Protein 5XU6 (pdb70)

Organism: Cryptococcus neoformans (strain H99 / ATCC 208821 / CBS 10515 / FGSC 9487) (NCBI:txid235443)

InterPro domains:
  IPR009286 Inositol-pentakisphosphate 2-kinase [PF06090] (26-403)
  IPR009286 Inositol-pentakisphosphate 2-kinase [PTHR14456] (18-412)
  IPR043001 Inositol-pentakisphosphate 2-kinase, N-terminal lobe [G3DSA:3.30.200.110] (16-143)

Sequence (1454 aa):
TQPSDWAYIAGAHIVFSYQGQSKTYATRALRVRKESLAAAAANDVSGQWRRNILPKLVPRQLLTTSREVTLEEGWYKELLAVRRGVLLEDLTSNVDDDGAITVAIEIKPKWGFLPCAGHLQPPESVSIKSHVSRFRLHQHFRGRADDPPYDPLDLFSGDKRRTALDGLWTWEISRGKSNNWKVFIGSKEISPDDLQRGLLPGGDDLVTNITQLTLSALQTSSALPLLKNLQQNLDPIDISSLAALFQAEHPNSPIFDPDLIAEVSAVELNSFVDIYISDPQAGQRDSWSLRERIIAYALSAIFKDCSLFVRGVLKHAWRLVSGGESVKVIDLDLKPVKNIQKWAETDEKVWKHWLKTKGTRTQPSDWAYIAEHIVFSYQGQSKTRALRVRNDVSGQWRRNILPKLVPRQLLTTSREVTLEEGWYKELLRRGVLLEDLTSNVDDDGAITVAIEIKPKWGFLPCAGHLQPPESVSIKSHVSRFRLHQHFRGRADDPPYDPLDLFSGDKRRTALDGLWTWEISRGKSNNWKVFIGSKEISPDDLQRGLLPGGDDLVTNITQLTLSALQTSSALPLLKNLQQNLDPIDISSLAALFQAEHPNSPIFDPDLIAEVSAVELNSFVDIYISDPQAGQRDSWSLRERIIAYALSAIFKDCSLFVRGVLKHAEDGAWRLVSGGESVKVIDLDLKPVKNIQKWAETDEKVWKHWLKTKGTPNPSADTQPSDWAYIAEGGAHIVFSYQGQSKTYATRALRVRKPSAANDVSGQWRRNILPKLVPRQLLTTSREVTLEEGWYKELLAVDVVDRRGVLLEDLTSNVDDDGAITVAIEIKPKWGFLPCAGHLQPPESVSIKSHVSRFRLHQHFRGRADDPPYDPLDLFSGDKRRTALDGLWTWEISRGKSNNWKVFIGSKEISPDDLQRGLLPGGDDLVTNITQLTLSALQTSSALPLLKNLQQNLDPIDISSLAALFQAEHPNSPIFDPDLIAEVSAVELNSFVDIYISDPQAGQRDSWSLRERIIAYALSAIFKDCSLFVRGVLKHAEDGAWRLVSGGESVKVIDLDLKPVKNIQKWAETDEKVWKHWLKTKGTRPNPSADTQPSDWAYIAEGGAHIVFSYQGQSKTYATRALRVRKPSNDVSGQWRRNILPKLVPRQLLTTSREVTLEEGWYKELLAVDVVDRRGVLLEDLTSNVDDDGAITVAIEIKPKWGFLPCAGHLQPPESVSIKSHVSRFRLHQHFRGRADDPPYDPLDLFSGDKRRTALDGLWTWEISRGKSNNWKVFIGSKEISPDDLQRGLLPGGDDLVTNITQLTLSALQTSSALPLLKNLQQNLDPIDISSLAALFQAEHPNSPIFDPDLIAEVSAVELNSFVDIYISDPQAGQRDSWSLRERIIAYALSAIFKDCSLFVRGVLKHAEDGAWRLVSGGESVKVIDLDLKPVKNIQKWAETDEKVWKHWLKTKGTR

CATH classification: 3.30.200.110

Solvent-accessible surface area: 69059 Å² total

Nearest PDB structures (foldseek):
  5xu6-assembly2_B  TM=1.002E+00  e=3.056E-65  Cryptococcus neoformans H99
  5xu6-assembly4_D  TM=9.891E-01  e=9.586E-59  Cryptococcus neoformans H99
  5xu6-assembly3_C  TM=9.914E-01  e=7.925E-57  Cryptococcus neoformans H99
  5xu6-assembly1_A  TM=9.726E-01  e=2.617E-56  Cryptococcus neoformans H99
  4axe-assembly1_A  TM=6.866E-01  e=4.414E-17  Arabidopsis thaliana

Foldseek 3Di:
DALVQWDFQQVQKTKTASQRDPDPVNFKIKIGHLDDPVRVQQQVLLVLCLPPPVCVQPPCLQAWDKDKAADDPVRVVVNNPVGIIIMTGNQQADRDPQSWKKKKKKAFLFAQDAAQLVQAPDVLLSLVSRPPPPVLLVCVVVVHDSDQQADSPLLLVLPLVLSNLVSVVCCQVVQVPDPRMWMGINSDTDGLVVLPVPPDLHRVVVVVQVSVQVSVLSNPDCLSVSLNLLLCLLQVRHLNNLQVVQCVVPVPDDGLQLVPQDWDGSVNLSVLSVLCVVPSNCSNDVGDDSNSSLSSNQQSVQSNRWMKMAMWIFGDVTDIGGDRSRIHIDRRGGDTSSCSVVVSVVVVVSSVVCCVPPRSD/DALVQWAWQDDCTKTDRNDDDPQKMKDDDLPLLVCVLPPNVCLLPPVLQAWDKAKDQPDDPRVVPNCGIMMMTRNQQAQDDPQRWKKKKKKAFLFAQDAAALVQAPDVQLSVPRRPQPPVLLVCVVVVHDSDQQADSPCVLVLPLVLSNLVSVVCCQVVQVPDPRIWIGINSDTDTPVVQVVPPDCHHPVVSVQVSVQVSVLPSVDCVSVSLNLLLCLLCVHPLNNLQVVQCVVPVPDDGLQLVPQDWAHSVNLNVLSVQCSVPSNQVNDVGDDSNSSLSSVQQSVQSNRWMKMFMWIFDDDPPRDTHIGDDRSRIHIDSRRGDTSSCSVVVSVVVVVSSVVCCVPPND/DCCLVPHALVQWAWQDDDLQWTKTAGNDPDDVRLFKMKTFRDDLVQCVLVVLCVPPFVCLQPPPLQAWDKDKDQDDDVRVNVNVVQVVHNTIMMMTGNFFAQRDPVRWKKKKKKAFLFAQAAAQLVLAPDVLLRLPRRPQPPVLLVCVLVVHHSDQQADSPLLLVLPLVLSNLVSVVCCQVVQVPDPRMWIGINSDTDTPVNQPVPPPLHDPVVSVQVSVQVSVLSSPDCLSVSLNLLLCLLQVRHLNNLQVLQCVVVVPDPGLQLVVQDWDHNVRLSVLSVVCSVPSNQSNDVRDDSNSSLSSNQQSVQSNRKMKMFMWTFDQDPVGDTHTGHDRSRIHIDRRGGDTSSCSVVVSVVVVSSSVVCCVPPNSD/DADQVPHALVQWAWQDDDVQKTKTQGNDPPVVRLFKMKMDGHVPDPLQVLCLPPNVCLLPPPLQAWDKDKDFHDDVRVVVNVVDPPVHGIMMMTGNFQAQRDPVRWKKKKKKAFLFAQAAAQLVQAPDPLLSLPRRPPPVVLLVCVLVPHDSDQQADSPLVLVLPLVLSNLVSVVCCVVVQVPDPRIWIGINSDTDTPVVQPVPPDVHSVVVSVQVSVQVSVLSNVDPPSVSLNLLLCLLCVRDLNNLQVLQCVVPVPDPTLALVVQDWAHSVNLNVLSVVCSVPSNQVNDVGDDSNSSLSSNQQSVLSSRWMKMFMWIFDADDVRDTHIGDDDSRMHIDRRGGDTSSCSVVVSVSVVSSSVVCCVPPRSD

Secondary structure (DSSP, 8-state):
--GGG-EE-----EEEE--S--SS-TTEEEEE----HHHHHHHHHHHHIIIIIHHHHS-GGGS---EEEE--HHHHHHHH---EEEEEE--SS---TT-PEEEEEEE----S----GGG-SSHHHHHHHHHS-HHHHHHHHTTS-SS-S--HHHHTS-----HHHHHHH--TTTTT--TTEEEEETTEE--HHHHHS-----HHHHHHHHHHHHHHHHHHSSHHHHHHHHHHHTSTTHHHHHHHHHHHH-TTSSTT-GGGSPPPPHHHHHHHHHHHHH-GGGGG---S-HHHHHHHHHHHHHHHH-EEEEEEEEE---EEEEEEEEEEEE------GGGHHHHHHHHHHHH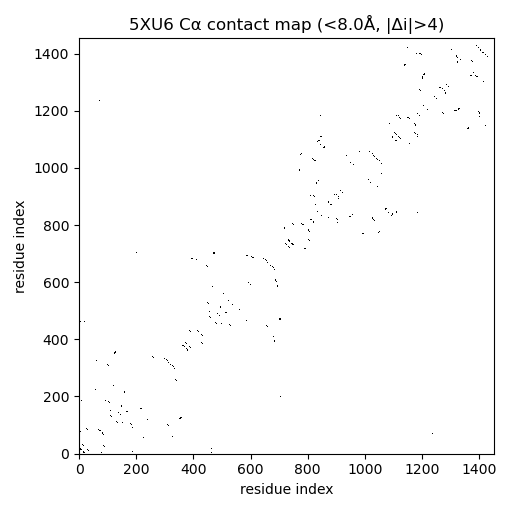HHHHHHT---/--GGGEEEEE--EEEEE-SS---EEEEE---THHHIIIIIHHHHS-GGGS---EEE---THHHHH----EEEEE--SS---TT-PEEEEEEE----S----GGG-SSHHHHHHHTTS-HHHHHHHHTTS-S--S--HHHHTT-----HHHHHHH--TTTTT--TTEEEEETTEE--HHHHHS-----HHHHHHHHHHHHHHHHHHSSHHHHHHHHHHHTSSS-HHHHHHHHHHH--SSSTT-GGGSPPPPHHHHHHHHHHHHH-GGGGG-----HHHHHHHHHHHHHHHS-EEEEEEEEEE-SSS-EEEE--S--EEEE------GGGHHHHHHHHHHHHHHHHHHT--/--HHHH--GGGEEEEEE-SS-EEEEE-SS-SSSTTEEEEESS---GGGTHHHIIIIIHHHHS-GGGS--EEEEEE-HHHHHHHH--TT--EEEEEEE--SS---TT-PEEEEEEE---------GGG--SHHHHHHHHHS-HHHHHHHHTTS-SS-S--HHHHTS-----HHHHHHH--TTTTT--TTEEEEETTEE--HHHHHT-----HHHHHHHHHHHHHHHHHHSSHHHHHHHHHHHHSTTHHHHHHHHHHHH-TTS-TT-GGGSPPPPHHHHHHHHHHHHH-GGGGG---S-HHHHHHHHHHHHHHHH-EEEEEEEEEE-TTS-EEEE--SS-EEEE------GGGHHHHHHHHHHHHHHHHHHT---/--HHHHS-GGGEEEEEEETTEEEEEE-SS-GGGTTEEEEEE----TTHHHIIIIIHHHHS-GGGS--EEEEE--HHHHHHHH--TT---EEEEEE--SS---TT-PEEEEEEE---------GGG---HHHHHHHHHS-HHHHHHHHTTS-SS-S--HHHHTT-----HHHHHHH--TTTTT--TTEEEEETTEE--HHHHHS-----HHHHHHHHHHHHHHHHHHSSHHHHHHHHHHHTSSS-HHHHHHHHHHH-TTSSTT-GGGSPPPPHHHHHHHHHHHHH-GGGGG---S-HHHHHHHHHHHHHHHS-EEEEEEEEEEETTTEEEEE--SS-EEEE------GGGHHHHHHHHHHHHHHHHHHT---

B-factor: mean 52.24, std 19.63, range [10.58, 189.71]

Radius of gyration: 46.78 Å; Cα contacts (8 Å, |Δi|>4): 2488; chains: 4; bounding box: 92×92×158 Å

Structure (mmCIF, N/CA/C/O backbone):
data_5XU6
#
_entry.id   5XU6
#
_cell.length_a   95.810
_cell.length_b   59.740
_cell.length_c   379.674
_cell.angle_alpha   90.000
_cell.angle_beta   96.360
_cell.angle_gamma   90.000
#
_symmetry.space_group_name_H-M   'I 1 2 1'
#
loop_
_entity.id
_entity.type
_entity.pdbx_description
1 polymer 'Inositol-pentakisphosphate 2-kinase'
2 non-polymer 'SULFATE ION'
3 water water
#
loop_
_atom_site.group_PDB
_atom_site.id
_atom_site.type_symbol
_atom_site.label_atom_id
_atom_site.label_alt_id
_atom_site.label_comp_id
_atom_site.label_asym_id
_atom_site.label_entity_id
_atom_site.label_seq_id
_atom_site.pdbx_PDB_ins_code
_atom_site.Cartn_x
_atom_site.Cartn_y
_atom_site.Cartn_z
_atom_site.occupancy
_atom_site.B_iso_or_equiv
_atom_site.auth_seq_id
_atom_site.auth_comp_id
_atom_site.auth_asym_id
_atom_site.auth_atom_id
_atom_site.pdbx_PDB_model_num
ATOM 1 N N . THR A 1 21 ? -10.512 -13.064 -64.905 1.00 79.16 19 THR A N 1
ATOM 2 C CA . THR A 1 21 ? -10.970 -14.063 -63.950 1.00 69.17 19 THR A CA 1
ATOM 3 C C . THR A 1 21 ? -11.115 -15.440 -64.599 1.00 69.04 19 THR A C 1
ATOM 4 O O . THR A 1 21 ? -12.010 -16.208 -64.245 1.00 66.82 19 THR A O 1
ATOM 6 N N . GLN A 1 22 ? -10.221 -15.756 -65.535 1.00 73.21 20 GLN A N 1
ATOM 7 C CA . GLN A 1 22 ? -10.269 -17.041 -66.229 1.00 76.00 20 GLN A CA 1
ATOM 8 C C . GLN A 1 22 ? -9.193 -18.006 -65.722 1.00 70.91 20 GLN A C 1
ATOM 9 O O . GLN A 1 22 ? -8.113 -17.578 -65.311 1.00 69.17 20 GLN A O 1
ATOM 11 N N . PRO A 1 23 ? -9.483 -19.318 -65.773 1.00 68.90 21 PRO A N 1
ATOM 12 C CA . PRO A 1 23 ? -8.580 -20.376 -65.296 1.00 61.41 21 PRO A CA 1
ATOM 13 C C . PRO A 1 23 ? -7.226 -20.461 -66.008 1.00 69.29 21 PRO A C 1
ATOM 14 O O . PRO A 1 23 ? -6.246 -20.880 -65.391 1.00 70.47 21 PRO A O 1
ATOM 18 N N . SER A 1 24 ? -7.171 -20.092 -67.282 1.00 63.33 22 SER A N 1
ATOM 19 C CA . SER A 1 24 ? -5.912 -20.119 -68.021 1.00 65.20 22 SER A CA 1
ATOM 20 C C . SER A 1 24 ? -4.898 -19.158 -67.411 1.00 70.48 22 SER A C 1
ATOM 21 O O . SER A 1 24 ? -3.691 -19.398 -67.464 1.00 66.22 22 SER A O 1
ATOM 24 N N . ASP A 1 25 ? -5.409 -18.075 -66.832 1.00 71.85 23 ASP A N 1
ATOM 25 C CA . ASP A 1 25 ? -4.591 -17.001 -66.279 1.00 70.12 23 ASP A CA 1
ATOM 26 C C . ASP A 1 25 ? -3.883 -17.345 -64.961 1.00 71.84 23 ASP A C 1
ATOM 27 O O . ASP A 1 25 ? -3.005 -16.603 -64.518 1.00 71.81 23 ASP A O 1
ATOM 32 N N . TRP A 1 26 ? -4.264 -18.448 -64.324 1.00 65.36 24 TRP A N 1
ATOM 33 C CA . TRP A 1 26 ? -3.608 -18.847 -63.080 1.00 61.62 24 TRP A CA 1
ATOM 34 C C . TRP A 1 26 ? -2.460 -19.803 -63.379 1.00 60.35 24 TRP A C 1
ATOM 35 O O . TRP A 1 26 ? -2.610 -20.742 -64.161 1.00 66.56 24 TRP A O 1
ATOM 46 N N . ALA A 1 27 ? -1.314 -19.570 -62.743 1.00 58.08 25 ALA A N 1
ATOM 47 C CA . ALA A 1 27 ? -0.135 -20.383 -63.015 1.00 58.88 25 ALA A CA 1
ATOM 48 C C . ALA A 1 27 ? 0.232 -21.248 -61.822 1.00 56.35 25 ALA A C 1
ATOM 49 O O . ALA A 1 27 ? 0.264 -20.782 -60.683 1.00 53.20 25 ALA A O 1
ATOM 51 N N . TYR A 1 28 ? 0.525 -22.512 -62.101 1.00 50.32 26 TYR A N 1
ATOM 52 C CA . TYR A 1 28 ? 0.861 -23.461 -61.056 1.00 53.05 26 TYR A CA 1
ATOM 53 C C . TYR A 1 28 ? 2.197 -23.056 -60.444 1.00 61.03 26 TYR A C 1
ATOM 54 O O . TYR A 1 28 ? 3.210 -22.995 -61.139 1.00 63.27 26 TYR A O 1
ATOM 63 N N . ILE A 1 29 ? 2.186 -22.762 -59.147 1.00 68.19 27 ILE A N 1
ATOM 64 C CA . ILE A 1 29 ? 3.390 -22.347 -58.427 1.00 69.70 27 ILE A CA 1
ATOM 65 C C . ILE A 1 29 ? 3.684 -23.233 -57.220 1.00 65.71 27 ILE A C 1
ATOM 66 O O . ILE A 1 29 ? 3.683 -22.744 -56.090 1.00 76.36 27 ILE A O 1
ATOM 68 N N . ALA A 1 30 ? 3.929 -24.520 -57.453 1.00 73.24 28 ALA A N 1
ATOM 69 C CA . ALA A 1 30 ? 4.076 -25.494 -56.368 1.00 83.41 28 ALA A CA 1
ATOM 70 C C . ALA A 1 30 ? 2.902 -25.437 -55.390 1.00 69.90 28 ALA A C 1
ATOM 71 O O . ALA A 1 30 ? 2.131 -26.391 -55.266 1.00 66.28 28 ALA A O 1
ATOM 73 N N . GLY A 1 33 ? -0.159 -27.810 -47.402 1.00 73.80 31 GLY A N 1
ATOM 74 C CA . GLY A 1 33 ? 0.056 -29.195 -47.022 1.00 82.63 31 GLY A CA 1
ATOM 75 C C . GLY A 1 33 ? -0.132 -30.148 -48.187 1.00 83.33 31 GLY A C 1
ATOM 76 O O . GLY A 1 33 ? 0.821 -30.498 -48.881 1.00 75.72 31 GLY A O 1
ATOM 77 N N . ALA A 1 34 ? -1.372 -30.583 -48.386 1.00 87.87 32 ALA A N 1
ATOM 78 C CA . ALA A 1 34 ? -1.726 -31.426 -49.522 1.00 76.75 32 ALA A CA 1
ATOM 79 C C . ALA A 1 34 ? -2.621 -30.634 -50.464 1.00 86.46 32 ALA A C 1
ATOM 80 O O . ALA A 1 34 ? -3.565 -31.170 -51.049 1.00 88.89 32 ALA A O 1
ATOM 82 N N . HIS A 1 35 ? -2.321 -29.344 -50.582 1.00 86.76 33 HIS A N 1
ATOM 83 C CA . HIS A 1 35 ? -3.050 -28.446 -51.465 1.00 88.03 33 HIS A CA 1
ATOM 84 C C . HIS A 1 35 ? -2.189 -28.078 -52.671 1.00 82.09 33 HIS A C 1
ATOM 85 O O . HIS A 1 35 ? -1.055 -28.544 -52.806 1.00 83.86 33 HIS A O 1
ATOM 92 N N . ILE A 1 36 ? -2.734 -27.246 -53.549 1.00 76.44 34 ILE A N 1
ATOM 93 C CA . ILE A 1 36 ? -1.977 -26.732 -54.681 1.00 68.05 34 ILE A CA 1
ATOM 94 C C . ILE A 1 36 ? -2.166 -25.227 -54.701 1.00 62.52 34 ILE A C 1
ATOM 95 O O . ILE A 1 36 ? -3.266 -24.732 -54.464 1.00 64.52 34 ILE A O 1
ATOM 100 N N . VAL A 1 37 ? -1.102 -24.489 -54.981 1.00 59.91 35 VAL A N 1
ATOM 101 C CA . VAL A 1 37 ? -1.227 -23.046 -55.018 1.00 55.89 35 VAL A CA 1
ATOM 102 C C . VAL A 1 37 ? -1.088 -22.570 -56.450 1.00 64.74 35 VAL A C 1
ATOM 103 O O . VAL A 1 37 ? -0.398 -23.188 -57.260 1.00 62.15 35 VAL A O 1
ATOM 107 N N . PHE A 1 38 ? -1.757 -21.472 -56.764 1.00 50.47 36 PHE A N 1
ATOM 108 C CA . PHE A 1 38 ? -1.675 -20.912 -58.095 1.00 53.50 36 PHE A CA 1
ATOM 109 C C . PHE A 1 38 ? -1.365 -19.447 -57.972 1.00 50.51 36 PHE A C 1
ATOM 110 O O . PHE A 1 38 ? -1.826 -18.784 -57.050 1.00 48.64 36 PHE A O 1
ATOM 118 N N . SER A 1 39 ? -0.635 -18.925 -58.938 1.00 56.35 37 SER A N 1
ATOM 119 C CA . SER A 1 39 ? -0.310 -17.518 -58.911 1.00 58.73 37 SER A CA 1
ATOM 120 C C . SER A 1 39 ? -0.961 -16.784 -60.054 1.00 67.91 37 SER A C 1
ATOM 121 O O . SER A 1 39 ? -1.037 -17.298 -61.176 1.00 58.50 37 SER A O 1
ATOM 124 N N . TYR A 1 40 ? -1.481 -15.600 -59.755 1.00 70.62 38 TYR A N 1
ATOM 125 C CA . TYR A 1 40 ? -2.039 -14.754 -60.801 1.00 72.22 38 TYR A CA 1
ATOM 126 C C . TYR A 1 40 ? -0.884 -14.006 -61.458 1.00 81.39 38 TYR A C 1
ATOM 127 O O . TYR A 1 40 ? -0.890 -12.779 -61.518 1.00 81.25 38 TYR A O 1
ATOM 129 N N . GLN A 1 41 ? 0.081 -14.763 -61.980 1.00 96.82 39 GLN A N 1
ATOM 130 C CA . GLN A 1 41 ? 1.319 -14.212 -62.522 1.00 93.36 39 GLN A CA 1
ATOM 131 C C . GLN A 1 41 ? 1.317 -14.249 -64.033 1.00 83.30 39 GLN A C 1
ATOM 132 O O . GLN A 1 41 ? 2.365 -14.311 -64.663 1.00 75.82 39 GLN A O 1
ATOM 134 N N . GLY A 1 42 ? 0.119 -14.232 -64.600 1.00 78.76 40 GLY A N 1
ATOM 135 C CA . GLY A 1 42 ? -0.081 -14.215 -66.036 1.00 86.11 40 GLY A CA 1
ATOM 136 C C . GLY A 1 42 ? -1.492 -13.682 -66.161 1.00 89.96 40 GLY A C 1
ATOM 137 O O . GLY A 1 42 ? -2.430 -14.415 -66.487 1.00 96.98 40 GLY A O 1
ATOM 138 N N . GLN A 1 43 ? -1.639 -12.392 -65.883 1.00 86.23 41 GLN A N 1
ATOM 139 C CA . GLN A 1 43 ? -2.957 -11.791 -65.761 1.00 99.19 41 GLN A CA 1
ATOM 140 C C . GLN A 1 43 ? -2.915 -10.272 -65.878 1.00 103.55 41 GLN A C 1
ATOM 141 O O . GLN A 1 43 ? -2.163 -9.594 -65.170 1.00 101.33 41 GLN A O 1
ATOM 147 N N . SER A 1 44 ? -3.734 -9.743 -66.781 1.00 99.97 42 SER A N 1
ATOM 148 C CA . SER A 1 44 ? -3.782 -8.306 -67.010 1.00 94.13 42 SER A CA 1
ATOM 149 C C . SER A 1 44 ? -4.974 -7.705 -66.287 1.00 91.05 42 SER A C 1
ATOM 150 O O . SER A 1 44 ? -5.318 -6.542 -66.490 1.00 88.50 42 SER A O 1
ATOM 152 N N . LYS A 1 45 ? -5.603 -8.507 -65.437 1.00 91.42 43 LYS A N 1
ATOM 153 C CA . LYS A 1 45 ? -6.779 -8.063 -64.702 1.00 89.90 43 LYS A CA 1
ATOM 154 C C . LYS A 1 45 ? -6.379 -7.310 -63.445 1.00 92.96 43 LYS A C 1
ATOM 155 O O . LYS A 1 45 ? -5.197 -7.230 -63.119 1.00 94.33 43 LYS A O 1
ATOM 157 N N . THR A 1 46 ? -7.367 -6.805 -62.711 1.00 94.00 44 THR A N 1
ATOM 158 C CA . THR A 1 46 ? -7.098 -6.145 -61.443 1.00 88.07 44 THR A CA 1
ATOM 159 C C . THR A 1 46 ? -6.801 -7.302 -60.484 1.00 99.15 44 THR A C 1
ATOM 160 O O . THR A 1 46 ? -6.874 -8.461 -60.886 1.00 104.95 44 THR A O 1
ATOM 162 N N . TYR A 1 47 ? -6.404 -7.008 -59.251 1.00 98.09 45 TYR A N 1
ATOM 163 C CA . TYR A 1 47 ? -6.138 -8.061 -58.262 1.00 94.02 45 TYR A CA 1
ATOM 164 C C . TYR A 1 47 ? -4.968 -8.941 -58.708 1.00 97.77 45 TYR A C 1
ATOM 165 O O . TYR A 1 47 ? -4.952 -10.167 -58.531 1.00 93.54 45 TYR A O 1
ATOM 167 N N . ALA A 1 48 ? -4.028 -8.289 -59.372 1.00 98.44 46 ALA A N 1
ATOM 168 C CA . ALA A 1 48 ? -2.826 -8.921 -59.885 1.00 94.47 46 ALA A CA 1
ATOM 169 C C . ALA A 1 48 ? -1.925 -9.505 -58.783 1.00 91.66 46 ALA A C 1
ATOM 170 O O . ALA A 1 48 ? -1.297 -10.552 -58.968 1.00 86.18 46 ALA A O 1
ATOM 172 N N . THR A 1 49 ? -1.898 -8.847 -57.627 1.00 78.97 47 THR A N 1
ATOM 173 C CA . THR A 1 49 ? -0.945 -9.200 -56.587 1.00 71.38 47 THR A CA 1
ATOM 174 C C . THR A 1 49 ? -1.405 -10.191 -55.532 1.00 67.64 47 THR A C 1
ATOM 175 O O . THR A 1 49 ? -0.947 -10.113 -54.400 1.00 69.47 47 THR A O 1
ATOM 179 N N . ARG A 1 50 ? -2.298 -11.109 -55.887 1.00 65.53 48 ARG A N 1
ATOM 180 C CA . ARG A 1 50 ? -2.769 -12.132 -54.952 1.00 72.56 48 ARG A CA 1
ATOM 181 C C . ARG A 1 50 ? -2.582 -13.542 -55.542 1.00 65.79 48 ARG A C 1
ATOM 182 O O . ARG A 1 50 ? -2.409 -13.703 -56.754 1.00 63.78 48 ARG A O 1
ATOM 190 N N . ALA A 1 51 ? -2.631 -14.556 -54.681 1.00 63.48 49 ALA A N 1
ATOM 191 C CA . ALA A 1 51 ? -2.485 -15.953 -55.096 1.00 59.81 49 ALA A CA 1
ATOM 192 C C . ALA A 1 51 ? -3.708 -16.776 -54.692 1.00 60.57 49 ALA A C 1
ATOM 193 O O . ALA A 1 51 ? -4.546 -16.311 -53.922 1.00 63.89 49 ALA A O 1
ATOM 195 N N . LEU A 1 52 ? -3.826 -17.975 -55.259 1.00 57.06 50 LEU A N 1
ATOM 196 C CA . LEU A 1 52 ? -4.954 -18.866 -54.988 1.00 63.37 50 LEU A CA 1
ATOM 197 C C . LEU A 1 52 ? -4.530 -20.291 -54.620 1.00 62.34 50 LEU A C 1
ATOM 198 O O . LEU A 1 52 ? -3.778 -20.924 -55.360 1.00 64.61 50 LEU A O 1
ATOM 203 N N . ARG A 1 53 ? -5.010 -20.802 -53.487 1.00 62.42 51 ARG A N 1
ATOM 204 C CA . ARG A 1 53 ? -4.704 -22.179 -53.104 1.00 61.04 51 ARG A CA 1
ATOM 205 C C . ARG A 1 53 ? -5.950 -23.064 -53.063 1.00 67.64 51 ARG A C 1
ATOM 206 O O . ARG A 1 53 ? -6.971 -22.695 -52.481 1.00 71.09 51 ARG A O 1
ATOM 214 N N . VAL A 1 54 ? -5.864 -24.227 -53.701 1.00 73.79 52 VAL A N 1
ATOM 215 C CA . VAL A 1 54 ? -6.972 -25.182 -53.760 1.00 75.65 52 VAL A CA 1
ATOM 216 C C . VAL A 1 54 ? -6.455 -26.582 -53.408 1.00 80.93 52 VAL A C 1
ATOM 217 O O . VAL A 1 54 ? -5.274 -26.872 -53.590 1.00 87.51 52 VAL A O 1
ATOM 221 N N . ARG A 1 55 ? -7.334 -27.441 -52.900 1.00 80.53 53 ARG A N 1
ATOM 222 C CA . ARG A 1 55 ? -6.934 -28.758 -52.392 1.00 85.02 53 ARG A CA 1
ATOM 223 C C . ARG A 1 55 ? -6.665 -29.856 -53.435 1.00 91.13 53 ARG A C 1
ATOM 224 O O . ARG A 1 55 ? -5.530 -30.315 -53.575 1.00 94.45 53 ARG A O 1
ATOM 232 N N . LYS A 1 56 ? -7.706 -30.299 -54.135 1.00 86.14 54 LYS A N 1
ATOM 233 C CA . LYS A 1 56 ? -7.561 -31.394 -55.091 1.00 78.12 54 LYS A CA 1
ATOM 234 C C . LYS A 1 56 ? -8.349 -31.161 -56.377 1.00 74.40 54 LYS A C 1
ATOM 235 O O . LYS A 1 56 ? -8.479 -32.063 -57.207 1.00 75.28 54 LYS A O 1
ATOM 237 N N . GLU A 1 62 ? -12.789 -35.232 -46.367 1.00 66.09 60 GLU A N 1
ATOM 238 C CA . GLU A 1 62 ? -13.160 -34.301 -45.308 1.00 77.02 60 GLU A CA 1
ATOM 239 C C . GLU A 1 62 ? -14.040 -34.971 -44.259 1.00 72.80 60 GLU A C 1
ATOM 240 O O . GLU A 1 62 ? -15.090 -35.529 -44.576 1.00 77.42 60 GLU A O 1
ATOM 242 N N . SER A 1 63 ? -13.597 -34.915 -43.008 1.00 64.36 61 SER A N 1
ATOM 243 C CA . SER A 1 63 ? -14.376 -35.437 -41.895 1.00 60.09 61 SER A CA 1
ATOM 244 C C . SER A 1 63 ? -15.015 -34.288 -41.127 1.00 65.20 61 SER A C 1
ATOM 245 O O . SER A 1 63 ? -14.485 -33.177 -41.120 1.00 58.26 61 SER A O 1
ATOM 247 N N . LEU A 1 64 ? -16.152 -34.555 -40.490 1.00 64.92 62 LEU A N 1
ATOM 248 C CA . LEU A 1 64 ? -16.828 -33.547 -39.677 1.00 57.70 62 LEU A CA 1
ATOM 249 C C . LEU A 1 64 ? -15.912 -33.038 -38.564 1.00 60.05 62 LEU A C 1
ATOM 250 O O . LEU A 1 64 ? -15.835 -31.835 -38.313 1.00 46.47 62 LEU A O 1
ATOM 255 N N . ALA A 1 65 ? -15.212 -33.962 -37.908 1.00 53.93 63 ALA A N 1
ATOM 256 C CA . ALA A 1 65 ? -14.283 -33.606 -36.840 1.00 60.51 63 ALA A CA 1
ATOM 257 C C . ALA A 1 65 ? -13.144 -32.745 -37.378 1.00 60.75 63 ALA A C 1
ATOM 258 O O . ALA A 1 65 ? -12.664 -31.835 -36.701 1.00 48.84 63 ALA A O 1
ATOM 260 N N . ALA A 1 66 ? -12.724 -33.039 -38.605 1.00 57.03 64 ALA A N 1
ATOM 261 C CA . ALA A 1 66 ? -11.682 -32.269 -39.270 1.00 49.03 64 ALA A CA 1
ATOM 262 C C . ALA A 1 66 ? -12.167 -30.865 -39.627 1.00 50.75 64 ALA A C 1
ATOM 263 O O . ALA A 1 66 ? -11.460 -29.884 -39.398 1.00 54.99 64 ALA A O 1
ATOM 265 N N . ALA A 1 67 ? -13.370 -30.771 -40.190 1.00 51.97 65 ALA A N 1
ATOM 266 C CA . ALA A 1 67 ? -13.942 -29.478 -40.562 1.00 57.33 65 ALA A CA 1
ATOM 267 C C . ALA A 1 67 ? -14.127 -28.603 -39.324 1.00 49.41 65 ALA A C 1
ATOM 268 O O . ALA A 1 67 ? -13.793 -27.419 -39.334 1.00 48.77 65 ALA A O 1
ATOM 270 N N . ALA A 1 68 ? -14.660 -29.211 -38.268 1.00 43.74 66 ALA A N 1
ATOM 271 C CA . ALA A 1 68 ? -14.784 -28.595 -36.947 1.00 44.82 66 ALA A CA 1
ATOM 272 C C . ALA A 1 68 ? -13.482 -27.954 -36.460 1.00 50.96 66 ALA A C 1
ATOM 273 O O . ALA A 1 68 ? -13.453 -26.772 -36.108 1.00 46.02 66 ALA A O 1
ATOM 275 N N . ALA A 1 69 ? -12.415 -28.747 -36.419 1.00 49.52 67 ALA A N 1
ATOM 276 C CA . ALA A 1 69 ? -11.121 -28.259 -35.957 1.00 49.17 67 ALA A CA 1
ATOM 277 C C . ALA A 1 69 ? -10.568 -27.158 -36.859 1.00 47.76 67 ALA A C 1
ATOM 278 O O . ALA A 1 69 ? -10.011 -26.169 -36.374 1.00 44.41 67 ALA A O 1
ATOM 280 N N . ASN A 1 70 ? -10.709 -27.326 -38.169 1.00 49.82 68 ASN A N 1
ATOM 281 C CA . ASN A 1 70 ? -10.258 -26.291 -39.094 1.00 53.72 68 ASN A CA 1
ATOM 282 C C . ASN A 1 70 ? -11.101 -25.017 -38.951 1.00 47.95 68 ASN A C 1
ATOM 283 O O . ASN A 1 70 ? -10.633 -23.919 -39.243 1.00 37.58 68 ASN A O 1
ATOM 288 N N . ASP A 1 71 ? -12.335 -25.168 -38.469 1.00 42.98 69 ASP A N 1
ATOM 289 C CA . ASP A 1 71 ? -13.191 -24.012 -38.220 1.00 42.71 69 ASP A CA 1
ATOM 290 C C . ASP A 1 71 ? -12.750 -23.231 -36.999 1.00 42.39 69 ASP A C 1
ATOM 291 O O . ASP A 1 71 ? -12.786 -21.999 -36.998 1.00 37.90 69 ASP A O 1
ATOM 296 N N . VAL A 1 72 ? -12.292 -23.935 -35.969 1.00 41.03 70 VAL A N 1
ATOM 297 C CA . VAL A 1 72 ? -11.819 -23.246 -34.775 1.00 37.87 70 VAL A CA 1
ATOM 298 C C . VAL A 1 72 ? -10.458 -22.627 -35.069 1.00 39.28 70 VAL A C 1
ATOM 299 O O . VAL A 1 72 ? -10.126 -21.558 -34.549 1.00 36.11 70 VAL A O 1
ATOM 303 N N . SER A 1 73 ? -9.690 -23.276 -35.942 1.00 28.70 71 SER A N 1
ATOM 304 C CA . SER A 1 73 ? -8.388 -22.743 -36.315 1.00 39.26 71 SER A CA 1
ATOM 305 C C . SER A 1 73 ? -8.583 -21.431 -37.071 1.00 44.55 71 SER A C 1
ATOM 306 O O . SER A 1 73 ? -7.777 -20.507 -36.946 1.00 39.16 71 SER A O 1
ATOM 309 N N . GLY A 1 74 ? -9.664 -21.356 -37.850 1.00 38.60 72 GLY A N 1
ATOM 310 C CA . GLY A 1 74 ? -10.001 -20.146 -38.581 1.00 31.10 72 GLY A CA 1
ATOM 311 C C . GLY A 1 74 ? -10.364 -19.024 -37.623 1.00 43.96 72 GLY A C 1
ATOM 312 O O . GLY A 1 74 ? -9.878 -17.891 -37.745 1.00 38.96 72 GLY A O 1
ATOM 313 N N . GLN A 1 75 ? -11.195 -19.370 -36.640 1.00 36.39 73 GLN A N 1
ATOM 314 C CA . GLN A 1 75 ? -11.619 -18.450 -35.588 1.00 33.68 73 GLN A CA 1
ATOM 315 C C . GLN A 1 75 ? -10.381 -17.952 -34.862 1.00 39.42 73 GLN A C 1
ATOM 316 O O . GLN A 1 75 ? -10.245 -16.763 -34.559 1.00 33.50 73 GLN A O 1
ATOM 322 N N . TRP A 1 76 ? -9.463 -18.887 -34.631 1.00 28.72 74 TRP A N 1
ATOM 323 C CA . TRP A 1 76 ? -8.173 -18.609 -34.020 1.00 35.91 74 TRP A CA 1
ATOM 324 C C . TRP A 1 76 ? -7.358 -17.655 -34.875 1.00 33.26 74 TRP A C 1
ATOM 325 O O . TRP A 1 76 ? -6.826 -16.660 -34.387 1.00 39.73 74 TRP A O 1
ATOM 336 N N . ARG A 1 77 ? -7.312 -17.944 -36.169 1.00 37.58 75 ARG A N 1
ATOM 337 C CA . ARG A 1 77 ? -6.515 -17.163 -37.101 1.00 42.96 75 ARG A CA 1
ATOM 338 C C . ARG A 1 77 ? -7.051 -15.748 -37.270 1.00 43.93 75 ARG A C 1
ATOM 339 O O . ARG A 1 77 ? -6.278 -14.791 -37.291 1.00 40.75 75 ARG A O 1
ATOM 347 N N . ARG A 1 78 ? -8.373 -15.625 -37.384 1.00 48.29 76 ARG A N 1
ATOM 348 C CA . ARG A 1 78 ? -9.024 -14.329 -37.556 1.00 40.85 76 ARG A CA 1
ATOM 349 C C . ARG A 1 78 ? -9.147 -13.493 -36.272 1.00 44.65 76 ARG A C 1
ATOM 350 O O . ARG A 1 78 ? -8.844 -12.303 -36.275 1.00 50.46 76 ARG A O 1
ATOM 358 N N . ASN A 1 79 ? -9.590 -14.108 -35.178 1.00 35.81 77 ASN A N 1
ATOM 359 C CA . ASN A 1 79 ? -9.961 -13.334 -33.994 1.00 40.58 77 ASN A CA 1
ATOM 360 C C . ASN A 1 79 ? -8.980 -13.410 -32.818 1.00 51.46 77 ASN A C 1
ATOM 361 O O . ASN A 1 79 ? -8.727 -12.406 -32.150 1.00 64.01 77 ASN A O 1
ATOM 366 N N . ILE A 1 80 ? -8.439 -14.594 -32.556 1.00 42.65 78 ILE A N 1
ATOM 367 C CA . ILE A 1 80 ? -7.578 -14.795 -31.395 1.00 46.63 78 ILE A CA 1
ATOM 368 C C . ILE A 1 80 ? -6.102 -14.467 -31.644 1.00 44.75 78 ILE A C 1
ATOM 369 O O . ILE A 1 80 ? -5.498 -13.700 -30.893 1.00 39.91 78 ILE A O 1
ATOM 374 N N . LEU A 1 81 ? -5.541 -15.024 -32.715 1.00 47.64 79 LEU A N 1
ATOM 375 C CA . LEU A 1 81 ? -4.117 -14.857 -33.027 1.00 42.92 79 LEU A CA 1
ATOM 376 C C . LEU A 1 81 ? -3.660 -13.396 -33.189 1.00 42.65 79 LEU A C 1
ATOM 377 O O . LEU A 1 81 ? -2.544 -13.061 -32.787 1.00 51.94 79 LEU A O 1
ATOM 382 N N . PRO A 1 82 ? -4.500 -12.520 -33.773 1.00 45.42 80 PRO A N 1
ATOM 383 C CA . PRO A 1 82 ? -4.042 -11.125 -33.845 1.00 38.85 80 PRO A CA 1
ATOM 384 C C . PRO A 1 82 ? -3.775 -10.460 -32.485 1.00 44.87 80 PRO A C 1
ATOM 385 O O . PRO A 1 82 ? -3.091 -9.441 -32.445 1.00 44.66 80 PRO A O 1
ATOM 389 N N . LYS A 1 83 ? -4.317 -11.011 -31.403 1.00 40.31 81 LYS A N 1
ATOM 390 C CA . LYS A 1 83 ? -4.040 -10.508 -30.060 1.00 40.17 81 LYS A CA 1
ATOM 391 C C . LYS A 1 83 ? -2.605 -10.791 -29.610 1.00 46.60 81 LYS A C 1
ATOM 392 O O . LYS A 1 83 ? -2.002 -9.991 -28.895 1.00 50.73 81 LYS A O 1
ATOM 398 N N . LEU A 1 84 ? -2.079 -11.948 -30.006 1.00 53.03 82 LEU A N 1
ATOM 399 C CA . LEU A 1 84 ? -0.713 -12.338 -29.652 1.00 50.04 82 LEU A CA 1
ATOM 400 C C . LEU A 1 84 ? 0.339 -11.785 -30.611 1.00 46.34 82 LEU A C 1
ATOM 401 O O . LEU A 1 84 ? 1.390 -11.312 -30.184 1.00 49.45 82 LEU A O 1
ATOM 406 N N . VAL A 1 85 ? 0.052 -11.838 -31.906 1.00 57.19 83 VAL A N 1
ATOM 407 C CA . VAL A 1 85 ? 0.993 -11.355 -32.910 1.00 50.90 83 VAL A CA 1
ATOM 408 C C . VAL A 1 85 ? 0.355 -10.181 -33.638 1.00 46.65 83 VAL A C 1
ATOM 409 O O . VAL A 1 85 ? -0.801 -10.266 -34.054 1.00 41.63 83 VAL A O 1
ATOM 413 N N . PRO A 1 86 ? 1.102 -9.075 -33.778 1.00 49.14 84 PRO A N 1
ATOM 414 C CA . PRO A 1 86 ? 0.576 -7.883 -34.454 1.00 59.83 84 PRO A CA 1
ATOM 415 C C . PRO A 1 86 ? 0.156 -8.179 -35.890 1.00 57.01 84 PRO A C 1
ATOM 416 O O . PRO A 1 86 ? 0.791 -8.992 -36.566 1.00 59.04 84 PRO A O 1
ATOM 420 N N . ARG A 1 87 ? -0.901 -7.513 -36.346 1.00 59.66 85 ARG A N 1
ATOM 421 C CA . ARG A 1 87 ? -1.481 -7.783 -37.658 1.00 63.76 85 ARG A CA 1
ATOM 422 C C . ARG A 1 87 ? -0.506 -7.501 -38.798 1.00 57.05 85 ARG A C 1
ATOM 423 O O . ARG A 1 87 ? -0.598 -8.109 -39.862 1.00 61.95 85 ARG A O 1
ATOM 425 N N . GLN A 1 88 ? 0.429 -6.586 -38.566 1.00 58.58 86 GLN A N 1
ATOM 426 C CA . GLN A 1 88 ? 1.430 -6.232 -39.567 1.00 67.86 86 GLN A CA 1
ATOM 427 C C . GLN A 1 88 ? 2.321 -7.408 -39.950 1.00 71.92 86 GLN A C 1
ATOM 428 O O . GLN A 1 88 ? 2.830 -7.469 -41.070 1.00 72.47 86 GLN A O 1
ATOM 434 N N . LEU A 1 89 ? 2.513 -8.333 -39.017 1.00 62.34 87 LEU A N 1
ATOM 435 C CA . LEU A 1 89 ? 3.358 -9.493 -39.256 1.00 50.29 87 LEU A CA 1
ATOM 436 C C . LEU A 1 89 ? 2.551 -10.698 -39.713 1.00 56.44 87 LEU A C 1
ATOM 437 O O . LEU A 1 89 ? 3.102 -11.777 -39.899 1.00 52.68 87 LEU A O 1
ATOM 442 N N . LEU A 1 90 ? 1.246 -10.520 -39.889 1.00 56.34 88 LEU A N 1
ATOM 443 C CA . LEU A 1 90 ? 0.393 -11.632 -40.288 1.00 46.55 88 LEU A CA 1
ATOM 444 C C . LEU A 1 90 ? -0.070 -11.485 -41.733 1.00 61.46 88 LEU A C 1
ATOM 445 O O . LEU A 1 90 ? -0.233 -10.370 -42.229 1.00 63.27 88 LEU A O 1
ATOM 450 N N . THR A 1 91 ? -0.266 -12.613 -42.411 1.00 59.50 89 THR A N 1
ATOM 451 C CA . THR A 1 91 ? -0.742 -12.587 -43.788 1.00 63.58 89 THR A CA 1
ATOM 452 C C . THR A 1 91 ? -2.254 -12.729 -43.804 1.00 62.87 89 THR A C 1
ATOM 453 O O . THR A 1 91 ? -2.816 -13.562 -43.096 1.00 61.32 89 THR A O 1
ATOM 457 N N . THR A 1 92 ? -2.909 -11.923 -44.629 1.00 63.73 90 THR A N 1
ATOM 458 C CA . THR A 1 92 ? -4.358 -11.966 -44.732 1.00 62.17 90 THR A CA 1
ATOM 459 C C . THR A 1 92 ? -4.792 -12.989 -45.773 1.00 57.06 90 THR A C 1
ATOM 460 O O . THR A 1 92 ? -4.110 -13.202 -46.773 1.00 73.99 90 THR A O 1
ATOM 464 N N . SER A 1 93 ? -5.932 -13.620 -45.523 1.00 60.13 91 SER A N 1
ATOM 465 C CA . SER A 1 93 ? -6.507 -14.591 -46.444 1.00 73.55 91 SER A CA 1
ATOM 466 C C . SER A 1 93 ? -8.010 -14.357 -46.561 1.00 65.24 91 SER A C 1
ATOM 467 O O . SER A 1 93 ? -8.662 -13.983 -45.590 1.00 73.37 91 SER A O 1
ATOM 470 N N . ARG A 1 94 ? -8.560 -14.569 -47.751 1.00 72.20 92 ARG A N 1
ATOM 471 C CA . ARG A 1 94 ? -9.994 -14.398 -47.949 1.00 80.18 92 ARG A CA 1
ATOM 472 C C . ARG A 1 94 ? -10.553 -15.659 -48.591 1.00 75.44 92 ARG A C 1
ATOM 473 O O . ARG A 1 94 ? -10.086 -16.087 -49.644 1.00 78.29 92 ARG A O 1
ATOM 481 N N . GLU A 1 95 ? -11.561 -16.249 -47.959 1.00 72.69 93 GLU A N 1
ATOM 482 C CA . GLU A 1 95 ? -12.169 -17.465 -48.486 1.00 76.42 93 GLU A CA 1
ATOM 483 C C . GLU A 1 95 ? -13.029 -17.191 -49.720 1.00 81.28 93 GLU A C 1
ATOM 484 O O . GLU A 1 95 ? -13.774 -16.212 -49.772 1.00 73.21 93 GLU A O 1
ATOM 490 N N . VAL A 1 96 ? -12.916 -18.069 -50.713 1.00 87.13 94 VAL A N 1
ATOM 491 C CA . VAL A 1 96 ? -13.596 -17.884 -51.990 1.00 82.56 94 VAL A CA 1
ATOM 492 C C . VAL A 1 96 ? -14.254 -19.168 -52.501 1.00 84.91 94 VAL A C 1
ATOM 493 O O . VAL A 1 96 ? -13.772 -20.274 -52.255 1.00 77.56 94 VAL A O 1
ATOM 495 N N . THR A 1 97 ? -15.363 -18.990 -53.214 1.00 88.34 95 THR A N 1
ATOM 496 C CA . THR A 1 97 ? -16.139 -20.071 -53.826 1.00 86.90 95 THR A CA 1
ATOM 497 C C . THR A 1 97 ? -15.913 -20.157 -55.335 1.00 84.02 95 THR A C 1
ATOM 498 O O . THR A 1 97 ? -16.126 -19.188 -56.068 1.00 80.35 95 THR A O 1
ATOM 502 N N . LEU A 1 98 ? -15.434 -21.316 -55.781 1.00 85.22 96 LEU A N 1
ATOM 503 C CA . LEU A 1 98 ? -15.144 -21.559 -57.194 1.00 92.29 96 LEU A CA 1
ATOM 504 C C . LEU A 1 98 ? -16.133 -22.564 -57.801 1.00 87.12 96 LEU A C 1
ATOM 505 O O . LEU A 1 98 ? -16.471 -23.569 -57.179 1.00 91.81 96 LEU A O 1
ATOM 507 N N . GLU A 1 99 ? -16.624 -22.263 -59.001 1.00 78.36 97 GLU A N 1
ATOM 508 C CA . GLU A 1 99 ? -17.605 -23.106 -59.687 1.00 80.37 97 GLU A CA 1
ATOM 509 C C . GLU A 1 99 ? -17.032 -24.484 -60.001 1.00 98.24 97 GLU A C 1
ATOM 510 O O . GLU A 1 99 ? -15.818 -24.668 -60.020 1.00 99.68 97 GLU A O 1
ATOM 512 N N . GLU A 1 100 ? -17.907 -25.455 -60.243 1.00 103.63 98 GLU A N 1
ATOM 513 C CA . GLU A 1 100 ? -17.475 -26.839 -60.407 1.00 99.49 98 GLU A CA 1
ATOM 514 C C . GLU A 1 100 ? -16.624 -27.041 -61.663 1.00 95.17 98 GLU A C 1
ATOM 515 O O . GLU A 1 100 ? -15.536 -27.604 -61.609 1.00 93.64 98 GLU A O 1
ATOM 521 N N . GLY A 1 101 ? -17.104 -26.522 -62.778 1.00 95.86 99 GLY A N 1
ATOM 522 C CA . GLY A 1 101 ? -16.389 -26.592 -64.038 1.00 96.74 99 GLY A CA 1
ATOM 523 C C . GLY A 1 101 ? -15.069 -25.858 -64.018 1.00 95.40 99 GLY A C 1
ATOM 524 O O . GLY A 1 101 ? -14.070 -26.277 -64.598 1.00 106.56 99 GLY A O 1
ATOM 525 N N . TRP A 1 102 ? -15.104 -24.724 -63.340 1.00 95.46 100 TRP A N 1
ATOM 526 C CA . TRP A 1 102 ? -13.980 -23.804 -63.238 1.00 85.87 100 TRP A CA 1
ATOM 527 C C . TRP A 1 102 ? -12.782 -24.522 -62.626 1.00 90.67 100 TRP A C 1
ATOM 528 O O . TRP A 1 102 ? -11.660 -24.394 -63.111 1.00 83.24 100 TRP A O 1
ATOM 539 N N . TYR A 1 103 ? -13.042 -25.292 -61.572 1.00 93.47 101 TYR A N 1
ATOM 540 C CA . TYR A 1 103 ? -12.017 -26.066 -60.876 1.00 82.96 101 TYR A CA 1
ATOM 541 C C . TYR A 1 103 ? -11.387 -27.135 -61.767 1.00 80.14 101 TYR A C 1
ATOM 542 O O . TYR A 1 103 ? -10.168 -27.304 -61.780 1.00 79.94 101 TYR A O 1
ATOM 544 N N . LYS A 1 104 ? -12.229 -27.864 -62.494 1.00 93.87 102 LYS A N 1
ATOM 545 C CA . LYS A 1 104 ? -11.770 -28.982 -63.310 1.00 97.11 102 LYS A CA 1
ATOM 546 C C . LYS A 1 104 ? -10.825 -28.531 -64.420 1.00 88.91 102 LYS A C 1
ATOM 547 O O . LYS A 1 104 ? -9.894 -29.251 -64.778 1.00 93.37 102 LYS A O 1
ATOM 549 N N . GLU A 1 105 ? -11.070 -27.348 -64.972 1.00 90.30 103 GLU A N 1
ATOM 550 C CA . GLU A 1 105 ? -10.173 -26.787 -65.976 1.00 97.40 103 GLU A CA 1
ATOM 551 C C . GLU A 1 105 ? -8.791 -26.492 -65.393 1.00 93.75 103 GLU A C 1
ATOM 552 O O . GLU A 1 105 ? -7.766 -26.767 -66.019 1.00 88.86 103 GLU A O 1
ATOM 554 N N . LEU A 1 106 ? -8.781 -25.934 -64.186 1.00 94.77 104 LEU A N 1
ATOM 555 C CA . LEU A 1 106 ? -7.547 -25.552 -63.503 1.00 82.45 104 LEU A CA 1
ATOM 556 C C . LEU A 1 106 ? -6.617 -26.691 -63.090 1.00 80.11 104 LEU A C 1
ATOM 557 O O . LEU A 1 106 ? -5.423 -26.470 -62.887 1.00 88.48 104 LEU A O 1
ATOM 562 N N . LEU A 1 107 ? -7.128 -27.915 -63.039 1.00 76.84 105 LEU A N 1
ATOM 563 C CA . LEU A 1 107 ? -6.328 -29.019 -62.520 1.00 79.26 105 LEU A CA 1
ATOM 564 C C . LEU A 1 107 ? -5.862 -29.932 -63.637 1.00 91.33 105 LEU A C 1
ATOM 565 O O . LEU A 1 107 ? -4.995 -30.784 -63.437 1.00 89.82 105 LEU A O 1
ATOM 567 N N . ALA A 1 108 ? -6.457 -29.757 -64.811 1.00 86.34 106 ALA A N 1
ATOM 568 C CA . ALA A 1 108 ? -6.024 -30.480 -65.995 1.00 89.68 106 ALA A CA 1
ATOM 569 C C . ALA A 1 108 ? -4.590 -30.089 -66.348 1.00 95.40 106 ALA A C 1
ATOM 570 O O . ALA A 1 108 ? -3.715 -30.944 -66.488 1.00 92.00 106 ALA A O 1
ATOM 580 N N . VAL A 1 110 ? -0.719 -28.572 -66.849 1.00 95.05 108 VAL A N 1
ATOM 581 C CA . VAL A 1 110 ? 0.549 -28.991 -66.253 1.00 97.26 108 VAL A CA 1
ATOM 582 C C . VAL A 1 110 ? 1.564 -27.852 -66.184 1.00 78.12 108 VAL A C 1
ATOM 583 O O . VAL A 1 110 ? 2.753 -28.084 -65.956 1.00 63.52 108 VAL A O 1
ATOM 585 N N . ARG A 1 130 ? -14.725 -26.712 -55.989 1.00 67.96 128 ARG A N 1
ATOM 586 C CA . ARG A 1 130 ? -14.963 -26.485 -54.568 1.00 87.37 128 ARG A CA 1
ATOM 587 C C . ARG A 1 130 ? -14.694 -25.032 -54.190 1.00 71.96 128 ARG A C 1
ATOM 588 O O . ARG A 1 130 ? -14.845 -24.124 -55.004 1.00 79.74 128 ARG A O 1
ATOM 590 N N . ARG A 1 131 ? -14.284 -24.826 -52.946 1.00 74.10 129 ARG A N 1
ATOM 591 C CA . ARG A 1 131 ? -14.002 -23.491 -52.437 1.00 86.45 129 ARG A CA 1
ATOM 592 C C . ARG A 1 131 ? -12.540 -23.418 -52.007 1.00 89.28 129 ARG A C 1
ATOM 593 O O . ARG A 1 131 ? -12.018 -24.344 -51.385 1.00 85.82 129 ARG A O 1
ATOM 595 N N . GLY A 1 132 ? -11.888 -22.311 -52.339 1.00 84.17 130 GLY A N 1
ATOM 596 C CA . GLY A 1 132 ? -10.473 -22.138 -52.069 1.00 86.20 130 GLY A CA 1
ATOM 597 C C . GLY A 1 132 ? -10.187 -20.802 -51.416 1.00 88.55 130 GLY A C 1
ATOM 598 O O . GLY A 1 132 ? -11.105 -20.023 -51.158 1.00 84.34 130 GLY A O 1
ATOM 599 N N . VAL A 1 133 ? -8.916 -20.532 -51.141 1.00 74.69 131 VAL A N 1
ATOM 600 C CA . VAL A 1 133 ? -8.555 -19.296 -50.464 1.00 72.44 131 VAL A CA 1
ATOM 601 C C . VAL A 1 133 ? -7.615 -18.427 -51.285 1.00 64.29 131 VAL A C 1
ATOM 602 O O . VAL A 1 133 ? -6.694 -18.917 -51.939 1.00 67.46 131 VAL A O 1
ATOM 604 N N . LEU A 1 134 ? -7.863 -17.124 -51.228 1.00 58.95 132 LEU A N 1
ATOM 605 C CA . LEU A 1 134 ? -7.028 -16.145 -51.899 1.00 59.82 132 LEU A CA 1
ATOM 606 C C . LEU A 1 134 ? -6.006 -15.611 -50.910 1.00 65.80 132 LEU A C 1
ATOM 607 O O . LEU A 1 134 ? -6.357 -15.131 -49.831 1.00 63.04 132 LEU A O 1
ATOM 612 N N . LEU A 1 135 ? -4.741 -15.676 -51.298 1.00 67.02 133 LEU A N 1
ATOM 613 C CA . LEU A 1 135 ? -3.646 -15.303 -50.420 1.00 63.90 133 LEU A CA 1
ATOM 614 C C . LEU A 1 135 ? -2.912 -14.105 -50.989 1.00 69.05 133 LEU A C 1
ATOM 615 O O . LEU A 1 135 ? -3.200 -13.662 -52.100 1.00 68.67 133 LEU A O 1
ATOM 620 N N . GLU A 1 136 ? -1.963 -13.579 -50.225 1.00 66.50 134 GLU A N 1
ATOM 621 C CA . GLU A 1 136 ? -1.059 -12.577 -50.760 1.00 69.23 134 GLU A CA 1
ATOM 622 C C . GLU A 1 136 ? -0.024 -13.291 -51.613 1.00 67.71 134 GLU A C 1
ATOM 623 O O . GLU A 1 136 ? 0.571 -14.279 -51.180 1.00 73.83 134 GLU A O 1
ATOM 629 N N . ASP A 1 137 ? 0.183 -12.809 -52.833 1.00 70.67 135 ASP A N 1
ATOM 630 C CA . ASP A 1 137 ? 1.187 -13.413 -53.693 1.00 71.71 135 ASP A CA 1
ATOM 631 C C . ASP A 1 137 ? 2.521 -12.748 -53.389 1.00 76.64 135 ASP A C 1
ATOM 632 O O . ASP A 1 137 ? 2.856 -11.707 -53.959 1.00 74.14 135 ASP A O 1
ATOM 637 N N . LEU A 1 138 ? 3.277 -13.354 -52.480 1.00 71.97 136 LEU A N 1
ATOM 638 C CA . LEU A 1 138 ? 4.519 -12.762 -51.998 1.00 58.65 136 LEU A CA 1
ATOM 639 C C . LEU A 1 138 ? 5.755 -13.404 -52.616 1.00 55.47 136 LEU A C 1
ATOM 640 O O . LEU A 1 138 ? 6.853 -12.866 -52.512 1.00 52.06 136 LEU A O 1
ATOM 645 N N . THR A 1 139 ? 5.577 -14.549 -53.265 1.00 54.90 137 THR A N 1
ATOM 646 C CA . THR A 1 139 ? 6.715 -15.273 -53.814 1.00 59.25 137 THR A CA 1
ATOM 647 C C . THR A 1 139 ? 6.851 -15.156 -55.334 1.00 67.65 137 THR A C 1
ATOM 648 O O . THR A 1 139 ? 7.931 -15.385 -55.878 1.00 71.77 137 THR A O 1
ATOM 652 N N . SER A 1 140 ? 5.771 -14.786 -56.015 1.00 66.55 138 SER A N 1
ATOM 653 C CA . SER A 1 140 ? 5.777 -14.727 -57.479 1.00 76.43 138 SER A CA 1
ATOM 654 C C . SER A 1 140 ? 6.186 -13.375 -58.057 1.00 66.26 138 SER A C 1
ATOM 655 O O . SER A 1 140 ? 6.245 -12.371 -57.349 1.00 61.78 138 SER A O 1
ATOM 658 N N . ASN A 1 141 ? 6.461 -13.366 -59.358 1.00 70.62 139 ASN A N 1
ATOM 659 C CA . ASN A 1 141 ? 6.769 -12.132 -60.068 1.00 73.99 139 ASN A CA 1
ATOM 660 C C . ASN A 1 141 ? 5.476 -11.385 -60.357 1.00 74.19 139 ASN A C 1
ATOM 661 O O . ASN A 1 141 ? 4.664 -11.834 -61.163 1.00 67.77 139 ASN A O 1
ATOM 666 N N . VAL A 1 142 ? 5.271 -10.256 -59.688 1.00 73.32 140 VAL A N 1
ATOM 667 C CA . VAL A 1 142 ? 4.003 -9.541 -59.802 1.00 75.87 140 VAL A CA 1
ATOM 668 C C . VAL A 1 142 ? 4.156 -8.064 -60.194 1.00 89.80 140 VAL A C 1
ATOM 669 O O . VAL A 1 142 ? 3.167 -7.352 -60.361 1.00 96.92 140 VAL A O 1
ATOM 673 N N . ASP A 1 143 ? 5.397 -7.604 -60.303 1.00 85.29 141 ASP A N 1
ATOM 674 C CA . ASP A 1 143 ? 5.710 -6.188 -60.573 1.00 88.71 141 ASP A CA 1
ATOM 675 C C . ASP A 1 143 ? 5.859 -5.788 -62.061 1.00 90.51 141 ASP A C 1
ATOM 676 O O . ASP A 1 143 ? 6.465 -6.526 -62.838 1.00 79.57 141 ASP A O 1
ATOM 681 N N . ASP A 1 144 ? 5.300 -4.634 -62.437 1.00 84.76 142 ASP A N 1
ATOM 682 C CA . ASP A 1 144 ? 5.371 -4.126 -63.806 1.00 86.50 142 ASP A CA 1
ATOM 683 C C . ASP A 1 144 ? 6.824 -3.976 -64.221 1.00 88.60 142 ASP A C 1
ATOM 684 O O . ASP A 1 144 ? 7.224 -4.307 -65.337 1.00 93.61 142 ASP A O 1
ATOM 689 N N . ASP A 1 145 ? 7.603 -3.533 -63.243 1.00 86.05 143 ASP A N 1
ATOM 690 C CA . ASP A 1 145 ? 9.030 -3.253 -63.329 1.00 88.03 143 ASP A CA 1
ATOM 691 C C . ASP A 1 145 ? 9.792 -4.291 -64.127 1.00 85.10 143 ASP A C 1
ATOM 692 O O . ASP A 1 145 ? 10.696 -3.972 -64.899 1.00 79.96 143 ASP A O 1
ATOM 697 N N . GLY A 1 146 ? 9.380 -5.540 -63.950 1.00 80.70 144 GLY A N 1
ATOM 698 C CA . GLY A 1 146 ? 10.103 -6.670 -64.481 1.00 70.78 144 GLY A CA 1
ATOM 699 C C . GLY A 1 146 ? 11.082 -6.972 -63.366 1.00 62.66 144 GLY A C 1
ATOM 700 O O . GLY A 1 146 ? 12.059 -7.692 -63.540 1.00 61.10 144 GLY A O 1
ATOM 701 N N . ALA A 1 147 ? 10.805 -6.399 -62.197 1.00 60.59 145 ALA A N 1
ATOM 702 C CA . ALA A 1 147 ? 11.625 -6.633 -61.017 1.00 71.51 145 ALA A CA 1
ATOM 703 C C . ALA A 1 147 ? 11.493 -8.083 -60.582 1.00 55.68 145 ALA A C 1
ATOM 704 O O . ALA A 1 147 ? 10.400 -8.647 -60.609 1.00 55.87 145 ALA A O 1
ATOM 706 N N . ILE A 1 148 ? 12.609 -8.686 -60.191 1.00 53.54 146 ILE A N 1
ATOM 707 C CA . ILE A 1 148 ? 12.608 -10.083 -59.775 1.00 55.82 146 ILE A CA 1
ATOM 708 C C . ILE A 1 148 ? 12.348 -10.213 -58.277 1.00 57.07 146 ILE A C 1
ATOM 709 O O . ILE A 1 148 ? 13.031 -9.592 -57.461 1.00 54.37 146 ILE A O 1
ATOM 714 N N . THR A 1 149 ? 11.351 -11.017 -57.922 1.00 54.64 147 THR A N 1
ATOM 715 C CA . THR A 1 149 ? 10.989 -11.215 -56.523 1.00 58.76 147 THR A CA 1
ATOM 716 C C . THR A 1 149 ? 11.960 -12.166 -55.836 1.00 53.64 147 THR A C 1
ATOM 717 O O . THR A 1 149 ? 12.236 -13.255 -56.344 1.00 61.18 147 THR A O 1
ATOM 721 N N . VAL A 1 150 ? 12.474 -11.751 -54.680 1.00 47.10 148 VAL A N 1
ATOM 722 C CA . VAL A 1 150 ? 13.376 -12.597 -53.908 1.00 57.58 148 VAL A CA 1
ATOM 723 C C . VAL A 1 150 ? 12.792 -12.850 -52.524 1.00 55.27 148 VAL A C 1
ATOM 724 O O . VAL A 1 150 ? 12.598 -11.914 -51.749 1.00 56.19 148 VAL A O 1
ATOM 728 N N . ALA A 1 151 ? 12.538 -14.113 -52.202 1.00 47.26 149 ALA A N 1
ATOM 729 C CA . ALA A 1 151 ? 11.913 -14.446 -50.925 1.00 46.90 149 ALA A CA 1
ATOM 730 C C . ALA A 1 151 ? 12.641 -15.553 -50.178 1.00 44.66 149 ALA A C 1
ATOM 731 O O . ALA A 1 151 ? 13.143 -16.502 -50.784 1.00 44.71 149 ALA A O 1
ATOM 733 N N . ILE A 1 152 ? 12.672 -15.435 -48.854 1.00 43.17 150 ILE A N 1
ATOM 734 C CA . ILE A 1 152 ? 13.319 -16.434 -48.013 1.00 37.09 150 ILE A CA 1
ATOM 735 C C . ILE A 1 152 ? 12.395 -16.944 -46.912 1.00 34.88 150 ILE A C 1
ATOM 736 O O . ILE A 1 152 ? 11.712 -16.164 -46.252 1.00 41.69 150 ILE A O 1
ATOM 741 N N . GLU A 1 153 ? 12.383 -18.259 -46.723 1.00 38.14 151 GLU A N 1
ATOM 742 C CA . GLU A 1 153 ? 11.603 -18.884 -45.664 1.00 39.88 151 GLU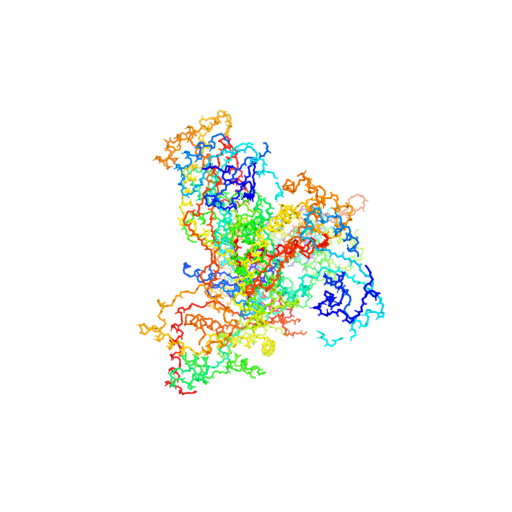 A CA 1
ATOM 743 C C . GLU A 1 153 ? 12.522 -19.585 -44.668 1.00 39.79 151 GLU A C 1
ATOM 744 O O . GLU A 1 153 ? 13.304 -20.464 -45.039 1.00 32.82 151 GLU A O 1
ATOM 750 N N . ILE A 1 154 ? 12.396 -19.205 -43.400 1.00 36.58 152 ILE A N 1
ATOM 751 C CA . ILE A 1 154 ? 13.243 -19.717 -42.327 1.00 38.51 152 ILE A CA 1
ATOM 752 C C . ILE A 1 154 ? 12.408 -20.408 -41.264 1.00 43.46 152 ILE A C 1
ATOM 753 O O . ILE A 1 154 ? 11.339 -19.918 -40.898 1.00 35.00 152 ILE A O 1
ATOM 758 N N . LYS A 1 155 ? 12.899 -21.539 -40.767 1.00 42.36 153 LYS A N 1
ATOM 759 C CA . LYS A 1 155 ? 12.324 -22.173 -39.587 1.00 34.57 153 LYS A CA 1
ATOM 760 C C . LYS A 1 155 ? 13.309 -21.885 -38.467 1.00 32.00 153 LYS A C 1
ATOM 761 O O . LYS A 1 155 ? 14.329 -22.559 -38.350 1.00 40.09 153 LYS A O 1
ATOM 767 N N . PRO A 1 156 ? 13.026 -20.853 -37.666 1.00 35.74 154 PRO A N 1
ATOM 768 C CA . PRO A 1 156 ? 13.931 -20.330 -36.634 1.00 32.06 154 PRO A CA 1
ATOM 769 C C . PRO A 1 156 ? 14.149 -21.276 -35.450 1.00 33.15 154 PRO A C 1
ATOM 770 O O . PRO A 1 156 ? 15.150 -21.125 -34.753 1.00 34.40 154 PRO A O 1
ATOM 774 N N . LYS A 1 157 ? 13.213 -22.197 -35.225 1.00 25.94 155 LYS A N 1
ATOM 775 C CA . LYS A 1 157 ? 13.240 -23.134 -34.098 1.00 32.44 155 LYS A CA 1
ATOM 776 C C . LYS A 1 157 ? 13.057 -22.427 -32.758 1.00 34.76 155 LYS A C 1
ATOM 777 O O . LYS A 1 157 ? 12.638 -21.273 -32.708 1.00 36.56 155 LYS A O 1
ATOM 783 N N . TRP A 1 158 ? 13.401 -23.117 -31.675 1.00 29.18 156 TRP A N 1
ATOM 784 C CA . TRP A 1 158 ? 13.212 -22.581 -30.327 1.00 29.00 156 TRP A CA 1
ATOM 785 C C . TRP A 1 158 ? 14.208 -21.466 -30.062 1.00 28.28 156 TRP A C 1
ATOM 786 O O . TRP A 1 158 ? 15.390 -21.603 -30.362 1.00 35.06 156 TRP A O 1
ATOM 797 N N . GLY A 1 159 ? 13.734 -20.352 -29.516 1.00 37.49 157 GLY A N 1
ATOM 798 C CA . GLY A 1 159 ? 14.610 -19.228 -29.245 1.00 30.98 157 GLY A CA 1
ATOM 799 C C . GLY A 1 159 ? 15.143 -19.201 -27.827 1.00 41.36 157 GLY A C 1
ATOM 800 O O . GLY A 1 159 ? 15.685 -18.192 -27.375 1.00 38.39 157 GLY A O 1
ATOM 801 N N . PHE A 1 160 ? 14.991 -20.318 -27.123 1.00 41.27 158 PHE A N 1
ATOM 802 C CA . PHE A 1 160 ? 15.386 -20.390 -25.726 1.00 32.37 158 PHE A CA 1
ATOM 803 C C . PHE A 1 160 ? 15.711 -21.808 -25.280 1.00 45.90 158 PHE A C 1
ATOM 804 O O . PHE A 1 160 ? 15.363 -22.794 -25.945 1.00 32.02 158 PHE A O 1
ATOM 812 N N . LEU A 1 161 ? 16.312 -21.892 -24.101 1.00 37.98 159 LEU A N 1
ATOM 813 C CA . LEU A 1 161 ? 16.579 -23.159 -23.445 1.00 36.27 159 LEU A CA 1
ATOM 814 C C . LEU A 1 161 ? 15.816 -23.164 -22.139 1.00 28.04 159 LEU A C 1
ATOM 815 O O . LEU A 1 161 ? 15.741 -22.136 -21.463 1.00 36.53 159 LEU A O 1
ATOM 820 N N . PRO A 1 162 ? 15.212 -24.306 -21.794 1.00 26.73 160 PRO A N 1
ATOM 821 C CA . PRO A 1 162 ? 14.490 -24.436 -20.523 1.00 33.42 160 PRO A CA 1
ATOM 822 C C . PRO A 1 162 ? 15.421 -24.290 -19.324 1.00 43.07 160 PRO A C 1
ATOM 823 O O . PRO A 1 162 ? 16.596 -24.653 -19.402 1.00 38.78 160 PRO A O 1
ATOM 827 N N . CYS A 1 163 ? 14.914 -23.715 -18.240 1.00 56.18 161 CYS A N 1
ATOM 828 C CA . CYS A 1 163 ? 15.714 -23.544 -17.039 1.00 56.01 161 CYS A CA 1
ATOM 829 C C . CYS A 1 163 ? 15.939 -24.887 -16.353 1.00 48.51 161 CYS A C 1
ATOM 830 O O . CYS A 1 163 ? 15.092 -25.781 -16.420 1.00 41.40 161 CYS A O 1
ATOM 833 N N . ALA A 1 164 ? 17.098 -25.032 -15.721 1.00 57.68 162 ALA A N 1
ATOM 834 C CA . ALA A 1 164 ? 17.429 -26.259 -15.010 1.00 59.25 162 ALA A CA 1
ATOM 835 C C . ALA A 1 164 ? 16.443 -26.491 -13.866 1.00 46.47 162 ALA A C 1
ATOM 836 O O . ALA A 1 164 ? 16.100 -27.630 -13.551 1.00 45.98 162 ALA A O 1
ATOM 838 N N . GLY A 1 165 ? 15.961 -25.395 -13.284 1.00 50.05 163 GLY A N 1
ATOM 839 C CA . GLY A 1 165 ? 15.050 -25.448 -12.157 1.00 50.32 163 GLY A CA 1
ATOM 840 C C . GLY A 1 165 ? 13.727 -26.128 -12.454 1.00 52.68 163 GLY A C 1
ATOM 841 O O . GLY A 1 165 ? 13.035 -26.559 -11.534 1.00 50.20 163 GLY A O 1
ATOM 842 N N . HIS A 1 166 ? 13.360 -26.216 -13.730 1.00 46.05 164 HIS A N 1
ATOM 843 C CA . HIS A 1 166 ? 12.085 -26.831 -14.102 1.00 41.25 164 HIS A CA 1
ATOM 844 C C . HIS A 1 166 ? 12.206 -28.245 -14.664 1.00 42.34 164 HIS A C 1
ATOM 845 O O . HIS A 1 166 ? 11.196 -28.915 -14.866 1.00 43.48 164 HIS A O 1
ATOM 852 N N . LEU A 1 167 ? 13.425 -28.715 -14.903 1.00 35.96 165 LEU A N 1
ATOM 853 C CA . LEU A 1 167 ? 13.580 -30.013 -15.551 1.00 32.35 165 LEU A CA 1
ATOM 854 C C . LEU A 1 167 ? 13.405 -31.157 -14.555 1.00 33.81 165 LEU A C 1
ATOM 855 O O . LEU A 1 167 ? 14.004 -31.160 -13.478 1.00 44.33 165 LEU A O 1
ATOM 860 N N . GLN A 1 168 ? 12.538 -32.102 -14.908 1.00 46.58 166 GLN A N 1
ATOM 861 C CA . GLN A 1 168 ? 12.084 -33.112 -13.957 1.00 59.15 166 GLN A CA 1
ATOM 862 C C . GLN A 1 168 ? 13.100 -34.239 -13.703 1.00 62.73 166 GLN A C 1
ATOM 863 O O . GLN A 1 168 ? 13.639 -34.321 -12.597 1.00 78.45 166 GLN A O 1
ATOM 869 N N . PRO A 1 169 ? 13.382 -35.105 -14.700 1.00 54.12 167 PRO A N 1
ATOM 870 C CA . PRO A 1 169 ? 14.342 -36.143 -14.306 1.00 39.58 167 PRO A CA 1
ATOM 871 C C . PRO A 1 169 ? 15.740 -35.540 -14.181 1.00 55.56 167 PRO A C 1
ATOM 872 O O . PRO A 1 169 ? 16.194 -34.912 -15.138 1.00 60.80 167 PRO A O 1
ATOM 876 N N . PRO A 1 170 ? 16.409 -35.722 -13.026 1.00 66.55 168 PRO A N 1
ATOM 877 C CA . PRO A 1 170 ? 17.730 -35.118 -12.787 1.00 51.00 168 PRO A CA 1
ATOM 878 C C . PRO A 1 170 ? 18.768 -35.537 -13.824 1.00 44.58 168 PRO A C 1
ATOM 879 O O . PRO A 1 170 ? 19.671 -34.766 -14.150 1.00 58.78 168 PRO A O 1
ATOM 883 N N . GLU A 1 171 ? 18.618 -36.752 -14.340 1.00 41.32 169 GLU A N 1
ATOM 884 C CA . GLU A 1 171 ? 19.494 -37.293 -15.373 1.00 49.73 169 GLU A CA 1
ATOM 885 C C . GLU A 1 171 ? 19.440 -36.475 -16.662 1.00 55.47 169 GLU A C 1
ATOM 886 O O . GLU A 1 171 ? 20.402 -36.455 -17.433 1.00 41.94 169 GLU A O 1
ATOM 892 N N . SER A 1 172 ? 18.294 -35.848 -16.917 1.00 44.80 170 SER A N 1
ATOM 893 C CA . SER A 1 172 ? 18.086 -35.104 -18.155 1.00 44.94 170 SER A CA 1
ATOM 894 C C . SER A 1 172 ? 18.367 -33.610 -18.027 1.00 41.67 170 SER A C 1
ATOM 895 O O . SER A 1 172 ? 18.398 -32.903 -19.035 1.00 41.34 170 SER A O 1
ATOM 898 N N . VAL A 1 173 ? 18.586 -33.133 -16.804 1.00 29.70 171 VAL A N 1
ATOM 899 C CA . VAL A 1 173 ? 18.699 -31.693 -16.563 1.00 31.55 171 VAL A CA 1
ATOM 900 C C . VAL A 1 173 ? 19.840 -31.018 -17.330 1.00 44.65 171 VAL A C 1
ATOM 901 O O . VAL A 1 173 ? 19.620 -30.013 -18.002 1.00 46.91 171 VAL A O 1
ATOM 905 N N . SER A 1 174 ? 21.048 -31.566 -17.239 1.00 41.44 172 SER A N 1
ATOM 906 C CA . SER A 1 174 ? 22.207 -30.950 -17.885 1.00 42.61 172 SER A CA 1
ATOM 907 C C . SER A 1 174 ? 22.065 -30.937 -19.411 1.00 37.59 172 SER A C 1
ATOM 908 O O . SER A 1 174 ? 22.480 -29.980 -20.069 1.00 37.21 172 SER A O 1
ATOM 911 N N . ILE A 1 175 ? 21.479 -31.994 -19.966 1.00 31.00 173 ILE A N 1
ATOM 912 C CA . ILE A 1 175 ? 21.279 -32.097 -21.412 1.00 37.52 173 ILE A CA 1
ATOM 913 C C . ILE A 1 175 ? 20.321 -31.026 -21.951 1.00 42.83 173 ILE A C 1
ATOM 914 O O . ILE A 1 175 ? 20.690 -30.237 -22.820 1.00 37.53 173 ILE A O 1
ATOM 919 N N . LYS A 1 176 ? 19.091 -31.009 -21.442 1.00 39.62 174 LYS A N 1
ATOM 920 C CA . LYS A 1 176 ? 18.070 -30.077 -21.927 1.00 44.73 174 LYS A CA 1
ATOM 921 C C . LYS A 1 176 ? 18.389 -28.626 -21.580 1.00 41.46 174 LYS A C 1
ATOM 922 O O . LYS A 1 176 ? 17.876 -27.704 -22.216 1.00 42.94 174 LYS A O 1
ATOM 928 N N . SER A 1 177 ? 19.206 -28.425 -20.553 1.00 31.93 175 SER A N 1
ATOM 929 C CA . SER A 1 177 ? 19.594 -27.079 -20.148 1.00 37.63 175 SER A CA 1
ATOM 930 C C . SER A 1 177 ? 20.710 -26.498 -21.009 1.00 30.34 175 SER A C 1
ATOM 931 O O . SER A 1 177 ? 20.924 -25.284 -21.013 1.00 29.39 175 SER A O 1
ATOM 934 N N . HIS A 1 178 ? 21.412 -27.356 -21.744 1.00 27.47 176 HIS A N 1
ATOM 935 C CA . HIS A 1 178 ? 22.549 -26.902 -22.548 1.00 41.54 176 HIS A CA 1
ATOM 936 C C . HIS A 1 178 ? 22.458 -27.274 -24.018 1.00 40.52 176 HIS A C 1
ATOM 937 O O . HIS A 1 178 ? 23.109 -26.652 -24.859 1.00 27.03 176 HIS A O 1
ATOM 944 N N . VAL A 1 179 ? 21.663 -28.293 -24.327 1.00 31.74 177 VAL A N 1
ATOM 945 C CA . VAL A 1 179 ? 21.507 -28.726 -25.702 1.00 29.28 177 VAL A CA 1
ATOM 946 C C . VAL A 1 179 ? 20.114 -28.373 -26.222 1.00 39.50 177 VAL A C 1
ATOM 947 O O . VAL A 1 179 ? 19.103 -28.792 -25.659 1.00 36.13 177 VAL A O 1
ATOM 951 N N . SER A 1 180 ? 20.072 -27.617 -27.312 1.00 36.57 178 SER A N 1
ATOM 952 C CA . SER A 1 180 ? 18.810 -27.171 -27.884 1.00 30.71 178 SER A CA 1
ATOM 953 C C . SER A 1 180 ? 17.985 -28.328 -28.424 1.00 35.68 178 SER A C 1
ATOM 954 O O . SER A 1 180 ? 18.520 -29.399 -28.736 1.00 30.91 178 SER A O 1
ATOM 957 N N . ARG A 1 181 ? 16.676 -28.107 -28.525 1.00 29.39 179 ARG A N 1
ATOM 958 C CA . ARG A 1 181 ? 15.772 -29.097 -29.094 1.00 31.82 179 ARG A CA 1
ATOM 959 C C . ARG A 1 181 ? 16.180 -29.437 -30.519 1.00 30.09 179 ARG A C 1
ATOM 960 O O . ARG A 1 181 ? 16.089 -30.593 -30.948 1.00 31.08 179 ARG A O 1
ATOM 968 N N . PHE A 1 182 ? 16.659 -28.430 -31.241 1.00 25.30 180 PHE A N 1
ATOM 969 C CA . PHE A 1 182 ? 17.090 -28.630 -32.617 1.00 24.36 180 PHE A CA 1
ATOM 970 C C . PHE A 1 182 ? 18.260 -29.608 -32.670 1.00 32.67 180 PHE A C 1
ATOM 971 O O . PHE A 1 182 ? 18.196 -30.592 -33.403 1.00 32.71 180 PHE A O 1
ATOM 979 N N . ARG A 1 183 ? 19.290 -29.394 -31.849 1.00 35.32 181 ARG A N 1
ATOM 980 C CA . ARG A 1 183 ? 20.411 -30.334 -31.821 1.00 36.23 181 ARG A CA 1
ATOM 981 C C . ARG A 1 183 ? 19.971 -31.721 -31.368 1.00 28.30 181 ARG A C 1
ATOM 982 O O . ARG A 1 183 ? 20.440 -32.722 -31.901 1.00 37.46 181 ARG A O 1
ATOM 990 N N . LEU A 1 184 ? 19.080 -31.784 -30.383 1.00 30.98 182 LEU A N 1
ATOM 991 C CA . LEU A 1 184 ? 18.575 -33.071 -29.912 1.00 27.67 182 LEU A CA 1
ATOM 992 C C . LEU A 1 184 ? 17.780 -33.808 -30.984 1.00 35.86 182 LEU A C 1
ATOM 993 O O . LEU A 1 184 ? 17.924 -35.021 -31.144 1.00 35.94 182 LEU A O 1
ATOM 998 N N . HIS A 1 185 ? 16.917 -33.086 -31.696 1.00 43.06 183 HIS A N 1
ATOM 999 C CA . HIS A 1 185 ? 16.098 -33.708 -32.735 1.00 37.76 183 HIS A CA 1
ATOM 1000 C C . HIS A 1 185 ? 16.955 -34.097 -33.938 1.00 39.12 183 HIS A C 1
ATOM 1001 O O . HIS A 1 185 ? 16.753 -35.155 -34.534 1.00 36.29 183 HIS A O 1
ATOM 1008 N N . GLN A 1 186 ? 17.918 -33.247 -34.286 1.00 32.43 184 GLN A N 1
ATOM 1009 C CA . GLN A 1 186 ? 18.833 -33.565 -35.379 1.00 40.79 184 GLN A CA 1
ATOM 1010 C C . GLN A 1 186 ? 19.608 -34.839 -35.081 1.00 43.80 184 GLN A C 1
ATOM 1011 O O . GLN A 1 186 ? 19.745 -35.703 -35.944 1.00 50.52 184 GLN A O 1
ATOM 1017 N N . HIS A 1 187 ? 20.084 -34.970 -33.846 1.00 45.96 185 HIS A N 1
ATOM 1018 C CA . HIS A 1 187 ? 20.850 -36.148 -33.458 1.00 43.33 185 HIS A CA 1
ATOM 1019 C C . HIS A 1 187 ? 19.998 -37.406 -33.519 1.00 37.56 185 HIS A C 1
ATOM 1020 O O . HIS A 1 187 ? 20.448 -38.449 -33.988 1.00 40.48 185 HIS A O 1
ATOM 1027 N N . PHE A 1 188 ? 18.759 -37.296 -33.053 1.00 39.71 186 PHE A N 1
ATOM 1028 C CA . PHE A 1 188 ? 17.860 -38.439 -33.025 1.00 40.74 186 PHE A CA 1
ATOM 1029 C C . PHE A 1 188 ? 17.598 -39.027 -34.403 1.00 46.34 186 PHE A C 1
ATOM 1030 O O . PHE A 1 188 ? 17.399 -40.232 -34.539 1.00 50.17 186 PHE A O 1
ATOM 1038 N N . ARG A 1 189 ? 17.572 -38.182 -35.426 1.00 55.29 187 ARG A N 1
ATOM 1039 C CA . ARG A 1 189 ? 17.284 -38.671 -36.767 1.00 53.00 187 ARG A CA 1
ATOM 1040 C C . ARG A 1 189 ? 18.525 -39.163 -37.503 1.00 61.20 187 ARG A C 1
ATOM 1041 O O . ARG A 1 189 ? 18.450 -39.502 -38.683 1.00 60.78 187 ARG A O 1
ATOM 1049 N N . GLY A 1 190 ? 19.667 -39.181 -36.825 1.00 51.55 188 GLY A N 1
ATOM 1050 C CA . GLY A 1 190 ? 20.878 -39.703 -37.430 1.00 48.74 188 GLY A CA 1
ATOM 1051 C C . GLY A 1 190 ? 21.615 -38.653 -38.235 1.00 54.91 188 GLY A C 1
ATOM 1052 O O . GLY A 1 190 ? 22.547 -38.962 -38.974 1.00 70.59 188 GLY A O 1
ATOM 1053 N N . ARG A 1 191 ? 21.194 -37.403 -38.086 1.00 59.34 189 ARG A N 1
ATOM 1054 C CA . ARG A 1 191 ? 21.817 -36.285 -38.784 1.00 63.94 189 ARG A CA 1
ATOM 1055 C C . ARG A 1 191 ? 23.033 -35.811 -37.997 1.00 68.32 189 ARG A C 1
ATOM 1056 O O . ARG A 1 191 ? 23.370 -36.393 -36.962 1.00 65.30 189 ARG A O 1
ATOM 1064 N N . ALA A 1 192 ? 23.710 -34.781 -38.498 1.00 57.98 190 ALA A N 1
ATOM 1065 C CA . ALA A 1 192 ? 24.881 -34.259 -37.806 1.00 68.03 190 ALA A CA 1
ATOM 1066 C C . ALA A 1 192 ? 24.459 -33.723 -36.438 1.00 78.68 190 ALA A C 1
ATOM 1067 O O . ALA A 1 192 ? 23.541 -32.909 -36.334 1.00 74.82 190 ALA A O 1
ATOM 1069 N N . ASP A 1 193 ? 25.143 -34.177 -35.393 1.00 84.22 191 ASP A N 1
ATOM 1070 C CA . ASP A 1 193 ? 24.791 -33.814 -34.024 1.00 66.40 191 ASP A CA 1
ATOM 1071 C C . ASP A 1 193 ? 25.239 -32.409 -33.643 1.00 65.86 191 ASP A C 1
ATOM 1072 O O . ASP A 1 193 ? 24.908 -31.915 -32.562 1.00 49.27 191 ASP A O 1
ATOM 1077 N N . ASP A 1 194 ? 25.999 -31.773 -34.530 1.00 66.85 192 ASP A N 1
ATOM 1078 C CA . ASP A 1 194 ? 26.473 -30.413 -34.300 1.00 67.36 192 ASP A CA 1
ATOM 1079 C C . ASP A 1 194 ? 26.309 -29.556 -35.548 1.00 68.63 192 ASP A C 1
ATOM 1080 O O . ASP A 1 194 ? 27.287 -29.263 -36.233 1.00 76.54 192 ASP A O 1
ATOM 1085 N N . PRO A 1 195 ? 25.071 -29.142 -35.843 1.00 57.84 193 PRO A N 1
ATOM 1086 C CA . PRO A 1 195 ? 24.812 -28.363 -37.056 1.00 52.35 193 PRO A CA 1
ATOM 1087 C C . PRO A 1 195 ? 25.349 -26.939 -36.934 1.00 47.13 193 PRO A C 1
ATOM 1088 O O . PRO A 1 195 ? 25.327 -26.377 -35.840 1.00 42.55 193 PRO A O 1
ATOM 1092 N N . PRO A 1 196 ? 25.812 -26.357 -38.053 1.00 42.47 194 PRO A N 1
ATOM 1093 C CA . PRO A 1 196 ? 26.366 -24.997 -38.094 1.00 36.60 194 PRO A CA 1
ATOM 1094 C C . PRO A 1 196 ? 25.353 -23.930 -37.686 1.00 40.84 194 PRO A C 1
ATOM 1095 O O . PRO A 1 196 ? 25.740 -22.851 -37.230 1.00 41.37 194 PRO A O 1
ATOM 1099 N N . TYR A 1 197 ? 24.069 -24.229 -37.844 1.00 32.94 195 TYR A N 1
ATOM 1100 C CA . TYR A 1 197 ? 23.030 -23.301 -37.422 1.00 36.88 195 TYR A CA 1
ATOM 1101 C C . TYR A 1 197 ? 22.650 -23.546 -35.963 1.00 26.66 195 TYR A C 1
ATOM 1102 O O . TYR A 1 197 ? 22.368 -24.675 -35.569 1.00 34.71 195 TYR A O 1
ATOM 1111 N N . ASP A 1 198 ? 22.688 -22.483 -35.164 1.00 34.85 196 ASP A N 1
ATOM 1112 C CA . ASP A 1 198 ? 22.255 -22.532 -33.769 1.00 30.86 196 ASP A CA 1
ATOM 1113 C C . ASP A 1 198 ? 21.187 -21.471 -33.532 1.00 35.89 196 ASP A C 1
ATOM 1114 O O . ASP A 1 198 ? 21.448 -20.276 -33.679 1.00 33.93 196 ASP A O 1
ATOM 1119 N N . PRO A 1 199 ? 19.977 -21.910 -33.157 1.00 33.39 197 PRO A N 1
ATOM 1120 C CA . PRO A 1 199 ? 18.837 -21.003 -32.987 1.00 30.14 197 PRO A CA 1
ATOM 1121 C C . PRO A 1 199 ? 19.109 -19.880 -31.992 1.00 39.23 197 PRO A C 1
ATOM 1122 O O . PRO A 1 199 ? 18.627 -18.761 -32.186 1.00 42.14 197 PRO A O 1
ATOM 1126 N N . LEU A 1 200 ? 19.885 -20.175 -30.953 1.00 46.38 198 LEU A N 1
ATOM 1127 C CA . LEU A 1 200 ? 20.226 -19.185 -29.933 1.00 44.82 198 LEU A CA 1
ATOM 1128 C C . LEU A 1 200 ? 21.037 -18.034 -30.510 1.00 41.50 198 LEU A C 1
ATOM 1129 O O . LEU A 1 200 ? 20.963 -16.908 -30.020 1.00 48.69 198 LEU A O 1
ATOM 1134 N N . ASP A 1 201 ? 21.830 -18.325 -31.536 1.00 46.22 199 ASP A N 1
ATOM 1135 C CA . ASP A 1 201 ? 22.556 -17.281 -32.257 1.00 49.91 199 ASP A CA 1
ATOM 1136 C C . ASP A 1 201 ? 21.590 -16.357 -32.987 1.00 44.44 199 ASP A C 1
ATOM 1137 O O . ASP A 1 201 ? 21.743 -15.136 -32.951 1.00 54.24 199 ASP A O 1
ATOM 1142 N N . LEU A 1 202 ? 20.587 -16.942 -33.638 1.00 40.73 200 LEU A N 1
ATOM 1143 C CA . LEU A 1 202 ? 19.608 -16.159 -34.389 1.00 38.90 200 LEU A CA 1
ATOM 1144 C C . LEU A 1 202 ? 18.737 -15.303 -33.475 1.00 40.36 200 LEU A C 1
ATOM 1145 O O . LEU A 1 202 ? 18.369 -14.187 -33.832 1.00 48.65 200 LEU A O 1
ATOM 1150 N N . PHE A 1 203 ? 18.399 -15.836 -32.305 1.00 45.70 201 PHE A N 1
ATOM 1151 C CA . PHE A 1 203 ? 17.524 -15.137 -31.364 1.00 47.99 201 PHE A CA 1
ATOM 1152 C C . PHE A 1 203 ? 18.275 -14.223 -30.393 1.00 38.31 201 PHE A C 1
ATOM 1153 O O . PHE A 1 203 ? 17.658 -13.543 -29.575 1.00 37.34 201 PHE A O 1
ATOM 1161 N N . SER A 1 204 ? 19.600 -14.200 -30.494 1.00 46.96 202 SER A N 1
ATOM 1162 C CA . SER A 1 204 ? 20.438 -13.459 -29.550 1.00 51.55 202 SER A CA 1
ATOM 1163 C C . SER A 1 204 ? 20.264 -11.941 -29.595 1.00 61.62 202 SER A C 1
ATOM 1164 O O . SER A 1 204 ? 20.297 -11.274 -28.559 1.00 69.87 202 SER A O 1
ATOM 1167 N N . GLY A 1 205 ? 20.080 -11.402 -30.795 1.00 61.00 203 GLY A N 1
ATOM 1168 C CA . GLY A 1 205 ? 20.023 -9.964 -30.983 1.00 52.87 203 GLY A CA 1
ATOM 1169 C C . GLY A 1 205 ? 21.396 -9.388 -31.284 1.00 68.05 203 GLY A C 1
ATOM 1170 O O . GLY A 1 205 ? 21.546 -8.175 -31.453 1.00 63.46 203 GLY A O 1
ATOM 1171 N N . ASP A 1 206 ? 22.396 -10.265 -31.351 1.00 67.82 204 ASP A N 1
ATOM 1172 C CA . ASP A 1 206 ? 23.764 -9.871 -31.685 1.00 68.60 204 ASP A CA 1
ATOM 1173 C C . ASP A 1 206 ? 23.999 -10.049 -33.184 1.00 72.00 204 ASP A C 1
ATOM 1174 O O . ASP A 1 206 ? 23.808 -11.139 -33.727 1.00 65.62 204 ASP A O 1
ATOM 1179 N N . LYS A 1 207 ? 24.421 -8.973 -33.841 1.00 72.60 205 LYS A N 1
ATOM 1180 C CA . LYS A 1 207 ? 24.543 -8.936 -35.296 1.00 56.19 205 LYS A CA 1
ATOM 1181 C C . LYS A 1 207 ? 25.492 -10.003 -35.856 1.00 60.90 205 LYS A C 1
ATOM 1182 O O . LYS A 1 207 ? 25.198 -10.622 -36.880 1.00 58.93 205 LYS A O 1
ATOM 1193 N N . ARG A 1 209 ? 26.283 -12.806 -34.367 1.00 52.52 207 ARG A N 1
ATOM 1194 C CA . ARG A 1 209 ? 25.740 -14.121 -34.053 1.00 59.78 207 ARG A CA 1
ATOM 1195 C C . ARG A 1 209 ? 24.651 -14.488 -35.052 1.00 52.85 207 ARG A C 1
ATOM 1196 O O . ARG A 1 209 ? 24.646 -15.590 -35.605 1.00 43.65 207 ARG A O 1
ATOM 1212 N N . ARG A 1 211 ? 24.368 -13.387 -37.914 1.00 48.15 209 ARG A N 1
ATOM 1213 C CA . ARG A 1 211 ? 25.001 -13.581 -39.205 1.00 52.24 209 ARG A CA 1
ATOM 1214 C C . ARG A 1 211 ? 25.514 -15.014 -39.331 1.00 54.01 209 ARG A C 1
ATOM 1215 O O . ARG A 1 211 ? 25.332 -15.655 -40.364 1.00 50.40 209 ARG A O 1
ATOM 1223 N N . THR A 1 212 ? 26.111 -15.523 -38.255 1.00 54.16 210 THR A N 1
ATOM 1224 C CA . THR A 1 212 ? 26.645 -16.885 -38.217 1.00 37.19 210 THR A CA 1
ATOM 1225 C C . THR A 1 212 ? 25.523 -17.906 -38.378 1.00 37.38 210 THR A C 1
ATOM 1226 O O . THR A 1 212 ? 25.698 -18.949 -39.012 1.00 34.84 210 THR A O 1
ATOM 1230 N N . ALA A 1 213 ? 24.375 -17.610 -37.781 1.00 43.22 211 ALA A N 1
ATOM 1231 C CA . ALA A 1 213 ? 23.220 -18.488 -37.894 1.00 38.96 211 ALA A CA 1
ATOM 1232 C C . ALA A 1 213 ? 22.738 -18.553 -39.345 1.00 44.98 211 ALA A C 1
ATOM 1233 O O . ALA A 1 213 ? 22.463 -19.634 -39.875 1.00 42.21 211 ALA A O 1
ATOM 1235 N N . LEU A 1 214 ? 22.663 -17.395 -39.992 1.00 40.25 212 LEU A N 1
ATOM 1236 C CA . LEU A 1 214 ? 22.221 -17.333 -41.383 1.00 45.77 212 LEU A CA 1
ATOM 1237 C C . LEU A 1 214 ? 23.204 -18.082 -42.280 1.00 48.36 212 LEU A C 1
ATOM 1238 O O . LEU A 1 214 ? 22.795 -18.812 -43.189 1.00 37.84 212 LEU A O 1
ATOM 1243 N N . ASP A 1 215 ? 24.499 -17.917 -42.016 1.00 46.35 213 ASP A N 1
ATOM 1244 C CA . ASP A 1 215 ? 25.505 -18.641 -42.782 1.00 40.34 213 ASP A CA 1
ATOM 1245 C C . ASP A 1 215 ? 25.355 -20.146 -42.576 1.00 34.66 213 ASP A C 1
ATOM 1246 O O . ASP A 1 215 ? 25.471 -20.924 -43.528 1.00 35.64 213 ASP A O 1
ATOM 1251 N N . GLY A 1 216 ? 25.048 -20.546 -41.345 1.00 31.30 214 GLY A N 1
ATOM 1252 C CA . GLY A 1 216 ? 24.841 -21.947 -41.020 1.00 29.97 214 GLY A CA 1
ATOM 1253 C C . GLY A 1 216 ? 23.647 -22.505 -41.771 1.00 29.99 214 GLY A C 1
ATOM 1254 O O . GLY A 1 216 ? 23.648 -23.656 -42.223 1.00 32.36 214 GLY A O 1
ATOM 1255 N N . LEU A 1 217 ? 22.610 -21.686 -41.892 1.00 34.68 215 LEU A N 1
ATOM 1256 C CA . LEU A 1 217 ? 21.433 -22.080 -42.645 1.00 28.09 215 LEU A CA 1
ATOM 1257 C C . LEU A 1 217 ? 21.794 -22.270 -44.119 1.00 32.56 215 LEU A C 1
ATOM 1258 O O . LEU A 1 217 ? 21.330 -23.217 -44.750 1.00 38.52 215 LEU A O 1
ATOM 1263 N N . TRP A 1 218 ? 22.653 -21.400 -44.654 1.00 35.52 216 TRP A N 1
ATOM 1264 C CA . TRP A 1 218 ? 23.112 -21.532 -46.042 1.00 28.57 216 TRP A CA 1
ATOM 1265 C C . TRP A 1 218 ? 23.888 -22.826 -46.225 1.00 37.87 216 TRP A C 1
ATOM 1266 O O . TRP A 1 218 ? 23.700 -23.546 -47.207 1.00 44.11 216 TRP A O 1
ATOM 1277 N N . THR A 1 219 ? 24.746 -23.122 -45.253 1.00 35.79 217 THR A N 1
ATOM 1278 C CA . THR A 1 219 ? 25.592 -24.306 -45.287 1.00 28.01 217 THR A CA 1
ATOM 1279 C C . THR A 1 219 ? 24.781 -25.593 -45.330 1.00 28.23 217 THR A C 1
ATOM 1280 O O . THR A 1 219 ? 25.041 -26.467 -46.150 1.00 39.25 217 THR A O 1
ATOM 1292 N N . TRP A 1 221 ? 21.659 -25.844 -46.172 1.00 37.65 219 TRP A N 1
ATOM 1293 C CA . TRP A 1 221 ? 20.921 -25.786 -47.430 1.00 37.39 219 TRP A CA 1
ATOM 1294 C C . TRP A 1 221 ? 21.759 -26.339 -48.578 1.00 46.45 219 TRP A C 1
ATOM 1295 O O . TRP A 1 221 ? 21.286 -27.158 -49.367 1.00 48.10 219 TRP A O 1
ATOM 1306 N N . GLU A 1 222 ? 23.017 -25.912 -48.642 1.00 42.08 220 GLU A N 1
ATOM 1307 C CA . GLU A 1 222 ? 23.932 -26.381 -49.675 1.00 36.73 220 GLU A CA 1
ATOM 1308 C C . GLU A 1 222 ? 24.236 -27.875 -49.545 1.00 46.44 220 GLU A C 1
ATOM 1309 O O . GLU A 1 222 ? 24.244 -28.601 -50.540 1.00 48.17 220 GLU A O 1
ATOM 1315 N N . ILE A 1 223 ? 24.514 -28.324 -48.324 1.00 44.50 221 ILE A N 1
ATOM 1316 C CA . ILE A 1 223 ? 24.832 -29.728 -48.084 1.00 45.69 221 ILE A CA 1
ATOM 1317 C C . ILE A 1 223 ? 23.641 -30.619 -48.420 1.00 48.00 221 ILE A C 1
ATOM 1318 O O . ILE A 1 223 ? 23.801 -31.710 -48.967 1.00 52.89 221 ILE A O 1
ATOM 1323 N N . SER A 1 224 ? 22.441 -30.136 -48.120 1.00 46.35 222 SER A N 1
ATOM 1324 C CA . SER A 1 224 ? 21.237 -30.917 -48.375 1.00 51.53 222 SER A CA 1
ATOM 1325 C C . SER A 1 224 ? 20.761 -30.709 -49.803 1.00 52.47 222 SER A C 1
ATOM 1326 O O . SER A 1 224 ? 19.728 -31.245 -50.204 1.00 52.85 222 SER A O 1
ATOM 1329 N N . ARG A 1 225 ? 21.538 -29.938 -50.562 1.00 51.71 223 ARG A N 1
ATOM 1330 C CA . ARG A 1 225 ? 21.236 -29.630 -51.955 1.00 58.27 223 ARG A CA 1
ATOM 1331 C C . ARG A 1 225 ? 19.855 -28.992 -52.090 1.00 57.53 223 ARG A C 1
ATOM 1332 O O . ARG A 1 225 ? 19.107 -29.295 -53.016 1.00 51.15 223 ARG A O 1
ATOM 1340 N N . GLY A 1 226 ? 19.536 -28.104 -51.151 1.00 57.59 224 GLY A N 1
ATOM 1341 C CA . GLY A 1 226 ? 18.295 -27.351 -51.176 1.00 48.64 224 GLY A CA 1
ATOM 1342 C C . GLY A 1 226 ? 17.061 -28.092 -50.697 1.00 51.10 224 GLY A C 1
ATOM 1343 O O . GLY A 1 226 ? 15.943 -27.606 -50.862 1.00 56.93 224 GLY A O 1
ATOM 1344 N N . LYS A 1 227 ? 17.253 -29.270 -50.113 1.00 48.51 225 LYS A N 1
ATOM 1345 C CA . LYS A 1 227 ? 16.126 -30.066 -49.632 1.00 44.42 225 LYS A CA 1
ATOM 1346 C C . LYS A 1 227 ? 15.812 -29.858 -48.153 1.00 52.22 225 LYS A C 1
ATOM 1347 O O . LYS A 1 227 ? 14.821 -30.389 -47.650 1.00 65.78 225 LYS A O 1
ATOM 1353 N N . SER A 1 228 ? 16.643 -29.092 -47.455 1.00 49.17 226 SER A N 1
ATOM 1354 C CA . SER A 1 228 ? 16.383 -28.808 -46.047 1.00 55.24 226 SER A CA 1
ATOM 1355 C C . SER A 1 228 ? 15.195 -27.867 -45.917 1.00 45.75 226 SER A C 1
ATOM 1356 O O . SER A 1 228 ? 15.101 -26.875 -46.637 1.00 55.79 226 SER A O 1
ATOM 1359 N N . ASN A 1 229 ? 14.300 -28.167 -44.983 1.00 51.01 227 ASN A N 1
ATOM 1360 C CA . ASN A 1 229 ? 13.085 -27.379 -44.824 1.00 52.69 227 ASN A CA 1
ATOM 1361 C C . ASN A 1 229 ? 13.321 -26.103 -44.014 1.00 61.26 227 ASN A C 1
ATOM 1362 O O . ASN A 1 229 ? 12.492 -25.189 -44.024 1.00 55.59 227 ASN A O 1
ATOM 1364 N N . ASN A 1 230 ? 14.456 -26.047 -43.320 1.00 45.92 228 ASN A N 1
ATOM 1365 C CA . ASN A 1 230 ? 14.808 -24.896 -42.489 1.00 33.26 228 ASN A CA 1
ATOM 1366 C C . ASN A 1 230 ? 15.111 -23.626 -43.273 1.00 36.51 228 ASN A C 1
ATOM 1367 O O . ASN A 1 230 ? 14.926 -22.516 -42.770 1.00 36.45 228 ASN A O 1
ATOM 1372 N N . TRP A 1 231 ? 15.632 -23.792 -44.482 1.00 36.78 229 TRP A N 1
ATOM 1373 C CA . TRP A 1 231 ? 15.990 -22.656 -45.319 1.00 37.27 229 TRP A CA 1
ATOM 1374 C C . TRP A 1 231 ? 15.491 -22.839 -46.752 1.00 38.85 229 TRP A C 1
ATOM 1375 O O . TRP A 1 231 ? 15.886 -23.785 -47.431 1.00 40.56 229 TRP A O 1
ATOM 1386 N N . LYS A 1 232 ? 14.612 -21.948 -47.202 1.00 38.00 230 LYS A N 1
ATOM 1387 C CA . LYS A 1 232 ? 14.140 -21.979 -48.586 1.00 41.03 230 LYS A CA 1
ATOM 1388 C C . LYS A 1 232 ? 14.249 -20.608 -49.233 1.00 39.58 230 LYS A C 1
ATOM 1389 O O . LYS A 1 232 ? 13.821 -19.601 -48.670 1.00 37.79 230 LYS A O 1
ATOM 1395 N N . VAL A 1 233 ? 14.810 -20.589 -50.436 1.00 49.85 231 VAL A N 1
ATOM 1396 C CA . VAL A 1 233 ? 14.994 -19.358 -51.189 1.00 45.64 231 VAL A CA 1
ATOM 1397 C C . VAL A 1 233 ? 14.149 -19.388 -52.458 1.00 49.01 231 VAL A C 1
ATOM 1398 O O . VAL A 1 233 ? 14.160 -20.365 -53.207 1.00 48.49 231 VAL A O 1
ATOM 1402 N N . PHE A 1 234 ? 13.404 -18.315 -52.687 1.00 45.24 232 PHE A N 1
ATOM 1403 C CA . PHE A 1 234 ? 12.551 -18.231 -53.862 1.00 51.96 232 PHE A CA 1
ATOM 1404 C C . PHE A 1 234 ? 13.001 -17.100 -54.773 1.00 54.43 232 PHE A C 1
ATOM 1405 O O . PHE A 1 234 ? 13.150 -15.958 -54.335 1.00 47.26 232 PHE A O 1
ATOM 1413 N N . ILE A 1 235 ? 13.269 -17.448 -56.029 1.00 56.23 233 ILE A N 1
ATOM 1414 C CA . ILE A 1 235 ? 13.618 -16.479 -57.062 1.00 67.10 233 ILE A CA 1
ATOM 1415 C C . ILE A 1 235 ? 12.686 -16.629 -58.262 1.00 69.98 233 ILE A C 1
ATOM 1416 O O . ILE A 1 235 ? 12.630 -17.693 -58.884 1.00 64.04 233 ILE A O 1
ATOM 1421 N N . GLY A 1 236 ? 11.954 -15.566 -58.582 1.00 70.84 234 GLY A N 1
ATOM 1422 C CA . GLY A 1 236 ? 11.009 -15.598 -59.685 1.00 80.17 234 GLY A CA 1
ATOM 1423 C C . GLY A 1 236 ? 9.954 -16.660 -59.441 1.00 77.03 234 GLY A C 1
ATOM 1424 O O . GLY A 1 236 ? 9.450 -17.281 -60.382 1.00 71.53 234 GLY A O 1
ATOM 1425 N N . SER A 1 237 ? 9.661 -16.873 -58.158 1.00 72.11 235 SER A N 1
ATOM 1426 C CA . SER A 1 237 ? 8.674 -17.837 -57.665 1.00 76.55 235 SER A CA 1
ATOM 1427 C C . SER A 1 237 ? 9.187 -19.270 -57.765 1.00 73.66 235 SER A C 1
ATOM 1428 O O . SER A 1 237 ? 8.506 -20.208 -57.349 1.00 67.14 235 SER A O 1
ATOM 1431 N N . LYS A 1 238 ? 10.403 -19.436 -58.274 1.00 57.46 236 LYS A N 1
ATOM 1432 C CA . LYS A 1 238 ? 10.984 -20.765 -58.398 1.00 62.58 236 LYS A CA 1
ATOM 1433 C C . LYS A 1 238 ? 11.816 -21.069 -57.161 1.00 63.89 236 LYS A C 1
ATOM 1434 O O . LYS A 1 238 ? 12.620 -20.241 -56.730 1.00 56.10 236 LYS A O 1
ATOM 1440 N N . GLU A 1 239 ? 11.622 -22.252 -56.585 1.00 58.91 237 GLU A N 1
ATOM 1441 C CA . GLU A 1 239 ? 12.408 -22.640 -55.425 1.00 62.05 237 GLU A CA 1
ATOM 1442 C C . GLU A 1 239 ? 13.812 -23.016 -55.868 1.00 63.77 237 GLU A C 1
ATOM 1443 O O . GLU A 1 239 ? 14.017 -24.022 -56.548 1.00 59.45 237 GLU A O 1
ATOM 1449 N N . ILE A 1 240 ? 14.779 -22.198 -55.471 1.00 57.39 238 ILE A N 1
ATOM 1450 C CA . ILE A 1 240 ? 16.152 -22.362 -55.928 1.00 56.78 238 ILE A CA 1
ATOM 1451 C C . ILE A 1 240 ? 16.939 -23.453 -55.203 1.00 60.73 238 ILE A C 1
ATOM 1452 O O . ILE A 1 240 ? 16.821 -23.643 -53.991 1.00 58.71 238 ILE A O 1
ATOM 1457 N N . SER A 1 241 ? 17.731 -24.173 -55.992 1.00 63.26 239 SER A N 1
ATOM 1458 C CA . SER A 1 241 ? 18.664 -25.178 -55.505 1.00 54.39 239 SER A CA 1
ATOM 1459 C C . SER A 1 241 ? 20.083 -24.632 -55.652 1.00 61.48 239 SER A C 1
ATOM 1460 O O . SER A 1 241 ? 20.291 -23.637 -56.349 1.00 59.32 239 SER A O 1
ATOM 1463 N N . PRO A 1 242 ? 21.066 -25.265 -54.990 1.00 60.00 240 PRO A N 1
ATOM 1464 C CA . PRO A 1 242 ? 22.443 -24.770 -55.118 1.00 56.16 240 PRO A CA 1
ATOM 1465 C C . PRO A 1 242 ? 23.002 -24.707 -56.554 1.00 56.34 240 PRO A C 1
ATOM 1466 O O . PRO A 1 242 ? 23.742 -23.766 -56.841 1.00 59.62 240 PRO A O 1
ATOM 1470 N N . ASP A 1 243 ? 22.654 -25.638 -57.440 1.00 55.79 241 ASP A N 1
ATOM 1471 C CA . ASP A 1 243 ? 23.185 -25.580 -58.806 1.00 70.02 241 ASP A CA 1
ATOM 1472 C C . ASP A 1 243 ? 22.487 -24.519 -59.656 1.00 66.91 241 ASP A C 1
ATOM 1473 O O . ASP A 1 243 ? 23.065 -24.012 -60.618 1.00 67.01 241 ASP A O 1
ATOM 1478 N N . ASP A 1 244 ? 21.262 -24.163 -59.286 1.00 57.57 242 ASP A N 1
ATOM 1479 C CA . ASP A 1 244 ? 20.579 -23.059 -59.937 1.00 57.52 242 ASP A CA 1
ATOM 1480 C C . ASP A 1 244 ? 21.334 -21.756 -59.693 1.00 64.48 242 ASP A C 1
ATOM 1481 O O . ASP A 1 244 ? 21.280 -20.840 -60.514 1.00 77.51 242 ASP A O 1
ATOM 1486 N N . LEU A 1 245 ? 22.025 -21.669 -58.560 1.00 65.92 243 LEU A N 1
ATOM 1487 C CA . LEU A 1 245 ? 22.773 -20.463 -58.210 1.00 70.70 243 LEU A CA 1
ATOM 1488 C C . LEU A 1 245 ? 23.915 -20.175 -59.181 1.00 74.34 243 LEU A C 1
ATOM 1489 O O . LEU A 1 245 ? 24.104 -19.037 -59.607 1.00 76.33 243 LEU A O 1
ATOM 1494 N N . GLN A 1 246 ? 24.668 -21.211 -59.540 1.00 79.99 244 GLN A N 1
ATOM 1495 C CA . GLN A 1 246 ? 25.797 -21.045 -60.456 1.00 78.13 244 GLN A CA 1
ATOM 1496 C C . GLN A 1 246 ? 25.356 -21.120 -61.920 1.00 82.72 244 GLN A C 1
ATOM 1497 O O . GLN A 1 246 ? 26.158 -20.902 -62.832 1.00 80.02 244 GLN A O 1
ATOM 1503 N N . ARG A 1 247 ? 24.088 -21.452 -62.144 1.00 83.66 245 ARG A N 1
ATOM 1504 C CA . ARG A 1 247 ? 23.529 -21.289 -63.476 1.00 74.66 245 ARG A CA 1
ATOM 1505 C C . ARG A 1 247 ? 23.311 -19.788 -63.577 1.00 81.49 245 ARG A C 1
ATOM 1506 O O . ARG A 1 247 ? 22.642 -19.201 -62.731 1.00 88.37 245 ARG A O 1
ATOM 1514 N N . GLY A 1 248 ? 23.907 -19.162 -64.584 1.00 72.42 246 GLY A N 1
ATOM 1515 C CA . GLY A 1 248 ? 23.780 -17.727 -64.776 1.00 69.25 246 GLY A CA 1
ATOM 1516 C C . GLY A 1 248 ? 22.537 -17.266 -65.506 1.00 70.92 246 GLY A C 1
ATOM 1517 O O . GLY A 1 248 ? 22.610 -16.892 -66.678 1.00 73.44 246 GLY A O 1
ATOM 1518 N N . LEU A 1 249 ? 21.394 -17.286 -64.827 1.00 60.98 247 LEU A N 1
ATOM 1519 C CA . LEU A 1 249 ? 20.153 -16.869 -65.468 1.00 55.90 247 LEU A CA 1
ATOM 1520 C C . LEU A 1 249 ? 19.661 -15.500 -65.011 1.00 62.57 247 LEU A C 1
ATOM 1521 O O . LEU A 1 249 ? 18.630 -15.026 -65.484 1.00 64.40 247 LEU A O 1
ATOM 1526 N N . LEU A 1 250 ? 20.401 -14.848 -64.120 1.00 58.58 248 LEU A N 1
ATOM 1527 C CA . LEU A 1 250 ? 19.930 -13.588 -63.556 1.00 49.14 248 LEU A CA 1
ATOM 1528 C C . LEU A 1 250 ? 20.919 -12.444 -63.749 1.00 57.30 248 LEU A C 1
ATOM 1529 O O . LEU A 1 250 ? 22.098 -12.680 -64.011 1.00 62.83 248 LEU A O 1
ATOM 1534 N N . PRO A 1 251 ? 20.442 -11.193 -63.611 1.00 55.78 249 PRO A N 1
ATOM 1535 C CA . PRO A 1 251 ? 21.326 -10.027 -63.718 1.00 59.37 249 PRO A CA 1
ATOM 1536 C C . PRO A 1 251 ? 22.376 -10.021 -62.615 1.00 73.51 249 PRO A C 1
ATOM 1537 O O . PRO A 1 251 ? 23.388 -9.324 -62.705 1.00 78.20 249 PRO A O 1
ATOM 1549 N N . GLY A 1 253 ? 24.945 -12.382 -60.309 1.00 55.21 251 GLY A N 1
ATOM 1550 C CA . GLY A 1 253 ? 25.649 -13.646 -60.220 1.00 45.65 251 GLY A CA 1
ATOM 1551 C C . GLY A 1 253 ? 25.215 -14.458 -59.014 1.00 52.15 251 GLY A C 1
ATOM 1552 O O . GLY A 1 253 ? 24.612 -13.927 -58.079 1.00 44.91 251 GLY A O 1
ATOM 1553 N N . GLY A 1 254 ? 25.517 -15.751 -59.047 1.00 54.64 252 GLY A N 1
ATOM 1554 C CA . GLY A 1 254 ? 25.196 -16.654 -57.958 1.00 58.32 252 GLY A CA 1
ATOM 1555 C C . GLY A 1 254 ? 25.629 -16.215 -56.571 1.00 63.16 252 GLY A C 1
ATOM 1556 O O . GLY A 1 254 ? 24.791 -15.938 -55.713 1.00 55.95 252 GLY A O 1
ATOM 1557 N N . ASP A 1 255 ? 26.936 -16.141 -56.345 1.00 61.25 253 ASP A N 1
ATOM 1558 C CA . ASP A 1 255 ? 27.442 -15.846 -55.009 1.00 64.14 253 ASP A CA 1
ATOM 1559 C C . ASP A 1 255 ? 27.117 -14.415 -54.552 1.00 59.63 253 ASP A C 1
ATOM 1560 O O . ASP A 1 255 ? 26.911 -14.183 -53.364 1.00 64.14 253 ASP A O 1
ATOM 1565 N N . ASP A 1 256 ? 27.078 -13.460 -55.478 1.00 56.53 254 ASP A N 1
ATOM 1566 C CA . ASP A 1 256 ? 26.697 -12.086 -55.131 1.00 56.32 254 ASP A CA 1
ATOM 1567 C C . ASP A 1 256 ? 25.237 -12.024 -54.678 1.00 60.63 254 ASP A C 1
ATOM 1568 O O . ASP A 1 256 ? 24.851 -11.147 -53.903 1.00 57.67 254 ASP A O 1
ATOM 1573 N N . LEU A 1 257 ? 24.422 -12.934 -55.201 1.00 55.18 255 LEU A N 1
ATOM 1574 C CA . LEU A 1 257 ? 23.029 -13.047 -54.793 1.00 60.19 255 LEU A CA 1
ATOM 1575 C C . LEU A 1 257 ? 22.941 -13.535 -53.346 1.00 58.19 255 LEU A C 1
ATOM 1576 O O . LEU A 1 257 ? 22.145 -13.031 -52.550 1.00 41.49 255 LEU A O 1
ATOM 1581 N N . VAL A 1 258 ? 23.767 -14.523 -53.016 1.00 47.03 256 VAL A N 1
ATOM 1582 C CA . VAL A 1 258 ? 23.796 -15.090 -51.674 1.00 51.22 256 VAL A CA 1
ATOM 1583 C C . VAL A 1 258 ? 24.156 -14.032 -50.632 1.00 50.33 256 VAL A C 1
ATOM 1584 O O . VAL A 1 258 ? 23.538 -13.961 -49.569 1.00 57.95 256 VAL A O 1
ATOM 1588 N N . THR A 1 259 ? 25.144 -13.204 -50.948 1.00 53.89 257 THR A N 1
ATOM 1589 C CA . THR A 1 259 ? 25.594 -12.164 -50.029 1.00 46.28 257 THR A CA 1
ATOM 1590 C C . THR A 1 259 ? 24.503 -11.131 -49.756 1.00 47.90 257 THR A C 1
ATOM 1591 O O . THR A 1 259 ? 24.249 -10.773 -48.606 1.00 52.67 257 THR A O 1
ATOM 1595 N N . ASN A 1 260 ? 23.855 -10.653 -50.813 1.00 48.42 258 ASN A N 1
ATOM 1596 C CA . ASN A 1 260 ? 22.794 -9.668 -50.657 1.00 46.58 258 ASN A CA 1
ATOM 1597 C C . ASN A 1 260 ? 21.573 -10.253 -49.960 1.00 52.97 258 ASN A C 1
ATOM 1598 O O . ASN A 1 260 ? 20.908 -9.563 -49.191 1.00 49.81 258 ASN A O 1
ATOM 1603 N N . ILE A 1 261 ? 21.275 -11.520 -50.231 1.00 43.75 259 ILE A N 1
ATOM 1604 C CA . ILE A 1 261 ? 20.164 -12.182 -49.559 1.00 53.41 259 ILE A CA 1
ATOM 1605 C C . ILE A 1 261 ? 20.411 -12.262 -48.052 1.00 58.90 259 ILE A C 1
ATOM 1606 O O . ILE A 1 261 ? 19.525 -11.957 -47.250 1.00 55.00 259 ILE A O 1
ATOM 1611 N N . THR A 1 262 ? 21.631 -12.637 -47.676 1.00 53.61 260 THR A N 1
ATOM 1612 C CA . THR A 1 262 ? 22.001 -12.745 -46.268 1.00 52.42 260 THR A CA 1
ATOM 1613 C C . THR A 1 262 ? 21.916 -11.390 -45.579 1.00 51.20 260 THR A C 1
ATOM 1614 O O . THR A 1 262 ? 21.332 -11.257 -44.504 1.00 54.63 260 THR A O 1
ATOM 1618 N N . GLN A 1 263 ? 22.484 -10.381 -46.222 1.00 50.69 261 GLN A N 1
ATOM 1619 C CA . GLN A 1 263 ? 22.478 -9.028 -45.689 1.00 57.65 261 GLN A CA 1
ATOM 1620 C C . GLN A 1 263 ? 21.074 -8.446 -45.637 1.00 56.07 261 GLN A C 1
ATOM 1621 O O . GLN A 1 263 ? 20.734 -7.693 -44.723 1.00 58.89 261 GLN A O 1
ATOM 1627 N N . LEU A 1 264 ? 20.270 -8.778 -46.640 1.00 57.44 262 LEU A N 1
ATOM 1628 C CA . LEU A 1 264 ? 18.908 -8.270 -46.711 1.00 61.39 262 LEU A CA 1
ATOM 1629 C C . LEU A 1 264 ? 18.073 -8.866 -45.580 1.00 60.86 262 LEU A C 1
ATOM 1630 O O . LEU A 1 264 ? 17.342 -8.159 -44.888 1.00 63.72 262 LEU A O 1
ATOM 1635 N N . THR A 1 265 ? 18.200 -10.179 -45.410 1.00 55.36 263 THR A N 1
ATOM 1636 C CA . THR A 1 265 ? 17.522 -10.927 -44.358 1.00 47.99 263 THR A CA 1
ATOM 1637 C C . THR A 1 265 ? 17.993 -10.498 -42.977 1.00 56.62 263 THR A C 1
ATOM 1638 O O . THR A 1 265 ? 17.190 -10.332 -42.057 1.00 54.56 263 THR A O 1
ATOM 1642 N N . LEU A 1 266 ? 19.305 -10.323 -42.843 1.00 58.10 264 LEU A N 1
ATOM 1643 C CA . LEU A 1 266 ? 19.904 -9.917 -41.579 1.00 53.60 264 LEU A CA 1
ATOM 1644 C C . LEU A 1 266 ? 19.323 -8.581 -41.138 1.00 63.23 264 LEU A C 1
ATOM 1645 O O . LEU A 1 266 ? 18.900 -8.428 -39.995 1.00 64.91 264 LEU A O 1
ATOM 1650 N N . SER A 1 267 ? 19.266 -7.632 -42.069 1.00 64.34 265 SER A N 1
ATOM 1651 C CA . SER A 1 267 ? 18.737 -6.302 -41.789 1.00 61.04 265 SER A CA 1
ATOM 1652 C C . SER A 1 267 ? 17.252 -6.347 -41.447 1.00 59.78 265 SER A C 1
ATOM 1653 O O . SER A 1 267 ? 16.793 -5.659 -40.536 1.00 62.31 265 SER A O 1
ATOM 1656 N N . ALA A 1 268 ? 16.505 -7.155 -42.190 1.00 51.74 266 ALA A N 1
ATOM 1657 C CA . ALA A 1 268 ? 15.074 -7.286 -41.968 1.00 54.46 266 ALA A CA 1
ATOM 1658 C C . ALA A 1 268 ? 14.759 -7.885 -40.599 1.00 57.25 266 ALA A C 1
ATOM 1659 O O . ALA A 1 268 ? 13.881 -7.395 -39.887 1.00 58.84 266 ALA A O 1
ATOM 1661 N N . LEU A 1 269 ? 15.492 -8.932 -40.228 1.00 46.90 267 LEU A N 1
ATOM 1662 C CA . LEU A 1 269 ? 15.271 -9.608 -38.951 1.00 58.74 267 LEU A CA 1
ATOM 1663 C C . LEU A 1 269 ? 15.633 -8.750 -37.740 1.00 60.97 267 LEU A C 1
ATOM 1664 O O . LEU A 1 269 ? 14.975 -8.834 -36.702 1.00 50.21 267 LEU A O 1
ATOM 1669 N N . GLN A 1 270 ? 16.676 -7.933 -37.866 1.00 57.40 268 GLN A N 1
ATOM 1670 C CA . GLN A 1 270 ? 17.077 -7.067 -36.764 1.00 60.25 268 GLN A CA 1
ATOM 1671 C C . GLN A 1 270 ? 16.027 -5.993 -36.502 1.00 60.60 268 GLN A C 1
ATOM 1672 O O . GLN A 1 270 ? 15.662 -5.744 -35.356 1.00 69.98 268 GLN A O 1
ATOM 1678 N N . THR A 1 271 ? 15.541 -5.361 -37.566 1.00 59.80 269 THR A N 1
ATOM 1679 C CA . THR A 1 271 ? 14.541 -4.302 -37.443 1.00 68.57 269 THR A CA 1
ATOM 1680 C C . THR A 1 271 ? 13.180 -4.785 -36.939 1.00 70.21 269 THR A C 1
ATOM 1681 O O . THR A 1 271 ? 12.530 -4.103 -36.143 1.00 66.71 269 THR A O 1
ATOM 1685 N N . SER A 1 272 ? 12.748 -5.962 -37.381 1.00 66.82 270 SER A N 1
ATOM 1686 C CA . SER A 1 272 ? 11.444 -6.464 -36.962 1.00 64.00 270 SER A CA 1
ATOM 1687 C C . SER A 1 272 ? 11.501 -7.020 -35.551 1.00 59.81 270 SER A C 1
ATOM 1688 O O . SER A 1 272 ? 12.543 -7.494 -35.093 1.00 49.43 270 SER A O 1
ATOM 1691 N N . SER A 1 273 ? 10.364 -6.975 -34.871 1.00 49.97 271 SER A N 1
ATOM 1692 C CA . SER A 1 273 ? 10.281 -7.458 -33.505 1.00 66.30 271 SER A CA 1
ATOM 1693 C C . SER A 1 273 ? 9.872 -8.923 -33.496 1.00 61.31 271 SER A C 1
ATOM 1694 O O . SER A 1 273 ? 9.570 -9.479 -32.444 1.00 60.41 271 SER A O 1
ATOM 1697 N N . ALA A 1 274 ? 9.873 -9.538 -34.676 1.00 40.96 272 ALA A N 1
ATOM 1698 C CA . ALA A 1 274 ? 9.388 -10.903 -34.844 1.00 49.28 272 ALA A CA 1
ATOM 1699 C C . ALA A 1 274 ? 10.167 -11.890 -33.975 1.00 44.87 272 ALA A C 1
ATOM 1700 O O . ALA A 1 274 ? 9.567 -12.708 -33.279 1.00 44.93 272 ALA A O 1
ATOM 1702 N N . LEU A 1 275 ? 11.496 -11.824 -34.025 1.00 33.00 273 LEU A N 1
ATOM 1703 C CA . LEU A 1 275 ? 12.324 -12.752 -33.252 1.00 42.88 273 LEU A CA 1
ATOM 1704 C C . LEU A 1 275 ? 12.190 -12.586 -31.726 1.00 45.04 273 LEU A C 1
ATOM 1705 O O . LEU A 1 275 ? 11.969 -13.580 -31.034 1.00 40.97 273 LEU A O 1
ATOM 1710 N N . PRO A 1 276 ? 12.310 -11.350 -31.191 1.00 49.19 274 PRO A N 1
ATOM 1711 C CA . PRO A 1 276 ? 12.116 -11.244 -29.737 1.00 49.92 274 PRO A CA 1
ATOM 1712 C C . PRO A 1 276 ? 10.697 -11.614 -29.310 1.00 55.50 274 PRO A C 1
ATOM 1713 O O . PRO A 1 276 ? 10.504 -12.197 -28.240 1.00 47.66 274 PRO A O 1
ATOM 1717 N N . LEU A 1 277 ? 9.718 -11.258 -30.136 1.00 47.60 275 LEU A N 1
ATOM 1718 C CA . LEU A 1 277 ? 8.324 -11.581 -29.860 1.00 45.27 275 LEU A CA 1
ATOM 1719 C C . LEU A 1 277 ? 8.079 -13.087 -29.885 1.00 43.85 275 LEU A C 1
ATOM 1720 O O . LEU A 1 277 ? 7.360 -13.620 -29.039 1.00 45.87 275 LEU A O 1
ATOM 1725 N N . LEU A 1 278 ? 8.690 -13.771 -30.847 1.00 45.73 276 LEU A N 1
ATOM 1726 C CA . LEU A 1 278 ? 8.518 -15.218 -30.979 1.00 51.86 276 LEU A CA 1
ATOM 1727 C C . LEU A 1 278 ? 9.091 -15.967 -29.784 1.00 46.81 276 LEU A C 1
ATOM 1728 O O . LEU A 1 278 ? 8.493 -16.926 -29.294 1.00 39.24 276 LEU A O 1
ATOM 1733 N N . LYS A 1 279 ? 10.253 -15.524 -29.321 1.00 45.69 277 LYS A N 1
ATOM 1734 C CA . LYS A 1 279 ? 10.922 -16.164 -28.200 1.00 46.25 277 LYS A CA 1
ATOM 1735 C C . LYS A 1 279 ? 10.062 -16.103 -26.937 1.00 42.12 277 LYS A C 1
ATOM 1736 O O . LYS A 1 279 ? 9.900 -17.105 -26.241 1.00 39.06 277 LYS A O 1
ATOM 1742 N N . ASN A 1 280 ? 9.47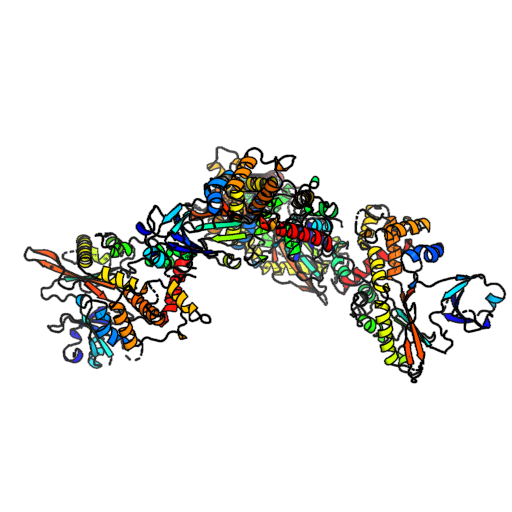5 -14.938 -26.673 1.00 44.76 278 ASN A N 1
ATOM 1743 C CA . ASN A 1 280 ? 8.612 -14.756 -25.505 1.00 34.73 278 ASN A CA 1
ATOM 1744 C C . ASN A 1 280 ? 7.347 -15.611 -25.548 1.00 48.01 278 ASN A C 1
ATOM 1745 O O . ASN A 1 280 ? 6.907 -16.118 -24.517 1.00 42.82 278 ASN A O 1
ATOM 1750 N N . LEU A 1 281 ? 6.741 -15.741 -26.725 1.00 36.96 279 LEU A N 1
ATOM 1751 C CA . LEU A 1 281 ? 5.580 -16.616 -26.875 1.00 39.33 279 LEU A CA 1
ATOM 1752 C C . LEU A 1 281 ? 5.976 -18.082 -26.706 1.00 38.38 279 LEU A C 1
ATOM 1753 O O . LEU A 1 281 ? 5.246 -18.862 -26.091 1.00 39.00 279 LEU A O 1
ATOM 1758 N N . GLN A 1 282 ? 7.131 -18.452 -27.257 1.00 43.60 280 GLN A N 1
ATOM 1759 C CA . GLN A 1 282 ? 7.630 -19.818 -27.128 1.00 37.01 280 GLN A CA 1
ATOM 1760 C C . GLN A 1 282 ? 7.852 -20.130 -25.658 1.00 40.27 280 GLN A C 1
ATOM 1761 O O . GLN A 1 282 ? 7.430 -21.177 -25.168 1.00 41.23 280 GLN A O 1
ATOM 1767 N N . GLN A 1 283 ? 8.501 -19.197 -24.964 1.00 41.77 281 GLN A N 1
ATOM 1768 C CA . GLN A 1 283 ? 8.845 -19.347 -23.551 1.00 45.23 281 GLN A CA 1
ATOM 1769 C C . GLN A 1 283 ? 7.667 -19.268 -22.578 1.00 48.44 281 GLN A C 1
ATOM 1770 O O . GLN A 1 283 ? 7.499 -20.153 -21.736 1.00 37.80 281 GLN A O 1
ATOM 1776 N N . ASN A 1 284 ? 6.840 -18.234 -22.712 1.00 42.27 282 ASN A N 1
ATOM 1777 C CA . ASN A 1 284 ? 5.746 -18.017 -21.769 1.00 32.21 282 ASN A CA 1
ATOM 1778 C C . ASN A 1 284 ? 4.688 -19.112 -21.811 1.00 34.89 282 ASN A C 1
ATOM 1779 O O . ASN A 1 284 ? 4.139 -19.496 -20.778 1.00 36.02 282 ASN A O 1
ATOM 1784 N N . LEU A 1 285 ? 4.398 -19.612 -23.006 1.00 33.76 283 LEU A N 1
ATOM 1785 C CA . LEU A 1 285 ? 3.391 -20.658 -23.163 1.00 41.87 283 LEU A CA 1
ATOM 1786 C C . LEU A 1 285 ? 3.908 -22.036 -22.772 1.00 39.13 283 LEU A C 1
ATOM 1787 O O . LEU A 1 285 ? 3.128 -22.977 -22.619 1.00 34.75 283 LEU A O 1
ATOM 1792 N N . ASP A 1 286 ? 5.227 -22.143 -22.621 1.00 44.53 284 ASP A N 1
ATOM 1793 C CA . ASP A 1 286 ? 5.870 -23.355 -22.115 1.00 48.68 284 ASP A CA 1
ATOM 1794 C C . ASP A 1 286 ? 6.827 -22.953 -20.987 1.00 50.43 284 ASP A C 1
ATOM 1795 O O . ASP A 1 286 ? 8.035 -23.155 -21.089 1.00 35.62 284 ASP A O 1
ATOM 1800 N N . PRO A 1 287 ? 6.275 -22.360 -19.911 1.00 36.17 285 PRO A N 1
ATOM 1801 C CA . PRO A 1 287 ? 7.044 -21.718 -18.836 1.00 45.08 285 PRO A CA 1
ATOM 1802 C C . PRO A 1 287 ? 7.871 -22.660 -17.952 1.00 42.27 285 PRO A C 1
ATOM 1803 O O . PRO A 1 287 ? 8.962 -22.277 -17.527 1.00 52.57 285 PRO A O 1
ATOM 1807 N N . ILE A 1 288 ? 7.352 -23.849 -17.658 1.00 46.72 286 ILE A N 1
ATOM 1808 C CA . ILE A 1 288 ? 8.055 -24.808 -16.804 1.00 46.44 286 ILE A CA 1
ATOM 1809 C C . ILE A 1 288 ? 8.412 -26.146 -17.473 1.00 50.77 286 ILE A C 1
ATOM 1810 O O . ILE A 1 288 ? 8.505 -27.178 -16.801 1.00 36.80 286 ILE A O 1
ATOM 1815 N N . ASP A 1 289 ? 8.623 -26.107 -18.789 1.00 42.55 287 ASP A N 1
ATOM 1816 C CA . ASP A 1 289 ? 8.938 -27.280 -19.619 1.00 32.28 287 ASP A CA 1
ATOM 1817 C C . ASP A 1 289 ? 7.843 -28.355 -19.635 1.00 29.43 287 ASP A C 1
ATOM 1818 O O . ASP A 1 289 ? 6.977 -28.403 -18.765 1.00 46.75 287 ASP A O 1
ATOM 1823 N N . ILE A 1 290 ? 7.900 -29.224 -20.640 1.00 34.64 288 ILE A N 1
ATOM 1824 C CA . ILE A 1 290 ? 6.955 -30.329 -20.777 1.00 42.70 288 ILE A CA 1
ATOM 1825 C C . ILE A 1 290 ? 7.118 -31.394 -19.684 1.00 47.61 288 ILE A C 1
ATOM 1826 O O . ILE A 1 290 ? 6.157 -32.085 -19.335 1.00 42.15 288 ILE A O 1
ATOM 1831 N N . SER A 1 291 ? 8.333 -31.542 -19.161 1.00 43.81 289 SER A N 1
ATOM 1832 C CA . SER A 1 291 ? 8.597 -32.556 -18.138 1.00 43.12 289 SER A CA 1
ATOM 1833 C C . SER A 1 291 ? 7.816 -32.269 -16.854 1.00 43.18 289 SER A C 1
ATOM 1834 O O . SER A 1 291 ? 7.201 -33.167 -16.283 1.00 44.51 289 SER A O 1
ATOM 1837 N N . SER A 1 292 ? 7.849 -31.019 -16.400 1.00 41.56 290 SER A N 1
ATOM 1838 C CA . SER A 1 292 ? 7.097 -30.628 -15.213 1.00 40.28 290 SER A CA 1
ATOM 1839 C C . SER A 1 292 ? 5.588 -30.591 -15.466 1.00 53.76 290 SER A C 1
ATOM 1840 O O . SER A 1 292 ? 4.801 -30.896 -14.570 1.00 51.34 290 SER A O 1
ATOM 1843 N N . LEU A 1 293 ? 5.184 -30.219 -16.679 1.00 50.66 291 LEU A N 1
ATOM 1844 C CA . LEU A 1 293 ? 3.765 -30.179 -17.015 1.00 47.27 291 LEU A CA 1
ATOM 1845 C C . LEU A 1 293 ? 3.240 -31.610 -16.974 1.00 49.14 291 LEU A C 1
ATOM 1846 O O . LEU A 1 293 ? 2.121 -31.859 -16.525 1.00 46.14 291 LEU A O 1
ATOM 1851 N N . ALA A 1 294 ? 4.064 -32.548 -17.432 1.00 47.55 292 ALA A N 1
ATOM 1852 C CA . ALA A 1 294 ? 3.719 -33.964 -17.372 1.00 54.07 292 ALA A CA 1
ATOM 1853 C C . ALA A 1 294 ? 3.616 -34.414 -15.917 1.00 53.44 292 ALA A C 1
ATOM 1854 O O . ALA A 1 294 ? 2.792 -35.260 -15.577 1.00 62.80 292 ALA A O 1
ATOM 1856 N N . ALA A 1 295 ? 4.472 -33.855 -15.066 1.00 48.14 293 ALA A N 1
ATOM 1857 C CA . ALA A 1 295 ? 4.444 -34.174 -13.645 1.00 61.83 293 ALA A CA 1
ATOM 1858 C C . ALA A 1 295 ? 3.138 -33.697 -13.015 1.00 61.23 293 ALA A C 1
ATOM 1859 O O . ALA A 1 295 ? 2.511 -34.430 -12.250 1.00 62.64 293 ALA A O 1
ATOM 1861 N N . LEU A 1 296 ? 2.716 -32.484 -13.369 1.00 57.55 294 LEU A N 1
ATOM 1862 C CA . LEU A 1 296 ? 1.474 -31.914 -12.845 1.00 56.62 294 LEU A CA 1
ATOM 1863 C C . LEU A 1 296 ? 0.279 -32.775 -13.226 1.00 49.21 294 LEU A C 1
ATOM 1864 O O . LEU A 1 296 ? -0.656 -32.941 -12.445 1.00 54.46 294 LEU A O 1
ATOM 1869 N N . PHE A 1 297 ? 0.320 -33.311 -14.439 1.00 54.20 295 PHE A N 1
ATOM 1870 C CA . PHE A 1 297 ? -0.747 -34.158 -14.951 1.00 64.71 295 PHE A CA 1
ATOM 1871 C C . PHE A 1 297 ? -0.857 -35.431 -14.103 1.00 69.32 295 PHE A C 1
ATOM 1872 O O . PHE A 1 297 ? -1.956 -35.931 -13.868 1.00 80.22 295 PHE A O 1
ATOM 1880 N N . GLN A 1 298 ? 0.284 -35.961 -13.665 1.00 70.74 296 GLN A N 1
ATOM 1881 C CA . GLN A 1 298 ? 0.309 -37.216 -12.906 1.00 80.32 296 GLN A CA 1
ATOM 1882 C C . GLN A 1 298 ? -0.298 -37.091 -11.504 1.00 70.88 296 GLN A C 1
ATOM 1883 O O . GLN A 1 298 ? -0.869 -38.048 -10.989 1.00 80.78 296 GLN A O 1
ATOM 1885 N N . ALA A 1 299 ? -0.153 -35.923 -10.886 1.00 69.52 297 ALA A N 1
ATOM 1886 C CA . ALA A 1 299 ? -0.790 -35.635 -9.599 1.00 76.91 297 ALA A CA 1
ATOM 1887 C C . ALA A 1 299 ? -2.310 -35.667 -9.726 1.00 82.73 297 ALA A C 1
ATOM 1888 O O . ALA A 1 299 ? -3.014 -36.177 -8.850 1.00 86.35 297 ALA A O 1
ATOM 1890 N N . GLU A 1 300 ? -2.806 -35.111 -10.829 1.00 81.57 298 GLU A N 1
ATOM 1891 C CA . GLU A 1 300 ? -4.239 -35.033 -11.079 1.00 73.73 298 GLU A CA 1
ATOM 1892 C C . GLU A 1 300 ? -4.857 -36.332 -11.549 1.00 75.05 298 GLU A C 1
ATOM 1893 O O . GLU A 1 300 ? -5.986 -36.643 -11.177 1.00 75.74 298 GLU A O 1
ATOM 1899 N N . HIS A 1 301 ? -4.108 -37.118 -12.315 1.00 76.46 299 HIS A N 1
ATOM 1900 C CA . HIS A 1 301 ? -4.634 -38.378 -12.829 1.00 85.14 299 HIS A CA 1
ATOM 1901 C C . HIS A 1 301 ? -3.648 -39.529 -12.649 1.00 84.95 299 HIS A C 1
ATOM 1902 O O . HIS A 1 301 ? -3.051 -39.999 -13.620 1.00 86.74 299 HIS A O 1
ATOM 1909 N N . PRO A 1 302 ? -3.470 -39.980 -11.401 1.00 85.91 300 PRO A N 1
ATOM 1910 C CA . PRO A 1 302 ? -2.579 -41.112 -11.134 1.00 85.85 300 PRO A CA 1
ATOM 1911 C C . PRO A 1 302 ? -3.214 -42.342 -11.763 1.00 82.30 300 PRO A C 1
ATOM 1912 O O . PRO A 1 302 ? -2.535 -43.303 -12.158 1.00 87.31 300 PRO A O 1
ATOM 1916 N N . ASN A 1 303 ? -4.538 -42.262 -11.825 1.00 86.96 301 ASN A N 1
ATOM 1917 C CA . ASN A 1 303 ? -5.441 -43.133 -12.549 1.00 98.29 301 ASN A CA 1
ATOM 1918 C C . ASN A 1 303 ? -4.924 -43.710 -13.875 1.00 92.27 301 ASN A C 1
ATOM 1919 O O . ASN A 1 303 ? -4.866 -44.931 -14.082 1.00 80.48 301 ASN A O 1
ATOM 1924 N N . SER A 1 304 ? -4.469 -42.808 -14.735 1.00 92.29 302 SER A N 1
ATOM 1925 C CA . SER A 1 304 ? -4.319 -43.061 -16.167 1.00 86.57 302 SER A CA 1
ATOM 1926 C C . SER A 1 304 ? -2.919 -42.840 -16.733 1.00 80.55 302 SER A C 1
ATOM 1927 O O . SER A 1 304 ? -2.064 -42.255 -16.066 1.00 73.22 302 SER A O 1
ATOM 1930 N N . PRO A 1 305 ? -2.669 -43.339 -17.961 1.00 77.35 303 PRO A N 1
ATOM 1931 C CA . PRO A 1 305 ? -1.373 -43.016 -18.560 1.00 83.77 303 PRO A CA 1
ATOM 1932 C C . PRO A 1 305 ? -1.295 -41.513 -18.818 1.00 84.46 303 PRO A C 1
ATOM 1933 O O . PRO A 1 305 ? -2.345 -40.888 -18.998 1.00 77.40 303 PRO A O 1
ATOM 1937 N N . ILE A 1 306 ? -0.087 -40.950 -18.831 1.00 79.39 304 ILE A N 1
ATOM 1938 C CA . ILE A 1 306 ? 0.082 -39.503 -18.956 1.00 75.83 304 ILE A CA 1
ATOM 1939 C C . ILE A 1 306 ? -0.471 -38.980 -20.279 1.00 72.17 304 ILE A C 1
ATOM 1940 O O . ILE A 1 306 ? -0.269 -39.591 -21.332 1.00 70.27 304 ILE A O 1
ATOM 1945 N N . PHE A 1 307 ? -1.208 -37.875 -20.201 1.00 66.46 305 PHE A N 1
ATOM 1946 C CA . PHE A 1 307 ? -1.773 -37.227 -21.379 1.00 71.88 305 PHE A CA 1
ATOM 1947 C C . PHE A 1 307 ? -2.618 -38.176 -22.215 1.00 64.80 305 PHE A C 1
ATOM 1948 O O . PHE A 1 307 ? -2.512 -38.194 -23.442 1.00 66.12 305 PHE A O 1
ATOM 1956 N N . ASP A 1 308 ? -3.435 -38.980 -21.544 1.00 73.53 306 ASP A N 1
ATOM 1957 C CA . ASP A 1 308 ? -4.317 -39.916 -22.223 1.00 68.91 306 ASP A CA 1
ATOM 1958 C C . ASP A 1 308 ? -5.286 -39.112 -23.084 1.00 63.52 306 ASP A C 1
ATOM 1959 O O . ASP A 1 308 ? -5.924 -38.186 -22.588 1.00 66.09 306 ASP A O 1
ATOM 1964 N N . PRO A 1 309 ? -5.370 -39.441 -24.385 1.00 59.91 307 PRO A N 1
ATOM 1965 C CA . PRO A 1 309 ? -6.208 -38.681 -25.321 1.00 64.88 307 PRO A CA 1
ATOM 1966 C C . PRO A 1 309 ? -7.675 -38.597 -24.900 1.00 65.37 307 PRO A C 1
ATOM 1967 O O . PRO A 1 309 ? -8.316 -37.570 -25.119 1.00 72.16 307 PRO A O 1
ATOM 1971 N N . ASP A 1 310 ? -8.190 -39.662 -24.297 1.00 67.06 308 ASP A N 1
ATOM 1972 C CA . ASP A 1 310 ? -9.566 -39.689 -23.808 1.00 72.65 308 ASP A CA 1
ATOM 1973 C C . ASP A 1 310 ? -9.761 -38.745 -22.618 1.00 68.88 308 ASP A C 1
ATOM 1974 O O . ASP A 1 310 ? -10.890 -38.412 -22.256 1.00 60.39 308 ASP A O 1
ATOM 1979 N N . LEU A 1 311 ? -8.656 -38.333 -22.005 1.00 56.08 309 LEU A N 1
ATOM 1980 C CA . LEU A 1 311 ? -8.707 -37.438 -20.855 1.00 60.80 309 LEU A CA 1
ATOM 1981 C C . LEU A 1 311 ? -8.519 -35.980 -21.261 1.00 67.85 309 LEU A C 1
ATOM 1982 O O . LEU A 1 311 ? -8.672 -35.074 -20.441 1.00 54.85 309 LEU A O 1
ATOM 1987 N N . ILE A 1 312 ? -8.157 -35.758 -22.520 1.00 60.25 310 ILE A N 1
ATOM 1988 C CA . ILE A 1 312 ? -7.922 -34.406 -23.005 1.00 57.56 310 ILE A CA 1
ATOM 1989 C C . ILE A 1 312 ? -9.023 -34.000 -23.976 1.00 64.74 310 ILE A C 1
ATOM 1990 O O . ILE A 1 312 ? -9.086 -34.495 -25.104 1.00 66.04 310 ILE A O 1
ATOM 1995 N N . ALA A 1 313 ? -9.890 -33.094 -23.536 1.00 68.96 311 ALA A N 1
ATOM 1996 C CA . ALA A 1 313 ? -11.021 -32.665 -24.350 1.00 58.18 311 ALA A CA 1
ATOM 1997 C C . ALA A 1 313 ? -10.566 -31.710 -25.445 1.00 60.60 311 ALA A C 1
ATOM 1998 O O . ALA A 1 313 ? -9.551 -31.025 -25.305 1.00 69.01 311 ALA A O 1
ATOM 2000 N N . GLU A 1 314 ? -11.321 -31.672 -26.536 1.00 64.99 312 GLU A N 1
ATOM 2001 C CA . GLU A 1 314 ? -11.015 -30.777 -27.640 1.00 57.26 312 GLU A CA 1
ATOM 2002 C C . GLU A 1 314 ? -11.224 -29.328 -27.196 1.00 47.31 312 GLU A C 1
ATOM 2003 O O . GLU A 1 314 ? -12.058 -29.057 -26.333 1.00 55.38 312 GLU A O 1
ATOM 2009 N N . VAL A 1 315 ? -10.470 -28.400 -27.775 1.00 43.59 313 VAL A N 1
ATOM 2010 C CA . VAL A 1 315 ? -10.555 -27.001 -27.364 1.00 42.07 313 VAL A CA 1
ATOM 2011 C C . VAL A 1 315 ? -11.515 -26.218 -28.252 1.00 43.53 313 VAL A C 1
ATOM 2012 O O . VAL A 1 315 ? -11.429 -26.271 -29.479 1.00 46.08 313 VAL A O 1
ATOM 2016 N N . SER A 1 316 ? -12.442 -25.499 -27.631 1.00 49.09 314 SER A N 1
ATOM 2017 C CA . SER A 1 316 ? -13.360 -24.657 -28.385 1.00 51.41 314 SER A CA 1
ATOM 2018 C C . SER A 1 316 ? -12.719 -23.299 -28.608 1.00 42.36 314 SER A C 1
ATOM 2019 O O . SER A 1 316 ? -11.750 -22.945 -27.937 1.00 53.79 314 SER A O 1
ATOM 2022 N N . ALA A 1 317 ? -13.265 -22.541 -29.549 1.00 46.77 315 ALA A N 1
ATOM 2023 C CA . ALA A 1 317 ? -12.774 -21.202 -29.827 1.00 43.59 315 ALA A CA 1
ATOM 2024 C C . ALA A 1 317 ? -12.976 -20.329 -28.595 1.00 31.54 315 ALA A C 1
ATOM 2025 O O . ALA A 1 317 ? -12.146 -19.474 -28.281 1.00 42.59 315 ALA A O 1
ATOM 2027 N N . VAL A 1 318 ? -14.089 -20.549 -27.902 1.00 36.00 316 VAL A N 1
ATOM 2028 C CA . VAL A 1 318 ? -14.399 -19.795 -26.694 1.00 43.58 316 VAL A CA 1
ATOM 2029 C C . VAL A 1 318 ? -13.372 -20.079 -25.592 1.00 40.53 316 VAL A C 1
ATOM 2030 O O . VAL A 1 318 ? -12.827 -19.151 -24.991 1.00 35.68 316 VAL A O 1
ATOM 2034 N N . GLU A 1 319 ? -13.068 -21.355 -25.370 1.00 43.25 317 GLU A N 1
ATOM 2035 C CA . GLU A 1 319 ? -12.074 -21.735 -24.367 1.00 42.77 317 GLU A CA 1
ATOM 2036 C C . GLU A 1 319 ? -10.693 -21.206 -24.720 1.00 44.03 317 GLU A C 1
ATOM 2037 O O . GLU A 1 319 ? -9.974 -20.684 -23.860 1.00 34.85 317 GLU A O 1
ATOM 2043 N N . LEU A 1 320 ? -10.336 -21.338 -25.996 1.00 37.89 318 LEU A N 1
ATOM 2044 C CA . LEU A 1 320 ? -9.042 -20.882 -26.479 1.00 40.35 318 LEU A CA 1
ATOM 2045 C C . LEU A 1 320 ? -8.907 -19.378 -26.304 1.00 36.70 318 LEU A C 1
ATOM 2046 O O . LEU A 1 320 ? -7.898 -18.898 -25.788 1.00 47.59 318 LEU A O 1
ATOM 2051 N N . ASN A 1 321 ? -9.930 -18.635 -26.718 1.00 39.00 319 ASN A N 1
ATOM 2052 C CA . ASN A 1 321 ? -9.900 -17.183 -26.599 1.00 34.71 319 ASN A CA 1
ATOM 2053 C C . ASN A 1 321 ? -9.872 -16.735 -25.146 1.00 42.40 319 ASN A C 1
ATOM 2054 O O . ASN A 1 321 ? -9.239 -15.729 -24.808 1.00 48.07 319 ASN A O 1
ATOM 2059 N N . SER A 1 322 ? -10.553 -17.487 -24.286 1.00 41.75 320 SER A N 1
ATOM 2060 C CA . SER A 1 322 ? -10.577 -17.161 -22.867 1.00 48.95 320 SER A CA 1
ATOM 2061 C C . SER A 1 322 ? -9.180 -17.208 -22.278 1.00 46.96 320 SER A C 1
ATOM 2062 O O . SER A 1 322 ? -8.767 -16.267 -21.601 1.00 48.71 320 SER A O 1
ATOM 2065 N N . PHE A 1 323 ? -8.435 -18.272 -22.574 1.00 40.02 321 PHE A N 1
ATOM 2066 C CA . PHE A 1 323 ? -7.086 -18.399 -22.031 1.00 43.95 321 PHE A CA 1
ATOM 2067 C C . PHE A 1 323 ? -6.136 -17.320 -22.539 1.00 48.21 321 PHE A C 1
ATOM 2068 O O . PHE A 1 323 ? -5.303 -16.820 -21.786 1.00 49.65 321 PHE A O 1
ATOM 2076 N N . VAL A 1 324 ? -6.235 -16.988 -23.821 1.00 48.05 322 VAL A N 1
ATOM 2077 C CA . VAL A 1 324 ? -5.341 -15.996 -24.407 1.00 48.68 322 VAL A CA 1
ATOM 2078 C C . VAL A 1 324 ? -5.510 -14.643 -23.714 1.00 49.90 322 VAL A C 1
ATOM 2079 O O . VAL A 1 324 ? -4.538 -13.912 -23.518 1.00 50.60 322 VAL A O 1
ATOM 2083 N N . ASP A 1 325 ? -6.740 -14.317 -23.329 1.00 56.29 323 ASP A N 1
ATOM 2084 C CA . ASP A 1 325 ? -6.989 -13.083 -22.590 1.00 55.57 323 ASP A CA 1
ATOM 2085 C C . ASP A 1 325 ? -6.330 -13.083 -21.210 1.00 52.32 323 ASP A C 1
ATOM 2086 O O . ASP A 1 325 ? -5.767 -12.071 -20.794 1.00 51.76 323 ASP A O 1
ATOM 2091 N N . ILE A 1 326 ? -6.413 -14.200 -20.490 1.00 51.53 324 ILE A N 1
ATOM 2092 C CA . ILE A 1 326 ? -5.725 -14.305 -19.203 1.00 52.61 324 ILE A CA 1
ATOM 2093 C C . ILE A 1 326 ? -4.217 -14.223 -19.448 1.00 59.17 324 ILE A C 1
ATOM 2094 O O . ILE A 1 326 ? -3.491 -13.633 -18.649 1.00 53.57 324 ILE A O 1
ATOM 2099 N N . TYR A 1 327 ? -3.749 -14.829 -20.540 1.00 48.10 325 TYR A N 1
ATOM 2100 C CA . TYR A 1 327 ? -2.324 -14.822 -20.860 1.00 50.75 325 TYR A CA 1
ATOM 2101 C C . TYR A 1 327 ? -1.818 -13.395 -21.059 1.00 54.77 325 TYR A C 1
ATOM 2102 O O . TYR A 1 327 ? -0.782 -13.014 -20.515 1.00 42.60 325 TYR A O 1
ATOM 2111 N N . ILE A 1 328 ? -2.567 -12.611 -21.828 1.00 51.42 326 ILE A N 1
ATOM 2112 C CA . ILE A 1 328 ? -2.187 -11.236 -22.142 1.00 58.07 326 ILE A CA 1
ATOM 2113 C C . ILE A 1 328 ? -2.149 -10.392 -20.870 1.00 62.22 326 ILE A C 1
ATOM 2114 O O . ILE A 1 328 ? -1.338 -9.469 -20.741 1.00 63.15 326 ILE A O 1
ATOM 2119 N N . SER A 1 329 ? -3.019 -10.732 -19.923 1.00 47.89 327 SER A N 1
ATOM 2120 C CA . SER A 1 329 ? -3.079 -10.024 -18.651 1.00 55.39 327 SER A CA 1
ATOM 2121 C C . SER A 1 329 ? -1.770 -10.169 -17.880 1.00 64.76 327 SER A C 1
ATOM 2122 O O . SER A 1 329 ? -1.271 -9.202 -17.299 1.00 66.94 327 SER A O 1
ATOM 2125 N N . ASP A 1 330 ? -1.216 -11.378 -17.874 1.00 72.95 328 ASP A N 1
ATOM 2126 C CA . ASP A 1 330 ? 0.089 -11.602 -17.257 1.00 63.93 328 ASP A CA 1
ATOM 2127 C C . ASP A 1 330 ? 0.780 -12.807 -17.900 1.00 53.24 328 ASP A C 1
ATOM 2128 O O . ASP A 1 330 ? 0.575 -13.944 -17.473 1.00 48.02 328 ASP A O 1
ATOM 2133 N N . PRO A 1 331 ? 1.599 -12.552 -18.934 1.00 52.19 329 PRO A N 1
ATOM 2134 C CA . PRO A 1 331 ? 2.247 -13.608 -19.724 1.00 52.41 329 PRO A CA 1
ATOM 2135 C C . PRO A 1 331 ? 3.187 -14.489 -18.903 1.00 51.64 329 PRO A C 1
ATOM 2136 O O . PRO A 1 331 ? 3.298 -15.689 -19.165 1.00 51.78 329 PRO A O 1
ATOM 2140 N N . GLN A 1 332 ? 3.845 -13.899 -17.913 1.00 55.83 330 GLN A N 1
ATOM 2141 C CA . GLN A 1 332 ? 4.816 -14.624 -17.103 1.00 58.01 330 GLN A CA 1
ATOM 2142 C C . GLN A 1 332 ? 4.190 -15.355 -15.915 1.00 56.02 330 GLN A C 1
ATOM 2143 O O . GLN A 1 332 ? 4.902 -15.892 -15.066 1.00 72.22 330 GLN A O 1
ATOM 2149 N N . ALA A 1 333 ? 2.862 -15.375 -15.861 1.00 44.77 331 ALA A N 1
ATOM 2150 C CA . ALA A 1 333 ? 2.155 -16.043 -14.772 1.00 58.66 331 ALA A CA 1
ATOM 2151 C C . ALA A 1 333 ? 2.408 -17.551 -14.765 1.00 61.00 331 ALA A C 1
ATOM 2152 O O . ALA A 1 333 ? 2.344 -18.181 -13.712 1.00 59.89 331 ALA A O 1
ATOM 2154 N N . GLY A 1 334 ? 2.714 -18.118 -15.931 1.00 45.50 332 GLY A N 1
ATOM 2155 C CA . GLY A 1 334 ? 2.909 -19.552 -16.066 1.00 46.21 332 GLY A CA 1
ATOM 2156 C C . GLY A 1 334 ? 4.029 -20.090 -15.199 1.00 39.98 332 GLY A C 1
ATOM 2157 O O . GLY A 1 334 ? 4.047 -21.274 -14.871 1.00 41.18 332 GLY A O 1
ATOM 2158 N N . GLN A 1 335 ? 4.971 -19.223 -14.838 1.00 48.07 333 GLN A N 1
ATOM 2159 C CA . GLN A 1 335 ? 6.077 -19.630 -13.980 1.00 59.15 333 GLN A CA 1
ATOM 2160 C C . GLN A 1 335 ? 5.598 -20.020 -12.581 1.00 58.98 333 GLN A C 1
ATOM 2161 O O . GLN A 1 335 ? 6.059 -21.010 -12.014 1.00 55.44 333 GLN A O 1
ATOM 2167 N N . ARG A 1 336 ? 4.662 -19.249 -12.037 1.00 59.00 334 ARG A N 1
ATOM 2168 C CA . ARG A 1 336 ? 4.113 -19.531 -10.715 1.00 46.46 334 ARG A CA 1
ATOM 2169 C C . ARG A 1 336 ? 3.135 -20.699 -10.744 1.00 66.96 334 ARG A C 1
ATOM 2170 O O . ARG A 1 336 ? 2.693 -21.127 -11.811 1.00 70.40 334 ARG A O 1
ATOM 2186 N N . ASP A 1 338 ? 0.259 -20.672 -8.710 1.00 67.08 336 ASP A N 1
ATOM 2187 C CA . ASP A 1 338 ? -1.054 -20.217 -8.272 1.00 75.25 336 ASP A CA 1
ATOM 2188 C C . ASP A 1 338 ? -1.788 -19.513 -9.404 1.00 79.51 336 ASP A C 1
ATOM 2189 O O . ASP A 1 338 ? -2.718 -18.741 -9.164 1.00 90.25 336 ASP A O 1
ATOM 2194 N N . SER A 1 339 ? -1.377 -19.789 -10.638 1.00 74.48 337 SER A N 1
ATOM 2195 C CA . SER A 1 339 ? -1.947 -19.108 -11.795 1.00 68.58 337 SER A CA 1
ATOM 2196 C C . SER A 1 339 ? -2.777 -20.026 -12.689 1.00 63.57 337 SER A C 1
ATOM 2197 O O . SER A 1 339 ? -3.930 -20.332 -12.382 1.00 75.40 337 SER A O 1
ATOM 2200 N N . TRP A 1 340 ? -2.183 -20.463 -13.796 1.00 49.02 338 TRP A N 1
ATOM 2201 C CA . TRP A 1 340 ? -2.916 -21.232 -14.796 1.00 56.58 338 TRP A CA 1
ATOM 2202 C C . TRP A 1 340 ? -3.308 -22.623 -14.322 1.00 47.94 338 TRP A C 1
ATOM 2203 O O . TRP A 1 340 ? -2.571 -23.283 -13.594 1.00 49.26 338 TRP A O 1
ATOM 2214 N N . SER A 1 341 ? -4.475 -23.066 -14.769 1.00 51.05 339 SER A N 1
ATOM 2215 C CA . SER A 1 341 ? -4.964 -24.396 -14.457 1.00 46.01 339 SER A CA 1
ATOM 2216 C C . SER A 1 341 ? -4.262 -25.427 -15.331 1.00 52.52 339 SER A C 1
ATOM 2217 O O . SER A 1 341 ? -3.570 -25.073 -16.283 1.00 56.05 339 SER A O 1
ATOM 2220 N N . LEU A 1 342 ? -4.449 -26.702 -15.010 1.00 45.07 340 LEU A N 1
ATOM 2221 C CA . LEU A 1 342 ? -3.837 -27.772 -15.783 1.00 41.78 340 LEU A CA 1
ATOM 2222 C C . LEU A 1 342 ? -4.353 -27.760 -17.222 1.00 54.51 340 LEU A C 1
ATOM 2223 O O . LEU A 1 342 ? -3.572 -27.857 -18.174 1.00 40.68 340 LEU A O 1
ATOM 2228 N N . ARG A 1 343 ? -5.670 -27.619 -17.368 1.00 51.22 341 ARG A N 1
ATOM 2229 C CA . ARG A 1 343 ? -6.306 -27.580 -18.680 1.00 37.98 341 ARG A CA 1
ATOM 2230 C C . ARG A 1 343 ? -5.760 -26.395 -19.470 1.00 42.76 341 ARG A C 1
ATOM 2231 O O . ARG A 1 343 ? -5.476 -26.512 -20.661 1.00 42.44 341 ARG A O 1
ATOM 2239 N N . GLU A 1 344 ? -5.600 -25.264 -18.790 1.00 42.16 342 GLU A N 1
ATOM 2240 C CA . GLU A 1 344 ? -5.043 -24.061 -19.396 1.00 42.41 342 GLU A CA 1
ATOM 2241 C C . GLU A 1 344 ? -3.590 -24.265 -19.816 1.00 52.66 342 GLU A C 1
ATOM 2242 O O . GLU A 1 344 ? -3.150 -23.720 -20.830 1.00 58.89 342 GLU A O 1
ATOM 2248 N N . ARG A 1 345 ? -2.846 -25.035 -19.025 1.00 39.89 343 ARG A N 1
ATOM 2249 C CA . ARG A 1 345 ? -1.446 -25.320 -19.328 1.00 39.43 343 ARG A CA 1
ATOM 2250 C C . ARG A 1 345 ? -1.321 -26.220 -20.548 1.00 37.71 343 ARG A C 1
ATOM 2251 O O . ARG A 1 345 ? -0.400 -26.059 -21.346 1.00 35.61 343 ARG A O 1
ATOM 2259 N N . ILE A 1 346 ? -2.244 -27.167 -20.685 1.00 29.29 344 ILE A N 1
ATOM 2260 C CA . ILE A 1 346 ? -2.261 -28.050 -21.843 1.00 35.82 344 ILE A CA 1
ATOM 2261 C C . ILE A 1 346 ? -2.571 -27.247 -23.103 1.00 46.82 344 ILE A C 1
ATOM 2262 O O . ILE A 1 346 ? -1.961 -27.455 -24.155 1.00 35.80 344 ILE A O 1
ATOM 2267 N N . ILE A 1 347 ? -3.499 -26.305 -22.972 1.00 42.06 345 ILE A N 1
ATOM 2268 C CA . ILE A 1 347 ? -3.838 -25.397 -24.055 1.00 42.03 345 ILE A CA 1
ATOM 2269 C C . ILE A 1 347 ? -2.651 -24.499 -24.378 1.00 39.27 345 ILE A C 1
ATOM 2270 O O . ILE A 1 347 ? -2.300 -24.320 -25.543 1.00 44.28 345 ILE A O 1
ATOM 2275 N N . ALA A 1 348 ? -2.016 -23.968 -23.336 1.00 42.79 346 ALA A N 1
ATOM 2276 C CA . ALA A 1 348 ? -0.869 -23.079 -23.501 1.00 42.81 346 ALA A CA 1
ATOM 2277 C C . ALA A 1 348 ? 0.270 -23.770 -24.226 1.00 37.49 346 ALA A C 1
ATOM 2278 O O . ALA A 1 348 ? 0.906 -23.185 -25.105 1.00 40.11 346 ALA A O 1
ATOM 2280 N N . TYR A 1 349 ? 0.517 -25.020 -23.855 1.00 37.03 347 TYR A N 1
ATOM 2281 C CA . TYR A 1 349 ? 1.597 -25.790 -24.455 1.00 43.87 347 TYR A CA 1
ATOM 2282 C C . TYR A 1 349 ? 1.346 -26.074 -25.935 1.00 40.42 347 TYR A C 1
ATOM 2283 O O . TYR A 1 349 ? 2.281 -26.069 -26.741 1.00 27.29 347 TYR A O 1
ATOM 2292 N N . ALA A 1 350 ? 0.086 -26.330 -26.279 1.00 38.14 348 ALA A N 1
ATOM 2293 C CA . ALA A 1 350 ? -0.304 -26.554 -27.669 1.00 35.82 348 ALA A CA 1
ATOM 2294 C C . ALA A 1 350 ? -0.056 -25.287 -28.479 1.00 32.39 348 ALA A C 1
ATOM 2295 O O . ALA A 1 350 ? 0.359 -25.355 -29.632 1.00 31.07 348 ALA A O 1
ATOM 2297 N N . LEU A 1 351 ? -0.342 -24.136 -27.874 1.00 28.54 349 LEU A N 1
ATOM 2298 C CA . LEU A 1 351 ? -0.077 -22.853 -28.512 1.00 33.95 349 LEU A CA 1
ATOM 2299 C C . LEU A 1 351 ? 1.421 -22.636 -28.659 1.00 36.20 349 LEU A C 1
ATOM 2300 O O . LEU A 1 351 ? 1.883 -22.092 -29.658 1.00 38.85 349 LEU A O 1
ATOM 2305 N N . SER A 1 352 ? 2.175 -23.073 -27.655 1.00 40.12 350 SER A N 1
ATOM 2306 C CA . SER A 1 352 ? 3.626 -22.949 -27.678 1.00 34.11 350 SER A CA 1
ATOM 2307 C C . SER A 1 352 ? 4.213 -23.700 -28.860 1.00 33.98 350 SER A C 1
ATOM 2308 O O . SER A 1 352 ? 5.178 -23.252 -29.480 1.00 28.19 350 SER A O 1
ATOM 2311 N N . ALA A 1 353 ? 3.606 -24.843 -29.166 1.00 25.17 351 ALA A N 1
ATOM 2312 C CA . ALA A 1 353 ? 4.056 -25.698 -30.249 1.00 32.39 351 ALA A CA 1
ATOM 2313 C C . ALA A 1 353 ? 3.968 -24.991 -31.598 1.00 43.23 351 ALA A C 1
ATOM 2314 O O . ALA A 1 353 ? 4.815 -25.200 -32.468 1.00 48.14 351 ALA A O 1
ATOM 2316 N N . ILE A 1 354 ? 2.950 -24.150 -31.765 1.00 35.32 352 ILE A N 1
ATOM 2317 C CA . ILE A 1 354 ? 2.778 -23.389 -33.000 1.00 27.92 352 ILE A CA 1
ATOM 2318 C C . ILE A 1 354 ? 3.938 -22.430 -33.231 1.00 27.47 352 ILE A C 1
ATOM 2319 O O . ILE A 1 354 ? 4.543 -22.426 -34.298 1.00 28.85 352 ILE A O 1
ATOM 2324 N N . PHE A 1 355 ? 4.238 -21.620 -32.222 1.00 25.52 353 PHE A N 1
ATOM 2325 C CA . PHE A 1 355 ? 5.291 -20.614 -32.316 1.00 31.07 353 PHE A CA 1
ATOM 2326 C C . PHE A 1 355 ? 6.692 -21.220 -32.338 1.00 34.46 353 PHE A C 1
ATOM 2327 O O . PHE A 1 355 ? 7.634 -20.598 -32.824 1.00 25.15 353 PHE A O 1
ATOM 2335 N N . LYS A 1 356 ? 6.828 -22.417 -31.778 1.00 35.95 354 LYS A N 1
ATOM 2336 C CA . LYS A 1 356 ? 8.088 -23.152 -31.832 1.00 32.08 354 LYS A CA 1
ATOM 2337 C C . LYS A 1 356 ? 8.382 -23.677 -33.236 1.00 42.44 354 LYS A C 1
ATOM 2338 O O . LYS A 1 356 ? 9.538 -23.719 -33.663 1.00 31.21 354 LYS A O 1
ATOM 2344 N N . ASP A 1 357 ? 7.330 -24.091 -33.942 1.00 34.91 355 ASP A N 1
ATOM 2345 C CA . ASP A 1 357 ? 7.485 -24.749 -35.235 1.00 29.50 355 ASP A CA 1
ATOM 2346 C C . ASP A 1 357 ? 7.133 -23.878 -36.434 1.00 29.86 355 ASP A C 1
ATOM 2347 O O . ASP A 1 357 ? 7.117 -24.356 -37.564 1.00 28.37 355 ASP A O 1
ATOM 2352 N N . CYS A 1 358 ? 6.900 -22.596 -36.194 1.00 28.37 356 CYS A N 1
ATOM 2353 C CA . CYS A 1 358 ? 6.456 -21.691 -37.247 1.00 33.15 356 CYS A CA 1
ATOM 2354 C C . CYS A 1 358 ? 7.600 -21.261 -38.165 1.00 43.16 356 CYS A C 1
ATOM 2355 O O . CYS A 1 358 ? 8.745 -21.657 -37.961 1.00 40.82 356 CYS A O 1
ATOM 2358 N N . SER A 1 359 ? 7.286 -20.469 -39.190 1.00 37.06 357 SER A N 1
ATOM 2359 C CA . SER A 1 359 ? 8.308 -20.013 -40.132 1.00 25.46 357 SER A CA 1
ATOM 2360 C C . SER A 1 359 ? 8.367 -18.496 -40.216 1.00 28.33 357 SER A C 1
ATOM 2361 O O . SER A 1 359 ? 7.407 -17.800 -39.888 1.00 36.73 357 SER A O 1
ATOM 2364 N N . LEU A 1 360 ? 9.511 -17.990 -40.655 1.00 34.65 358 LEU A N 1
ATOM 2365 C CA . LEU A 1 360 ? 9.690 -16.560 -40.855 1.00 34.68 358 LEU A CA 1
ATOM 2366 C C . LEU A 1 360 ? 9.864 -16.319 -42.353 1.00 42.58 358 LEU A C 1
ATOM 2367 O O . LEU A 1 360 ? 10.526 -17.099 -43.043 1.00 31.82 358 LEU A O 1
ATOM 2372 N N . PHE A 1 361 ? 9.226 -15.274 -42.867 1.00 44.11 359 PHE A N 1
ATOM 2373 C CA . PHE A 1 361 ? 9.277 -14.990 -44.297 1.00 42.46 359 PHE A CA 1
ATOM 2374 C C . PHE A 1 361 ? 9.869 -13.623 -44.625 1.00 40.00 359 PHE A C 1
ATOM 2375 O O . PHE A 1 361 ? 9.319 -12.610 -44.217 1.00 40.32 359 PHE A O 1
ATOM 2383 N N . VAL A 1 362 ? 10.953 -13.593 -45.397 1.00 39.30 360 VAL A N 1
ATOM 2384 C CA . VAL A 1 362 ? 11.573 -12.326 -45.790 1.00 48.85 360 VAL A CA 1
ATOM 2385 C C . VAL A 1 362 ? 11.544 -12.120 -47.304 1.00 57.93 360 VAL A C 1
ATOM 2386 O O . VAL A 1 362 ? 12.092 -12.918 -48.066 1.00 47.55 360 VAL A O 1
ATOM 2390 N N . ARG A 1 363 ? 10.915 -11.030 -47.733 1.00 59.17 361 ARG A N 1
ATOM 2391 C CA . ARG A 1 363 ? 10.742 -10.760 -49.157 1.00 61.96 361 ARG A CA 1
ATOM 2392 C C . ARG A 1 363 ? 11.583 -9.572 -49.614 1.00 53.65 361 ARG A C 1
ATOM 2393 O O . ARG A 1 363 ? 11.638 -8.539 -48.947 1.00 50.08 361 ARG A O 1
ATOM 2401 N N . GLY A 1 364 ? 12.222 -9.725 -50.768 1.00 42.73 362 GLY A N 1
ATOM 2402 C CA . GLY A 1 364 ? 13.034 -8.669 -51.342 1.00 59.85 362 GLY A CA 1
ATOM 2403 C C . GLY A 1 364 ? 12.802 -8.550 -52.837 1.00 54.60 362 GLY A C 1
ATOM 2404 O O . GLY A 1 364 ? 12.161 -9.408 -53.447 1.00 45.15 362 GLY A O 1
ATOM 2405 N N . VAL A 1 365 ? 13.321 -7.483 -53.436 1.00 50.61 363 VAL A N 1
ATOM 2406 C CA . VAL A 1 365 ? 13.151 -7.280 -54.868 1.00 59.30 363 VAL A CA 1
ATOM 2407 C C . VAL A 1 365 ? 14.459 -6.938 -55.582 1.00 61.14 363 VAL A C 1
ATOM 2408 O O . VAL A 1 365 ? 15.191 -6.036 -55.169 1.00 55.99 363 VAL A O 1
ATOM 2412 N N . LEU A 1 366 ? 14.756 -7.687 -56.641 1.00 49.22 364 LEU A N 1
ATOM 2413 C CA . LEU A 1 366 ? 15.885 -7.376 -57.507 1.00 51.41 364 LEU A CA 1
ATOM 2414 C C . LEU A 1 366 ? 15.413 -6.436 -58.609 1.00 58.95 364 LEU A C 1
ATOM 2415 O O . LEU A 1 366 ? 14.658 -6.842 -59.492 1.00 60.77 364 LEU A O 1
ATOM 2420 N N . LYS A 1 367 ? 15.853 -5.183 -58.558 1.00 61.58 365 LYS A N 1
ATOM 2421 C CA . LYS A 1 367 ? 15.318 -4.156 -59.450 1.00 57.68 365 LYS A CA 1
ATOM 2422 C C . LYS A 1 367 ? 16.382 -3.433 -60.275 1.00 71.57 365 LYS A C 1
ATOM 2423 O O . LYS A 1 367 ? 17.571 -3.469 -59.946 1.00 67.99 365 LYS A O 1
ATOM 2429 N N . HIS A 1 368 ? 15.930 -2.823 -61.371 1.00 80.60 366 HIS A N 1
ATOM 2430 C CA . HIS A 1 368 ? 16.768 -2.034 -62.274 1.00 65.97 366 HIS A CA 1
ATOM 2431 C C . HIS A 1 368 ? 17.802 -2.902 -62.975 1.00 70.75 366 HIS A C 1
ATOM 2432 O O . HIS A 1 368 ? 17.696 -3.142 -64.176 1.00 69.49 366 HIS A O 1
ATOM 2434 N N . ALA A 1 373 ? 22.299 -0.755 -63.288 1.00 64.50 371 ALA A N 1
ATOM 2435 C CA . ALA A 1 373 ? 22.806 -1.645 -62.248 1.00 86.02 371 ALA A CA 1
ATOM 2436 C C . ALA A 1 373 ? 21.660 -2.319 -61.494 1.00 75.64 371 ALA A C 1
ATOM 2437 O O . ALA A 1 373 ? 20.609 -1.713 -61.267 1.00 68.85 371 ALA A O 1
ATOM 2439 N N . TRP A 1 374 ? 21.872 -3.571 -61.101 1.00 64.85 372 TRP A N 1
ATOM 2440 C CA . TRP A 1 374 ? 20.854 -4.331 -60.386 1.00 63.70 372 TRP A CA 1
ATOM 2441 C C . TRP A 1 374 ? 21.132 -4.393 -58.884 1.00 70.51 372 TRP A C 1
ATOM 2442 O O . TRP A 1 374 ? 22.263 -4.644 -58.460 1.00 63.70 372 TRP A O 1
ATOM 2453 N N . ARG A 1 375 ? 20.103 -4.131 -58.083 1.00 71.52 373 ARG A N 1
ATOM 2454 C CA . ARG A 1 375 ? 20.236 -4.109 -56.625 1.00 68.28 373 ARG A CA 1
ATOM 2455 C C . ARG A 1 375 ? 19.106 -4.877 -55.923 1.00 67.49 373 ARG A C 1
ATOM 2456 O O . ARG A 1 375 ? 17.994 -4.969 -56.437 1.00 58.75 373 ARG A O 1
ATOM 2464 N N . LEU A 1 376 ? 19.403 -5.422 -54.746 1.00 71.63 374 LEU A N 1
ATOM 2465 C CA . LEU A 1 376 ? 18.405 -6.098 -53.925 1.00 55.56 374 LEU A CA 1
ATOM 2466 C C . LEU A 1 376 ? 17.796 -5.167 -52.876 1.00 62.09 374 LEU A C 1
ATOM 2467 O O . LEU A 1 376 ? 18.511 -4.623 -52.036 1.00 61.30 374 LEU A O 1
ATOM 2472 N N . VAL A 1 377 ? 16.479 -4.970 -52.948 1.00 62.99 375 VAL A N 1
ATOM 2473 C CA . VAL A 1 377 ? 15.792 -4.031 -52.059 1.00 59.86 375 VAL A CA 1
ATOM 2474 C C . VAL A 1 377 ? 14.639 -4.691 -51.304 1.00 57.07 375 VAL A C 1
ATOM 2475 O O . VAL A 1 377 ? 14.009 -5.625 -51.800 1.00 57.86 375 VAL A O 1
ATOM 2479 N N . SER A 1 378 ? 14.365 -4.181 -50.108 1.00 61.44 376 SER A N 1
ATOM 2480 C CA . SER A 1 378 ? 13.263 -4.659 -49.279 1.00 69.41 376 SER A CA 1
ATOM 2481 C C . SER A 1 378 ? 11.974 -3.938 -49.637 1.00 78.12 376 SER A C 1
ATOM 2482 O O . SER A 1 378 ? 11.994 -2.746 -49.937 1.00 79.93 376 SER A O 1
ATOM 2485 N N . GLY A 1 379 ? 10.853 -4.653 -49.620 1.00 79.20 377 GLY A N 1
ATOM 2486 C CA . GLY A 1 379 ? 9.600 -4.016 -49.966 1.00 78.59 377 GLY A CA 1
ATOM 2487 C C . GLY A 1 379 ? 8.659 -4.233 -48.805 1.00 88.94 377 GLY A C 1
ATOM 2488 O O . GLY A 1 379 ? 8.513 -5.343 -48.293 1.00 89.29 377 GLY A O 1
ATOM 2489 N N . GLY A 1 380 ? 8.010 -3.140 -48.413 1.00 86.35 378 GLY A N 1
ATOM 2490 C CA . GLY A 1 380 ? 7.069 -3.105 -47.308 1.00 87.92 378 GLY A CA 1
ATOM 2491 C C . GLY A 1 380 ? 7.655 -3.668 -46.023 1.00 88.31 378 GLY A C 1
ATOM 2492 O O . GLY A 1 380 ? 8.805 -3.393 -45.662 1.00 89.50 378 GLY A O 1
ATOM 2493 N N . GLU A 1 381 ? 6.848 -4.470 -45.336 1.00 86.09 379 GLU A N 1
ATOM 2494 C CA . GLU A 1 381 ? 7.259 -5.177 -44.131 1.00 89.72 379 GLU A CA 1
ATOM 2495 C C . GLU A 1 381 ? 7.808 -6.514 -44.590 1.00 88.50 379 GLU A C 1
ATOM 2496 O O . GLU A 1 381 ? 7.086 -7.512 -44.583 1.00 84.70 379 GLU A O 1
ATOM 2498 N N . SER A 1 382 ? 9.075 -6.529 -44.995 1.00 88.07 380 SER A N 1
ATOM 2499 C CA . SER A 1 382 ? 9.691 -7.717 -45.573 1.00 75.45 380 SER A CA 1
ATOM 2500 C C . SER A 1 382 ? 9.563 -8.984 -44.731 1.00 80.91 380 SER A C 1
ATOM 2501 O O . SER A 1 382 ? 9.622 -10.074 -45.286 1.00 67.30 380 SER A O 1
ATOM 2504 N N . VAL A 1 383 ? 9.318 -8.860 -43.428 1.00 75.31 381 VAL A N 1
ATOM 2505 C CA . VAL A 1 383 ? 9.256 -10.054 -42.590 1.00 62.03 381 VAL A CA 1
ATOM 2506 C C . VAL A 1 383 ? 7.825 -10.333 -42.120 1.00 63.35 381 VAL A C 1
ATOM 2507 O O . VAL A 1 383 ? 7.106 -9.438 -41.667 1.00 63.13 381 VAL A O 1
ATOM 2511 N N . LYS A 1 384 ? 7.421 -11.590 -42.288 1.00 62.14 382 LYS A N 1
ATOM 2512 C CA . LYS A 1 384 ? 6.102 -12.078 -41.914 1.00 45.01 382 LYS A CA 1
ATOM 2513 C C . LYS A 1 384 ? 6.270 -13.359 -41.104 1.00 42.15 382 LYS A C 1
ATOM 2514 O O . LYS A 1 384 ? 7.235 -14.097 -41.302 1.00 43.27 382 LYS A O 1
ATOM 2520 N N . VAL A 1 385 ? 5.334 -13.630 -40.201 1.00 42.10 383 VAL A N 1
ATOM 2521 C CA . VAL A 1 385 ? 5.337 -14.888 -39.461 1.00 41.22 383 VAL A CA 1
ATOM 2522 C C . VAL A 1 385 ? 4.220 -15.769 -40.005 1.00 37.56 383 VAL A C 1
ATOM 2523 O O . VAL A 1 385 ? 3.045 -15.428 -39.891 1.00 39.89 383 VAL A O 1
ATOM 2527 N N . ILE A 1 386 ? 4.591 -16.900 -40.599 1.00 38.24 384 ILE A N 1
ATOM 2528 C CA . ILE A 1 386 ? 3.623 -17.768 -41.259 1.00 35.73 384 ILE A CA 1
ATOM 2529 C C . ILE A 1 386 ? 3.529 -19.151 -40.625 1.00 36.94 384 ILE A C 1
ATOM 2530 O O . ILE A 1 386 ? 4.238 -19.452 -39.664 1.00 48.73 384 ILE A O 1
ATOM 2535 N N . ASP A 1 387 ? 2.655 -19.983 -41.190 1.00 32.12 385 ASP A N 1
ATOM 2536 C CA . ASP A 1 387 ? 2.398 -21.335 -40.704 1.00 35.47 385 ASP A CA 1
ATOM 2537 C C . ASP A 1 387 ? 1.928 -21.325 -39.248 1.00 39.90 385 ASP A C 1
ATOM 2538 O O . ASP A 1 387 ? 2.510 -21.987 -38.395 1.00 42.02 385 ASP A O 1
ATOM 2543 N N . LEU A 1 388 ? 0.861 -20.581 -38.976 1.00 41.13 386 LEU A N 1
ATOM 2544 C CA . LEU A 1 388 ? 0.396 -20.402 -37.606 1.00 41.60 386 LEU A CA 1
ATOM 2545 C C . LEU A 1 388 ? -0.945 -21.070 -37.311 1.00 41.10 386 LEU A C 1
ATOM 2546 O O . LEU A 1 388 ? -1.686 -20.622 -36.436 1.00 42.00 386 LEU A O 1
ATOM 2551 N N . ASP A 1 389 ? -1.233 -22.157 -38.020 1.00 37.70 387 ASP A N 1
ATOM 2552 C CA . ASP A 1 389 ? -2.454 -22.922 -37.797 1.00 37.37 387 ASP A CA 1
ATOM 2553 C C . ASP A 1 389 ? -2.406 -23.617 -36.439 1.00 40.09 387 ASP A C 1
ATOM 2554 O O . ASP A 1 389 ? -1.333 -23.831 -35.881 1.00 43.65 387 ASP A O 1
ATOM 2559 N N . LEU A 1 390 ? -3.576 -23.942 -35.902 1.00 43.24 388 LEU A N 1
ATOM 2560 C CA . LEU A 1 390 ? -3.669 -24.647 -34.630 1.00 44.24 388 LEU A CA 1
ATOM 2561 C C . LEU A 1 390 ? -3.174 -26.086 -34.755 1.00 45.60 388 LEU A C 1
ATOM 2562 O O . LEU A 1 390 ? -3.329 -26.722 -35.798 1.00 52.71 388 LEU A O 1
ATOM 2567 N N . LYS A 1 391 ? -2.585 -26.592 -33.677 1.00 44.62 389 LYS A N 1
ATOM 2568 C CA . LYS A 1 391 ? -2.141 -27.977 -33.613 1.00 43.09 389 LYS A CA 1
ATOM 2569 C C . LYS A 1 391 ? -3.077 -28.720 -32.671 1.00 37.98 389 LYS A C 1
ATOM 2570 O O . LYS A 1 391 ? -3.486 -28.166 -31.646 1.00 40.57 389 LYS A O 1
ATOM 2576 N N . PRO A 1 392 ? -3.430 -29.970 -33.016 1.00 38.40 390 PRO A N 1
ATOM 2577 C CA . PRO A 1 392 ? -4.365 -30.742 -32.188 1.00 47.49 390 PRO A CA 1
ATOM 2578 C C . PRO A 1 392 ? -3.844 -30.922 -30.767 1.00 49.97 390 PRO A C 1
ATOM 2579 O O . PRO A 1 392 ? -2.711 -31.359 -30.575 1.00 60.17 390 PRO A O 1
ATOM 2583 N N . VAL A 1 393 ? -4.676 -30.581 -29.787 1.00 46.96 391 VAL A N 1
ATOM 2584 C CA . VAL A 1 393 ? -4.285 -30.606 -28.383 1.00 46.11 391 VAL A CA 1
ATOM 2585 C C . VAL A 1 393 ? -3.973 -32.020 -27.867 1.00 53.75 391 VAL A C 1
ATOM 2586 O O . VAL A 1 393 ? -3.181 -32.185 -26.938 1.00 52.83 391 VAL A O 1
ATOM 2590 N N . LYS A 1 394 ? -4.576 -33.037 -28.479 1.00 49.88 392 LYS A N 1
ATOM 2591 C CA . LYS A 1 394 ? -4.339 -34.423 -28.075 1.00 52.90 392 LYS A CA 1
ATOM 2592 C C . LYS A 1 394 ? -2.935 -34.888 -28.434 1.00 52.69 392 LYS A C 1
ATOM 2593 O O . LYS A 1 394 ? -2.497 -35.951 -28.000 1.00 55.86 392 LYS A O 1
ATOM 2599 N N . ASN A 1 395 ? -2.227 -34.083 -29.219 1.00 50.39 393 ASN A N 1
ATOM 2600 C CA . ASN A 1 395 ? -0.911 -34.470 -29.695 1.00 51.14 393 ASN A CA 1
ATOM 2601 C C . ASN A 1 395 ? 0.156 -34.232 -28.638 1.00 44.48 393 ASN A C 1
ATOM 2602 O O . ASN A 1 395 ? 1.327 -34.553 -28.849 1.00 49.05 393 ASN A O 1
ATOM 2607 N N . ILE A 1 396 ? -0.255 -33.687 -27.496 1.00 40.33 394 ILE A N 1
ATOM 2608 C CA . ILE A 1 396 ? 0.683 -33.403 -26.414 1.00 42.53 394 ILE A CA 1
ATOM 2609 C C . ILE A 1 396 ? 1.302 -34.694 -25.869 1.00 46.14 394 ILE A C 1
ATOM 2610 O O . ILE A 1 396 ? 2.439 -34.693 -25.401 1.00 52.76 394 ILE A O 1
ATOM 2615 N N . GLN A 1 397 ? 0.560 -35.795 -25.939 1.00 49.54 395 GLN A N 1
ATOM 2616 C CA . GLN A 1 397 ? 1.092 -37.087 -25.528 1.00 47.58 395 GLN A CA 1
ATOM 2617 C C . GLN A 1 397 ? 2.244 -37.471 -26.446 1.00 50.28 395 GLN A C 1
ATOM 2618 O O . GLN A 1 397 ? 3.283 -37.955 -25.991 1.00 53.59 395 GLN A O 1
ATOM 2624 N N . LYS A 1 398 ? 2.048 -37.254 -27.744 1.00 42.92 396 LYS A N 1
ATOM 2625 C CA . LYS A 1 398 ? 3.073 -37.550 -28.731 1.00 37.66 396 LYS A CA 1
ATOM 2626 C C . LYS A 1 398 ? 4.273 -36.636 -28.516 1.00 53.26 396 LYS A C 1
ATOM 2627 O O . LYS A 1 398 ? 5.426 -37.063 -28.633 1.00 51.17 396 LYS A O 1
ATOM 2633 N N . TRP A 1 399 ? 3.994 -35.377 -28.190 1.00 41.42 397 TRP A N 1
ATOM 2634 C CA . TRP A 1 399 ? 5.047 -34.397 -27.965 1.00 34.92 397 TRP A CA 1
ATOM 2635 C C . TRP A 1 399 ? 5.890 -34.751 -26.745 1.00 47.65 397 TRP A C 1
ATOM 2636 O O . TRP A 1 399 ? 7.117 -34.641 -26.779 1.00 50.62 397 TRP A O 1
ATOM 2647 N N . ALA A 1 400 ? 5.229 -35.170 -25.669 1.00 45.83 398 ALA A N 1
ATOM 2648 C CA . ALA A 1 400 ? 5.926 -35.574 -24.451 1.00 41.44 398 ALA A CA 1
ATOM 2649 C C . ALA A 1 400 ? 6.782 -36.810 -24.702 1.00 43.66 398 ALA A C 1
ATOM 2650 O O . ALA A 1 400 ? 7.902 -36.905 -24.204 1.00 45.36 398 ALA A O 1
ATOM 2652 N N . GLU A 1 401 ? 6.252 -37.749 -25.483 1.00 50.04 399 GLU A N 1
ATOM 2653 C CA . GLU A 1 401 ? 6.982 -38.967 -25.816 1.00 49.68 399 GLU A CA 1
ATOM 2654 C C . GLU A 1 401 ? 8.181 -38.676 -26.711 1.00 53.21 399 GLU A C 1
ATOM 2655 O O . GLU A 1 401 ? 9.234 -39.293 -26.561 1.00 48.78 399 GLU A O 1
ATOM 2661 N N . THR A 1 402 ? 8.010 -37.749 -27.647 1.00 44.66 400 THR A N 1
ATOM 2662 C CA . THR A 1 402 ? 9.099 -37.332 -28.524 1.00 38.21 400 THR A CA 1
ATOM 2663 C C . THR A 1 402 ? 10.186 -36.648 -27.703 1.00 47.11 400 THR A C 1
ATOM 2664 O O . THR A 1 402 ? 11.377 -36.850 -27.946 1.00 40.39 400 THR A O 1
ATOM 2668 N N . ASP A 1 403 ? 9.768 -35.834 -26.735 1.00 37.46 401 ASP A N 1
ATOM 2669 C CA . ASP A 1 403 ? 10.707 -35.110 -25.880 1.00 45.14 401 ASP A CA 1
ATOM 2670 C C . ASP A 1 403 ? 11.569 -36.015 -25.001 1.00 46.79 401 ASP A C 1
ATOM 2671 O O . ASP A 1 403 ? 12.782 -35.824 -24.915 1.00 46.09 401 ASP A O 1
ATOM 2676 N N . GLU A 1 404 ? 10.944 -36.974 -24.325 1.00 42.56 402 GLU A N 1
ATOM 2677 C CA . GLU A 1 404 ? 11.688 -37.895 -23.469 1.00 52.44 402 GLU A CA 1
ATOM 2678 C C . GLU A 1 404 ? 12.656 -38.735 -24.280 1.00 49.63 402 GLU A C 1
ATOM 2679 O O . GLU A 1 404 ? 13.793 -38.970 -23.879 1.00 46.51 402 GLU A O 1
ATOM 2685 N N . LYS A 1 405 ? 12.165 -39.204 -25.415 1.00 41.90 403 LYS A N 1
ATOM 2686 C CA . LYS A 1 405 ? 12.915 -40.050 -26.325 1.00 36.99 403 LYS A CA 1
ATOM 2687 C C . LYS A 1 405 ? 14.201 -39.371 -26.851 1.00 47.09 403 LYS A C 1
ATOM 2688 O O . LYS A 1 405 ? 15.235 -40.030 -26.997 1.00 37.49 403 LYS A O 1
ATOM 2694 N N . VAL A 1 406 ? 14.137 -38.075 -27.168 1.00 37.13 404 VAL A N 1
ATOM 2695 C CA . VAL A 1 406 ? 15.305 -37.386 -27.732 1.00 41.03 404 VAL A CA 1
ATOM 2696 C C . VAL A 1 406 ? 16.405 -37.118 -26.696 1.00 38.80 404 VAL A C 1
ATOM 2697 O O . VAL A 1 406 ? 17.591 -37.197 -27.023 1.00 31.94 404 VAL A O 1
ATOM 2701 N N . TRP A 1 407 ? 16.034 -36.774 -25.465 1.00 30.46 405 TRP A N 1
ATOM 2702 C CA . TRP A 1 407 ? 17.061 -36.582 -24.442 1.00 39.24 405 TRP A CA 1
ATOM 2703 C C . TRP A 1 407 ? 17.627 -37.935 -24.006 1.00 38.57 405 TRP A C 1
ATOM 2704 O O . TRP A 1 407 ? 18.816 -38.041 -23.724 1.00 33.10 405 TRP A O 1
ATOM 2715 N N . LYS A 1 408 ? 16.785 -38.966 -23.955 1.00 36.64 406 LYS A N 1
ATOM 2716 C CA . LYS A 1 408 ? 17.260 -40.301 -23.590 1.00 40.98 406 LYS A CA 1
ATOM 2717 C C . LYS A 1 408 ? 18.256 -40.829 -24.617 1.00 39.37 406 LYS A C 1
ATOM 2718 O O . LYS A 1 408 ? 19.270 -41.419 -24.255 1.00 41.09 406 LYS A O 1
ATOM 2724 N N . HIS A 1 409 ? 17.970 -40.608 -25.895 1.00 40.03 407 HIS A N 1
ATOM 2725 C CA . HIS A 1 409 ? 18.877 -41.021 -26.964 1.00 36.86 407 HIS A CA 1
ATOM 2726 C C . HIS A 1 409 ? 20.199 -40.268 -26.917 1.00 37.55 407 HIS A C 1
ATOM 2727 O O . HIS A 1 409 ? 21.249 -40.814 -27.253 1.00 37.12 407 HIS A O 1
ATOM 2734 N N . TRP A 1 410 ? 20.133 -38.997 -26.541 1.00 27.44 408 TRP A N 1
ATOM 2735 C CA . TRP A 1 410 ? 21.329 -38.184 -26.401 1.00 36.27 408 TRP A CA 1
ATOM 2736 C C . TRP A 1 410 ? 22.199 -38.682 -25.248 1.00 39.72 408 TRP A C 1
ATOM 2737 O O . TRP A 1 410 ? 23.417 -38.769 -25.375 1.00 40.57 408 TRP A O 1
ATOM 2748 N N . LEU A 1 411 ? 21.565 -39.014 -24.129 1.00 33.25 409 LEU A N 1
ATOM 2749 C CA . LEU A 1 411 ? 22.274 -39.519 -22.962 1.00 37.41 409 LEU A CA 1
ATOM 2750 C C . LEU A 1 411 ? 22.962 -40.845 -23.265 1.00 43.07 409 LEU A C 1
ATOM 2751 O O . LEU A 1 411 ? 24.125 -41.057 -22.916 1.00 42.51 409 LEU A O 1
ATOM 2756 N N . LYS A 1 412 ? 22.236 -41.717 -23.953 1.00 39.54 410 LYS A N 1
ATOM 2757 C CA . LYS A 1 412 ? 22.710 -43.051 -24.290 1.00 39.06 410 LYS A CA 1
ATOM 2758 C C . LYS A 1 412 ? 23.902 -43.034 -25.250 1.00 45.24 410 LYS A C 1
ATOM 2759 O O . LYS A 1 412 ? 24.751 -43.923 -25.202 1.00 57.93 410 LYS A O 1
ATOM 2765 N N . THR A 1 413 ? 23.947 -42.055 -26.148 1.00 42.15 411 THR A N 1
ATOM 2766 C CA . THR A 1 413 ? 24.972 -42.047 -27.190 1.00 39.06 411 THR A CA 1
ATOM 2767 C C . THR A 1 413 ? 26.014 -40.925 -27.114 1.00 38.95 411 THR A C 1
ATOM 2768 O O . THR A 1 413 ? 27.157 -41.118 -27.523 1.00 46.67 411 THR A O 1
ATOM 2772 N N . LYS A 1 414 ? 25.632 -39.756 -26.613 1.00 38.02 412 LYS A N 1
ATOM 2773 C CA . LYS A 1 414 ? 26.544 -38.612 -26.642 1.00 37.76 412 LYS A CA 1
ATOM 2774 C C . LYS A 1 414 ? 26.985 -38.098 -25.279 1.00 38.43 412 LYS A C 1
ATOM 2775 O O . LYS A 1 414 ? 28.079 -37.549 -25.148 1.00 41.79 412 LYS A O 1
ATOM 2781 N N . GLY A 1 415 ? 26.135 -38.241 -24.271 1.00 34.89 413 GLY A N 1
ATOM 2782 C CA . GLY A 1 415 ? 26.508 -37.796 -22.946 1.00 35.55 413 GLY A CA 1
ATOM 2783 C C . GLY A 1 415 ? 25.544 -36.840 -22.277 1.00 39.39 413 GLY A C 1
ATOM 2784 O O . GLY A 1 415 ? 24.335 -36.894 -22.495 1.00 36.38 413 GLY A O 1
ATOM 2785 N N . THR A 1 416 ? 26.102 -35.957 -21.458 1.00 33.95 414 THR A N 1
ATOM 2786 C CA . THR A 1 416 ? 25.323 -35.051 -20.621 1.00 38.46 414 THR A CA 1
ATOM 2787 C C . THR A 1 416 ? 25.340 -33.586 -21.053 1.00 42.42 414 THR A C 1
ATOM 2788 O O . THR A 1 416 ? 24.773 -32.732 -20.371 1.00 38.70 414 THR A O 1
ATOM 2792 N N . ARG A 1 417 ? 26.018 -33.290 -22.155 1.00 33.26 415 ARG A N 1
ATOM 2793 C CA . ARG A 1 417 ? 26.099 -31.923 -22.655 1.00 35.26 415 ARG A CA 1
ATOM 2794 C C . ARG A 1 417 ? 26.453 -31.920 -24.133 1.00 35.37 415 ARG A C 1
ATOM 2795 O O . ARG A 1 417 ? 26.567 -32.982 -24.745 1.00 44.61 415 ARG A O 1
ATOM 2803 N N . THR B 1 21 ? 2.904 -17.348 -126.615 1.00 67.65 19 THR B N 1
ATOM 2804 C CA . THR B 1 21 ? 3.679 -16.145 -126.328 1.00 74.84 19 THR B CA 1
ATOM 2805 C C . THR B 1 21 ? 5.166 -16.352 -126.607 1.00 71.75 19 THR B C 1
ATOM 2806 O O . THR B 1 21 ? 5.637 -17.485 -126.714 1.00 83.54 19 THR B O 1
ATOM 2808 N N . GLN B 1 22 ? 5.896 -15.245 -126.713 1.00 74.47 20 GLN B N 1
ATOM 2809 C CA . GLN B 1 22 ? 7.333 -15.264 -126.985 1.00 72.71 20 GLN B CA 1
ATOM 2810 C C . GLN B 1 22 ? 8.148 -14.958 -125.725 1.00 74.50 20 GLN B C 1
ATOM 2811 O O . GLN B 1 22 ? 7.654 -14.297 -124.812 1.00 70.89 20 GLN B O 1
ATOM 2813 N N . PRO B 1 23 ? 9.395 -15.459 -125.662 1.00 71.96 21 PRO B N 1
ATOM 2814 C CA . PRO B 1 23 ? 10.252 -15.232 -124.490 1.00 70.46 21 PRO B CA 1
ATOM 2815 C C . PRO B 1 23 ? 10.532 -13.753 -124.234 1.00 58.72 21 PRO B C 1
ATOM 2816 O O . PRO B 1 23 ? 10.732 -13.348 -123.089 1.00 57.83 21 PRO B O 1
ATOM 2820 N N . SER B 1 24 ? 10.536 -12.964 -125.302 1.00 63.68 22 SER B N 1
ATOM 2821 C CA . SER B 1 24 ? 10.757 -11.524 -125.225 1.00 68.08 22 SER B CA 1
ATOM 2822 C C . SER B 1 24 ? 9.685 -10.842 -124.384 1.00 64.38 22 SER B C 1
ATOM 2823 O O . SER B 1 24 ? 9.933 -9.805 -123.763 1.00 57.96 22 SER B O 1
ATOM 2825 N N . ASP B 1 25 ? 8.496 -11.440 -124.373 1.00 67.42 23 ASP B N 1
ATOM 2826 C CA . ASP B 1 25 ? 7.325 -10.865 -123.719 1.00 74.45 23 ASP B CA 1
ATOM 2827 C C . ASP B 1 25 ? 7.403 -10.897 -122.192 1.00 76.75 23 ASP B C 1
ATOM 2828 O O . ASP B 1 25 ? 6.653 -10.195 -121.512 1.00 65.47 23 ASP B O 1
ATOM 2833 N N . TRP B 1 26 ? 8.311 -11.710 -121.660 1.00 66.27 24 TRP B N 1
ATOM 2834 C CA . TRP B 1 26 ? 8.453 -11.868 -120.215 1.00 69.71 24 TRP B CA 1
ATOM 2835 C C . TRP B 1 26 ? 9.550 -10.995 -119.601 1.00 64.64 24 TRP B C 1
ATOM 2836 O O . TRP B 1 26 ? 10.658 -10.915 -120.128 1.00 67.28 24 TRP B O 1
ATOM 2847 N N . ALA B 1 27 ? 9.229 -10.342 -118.486 1.00 54.06 25 ALA B N 1
ATOM 2848 C CA . ALA B 1 27 ? 10.180 -9.471 -117.798 1.00 58.26 25 ALA B CA 1
ATOM 2849 C C . ALA B 1 27 ? 10.535 -9.998 -116.404 1.00 68.11 25 ALA B C 1
ATOM 2850 O O . ALA B 1 27 ? 9.671 -10.468 -115.663 1.00 63.07 25 ALA B O 1
ATOM 2852 N N . TYR B 1 28 ? 11.816 -9.918 -116.060 1.00 61.97 26 TYR B N 1
ATOM 2853 C CA . TYR B 1 28 ? 12.311 -10.355 -114.759 1.00 61.74 26 TYR B CA 1
ATOM 2854 C C . TYR B 1 28 ? 11.760 -9.484 -113.633 1.00 70.87 26 TYR B C 1
ATOM 2855 O O . TYR B 1 28 ? 11.784 -8.255 -113.725 1.00 76.81 26 TYR B O 1
ATOM 2857 N N . ILE B 1 29 ? 11.260 -10.122 -112.576 1.00 71.62 27 ILE B N 1
ATOM 2858 C CA . ILE B 1 29 ? 10.679 -9.392 -111.451 1.00 75.59 27 ILE B CA 1
ATOM 2859 C C . ILE B 1 29 ? 11.534 -9.504 -110.196 1.00 74.05 27 ILE B C 1
ATOM 2860 O O . ILE B 1 29 ? 11.744 -8.512 -109.497 1.00 78.20 27 ILE B O 1
ATOM 2865 N N . ALA B 1 30 ? 12.030 -10.706 -109.912 1.00 79.25 28 ALA B N 1
ATOM 2866 C CA . ALA B 1 30 ? 12.728 -10.948 -108.652 1.00 86.61 28 ALA B CA 1
ATOM 2867 C C . ALA B 1 30 ? 13.747 -12.084 -108.719 1.00 80.91 28 ALA B C 1
ATOM 2868 O O . ALA B 1 30 ? 13.662 -12.965 -109.579 1.00 70.18 28 ALA B O 1
ATOM 2870 N N . GLU B 1 31 ? 14.692 -12.042 -107.779 1.00 83.49 29 GLU B N 1
ATOM 2871 C CA . GLU B 1 31 ? 15.761 -13.031 -107.626 1.00 85.31 29 GLU B CA 1
ATOM 2872 C C . GLU B 1 31 ? 16.355 -13.517 -108.948 1.00 89.35 29 GLU B C 1
ATOM 2873 O O . GLU B 1 31 ? 17.551 -13.802 -109.035 1.00 93.64 29 GLU B O 1
ATOM 2875 N N . HIS B 1 35 ? 14.833 -19.961 -110.024 1.00 85.30 33 HIS B N 1
ATOM 2876 C CA . HIS B 1 35 ? 14.666 -19.239 -108.771 1.00 85.29 33 HIS B CA 1
ATOM 2877 C C . HIS B 1 35 ? 14.248 -17.798 -109.039 1.00 79.43 33 HIS B C 1
ATOM 2878 O O . HIS B 1 35 ? 14.425 -16.919 -108.193 1.00 74.86 33 HIS B O 1
ATOM 2880 N N . ILE B 1 36 ? 13.677 -17.574 -110.218 1.00 79.16 34 ILE B N 1
ATOM 2881 C CA . ILE B 1 36 ? 13.221 -16.251 -110.634 1.00 75.02 34 ILE B CA 1
ATOM 2882 C C . ILE B 1 36 ? 11.789 -16.262 -111.153 1.00 69.23 34 ILE B C 1
ATOM 2883 O O . ILE B 1 36 ? 11.351 -17.230 -111.778 1.00 71.94 34 ILE B O 1
ATOM 2885 N N . VAL B 1 37 ? 11.056 -15.189 -110.881 1.00 64.83 35 VAL B N 1
ATOM 2886 C CA . VAL B 1 37 ? 9.695 -15.088 -111.368 1.00 64.68 35 VAL B CA 1
ATOM 2887 C C . VAL B 1 37 ? 9.702 -14.050 -112.484 1.00 62.08 35 VAL B C 1
ATOM 2888 O O . VAL B 1 37 ? 10.513 -13.120 -112.476 1.00 56.35 35 VAL B O 1
ATOM 2890 N N . PHE B 1 38 ? 8.799 -14.212 -113.444 1.00 70.83 36 PHE B N 1
ATOM 2891 C CA . PHE B 1 38 ? 8.736 -13.317 -114.599 1.00 68.20 36 PHE B CA 1
ATOM 2892 C C . PHE B 1 38 ? 7.336 -12.769 -114.807 1.00 59.79 36 PHE B C 1
ATOM 2893 O O . PHE B 1 38 ? 6.350 -13.434 -114.500 1.00 61.70 36 PHE B O 1
ATOM 2901 N N . SER B 1 39 ? 7.259 -11.571 -115.374 1.00 60.63 37 SER B N 1
ATOM 2902 C CA . SER B 1 39 ? 5.979 -10.940 -115.655 1.00 61.86 37 SER B CA 1
ATOM 2903 C C . SER B 1 39 ? 5.736 -10.858 -117.158 1.00 65.14 37 SER B C 1
ATOM 2904 O O . SER B 1 39 ? 6.617 -10.464 -117.924 1.00 65.63 37 SER B O 1
ATOM 2907 N N . TYR B 1 40 ? 4.530 -11.242 -117.565 1.00 64.96 38 TYR B N 1
ATOM 2908 C CA . TYR B 1 40 ? 4.111 -11.205 -118.961 1.00 69.71 38 TYR B CA 1
ATOM 2909 C C . TYR B 1 40 ? 3.626 -9.817 -119.353 1.00 68.02 38 TYR B C 1
ATOM 2910 O O . TYR B 1 40 ? 2.479 -9.455 -119.088 1.00 79.66 38 TYR B O 1
ATOM 2912 N N . GLN B 1 41 ? 4.500 -9.035 -119.973 1.00 65.56 39 GLN B N 1
ATOM 2913 C CA . GLN B 1 41 ? 4.148 -7.677 -120.367 1.00 73.73 39 GLN B CA 1
ATOM 2914 C C . GLN B 1 41 ? 3.891 -7.598 -121.877 1.00 81.08 39 GLN B C 1
ATOM 2915 O O . GLN B 1 41 ? 4.086 -6.551 -122.498 1.00 73.42 39 GLN B O 1
ATOM 2917 N N . GLY B 1 42 ? 3.453 -8.713 -122.460 1.00 80.03 40 GLY B N 1
ATOM 2918 C CA . GLY B 1 42 ? 3.173 -8.775 -123.885 1.00 74.35 40 GLY B CA 1
ATOM 2919 C C . GLY B 1 42 ? 2.138 -9.800 -124.319 1.00 78.22 40 GLY B C 1
ATOM 2920 O O . GLY B 1 42 ? 1.875 -10.773 -123.610 1.00 77.63 40 GLY B O 1
ATOM 2921 N N . GLN B 1 43 ? 1.544 -9.546 -125.485 1.00 89.55 41 GLN B N 1
ATOM 2922 C CA . GLN B 1 43 ? 0.491 -10.374 -126.091 1.00 87.34 41 GLN B CA 1
ATOM 2923 C C . GLN B 1 43 ? -0.842 -10.333 -125.339 1.00 95.83 41 GLN B C 1
ATOM 2924 O O . GLN B 1 43 ? -1.320 -9.261 -124.962 1.00 96.82 41 GLN B O 1
ATOM 2926 N N . SER B 1 44 ? -1.447 -11.503 -125.143 1.00 92.84 42 SER B N 1
ATOM 2927 C CA . SER B 1 44 ? -2.727 -11.599 -124.444 1.00 99.00 42 SER B CA 1
ATOM 2928 C C . SER B 1 44 ? -2.934 -12.958 -123.772 1.00 98.42 42 SER B C 1
ATOM 2929 O O . SER B 1 44 ? -2.052 -13.817 -123.805 1.00 93.68 42 SER B O 1
ATOM 2931 N N . LYS B 1 45 ? -4.111 -13.134 -123.171 1.00 99.06 43 LYS B N 1
ATOM 2932 C CA . LYS B 1 45 ? -4.469 -14.350 -122.434 1.00 94.15 43 LYS B CA 1
ATOM 2933 C C . LYS B 1 45 ? -3.434 -14.714 -121.370 1.00 88.26 43 LYS B C 1
ATOM 2934 O O . LYS B 1 45 ? -3.437 -15.827 -120.844 1.00 80.95 43 LYS B O 1
ATOM 2936 N N . THR B 1 49 ? -1.725 -10.944 -117.384 1.00 60.08 47 THR B N 1
ATOM 2937 C CA . THR B 1 49 ? -2.019 -11.043 -115.959 1.00 75.50 47 THR B CA 1
ATOM 2938 C C . THR B 1 49 ? -1.522 -12.363 -115.365 1.00 76.36 47 THR B C 1
ATOM 2939 O O . THR B 1 49 ? -2.092 -12.874 -114.401 1.00 78.09 47 THR B O 1
ATOM 2941 N N . ARG B 1 50 ? -0.469 -12.916 -115.956 1.00 76.99 48 ARG B N 1
ATOM 2942 C CA . ARG B 1 50 ? 0.089 -14.190 -115.516 1.00 66.72 48 ARG B CA 1
ATOM 2943 C C . ARG B 1 50 ? 1.576 -14.056 -115.201 1.00 68.66 48 ARG B C 1
ATOM 2944 O O . ARG B 1 50 ? 2.245 -13.166 -115.724 1.00 69.19 48 ARG B O 1
ATOM 2946 N N . ALA B 1 51 ? 2.087 -14.922 -114.332 1.00 67.43 49 ALA B N 1
ATOM 2947 C CA . ALA B 1 51 ? 3.512 -14.910 -114.010 1.00 64.18 49 ALA B CA 1
ATOM 2948 C C . ALA B 1 51 ? 4.127 -16.297 -114.178 1.00 65.33 49 ALA B C 1
ATOM 2949 O O . ALA B 1 51 ? 3.417 -17.300 -114.181 1.00 65.54 49 ALA B O 1
ATOM 2951 N N . LEU B 1 52 ? 5.449 -16.348 -114.320 1.00 63.36 50 LEU B N 1
ATOM 2952 C CA . LEU B 1 52 ? 6.158 -17.615 -114.489 1.00 61.77 50 LEU B CA 1
ATOM 2953 C C . LEU B 1 52 ? 7.366 -17.720 -113.570 1.00 70.10 50 LEU B C 1
ATOM 2954 O O . LEU B 1 52 ? 8.246 -16.859 -113.599 1.00 63.24 50 LEU B O 1
ATOM 2959 N N . ARG B 1 53 ? 7.421 -18.788 -112.779 1.00 73.80 51 ARG B N 1
ATOM 2960 C CA . ARG B 1 53 ? 8.569 -19.020 -111.913 1.00 65.48 51 ARG B CA 1
ATOM 2961 C C . ARG B 1 53 ? 9.312 -20.270 -112.367 1.00 71.43 51 ARG B C 1
ATOM 2962 O O . ARG B 1 53 ? 8.722 -21.342 -112.521 1.00 67.84 51 ARG B O 1
ATOM 2964 N N . VAL B 1 54 ? 10.618 -20.124 -112.562 1.00 72.17 52 VAL B N 1
ATOM 2965 C CA . VAL B 1 54 ? 11.452 -21.212 -113.053 1.00 79.60 52 VAL B CA 1
ATOM 2966 C C . VAL B 1 54 ? 12.716 -21.363 -112.215 1.00 80.94 52 VAL B C 1
ATOM 2967 O O . VAL B 1 54 ? 13.189 -20.395 -111.617 1.00 75.91 52 VAL B O 1
ATOM 2969 N N . ARG B 1 55 ? 13.258 -22.577 -112.171 1.00 77.34 53 ARG B N 1
ATOM 2970 C CA . ARG B 1 55 ? 14.419 -22.869 -111.337 1.00 80.68 53 ARG B CA 1
ATOM 2971 C C . ARG B 1 55 ? 15.706 -22.344 -111.975 1.00 88.51 53 ARG B C 1
ATOM 2972 O O . ARG B 1 55 ? 16.439 -21.558 -111.370 1.00 82.35 53 ARG B O 1
ATOM 2974 N N . ASN B 1 70 ? 10.078 -31.362 -98.360 1.00 103.78 68 ASN B N 1
ATOM 2975 C CA . ASN B 1 70 ? 9.131 -30.367 -98.863 1.00 93.81 68 ASN B CA 1
ATOM 2976 C C . ASN B 1 70 ? 8.610 -30.626 -100.295 1.00 100.78 68 ASN B C 1
ATOM 2977 O O . ASN B 1 70 ? 7.959 -29.775 -100.874 1.00 101.25 68 ASN B O 1
ATOM 2979 N N . ASP B 1 71 ? 8.964 -31.761 -100.887 1.00 100.95 69 ASP B N 1
ATOM 2980 C CA . ASP B 1 71 ? 8.436 -32.139 -102.204 1.00 91.18 69 ASP B CA 1
ATOM 2981 C C . ASP B 1 71 ? 6.948 -32.634 -102.082 1.00 87.02 69 ASP B C 1
ATOM 2982 O O . ASP B 1 71 ? 6.168 -32.580 -103.079 1.00 89.99 69 ASP B O 1
ATOM 2987 N N . VAL B 1 72 ? 6.561 -33.140 -100.905 1.00 93.19 70 VAL B N 1
ATOM 2988 C CA . VAL B 1 72 ? 5.176 -33.522 -100.628 1.00 88.53 70 VAL B CA 1
ATOM 2989 C C . VAL B 1 72 ? 4.302 -32.247 -100.495 1.00 83.34 70 VAL B C 1
ATOM 2990 O O . VAL B 1 72 ? 3.060 -32.331 -100.491 1.00 75.09 70 VAL B O 1
ATOM 2994 N N . SER B 1 73 ? 4.952 -31.077 -100.399 1.00 79.36 71 SER B N 1
ATOM 2995 C CA . SER B 1 73 ? 4.261 -29.793 -100.234 1.00 76.99 71 SER B CA 1
ATOM 2996 C C . SER B 1 73 ? 3.252 -29.536 -101.355 1.00 73.55 71 SER B C 1
ATOM 2997 O O . SER B 1 73 ? 2.291 -28.787 -101.171 1.00 72.92 71 SER B O 1
ATOM 3000 N N . GLY B 1 74 ? 3.477 -30.139 -102.517 1.00 82.45 72 GLY B N 1
ATOM 3001 C CA . GLY B 1 74 ? 2.568 -29.958 -103.631 1.00 85.07 72 GLY B CA 1
ATOM 3002 C C . GLY B 1 74 ? 1.185 -30.452 -103.251 1.00 73.87 72 GLY B C 1
ATOM 3003 O O . GLY B 1 74 ? 0.197 -29.752 -103.461 1.00 69.44 72 GLY B O 1
ATOM 3004 N N . GLN B 1 75 ? 1.126 -31.631 -102.638 1.00 73.57 73 GLN B N 1
ATOM 3005 C CA . GLN B 1 75 ? -0.128 -32.184 -102.142 1.00 70.96 73 GLN B CA 1
ATOM 3006 C C . GLN B 1 75 ? -0.713 -31.244 -101.091 1.00 71.12 73 GLN B C 1
ATOM 3007 O O . GLN B 1 75 ? -1.925 -31.037 -101.031 1.00 62.34 73 GLN B O 1
ATOM 3013 N N . TRP B 1 76 ? 0.167 -30.676 -100.271 1.00 74.09 74 TRP B N 1
ATOM 3014 C CA . TRP B 1 76 ? -0.213 -29.731 -99.221 1.00 70.07 74 TRP B CA 1
ATOM 3015 C C . TRP B 1 76 ? -0.868 -28.465 -99.764 1.00 64.60 74 TRP B C 1
ATOM 3016 O O . TRP B 1 76 ? -1.949 -28.075 -99.323 1.00 64.86 74 TRP B O 1
ATOM 3027 N N . ARG B 1 77 ? -0.230 -27.849 -100.750 1.00 66.24 75 ARG B N 1
ATOM 3028 C CA . ARG B 1 77 ? -0.735 -26.608 -101.325 1.00 65.91 75 ARG B CA 1
ATOM 3029 C C . ARG B 1 77 ? -1.987 -26.849 -102.175 1.00 68.17 75 ARG B C 1
ATOM 3030 O O . ARG B 1 77 ? -2.910 -26.031 -102.174 1.00 70.50 75 ARG B O 1
ATOM 3038 N N . ARG B 1 78 ? -1.997 -27.953 -102.923 1.00 72.13 76 ARG B N 1
ATOM 3039 C CA . ARG B 1 78 ? -3.124 -28.303 -103.787 1.00 67.08 76 ARG B CA 1
ATOM 3040 C C . ARG B 1 78 ? -4.327 -28.824 -103.000 1.00 60.93 76 ARG B C 1
ATOM 3041 O O . ARG B 1 78 ? -5.449 -28.370 -103.209 1.00 65.74 76 ARG B O 1
ATOM 3049 N N . ASN B 1 79 ? -4.103 -29.787 -102.110 1.00 73.73 77 ASN B N 1
ATOM 3050 C CA . ASN B 1 79 ? -5.216 -30.455 -101.432 1.00 72.43 77 ASN B CA 1
ATOM 3051 C C . ASN B 1 79 ? -5.387 -30.208 -99.930 1.00 67.15 77 ASN B C 1
ATOM 3052 O O . ASN B 1 79 ? -6.514 -30.076 -99.449 1.00 56.91 77 ASN B O 1
ATOM 3057 N N . ILE B 1 80 ? -4.287 -30.135 -99.189 1.00 65.38 78 ILE B N 1
ATOM 3058 C CA . ILE B 1 80 ? -4.380 -30.068 -97.733 1.00 61.80 78 ILE B CA 1
ATOM 3059 C C . ILE B 1 80 ? -4.636 -28.655 -97.212 1.00 56.94 78 ILE B C 1
ATOM 3060 O O . ILE B 1 80 ? -5.571 -28.430 -96.446 1.00 60.97 78 ILE B O 1
ATOM 3065 N N . LEU B 1 81 ? -3.815 -27.706 -97.645 1.00 50.08 79 LEU B N 1
ATOM 3066 C CA . LEU B 1 81 ? -3.925 -26.320 -97.198 1.00 46.44 79 LEU B CA 1
ATOM 3067 C C . LEU B 1 81 ? -5.278 -25.650 -97.513 1.00 53.41 79 LEU B C 1
ATOM 3068 O O . LEU B 1 81 ? -5.760 -24.854 -96.704 1.00 48.84 79 LEU B O 1
ATOM 3073 N N . PRO B 1 82 ? -5.903 -25.961 -98.672 1.00 62.58 80 PRO B N 1
ATOM 3074 C CA . PRO B 1 82 ? -7.204 -25.320 -98.916 1.00 64.07 80 PRO B CA 1
ATOM 3075 C C . PRO B 1 82 ? -8.274 -25.616 -97.866 1.00 54.64 80 PRO B C 1
ATOM 3076 O O . PRO B 1 82 ? -9.253 -24.874 -97.788 1.00 61.54 80 PRO B O 1
ATOM 3080 N N . LYS B 1 83 ? -8.104 -26.682 -97.088 1.00 60.76 81 LYS B N 1
ATOM 3081 C CA . LYS B 1 83 ? -9.016 -26.961 -95.979 1.00 61.97 81 LYS B CA 1
ATOM 3082 C C . LYS B 1 83 ? -8.852 -25.961 -94.825 1.00 56.12 81 LYS B C 1
ATOM 3083 O O . LYS B 1 83 ? -9.822 -25.572 -94.174 1.00 55.46 81 LYS B O 1
ATOM 3089 N N . LEU B 1 84 ? -7.611 -25.544 -94.591 1.00 54.02 82 LEU B N 1
ATOM 3090 C CA . LEU B 1 84 ? -7.281 -24.639 -93.494 1.00 50.23 82 LEU B CA 1
ATOM 3091 C C . LEU B 1 84 ? -7.526 -23.175 -93.827 1.00 58.46 82 LEU B C 1
ATOM 3092 O O . LEU B 1 84 ? -7.973 -22.407 -92.976 1.00 60.70 82 LEU B O 1
ATOM 3097 N N . VAL B 1 85 ? -7.197 -22.783 -95.050 1.00 60.23 83 VAL B N 1
ATOM 3098 C CA . VAL B 1 85 ? -7.387 -21.405 -95.480 1.00 59.50 83 VAL B CA 1
ATOM 3099 C C . VAL B 1 85 ? -8.372 -21.369 -96.646 1.00 59.03 83 VAL B C 1
ATOM 3100 O O . VAL B 1 85 ? -8.247 -22.154 -97.587 1.00 61.11 83 VAL B O 1
ATOM 3104 N N . PRO B 1 86 ? -9.372 -20.475 -96.576 1.00 57.81 84 PRO B N 1
ATOM 3105 C CA . PRO B 1 86 ? -10.366 -20.332 -97.647 1.00 63.83 84 PRO B CA 1
ATOM 3106 C C . PRO B 1 86 ? -9.706 -19.964 -98.976 1.00 57.63 84 PRO B C 1
ATOM 3107 O O . PRO B 1 86 ? -8.690 -19.270 -98.969 1.00 62.97 84 PRO B O 1
ATOM 3111 N N . ARG B 1 87 ? -10.271 -20.421 -100.090 1.00 65.43 85 ARG B N 1
ATOM 3112 C CA . ARG B 1 87 ? -9.662 -20.230 -101.410 1.00 59.47 85 ARG B CA 1
ATOM 3113 C C . ARG B 1 87 ? -9.523 -18.758 -101.778 1.00 51.78 85 ARG B C 1
ATOM 3114 O O . ARG B 1 87 ? -8.636 -18.380 -102.548 1.00 58.19 85 ARG B O 1
ATOM 3122 N N . GLN B 1 88 ? -10.391 -17.931 -101.206 1.00 49.76 86 GLN B N 1
ATOM 3123 C CA . GLN B 1 88 ? -10.356 -16.490 -101.436 1.00 57.59 86 GLN B CA 1
ATOM 3124 C C . GLN B 1 88 ? -9.038 -15.848 -100.973 1.00 59.36 86 GLN B C 1
ATOM 3125 O O . GLN B 1 88 ? -8.621 -14.829 -101.524 1.00 59.83 86 GLN B O 1
ATOM 3131 N N . LEU B 1 89 ? -8.398 -16.434 -99.959 1.00 60.87 87 LEU B N 1
ATOM 3132 C CA . LEU B 1 89 ? -7.140 -15.901 -99.418 1.00 59.48 87 LEU B CA 1
ATOM 3133 C C . LEU B 1 89 ? -5.890 -16.584 -99.985 1.00 55.29 87 LEU B C 1
ATOM 3134 O O . LEU B 1 89 ? -4.760 -16.250 -99.611 1.00 47.98 87 LEU B O 1
ATOM 3139 N N . LEU B 1 90 ? -6.090 -17.548 -100.875 1.00 52.52 88 LEU B N 1
ATOM 3140 C CA . LEU B 1 90 ? -4.971 -18.289 -101.446 1.00 49.96 88 LEU B CA 1
ATOM 3141 C C . LEU B 1 90 ? -4.720 -17.996 -102.926 1.00 55.14 88 LEU B C 1
ATOM 3142 O O . LEU B 1 90 ? -5.636 -17.659 -103.679 1.00 41.12 88 LEU B O 1
ATOM 3147 N N . THR B 1 91 ? -3.459 -18.130 -103.322 1.00 54.20 89 THR B N 1
ATOM 3148 C CA . THR B 1 91 ? -3.028 -17.900 -104.696 1.00 58.48 89 THR B CA 1
ATOM 3149 C C . THR B 1 91 ? -3.048 -19.202 -105.488 1.00 63.56 89 THR B C 1
ATOM 3150 O O . THR B 1 91 ? -2.705 -20.263 -104.965 1.00 65.76 89 THR B O 1
ATOM 3154 N N . THR B 1 92 ? -3.474 -19.121 -106.744 1.00 75.24 90 THR B N 1
ATOM 3155 C CA . THR B 1 92 ? -3.525 -20.290 -107.613 1.00 69.95 90 THR B CA 1
ATOM 3156 C C . THR B 1 92 ? -2.174 -20.526 -108.282 1.00 71.29 90 THR B C 1
ATOM 3157 O O . THR B 1 92 ? -1.452 -19.576 -108.587 1.00 70.65 90 THR B O 1
ATOM 3161 N N . SER B 1 93 ? -1.841 -21.791 -108.518 1.00 73.15 91 SER B N 1
ATOM 3162 C CA . SER B 1 93 ? -0.595 -22.133 -109.190 1.00 75.75 91 SER B CA 1
ATOM 3163 C C . SER B 1 93 ? -0.861 -23.188 -110.252 1.00 88.47 91 SER B C 1
ATOM 3164 O O . SER B 1 93 ? -1.697 -24.079 -110.080 1.00 86.98 91 SER B O 1
ATOM 3167 N N . ARG B 1 94 ? -0.115 -23.080 -111.344 1.00 94.26 92 ARG B N 1
ATOM 3168 C CA . ARG B 1 94 ? -0.261 -23.964 -112.494 1.00 95.06 92 ARG B CA 1
ATOM 3169 C C . ARG B 1 94 ? 1.034 -24.625 -112.916 1.00 98.18 92 ARG B C 1
ATOM 3170 O O . ARG B 1 94 ? 2.038 -23.953 -113.121 1.00 95.02 92 ARG B O 1
ATOM 3178 N N . GLU B 1 95 ? 1.005 -25.946 -113.048 1.00 98.98 93 GLU B N 1
ATOM 3179 C CA . GLU B 1 95 ? 2.178 -26.666 -113.515 1.00 90.08 93 GLU B CA 1
ATOM 3180 C C . GLU B 1 95 ? 2.362 -26.365 -114.992 1.00 98.07 93 GLU B C 1
ATOM 3181 O O . GLU B 1 95 ? 1.388 -26.338 -115.746 1.00 99.21 93 GLU B O 1
ATOM 3183 N N . VAL B 1 96 ? 3.598 -26.134 -115.416 1.00 93.10 94 VAL B N 1
ATOM 3184 C CA . VAL B 1 96 ? 3.811 -25.781 -116.806 1.00 91.72 94 VAL B CA 1
ATOM 3185 C C . VAL B 1 96 ? 4.949 -26.595 -117.384 1.00 88.71 94 VAL B C 1
ATOM 3186 O O . VAL B 1 96 ? 5.997 -26.776 -116.758 1.00 82.72 94 VAL B O 1
ATOM 3188 N N . THR B 1 97 ? 4.726 -27.065 -118.604 1.00 79.99 95 THR B N 1
ATOM 3189 C CA . THR B 1 97 ? 5.708 -27.849 -119.323 1.00 86.68 95 THR B CA 1
ATOM 3190 C C . THR B 1 97 ? 6.294 -27.034 -120.463 1.00 97.42 95 THR B C 1
ATOM 3191 O O . THR B 1 97 ? 6.013 -27.298 -121.632 1.00 109.33 95 THR B O 1
ATOM 3193 N N . LEU B 1 98 ? 7.102 -26.038 -120.120 1.00 94.43 96 LEU B N 1
ATOM 3194 C CA . LEU B 1 98 ? 7.742 -25.211 -121.129 1.00 96.12 96 LEU B CA 1
ATOM 3195 C C . LEU B 1 98 ? 9.217 -25.544 -121.034 1.00 101.88 96 LEU B C 1
ATOM 3196 O O . LEU B 1 98 ? 9.795 -25.472 -119.953 1.00 102.24 96 LEU B O 1
ATOM 3198 N N . GLU B 1 99 ? 9.839 -25.851 -122.167 1.00 105.00 97 GLU B N 1
ATOM 3199 C CA . GLU B 1 99 ? 11.212 -26.348 -122.149 1.00 101.85 97 GLU B CA 1
ATOM 3200 C C . GLU B 1 99 ? 11.884 -26.385 -123.515 1.00 98.59 97 GLU B C 1
ATOM 3201 O O . GLU B 1 99 ? 11.225 -26.219 -124.544 1.00 96.76 97 GLU B O 1
ATOM 3203 N N . GLU B 1 100 ? 13.211 -26.535 -123.466 1.00 96.91 98 GLU B N 1
ATOM 3204 C CA . GLU B 1 100 ? 14.139 -26.611 -124.606 1.00 91.22 98 GLU B CA 1
ATOM 3205 C C . GLU B 1 100 ? 14.661 -25.253 -125.061 1.00 90.98 98 GLU B C 1
ATOM 3206 O O . GLU B 1 100 ? 15.238 -24.507 -124.270 1.00 86.55 98 GLU B O 1
ATOM 3208 N N . GLY B 1 101 ? 14.449 -24.937 -126.335 1.00 98.13 99 GLY B N 1
ATOM 3209 C CA . GLY B 1 101 ? 14.907 -23.680 -126.900 1.00 104.60 99 GLY B CA 1
ATOM 3210 C C . GLY B 1 101 ? 14.298 -22.459 -126.245 1.00 97.98 99 GLY B C 1
ATOM 3211 O O . GLY B 1 101 ? 14.991 -21.472 -125.995 1.00 90.38 99 GLY B O 1
ATOM 3212 N N . TRP B 1 102 ? 13.004 -22.532 -125.959 1.00 90.79 100 TRP B N 1
ATOM 3213 C CA . TRP B 1 102 ? 12.287 -21.435 -125.323 1.00 90.88 100 TRP B CA 1
ATOM 3214 C C . TRP B 1 102 ? 12.872 -21.073 -123.962 1.00 89.56 100 TRP B C 1
ATOM 3215 O O . TRP B 1 102 ? 13.048 -19.896 -123.644 1.00 86.66 100 TRP B O 1
ATOM 3226 N N . TYR B 1 103 ? 13.170 -22.094 -123.167 1.00 91.79 101 TYR B N 1
ATOM 3227 C CA . TYR B 1 103 ? 13.684 -21.903 -121.815 1.00 84.30 101 TYR B CA 1
ATOM 3228 C C . TYR B 1 103 ? 15.032 -21.182 -121.785 1.00 80.95 101 TYR B C 1
ATOM 3229 O O . TYR B 1 103 ? 15.227 -20.256 -120.999 1.00 79.66 101 TYR B O 1
ATOM 3238 N N . LYS B 1 104 ? 15.959 -21.613 -122.636 1.00 86.35 102 LYS B N 1
ATOM 3239 C CA . LYS B 1 104 ? 17.318 -21.071 -122.642 1.00 86.28 102 LYS B CA 1
ATOM 3240 C C . LYS B 1 104 ? 17.387 -19.588 -123.017 1.00 91.20 102 LYS B C 1
ATOM 3241 O O . LYS B 1 104 ? 18.238 -18.856 -122.509 1.00 82.16 102 LYS B O 1
ATOM 3243 N N . GLU B 1 105 ? 16.500 -19.150 -123.906 1.00 91.38 103 GLU B N 1
ATOM 3244 C CA . GLU B 1 105 ? 16.440 -17.743 -124.303 1.00 83.49 103 GLU B CA 1
ATOM 3245 C C . GLU B 1 105 ? 16.086 -16.804 -123.149 1.00 81.39 103 GLU B C 1
ATOM 3246 O O . GLU B 1 105 ? 16.667 -15.726 -123.017 1.00 82.29 103 GLU B O 1
ATOM 3248 N N . LEU B 1 106 ? 15.141 -17.220 -122.310 1.00 81.61 104 LEU B N 1
ATOM 3249 C CA . LEU B 1 106 ? 14.715 -16.403 -121.178 1.00 78.89 104 LEU B CA 1
ATOM 3250 C C . LEU B 1 106 ? 15.858 -16.175 -120.192 1.00 77.51 104 LEU B C 1
ATOM 3251 O O . LEU B 1 106 ? 16.196 -17.059 -119.405 1.00 77.58 104 LEU B O 1
ATOM 3253 N N . LEU B 1 107 ? 16.451 -14.985 -120.249 1.00 84.60 105 LEU B N 1
ATOM 3254 C CA . LEU B 1 107 ? 17.592 -14.646 -119.404 1.00 93.76 105 LEU B CA 1
ATOM 3255 C C . LEU B 1 107 ? 17.825 -13.137 -119.363 1.00 80.76 105 LEU B C 1
ATOM 3256 O O . LEU B 1 107 ? 18.720 -12.618 -120.033 1.00 79.13 105 LEU B O 1
ATOM 3258 N N . ARG B 1 130 ? 13.778 -27.311 -116.522 1.00 85.69 128 ARG B N 1
ATOM 3259 C CA . ARG B 1 130 ? 12.980 -27.243 -117.740 1.00 83.59 128 ARG B CA 1
ATOM 3260 C C . ARG B 1 130 ? 11.484 -27.255 -117.427 1.00 96.34 128 ARG B C 1
ATOM 3261 O O . ARG B 1 130 ? 10.656 -27.361 -118.329 1.00 93.36 128 ARG B O 1
ATOM 3263 N N . ARG B 1 131 ? 11.146 -27.194 -116.143 1.00 92.30 129 ARG B N 1
ATOM 3264 C CA . ARG B 1 131 ? 9.751 -27.175 -115.708 1.00 88.02 129 ARG B CA 1
ATOM 3265 C C . ARG B 1 131 ? 9.467 -25.928 -114.869 1.00 93.81 129 ARG B C 1
ATOM 3266 O O . ARG B 1 131 ? 10.262 -25.570 -113.999 1.00 85.92 129 ARG B O 1
ATOM 3268 N N . GLY B 1 132 ? 8.337 -25.271 -115.117 1.00 86.76 130 GLY B N 1
ATOM 3269 C CA . GLY B 1 132 ? 8.011 -24.062 -114.382 1.00 82.30 130 GLY B CA 1
ATOM 3270 C C . GLY B 1 132 ? 6.582 -24.020 -113.877 1.00 89.13 130 GLY B C 1
ATOM 3271 O O . GLY B 1 132 ? 5.783 -24.911 -114.167 1.00 89.32 130 GLY B O 1
ATOM 3272 N N . VAL B 1 133 ? 6.260 -22.972 -113.123 1.00 88.73 131 VAL B N 1
ATOM 3273 C CA . VAL B 1 133 ? 4.927 -22.812 -112.551 1.00 81.50 131 VAL B CA 1
ATOM 3274 C C . VAL B 1 133 ? 4.306 -21.479 -112.956 1.00 82.92 131 VAL B C 1
ATOM 3275 O O . VAL B 1 133 ? 4.985 -20.453 -112.980 1.00 75.64 131 VAL B O 1
ATOM 3277 N N . LEU B 1 134 ? 3.009 -21.497 -113.252 1.00 81.64 132 LEU B N 1
ATOM 3278 C CA . LEU B 1 134 ? 2.284 -20.281 -113.609 1.00 65.88 132 LEU B CA 1
ATOM 3279 C C . LEU B 1 134 ? 1.558 -19.686 -112.405 1.00 80.44 132 LEU B C 1
ATOM 3280 O O . LEU B 1 134 ? 0.826 -20.383 -111.700 1.00 82.03 132 LEU B O 1
ATOM 3282 N N . LEU B 1 135 ? 1.771 -18.393 -112.177 1.00 82.99 133 LEU B N 1
ATOM 3283 C CA . LEU B 1 135 ? 1.238 -17.711 -111.003 1.00 67.22 133 LEU B CA 1
ATOM 3284 C C . LEU B 1 135 ? 0.242 -16.628 -111.396 1.00 78.77 133 LEU B C 1
ATOM 3285 O O . LEU B 1 135 ? 0.091 -16.308 -112.576 1.00 76.44 133 LEU B O 1
ATOM 3290 N N . GLU B 1 136 ? -0.453 -16.079 -110.405 1.00 81.52 134 GLU B N 1
ATOM 3291 C CA . GLU B 1 136 ? -1.199 -14.845 -110.608 1.00 82.84 134 GLU B CA 1
ATOM 3292 C C . GLU B 1 136 ? -0.209 -13.695 -110.445 1.00 80.82 134 GLU B C 1
ATOM 3293 O O . GLU B 1 136 ? 0.527 -13.645 -109.461 1.00 82.45 134 GLU B O 1
ATOM 3295 N N . ASP B 1 137 ? -0.181 -12.775 -111.403 1.00 82.19 135 ASP B N 1
ATOM 3296 C CA . ASP B 1 137 ? 0.733 -11.642 -111.323 1.00 75.80 135 ASP B CA 1
ATOM 3297 C C . ASP B 1 137 ? 0.079 -10.502 -110.546 1.00 75.62 135 ASP B C 1
ATOM 3298 O O . ASP B 1 137 ? -0.654 -9.688 -111.110 1.00 76.74 135 ASP B O 1
ATOM 3303 N N . LEU B 1 138 ? 0.364 -10.445 -109.248 1.00 69.04 136 LEU B N 1
ATOM 3304 C CA . LEU B 1 138 ? -0.311 -9.519 -108.343 1.00 66.50 136 LEU B CA 1
ATOM 3305 C C . LEU B 1 138 ? 0.500 -8.267 -108.008 1.00 62.95 136 LEU B C 1
ATOM 3306 O O . LEU B 1 138 ? -0.036 -7.317 -107.439 1.00 60.11 136 LEU B O 1
ATOM 3311 N N . THR B 1 139 ? 1.784 -8.259 -108.345 1.00 57.56 137 THR B N 1
ATOM 3312 C CA . THR B 1 139 ? 2.632 -7.122 -107.997 1.00 66.98 137 THR B CA 1
ATOM 3313 C C . THR B 1 139 ? 2.924 -6.222 -109.194 1.00 68.46 137 THR B C 1
ATOM 3314 O O . THR B 1 139 ? 3.320 -5.066 -109.029 1.00 69.18 137 THR B O 1
ATOM 3318 N N . SER B 1 140 ? 2.717 -6.754 -110.395 1.00 71.33 138 SER B N 1
ATOM 3319 C CA . SER B 1 140 ? 3.043 -6.028 -111.618 1.00 65.93 138 SER B CA 1
ATOM 3320 C C . SER B 1 140 ? 1.906 -5.164 -112.145 1.00 62.22 138 SER B C 1
ATOM 3321 O O . SER B 1 140 ? 0.752 -5.313 -111.747 1.00 67.21 138 SER B O 1
ATOM 3324 N N . ASN B 1 141 ? 2.253 -4.281 -113.073 1.00 66.66 139 ASN B N 1
ATOM 3325 C CA . ASN B 1 141 ? 1.285 -3.434 -113.753 1.00 63.92 139 ASN B CA 1
ATOM 3326 C C . ASN B 1 141 ? 0.571 -4.253 -114.824 1.00 54.45 139 ASN B C 1
ATOM 3327 O O . ASN B 1 141 ? 1.190 -4.696 -115.790 1.00 47.21 139 ASN B O 1
ATOM 3332 N N . VAL B 1 142 ? -0.718 -4.498 -114.623 1.00 62.15 140 VAL B N 1
ATOM 3333 C CA . VAL B 1 142 ? -1.473 -5.377 -115.508 1.00 68.60 140 VAL B CA 1
ATOM 3334 C C . VAL B 1 142 ? -2.730 -4.742 -116.103 1.00 69.77 140 VAL B C 1
ATOM 3335 O O . VAL B 1 142 ? -3.440 -5.389 -116.875 1.00 68.14 140 VAL B O 1
ATOM 3339 N N . ASP B 1 143 ? -3.029 -3.498 -115.736 1.00 71.81 141 ASP B N 1
ATOM 3340 C CA . ASP B 1 143 ? -4.278 -2.895 -116.197 1.00 76.86 141 ASP B CA 1
ATOM 3341 C C . ASP B 1 143 ? -4.163 -2.289 -117.590 1.00 77.94 141 ASP B C 1
ATOM 3342 O O . ASP B 1 143 ? -3.179 -1.625 -117.931 1.00 66.50 141 ASP B O 1
ATOM 3347 N N . ASP B 1 144 ? -5.198 -2.554 -118.377 1.00 85.49 142 ASP B N 1
ATOM 3348 C CA . ASP B 1 144 ? -5.314 -2.104 -119.741 1.00 84.03 142 ASP B CA 1
ATOM 3349 C C . ASP B 1 144 ? -5.251 -0.588 -119.808 1.00 79.50 142 ASP B C 1
ATOM 3350 O O . ASP B 1 144 ? -4.616 0.001 -120.687 1.00 81.49 142 ASP B O 1
ATOM 3355 N N . ASP B 1 145 ? -5.901 0.027 -118.826 1.00 77.19 143 ASP B N 1
ATOM 3356 C CA . ASP B 1 145 ? -6.044 1.472 -118.724 1.00 76.42 143 ASP B CA 1
ATOM 3357 C C . ASP B 1 145 ? -4.775 2.170 -118.248 1.00 75.70 143 ASP B C 1
ATOM 3358 O O . ASP B 1 145 ? -4.697 3.403 -118.250 1.00 66.31 143 ASP B O 1
ATOM 3360 N N . GLY B 1 146 ? -3.780 1.388 -117.835 1.00 70.72 144 GLY B N 1
ATOM 3361 C CA . GLY B 1 146 ? -2.556 1.959 -117.304 1.00 63.52 144 GLY B CA 1
ATOM 3362 C C . GLY B 1 146 ? -2.582 2.215 -115.808 1.00 63.13 144 GLY B C 1
ATOM 3363 O O . GLY B 1 146 ? -1.778 2.999 -115.309 1.00 60.82 144 GLY B O 1
ATOM 3364 N N . ALA B 1 147 ? -3.509 1.582 -115.093 1.00 60.04 145 ALA B N 1
ATOM 3365 C CA . ALA B 1 147 ? -3.582 1.732 -113.638 1.00 68.61 145 ALA B CA 1
ATOM 3366 C C . ALA B 1 147 ? -2.341 1.158 -112.957 1.00 53.65 145 ALA B C 1
ATOM 3367 O O . ALA B 1 147 ? -1.820 0.115 -113.358 1.00 54.34 145 ALA B O 1
ATOM 3369 N N . ILE B 1 148 ? -1.881 1.844 -111.918 1.00 50.40 146 ILE B N 1
ATOM 3370 C CA . ILE B 1 148 ? -0.677 1.443 -111.204 1.00 58.16 146 ILE B CA 1
ATOM 3371 C C . ILE B 1 148 ? -0.990 0.437 -110.105 1.00 49.31 146 ILE B C 1
ATOM 3372 O O . ILE B 1 148 ? -1.852 0.675 -109.260 1.00 55.02 146 ILE B O 1
ATOM 3377 N N . THR B 1 149 ? -0.291 -0.692 -110.122 1.00 44.76 147 THR B N 1
ATOM 3378 C CA . THR B 1 149 ? -0.501 -1.723 -109.116 1.00 49.19 147 THR B CA 1
ATOM 3379 C C . THR B 1 149 ? 0.172 -1.296 -107.821 1.00 53.22 147 THR B C 1
ATOM 3380 O O . THR B 1 149 ? 1.336 -0.890 -107.816 1.00 53.45 147 THR B O 1
ATOM 3384 N N . VAL B 1 150 ? -0.576 -1.375 -106.726 1.00 63.92 148 VAL B N 1
ATOM 3385 C CA . VAL B 1 150 ? -0.058 -1.037 -105.406 1.00 62.86 148 VAL B CA 1
ATOM 3386 C C . VAL B 1 150 ? -0.160 -2.248 -104.493 1.00 57.12 148 VAL B C 1
ATOM 3387 O O . VAL B 1 150 ? -1.247 -2.787 -104.286 1.00 49.90 148 VAL B O 1
ATOM 3391 N N . ALA B 1 151 ? 0.973 -2.682 -103.956 1.00 52.39 149 ALA B N 1
ATOM 3392 C CA . ALA B 1 151 ? 0.984 -3.868 -103.118 1.00 49.68 149 ALA B CA 1
ATOM 3393 C C . ALA B 1 151 ? 1.712 -3.631 -101.806 1.00 59.45 149 ALA B C 1
ATOM 3394 O O . ALA B 1 151 ? 2.717 -2.917 -101.745 1.00 51.15 149 ALA B O 1
ATOM 3396 N N . ILE B 1 152 ? 1.192 -4.254 -100.756 1.00 64.03 150 ILE B N 1
ATOM 3397 C CA . ILE B 1 152 ? 1.798 -4.174 -99.442 1.00 49.95 150 ILE B CA 1
ATOM 3398 C C . ILE B 1 152 ? 2.016 -5.586 -98.944 1.00 49.10 150 ILE B C 1
ATOM 3399 O O . ILE B 1 152 ? 1.130 -6.439 -99.058 1.00 48.06 150 ILE B O 1
ATOM 3404 N N . GLU B 1 153 ? 3.209 -5.829 -98.418 1.00 44.37 151 GLU B N 1
ATOM 3405 C CA . GLU B 1 153 ? 3.548 -7.124 -97.865 1.00 49.58 151 GLU B CA 1
ATOM 3406 C C . GLU B 1 153 ? 3.861 -6.927 -96.387 1.00 47.23 151 GLU B C 1
ATOM 3407 O O . GLU B 1 153 ? 4.767 -6.174 -96.030 1.00 52.69 151 GLU B O 1
ATOM 3413 N N . ILE B 1 154 ? 3.107 -7.612 -95.536 1.00 53.06 152 ILE B N 1
ATOM 3414 C CA . ILE B 1 154 ? 3.222 -7.469 -94.088 1.00 51.46 152 ILE B CA 1
ATOM 3415 C C . ILE B 1 154 ? 3.534 -8.798 -93.377 1.00 49.55 152 ILE B C 1
ATOM 3416 O O . ILE B 1 154 ? 2.998 -9.861 -93.724 1.00 43.44 152 ILE B O 1
ATOM 3421 N N . LYS B 1 155 ? 4.433 -8.724 -92.397 1.00 38.86 153 LYS B N 1
ATOM 3422 C CA . LYS B 1 155 ? 4.709 -9.851 -91.518 1.00 53.58 153 LYS B CA 1
ATOM 3423 C C . LYS B 1 155 ? 4.077 -9.572 -90.166 1.00 44.23 153 LYS B C 1
ATOM 3424 O O . LYS B 1 155 ? 4.650 -8.852 -89.348 1.00 37.38 153 LYS B O 1
ATOM 3430 N N . PRO B 1 156 ? 2.876 -10.130 -89.945 1.00 37.04 154 PRO B N 1
ATOM 3431 C CA . PRO B 1 156 ? 2.019 -9.875 -88.780 1.00 53.50 154 PRO B CA 1
ATOM 3432 C C . PRO B 1 156 ? 2.553 -10.426 -87.453 1.00 48.40 154 PRO B C 1
ATOM 3433 O O . PRO B 1 156 ? 2.206 -9.886 -86.402 1.00 44.80 154 PRO B O 1
ATOM 3437 N N . LYS B 1 157 ? 3.375 -11.472 -87.521 1.00 31.86 155 LYS B N 1
ATOM 3438 C CA . LYS B 1 157 ? 3.931 -12.159 -86.354 1.00 41.75 155 LYS B CA 1
ATOM 3439 C C . LYS B 1 157 ? 2.836 -12.867 -85.554 1.00 53.14 155 LYS B C 1
ATOM 3440 O O . LYS B 1 157 ? 1.748 -13.128 -86.074 1.00 46.08 155 LYS B O 1
ATOM 3446 N N . TRP B 1 158 ? 3.135 -13.186 -84.296 1.00 48.34 156 TRP B N 1
ATOM 3447 C CA . TRP B 1 158 ? 2.196 -13.900 -83.431 1.00 43.46 156 TRP B CA 1
ATOM 3448 C C . TRP B 1 158 ? 1.028 -13.003 -83.038 1.00 44.82 156 TRP B C 1
ATOM 3449 O O . TRP B 1 158 ? 1.222 -11.877 -82.583 1.00 43.48 156 TRP B O 1
ATOM 3460 N N . GLY B 1 159 ? -0.185 -13.519 -83.193 1.00 43.08 157 GLY B N 1
ATOM 3461 C CA . GLY B 1 159 ? -1.379 -12.760 -82.880 1.00 50.57 157 GLY B CA 1
ATOM 3462 C C . GLY B 1 159 ? -1.885 -13.040 -81.482 1.00 57.20 157 GLY B C 1
ATOM 3463 O O . GLY B 1 159 ? -3.032 -12.731 -81.153 1.00 50.80 157 GLY B O 1
ATOM 3464 N N . PHE B 1 160 ? -1.030 -13.650 -80.666 1.00 55.56 158 PHE B N 1
ATOM 3465 C CA . PHE B 1 160 ? -1.406 -14.056 -79.318 1.00 48.63 158 PHE B CA 1
ATOM 3466 C C . PHE B 1 160 ? -0.241 -14.164 -78.338 1.00 51.96 158 PHE B C 1
ATOM 3467 O O . PHE B 1 160 ? 0.930 -14.133 -78.726 1.00 37.23 158 PHE B O 1
ATOM 3475 N N . LEU B 1 161 ? -0.598 -14.326 -77.065 1.00 56.99 159 LEU B N 1
ATOM 3476 C CA . LEU B 1 161 ? 0.347 -14.627 -75.994 1.00 43.05 159 LEU B CA 1
ATOM 3477 C C . LEU B 1 161 ? -0.036 -15.973 -75.381 1.00 37.74 159 LEU B C 1
ATOM 3478 O O . LEU B 1 161 ? -1.221 -16.245 -75.180 1.00 40.60 159 LEU B O 1
ATOM 3483 N N . PRO B 1 162 ? 0.958 -16.830 -75.098 1.00 38.70 160 PRO B N 1
ATOM 3484 C CA . PRO B 1 162 ? 0.645 -18.109 -74.452 1.00 39.10 160 PRO B CA 1
ATOM 3485 C C . PRO B 1 162 ? 0.080 -17.866 -73.056 1.00 48.09 160 PRO B C 1
ATOM 3486 O O . PRO B 1 162 ? 0.498 -16.919 -72.393 1.00 39.26 160 PRO B O 1
ATOM 3490 N N . CYS B 1 163 ? -0.872 -18.685 -72.627 1.00 38.42 161 CYS B N 1
ATOM 3491 C CA . CYS B 1 163 ? -1.459 -18.526 -71.303 1.00 55.66 161 CYS B CA 1
ATOM 3492 C C . CYS B 1 163 ? -0.486 -18.966 -70.214 1.00 55.72 161 CYS B C 1
ATOM 3493 O O . CYS B 1 163 ? 0.305 -19.890 -70.413 1.00 50.48 161 CYS B O 1
ATOM 3496 N N . ALA B 1 164 ? -0.559 -18.312 -69.060 1.00 45.93 162 ALA B N 1
ATOM 3497 C CA . ALA B 1 164 ? 0.333 -18.623 -67.948 1.00 61.91 162 ALA B CA 1
ATOM 3498 C C . ALA B 1 164 ? 0.169 -20.069 -67.491 1.00 56.68 162 ALA B C 1
ATOM 3499 O O . ALA B 1 164 ? 1.128 -20.702 -67.054 1.00 57.89 162 ALA B O 1
ATOM 3501 N N . GLY B 1 165 ? -1.045 -20.594 -67.623 1.00 50.86 163 GLY B N 1
ATOM 3502 C CA . GLY B 1 165 ? -1.347 -21.942 -67.183 1.00 46.27 163 GLY B CA 1
ATOM 3503 C C . GLY B 1 165 ? -0.589 -23.053 -67.885 1.00 52.14 163 GLY B C 1
ATOM 3504 O O . GLY B 1 165 ? -0.472 -24.149 -67.343 1.00 61.95 163 GLY B O 1
ATOM 3505 N N . HIS B 1 166 ? -0.081 -22.788 -69.086 1.00 59.00 164 HIS B N 1
ATOM 3506 C CA . HIS B 1 166 ? 0.648 -23.809 -69.845 1.00 52.91 164 HIS B CA 1
ATOM 3507 C C . HIS B 1 166 ? 2.171 -23.655 -69.855 1.00 53.62 164 HIS B C 1
ATOM 3508 O O . HIS B 1 166 ? 2.873 -24.538 -70.348 1.00 44.21 164 HIS B O 1
ATOM 3515 N N . LEU B 1 167 ? 2.689 -22.557 -69.313 1.00 50.24 165 LEU B N 1
ATOM 3516 C CA . LEU B 1 167 ? 4.126 -22.301 -69.391 1.00 49.94 165 LEU B CA 1
ATOM 3517 C C . LEU B 1 167 ? 4.899 -23.115 -68.350 1.00 56.10 165 LEU B C 1
ATOM 3518 O O . LEU B 1 167 ? 4.590 -23.075 -67.159 1.00 54.31 165 LEU B O 1
ATOM 3523 N N . GLN B 1 168 ? 5.911 -23.849 -68.813 1.00 61.00 166 GLN B N 1
ATOM 3524 C CA . GLN B 1 168 ? 6.572 -24.858 -67.984 1.00 64.58 166 GLN B CA 1
ATOM 3525 C C . GLN B 1 168 ? 7.522 -24.277 -66.929 1.00 80.44 166 GLN B C 1
ATOM 3526 O O . GLN B 1 168 ? 7.264 -24.444 -65.736 1.00 90.34 166 GLN B O 1
ATOM 3532 N N . PRO B 1 169 ? 8.626 -23.616 -67.337 1.00 72.47 167 PRO B N 1
ATOM 3533 C CA . PRO B 1 169 ? 9.464 -23.132 -66.234 1.00 57.04 167 PRO B CA 1
ATOM 3534 C C . PRO B 1 169 ? 8.776 -21.970 -65.522 1.00 65.16 167 PRO B C 1
ATOM 3535 O O . PRO B 1 169 ? 8.409 -21.004 -66.193 1.00 76.91 167 PRO B O 1
ATOM 3539 N N . PRO B 1 170 ? 8.601 -22.059 -64.191 1.00 67.64 168 PRO B N 1
ATOM 3540 C CA . PRO B 1 170 ? 7.887 -21.020 -63.436 1.00 59.43 168 PRO B CA 1
ATOM 3541 C C . PRO B 1 170 ? 8.537 -19.653 -63.607 1.00 50.84 168 PRO B C 1
ATOM 3542 O O . PRO B 1 170 ? 7.862 -18.622 -63.576 1.00 49.57 168 PRO B O 1
ATOM 3546 N N . GLU B 1 171 ? 9.851 -19.664 -63.778 1.00 48.47 169 GLU B N 1
ATOM 3547 C CA . GLU B 1 171 ? 10.629 -18.456 -64.019 1.00 60.86 169 GLU B CA 1
ATOM 3548 C C . GLU B 1 171 ? 10.262 -17.775 -65.340 1.00 65.73 169 GLU B C 1
ATOM 3549 O O . GLU B 1 171 ? 10.382 -16.556 -65.473 1.00 69.38 169 GLU B O 1
ATOM 3555 N N . SER B 1 172 ? 9.811 -18.566 -66.311 1.00 66.87 170 SER B N 1
ATOM 3556 C CA . SER B 1 172 ? 9.516 -18.052 -67.647 1.00 54.05 170 SER B CA 1
ATOM 3557 C C . SER B 1 172 ? 8.059 -17.653 -67.810 1.00 54.04 170 SER B C 1
ATOM 3558 O O . SER B 1 172 ? 7.690 -17.062 -68.822 1.00 59.88 170 SER B O 1
ATOM 3561 N N . VAL B 1 173 ? 7.233 -17.988 -66.824 1.00 57.82 171 VAL B N 1
ATOM 3562 C CA . VAL B 1 173 ? 5.796 -17.759 -66.922 1.00 51.33 171 VAL B CA 1
ATOM 3563 C C . VAL B 1 173 ? 5.480 -16.279 -67.083 1.00 57.24 171 VAL B C 1
ATOM 3564 O O . VAL B 1 173 ? 4.721 -15.889 -67.970 1.00 63.99 171 VAL B O 1
ATOM 3568 N N . SER B 1 174 ? 6.076 -15.458 -66.227 1.00 45.41 172 SER B N 1
ATOM 3569 C CA . SER B 1 174 ? 5.815 -14.026 -66.241 1.00 49.05 172 SER B CA 1
ATOM 3570 C C . SER B 1 174 ? 6.242 -13.372 -67.555 1.00 58.47 172 SER B C 1
ATOM 3571 O O . SER B 1 174 ? 5.591 -12.446 -68.034 1.00 59.79 172 SER B O 1
ATOM 3574 N N . ILE B 1 175 ? 7.351 -13.839 -68.119 1.00 51.27 173 ILE B N 1
ATOM 3575 C CA . ILE B 1 175 ? 7.875 -13.288 -69.365 1.00 48.98 173 ILE B CA 1
ATOM 3576 C C . ILE B 1 175 ? 6.984 -13.546 -70.579 1.00 55.58 173 ILE B C 1
ATOM 3577 O O . ILE B 1 175 ? 6.492 -12.617 -71.224 1.00 44.45 173 ILE B O 1
ATOM 3582 N N . LYS B 1 176 ? 6.784 -14.828 -70.866 1.00 45.42 174 LYS B N 1
ATOM 3583 C CA . LYS B 1 176 ? 6.079 -15.276 -72.056 1.00 42.93 174 LYS B CA 1
ATOM 3584 C C . LYS B 1 176 ? 4.584 -14.938 -72.036 1.00 53.68 174 LYS B C 1
ATOM 3585 O O . LYS B 1 176 ? 3.953 -14.835 -73.088 1.00 54.29 174 LYS B O 1
ATOM 3591 N N . SER B 1 177 ? 4.019 -14.777 -70.842 1.00 51.51 175 SER B N 1
ATOM 3592 C CA . SER B 1 177 ? 2.603 -14.429 -70.705 1.00 46.72 175 SER B CA 1
ATOM 3593 C C . SER B 1 177 ? 2.343 -12.930 -70.887 1.00 44.72 175 SER B C 1
ATOM 3594 O O . SER B 1 177 ? 1.193 -12.506 -71.024 1.00 48.39 175 SER B O 1
ATOM 3597 N N . HIS B 1 178 ? 3.400 -12.124 -70.850 1.00 37.92 176 HIS B N 1
ATOM 3598 C CA . HIS B 1 178 ? 3.237 -10.674 -70.973 1.00 49.08 176 HIS B CA 1
ATOM 3599 C C . HIS B 1 178 ? 4.065 -10.038 -72.097 1.00 50.79 176 HIS B C 1
ATOM 3600 O O . HIS B 1 178 ? 3.769 -8.927 -72.537 1.00 43.86 176 HIS B O 1
ATOM 3607 N N . VAL B 1 179 ? 5.121 -10.718 -72.532 1.00 47.84 177 VAL B N 1
ATOM 3608 C CA . VAL B 1 179 ? 5.958 -10.195 -73.609 1.00 44.75 177 VAL B CA 1
ATOM 3609 C C . VAL B 1 179 ? 5.792 -11.038 -74.872 1.00 45.85 177 VAL B C 1
ATOM 3610 O O . VAL B 1 179 ? 5.956 -12.263 -74.838 1.00 40.87 177 VAL B O 1
ATOM 3614 N N . SER B 1 180 ? 5.440 -10.387 -75.978 1.00 38.98 178 SER B N 1
ATOM 3615 C CA . SER B 1 180 ? 5.223 -11.097 -77.235 1.00 39.61 178 SER B CA 1
ATOM 3616 C C . SER B 1 180 ? 6.521 -11.701 -77.747 1.00 39.02 178 SER B C 1
ATOM 3617 O O . SER B 1 180 ? 7.611 -11.233 -77.408 1.00 41.60 178 SER B O 1
ATOM 3620 N N . ARG B 1 181 ? 6.396 -12.743 -78.563 1.00 37.13 179 ARG B N 1
ATOM 3621 C CA . ARG B 1 181 ? 7.555 -13.402 -79.154 1.00 43.55 179 ARG B CA 1
ATOM 3622 C C . ARG B 1 181 ? 8.340 -12.410 -80.009 1.00 49.82 179 ARG B C 1
ATOM 3623 O O . ARG B 1 181 ? 9.569 -12.466 -80.084 1.00 51.61 179 ARG B O 1
ATOM 3631 N N . PHE B 1 182 ? 7.612 -11.499 -80.650 1.00 43.38 180 PHE B N 1
ATOM 3632 C CA . PHE B 1 182 ? 8.221 -10.463 -81.477 1.00 53.66 180 PHE B CA 1
ATOM 3633 C C . PHE B 1 182 ? 9.122 -9.554 -80.657 1.00 46.41 180 PHE B C 1
ATOM 3634 O O . PHE B 1 182 ? 10.270 -9.317 -81.013 1.00 58.88 180 PHE B O 1
ATOM 3642 N N . ARG B 1 183 ? 8.598 -9.084 -79.535 1.00 37.81 181 ARG B N 1
ATOM 3643 C CA . ARG B 1 183 ? 9.337 -8.219 -78.625 1.00 48.79 181 ARG B CA 1
ATOM 3644 C C . ARG B 1 183 ? 10.576 -8.889 -78.037 1.00 49.14 181 ARG B C 1
ATOM 3645 O O . ARG B 1 183 ? 11.635 -8.269 -77.910 1.00 48.19 181 ARG B O 1
ATOM 3653 N N . LEU B 1 184 ? 10.435 -10.160 -77.682 1.00 43.86 182 LEU B N 1
ATOM 3654 C CA . LEU B 1 184 ? 11.539 -10.926 -77.119 1.00 45.27 182 LEU B CA 1
ATOM 3655 C C . LEU B 1 184 ? 12.667 -11.100 -78.123 1.00 52.45 182 LEU B C 1
ATOM 3656 O O . LEU B 1 184 ? 13.841 -10.924 -77.795 1.00 51.87 182 LEU B O 1
ATOM 3661 N N . HIS B 1 185 ? 12.294 -11.431 -79.354 1.00 59.74 183 HIS B N 1
ATOM 3662 C CA . HIS B 1 185 ? 13.260 -11.707 -80.407 1.00 60.57 183 HIS B CA 1
ATOM 3663 C C . HIS B 1 185 ? 13.988 -10.433 -80.824 1.00 51.18 183 HIS B C 1
ATOM 3664 O O . HIS B 1 185 ? 15.176 -10.470 -81.141 1.00 60.03 183 HIS B O 1
ATOM 3671 N N . GLN B 1 186 ? 13.264 -9.317 -80.857 1.00 52.69 184 GLN B N 1
ATOM 3672 C CA . GLN B 1 186 ? 13.862 -8.024 -81.187 1.00 45.79 184 GLN B CA 1
ATOM 3673 C C . GLN B 1 186 ? 14.896 -7.597 -80.145 1.00 61.79 184 GLN B C 1
ATOM 3674 O O . GLN B 1 186 ? 15.989 -7.139 -80.493 1.00 65.15 184 GLN B O 1
ATOM 3680 N N . HIS B 1 187 ? 14.553 -7.763 -78.868 1.00 63.99 185 HIS B N 1
ATOM 3681 C CA . HIS B 1 187 ? 15.486 -7.436 -77.797 1.00 68.13 185 HIS B CA 1
ATOM 3682 C C . HIS B 1 187 ? 16.682 -8.347 -77.911 1.00 62.14 185 HIS B C 1
ATOM 3683 O O . HIS B 1 187 ? 17.818 -7.916 -77.699 1.00 68.43 185 HIS B O 1
ATOM 3690 N N . PHE B 1 188 ? 16.425 -9.611 -78.241 1.00 53.68 186 PHE B N 1
ATOM 3691 C CA . PHE B 1 188 ? 17.519 -10.570 -78.386 1.00 64.40 186 PHE B CA 1
ATOM 3692 C C . PHE B 1 188 ? 18.537 -10.199 -79.447 1.00 71.03 186 PHE B C 1
ATOM 3693 O O . PHE B 1 188 ? 19.734 -10.430 -79.265 1.00 71.90 186 PHE B O 1
ATOM 3701 N N . ARG B 1 189 ? 18.068 -9.636 -80.555 1.00 69.86 187 ARG B N 1
ATOM 3702 C CA . ARG B 1 189 ? 18.970 -9.324 -81.657 1.00 72.05 187 ARG B CA 1
ATOM 3703 C C . ARG B 1 189 ? 19.618 -7.978 -81.416 1.00 67.08 187 ARG B C 1
ATOM 3704 O O . ARG B 1 189 ? 20.402 -7.499 -82.236 1.00 66.19 187 ARG B O 1
ATOM 3712 N N . GLY B 1 190 ? 19.300 -7.383 -80.273 1.00 61.52 188 GLY B N 1
ATOM 3713 C CA . GLY B 1 190 ? 19.888 -6.123 -79.877 1.00 67.45 188 GLY B CA 1
ATOM 3714 C C . GLY B 1 190 ? 19.147 -4.912 -80.402 1.00 64.06 188 GLY B C 1
ATOM 3715 O O . GLY B 1 190 ? 19.644 -3.794 -80.301 1.00 68.79 188 GLY B O 1
ATOM 3716 N N . ARG B 1 191 ? 17.961 -5.120 -80.965 1.00 63.41 189 ARG B N 1
ATOM 3717 C CA . ARG B 1 191 ? 17.179 -3.994 -81.453 1.00 67.63 189 ARG B CA 1
ATOM 3718 C C . ARG B 1 191 ? 16.360 -3.415 -80.304 1.00 71.59 189 ARG B C 1
ATOM 3719 O O . ARG B 1 191 ? 16.332 -3.983 -79.209 1.00 75.70 189 ARG B O 1
ATOM 3727 N N . ALA B 1 192 ? 15.688 -2.295 -80.548 1.00 64.20 190 ALA B N 1
ATOM 3728 C CA . ALA B 1 192 ? 14.918 -1.647 -79.490 1.00 70.33 190 ALA B CA 1
ATOM 3729 C C . ALA B 1 192 ? 13.747 -2.511 -79.040 1.00 82.49 190 ALA B C 1
ATOM 3730 O O . ALA B 1 192 ? 12.946 -2.954 -79.862 1.00 88.84 190 ALA B O 1
ATOM 3732 N N . ASP B 1 193 ? 13.647 -2.744 -77.734 1.00 87.08 191 ASP B N 1
ATOM 3733 C CA . ASP B 1 193 ? 12.576 -3.567 -77.189 1.00 79.15 191 ASP B CA 1
ATOM 3734 C C . ASP B 1 193 ? 11.285 -2.753 -77.127 1.00 88.98 191 ASP B C 1
ATOM 3735 O O . ASP B 1 193 ? 10.264 -3.239 -76.637 1.00 74.50 191 ASP B O 1
ATOM 3740 N N . ASP B 1 194 ? 11.361 -1.493 -77.560 1.00 82.73 192 ASP B N 1
ATOM 3741 C CA . ASP B 1 194 ? 10.197 -0.611 -77.632 1.00 79.35 192 ASP B CA 1
ATOM 3742 C C . ASP B 1 194 ? 9.712 -0.467 -79.078 1.00 80.48 192 ASP B C 1
ATOM 3743 O O . ASP B 1 194 ? 9.789 0.627 -79.636 1.00 82.12 192 ASP B O 1
ATOM 3748 N N . PRO B 1 195 ? 9.195 -1.548 -79.695 1.00 70.59 193 PRO B N 1
ATOM 3749 C CA . PRO B 1 195 ? 8.795 -1.308 -81.083 1.00 68.78 193 PRO B CA 1
ATOM 3750 C C . PRO B 1 195 ? 7.448 -0.607 -81.156 1.00 67.79 193 PRO B C 1
ATOM 3751 O O . PRO B 1 195 ? 6.567 -0.912 -80.350 1.00 62.46 193 PRO B O 1
ATOM 3755 N N . PRO B 1 196 ? 7.281 0.312 -82.114 1.00 67.46 194 PRO B N 1
ATOM 3756 C CA . PRO B 1 196 ? 5.985 0.972 -82.294 1.00 57.82 194 PRO B CA 1
ATOM 3757 C C . PRO B 1 196 ? 4.917 -0.028 -82.734 1.00 57.26 194 PRO B C 1
ATOM 3758 O O . PRO B 1 196 ? 3.727 0.173 -82.481 1.00 54.99 194 PRO B O 1
ATOM 3762 N N . TYR B 1 197 ? 5.350 -1.104 -83.384 1.00 51.73 195 TYR B N 1
ATOM 3763 C CA . TYR B 1 197 ? 4.429 -2.146 -83.817 1.00 59.87 195 TYR B CA 1
ATOM 3764 C C . TYR B 1 197 ? 4.262 -3.246 -82.772 1.00 53.14 195 TYR B C 1
ATOM 3765 O O . TYR B 1 197 ? 5.235 -3.856 -82.325 1.00 50.63 195 TYR B O 1
ATOM 3774 N N . ASP B 1 198 ? 3.016 -3.494 -82.395 1.00 43.51 196 ASP B N 1
ATOM 3775 C CA . ASP B 1 198 ? 2.680 -4.598 -81.513 1.00 41.12 196 ASP B CA 1
ATOM 3776 C C . ASP B 1 198 ? 1.631 -5.437 -82.220 1.00 42.85 196 ASP B C 1
ATOM 3777 O O . ASP B 1 198 ? 0.547 -4.945 -82.523 1.00 44.71 196 ASP B O 1
ATOM 3782 N N . PRO B 1 199 ? 1.957 -6.708 -82.495 1.00 50.51 197 PRO B N 1
ATOM 3783 C CA . PRO B 1 199 ? 1.068 -7.604 -83.245 1.00 42.83 197 PRO B CA 1
ATOM 3784 C C . PRO B 1 199 ? -0.306 -7.736 -82.600 1.00 49.32 197 PRO B C 1
ATOM 3785 O O . PRO B 1 199 ? -1.311 -7.866 -83.304 1.00 58.16 197 PRO B O 1
ATOM 3789 N N . LEU B 1 200 ? -0.345 -7.683 -81.274 1.00 44.75 198 LEU B N 1
ATOM 3790 C CA . LEU B 1 200 ? -1.596 -7.785 -80.539 1.00 52.48 198 LEU B CA 1
ATOM 3791 C C . LEU B 1 200 ? -2.525 -6.616 -80.870 1.00 56.90 198 LEU B C 1
ATOM 3792 O O . LEU B 1 200 ? -3.749 -6.769 -80.893 1.00 48.79 198 LEU B O 1
ATOM 3797 N N . ASP B 1 201 ? -1.939 -5.455 -81.148 1.00 49.25 199 ASP B N 1
ATOM 3798 C CA . ASP B 1 201 ? -2.723 -4.301 -81.574 1.00 58.28 199 ASP B CA 1
ATOM 3799 C C . ASP B 1 201 ? -3.366 -4.569 -82.930 1.00 57.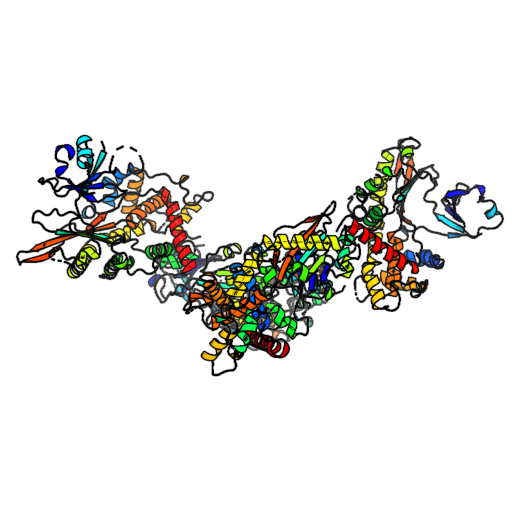12 199 ASP B C 1
ATOM 3800 O O . ASP B 1 201 ? -4.529 -4.233 -83.147 1.00 64.11 199 ASP B O 1
ATOM 3805 N N . LEU B 1 202 ? -2.601 -5.157 -83.845 1.00 50.38 200 LEU B N 1
ATOM 3806 C CA . LEU B 1 202 ? -3.118 -5.499 -85.169 1.00 59.18 200 LEU B CA 1
ATOM 3807 C C . LEU B 1 202 ? -4.155 -6.623 -85.123 1.00 52.92 200 LEU B C 1
ATOM 3808 O O . LEU B 1 202 ? -5.131 -6.606 -85.868 1.00 51.10 200 LEU B O 1
ATOM 3813 N N . PHE B 1 203 ? -3.939 -7.597 -84.245 1.00 48.90 201 PHE B N 1
ATOM 3814 C CA . PHE B 1 203 ? -4.818 -8.760 -84.159 1.00 49.58 201 PHE B CA 1
ATOM 3815 C C . PHE B 1 203 ? -6.006 -8.512 -83.233 1.00 50.89 201 PHE B C 1
ATOM 3816 O O . PHE B 1 203 ? -6.831 -9.400 -83.017 1.00 49.08 201 PHE B O 1
ATOM 3824 N N . SER B 1 204 ? -6.078 -7.307 -82.678 1.00 52.26 202 SER B N 1
ATOM 3825 C CA . SER B 1 204 ? -7.111 -6.955 -81.709 1.00 55.45 202 SER B CA 1
ATOM 3826 C C . SER B 1 204 ? -8.523 -6.960 -82.296 1.00 58.80 202 SER B C 1
ATOM 3827 O O . SER B 1 204 ? -9.476 -7.356 -81.629 1.00 65.52 202 SER B O 1
ATOM 3830 N N . GLY B 1 205 ? -8.658 -6.521 -83.542 1.00 58.33 203 GLY B N 1
ATOM 3831 C CA . GLY B 1 205 ? -9.969 -6.385 -84.150 1.00 56.51 203 GLY B CA 1
ATOM 3832 C C . GLY B 1 205 ? -10.523 -4.993 -83.906 1.00 63.42 203 GLY B C 1
ATOM 3833 O O . GLY B 1 205 ? -11.640 -4.673 -84.312 1.00 56.17 203 GLY B O 1
ATOM 3834 N N . ASP B 1 206 ? -9.726 -4.163 -83.241 1.00 44.35 204 ASP B N 1
ATOM 3835 C CA . ASP B 1 206 ? -10.100 -2.786 -82.938 1.00 60.68 204 ASP B CA 1
ATOM 3836 C C . ASP B 1 206 ? -9.580 -1.828 -84.000 1.00 55.78 204 ASP B C 1
ATOM 3837 O O . ASP B 1 206 ? -8.385 -1.817 -84.281 1.00 59.79 204 ASP B O 1
ATOM 3842 N N . LYS B 1 207 ? -10.474 -1.033 -84.588 1.00 68.81 205 LYS B N 1
ATOM 3843 C CA . LYS B 1 207 ? -10.093 -0.143 -85.687 1.00 74.56 205 LYS B CA 1
ATOM 3844 C C . LYS B 1 207 ? -8.987 0.834 -85.300 1.00 67.24 205 LYS B C 1
ATOM 3845 O O . LYS B 1 207 ? -8.021 1.025 -86.043 1.00 70.54 205 LYS B O 1
ATOM 3856 N N . ARG B 1 209 ? -6.867 0.616 -82.851 1.00 61.27 207 ARG B N 1
ATOM 3857 C CA . ARG B 1 209 ? -5.643 -0.052 -82.429 1.00 64.18 207 ARG B CA 1
ATOM 3858 C C . ARG B 1 209 ? -4.896 -0.612 -83.636 1.00 55.18 207 ARG B C 1
ATOM 3859 O O . ARG B 1 209 ? -3.669 -0.537 -83.707 1.00 49.76 207 ARG B O 1
ATOM 3875 N N . ARG B 1 211 ? -5.013 0.697 -86.485 1.00 54.80 209 ARG B N 1
ATOM 3876 C CA . ARG B 1 211 ? -4.518 1.927 -87.082 1.00 54.57 209 ARG B CA 1
ATOM 3877 C C . ARG B 1 211 ? -3.171 2.261 -86.443 1.00 52.45 209 ARG B C 1
ATOM 3878 O O . ARG B 1 211 ? -2.230 2.675 -87.117 1.00 58.57 209 ARG B O 1
ATOM 3886 N N . THR B 1 212 ? -3.094 2.065 -85.128 1.00 59.86 210 THR B N 1
ATOM 3887 C CA . THR B 1 212 ? -1.870 2.296 -84.363 1.00 52.11 210 THR B CA 1
ATOM 3888 C C . THR B 1 212 ? -0.750 1.331 -84.751 1.00 50.05 210 THR B C 1
ATOM 3889 O O . THR B 1 212 ? 0.415 1.721 -84.855 1.00 46.23 210 THR B O 1
ATOM 3893 N N . ALA B 1 213 ? -1.112 0.067 -84.948 1.00 40.13 211 ALA B N 1
ATOM 3894 C CA . ALA B 1 213 ? -0.156 -0.963 -85.342 1.00 41.66 211 ALA B CA 1
ATOM 3895 C C . ALA B 1 213 ? 0.396 -0.713 -86.744 1.00 56.09 211 ALA B C 1
ATOM 3896 O O . ALA B 1 213 ? 1.596 -0.857 -86.986 1.00 61.61 211 ALA B O 1
ATOM 3898 N N . LEU B 1 214 ? -0.488 -0.351 -87.668 1.00 51.95 212 LEU B N 1
ATOM 3899 C CA . LEU B 1 214 ? -0.079 -0.091 -89.044 1.00 50.00 212 LEU B CA 1
ATOM 3900 C C . LEU B 1 214 ? 0.875 1.099 -89.117 1.00 46.62 212 LEU B C 1
ATOM 3901 O O . LEU B 1 214 ? 1.859 1.057 -89.853 1.00 53.29 212 LEU B O 1
ATOM 3906 N N . ASP B 1 215 ? 0.596 2.146 -88.344 1.00 54.18 213 ASP B N 1
ATOM 3907 C CA . ASP B 1 215 ? 1.489 3.302 -88.277 1.00 58.82 213 ASP B CA 1
ATOM 3908 C C . ASP B 1 215 ? 2.849 2.919 -87.720 1.00 57.19 213 ASP B C 1
ATOM 3909 O O . ASP B 1 215 ? 3.876 3.446 -88.148 1.00 62.37 213 ASP B O 1
ATOM 3914 N N . GLY B 1 216 ? 2.843 1.997 -86.761 1.00 57.04 214 GLY B N 1
ATOM 3915 C CA . GLY B 1 216 ? 4.066 1.520 -86.145 1.00 57.81 214 GLY B CA 1
ATOM 3916 C C . GLY B 1 216 ? 4.946 0.844 -87.172 1.00 58.97 214 GLY B C 1
ATOM 3917 O O . GLY B 1 216 ? 6.168 0.989 -87.156 1.00 54.47 214 GLY B O 1
ATOM 3918 N N . LEU B 1 217 ? 4.314 0.095 -88.069 1.00 64.95 215 LEU B N 1
ATOM 3919 C CA . LEU B 1 217 ? 5.025 -0.557 -89.157 1.00 57.98 215 LEU B CA 1
ATOM 3920 C C . LEU B 1 217 ? 5.625 0.473 -90.113 1.00 55.19 215 LEU B C 1
ATOM 3921 O O . LEU B 1 217 ? 6.755 0.312 -90.572 1.00 55.06 215 LEU B O 1
ATOM 3926 N N . TRP B 1 218 ? 4.876 1.540 -90.387 1.00 58.26 216 TRP B N 1
ATOM 3927 C CA . TRP B 1 218 ? 5.370 2.628 -91.228 1.00 54.56 216 TRP B CA 1
ATOM 3928 C C . TRP B 1 218 ? 6.564 3.300 -90.568 1.00 64.88 216 TRP B C 1
ATOM 3929 O O . TRP B 1 218 ? 7.563 3.607 -91.221 1.00 63.48 216 TRP B O 1
ATOM 3940 N N . THR B 1 219 ? 6.448 3.512 -89.260 1.00 66.17 217 THR B N 1
ATOM 3941 C CA . THR B 1 219 ? 7.481 4.177 -88.480 1.00 62.36 217 THR B CA 1
ATOM 3942 C C . THR B 1 219 ? 8.786 3.390 -88.508 1.00 56.93 217 THR B C 1
ATOM 3943 O O . THR B 1 219 ? 9.844 3.946 -88.786 1.00 59.37 217 THR B O 1
ATOM 3955 N N . TRP B 1 221 ? 9.593 1.225 -90.628 1.00 62.77 219 TRP B N 1
ATOM 3956 C CA . TRP B 1 221 ? 10.008 1.149 -92.022 1.00 59.47 219 TRP B CA 1
ATOM 3957 C C . TRP B 1 221 ? 10.899 2.340 -92.380 1.00 57.97 219 TRP B C 1
ATOM 3958 O O . TRP B 1 221 ? 11.953 2.173 -92.995 1.00 55.46 219 TRP B O 1
ATOM 3969 N N . GLU B 1 222 ? 10.486 3.533 -91.965 1.00 51.53 220 GLU B N 1
ATOM 3970 C CA . GLU B 1 222 ? 11.255 4.747 -92.220 1.00 57.10 220 GLU B CA 1
ATOM 3971 C C . GLU B 1 222 ? 12.601 4.748 -91.498 1.00 58.78 220 GLU B C 1
ATOM 3972 O O . GLU B 1 222 ? 13.625 5.100 -92.085 1.00 68.15 220 GLU B O 1
ATOM 3978 N N . ILE B 1 223 ? 12.591 4.354 -90.227 1.00 71.26 221 ILE B N 1
ATOM 3979 C CA . ILE B 1 223 ? 13.792 4.362 -89.394 1.00 64.72 221 ILE B CA 1
ATOM 3980 C C . ILE B 1 223 ? 14.856 3.432 -89.965 1.00 58.75 221 ILE B C 1
ATOM 3981 O O . ILE B 1 223 ? 16.049 3.730 -89.931 1.00 66.51 221 ILE B O 1
ATOM 3986 N N . SER B 1 224 ? 14.401 2.310 -90.509 1.00 65.66 222 SER B N 1
ATOM 3987 C CA . SER B 1 224 ? 15.278 1.294 -91.079 1.00 70.70 222 SER B CA 1
ATOM 3988 C C . SER B 1 224 ? 15.598 1.575 -92.546 1.00 68.42 222 SER B C 1
ATOM 3989 O O . SER B 1 224 ? 16.210 0.748 -93.224 1.00 55.87 222 SER B O 1
ATOM 3992 N N . ARG B 1 225 ? 15.158 2.737 -93.023 1.00 65.00 223 ARG B N 1
ATOM 3993 C CA . ARG B 1 225 ? 15.328 3.150 -94.415 1.00 70.43 223 ARG B CA 1
ATOM 3994 C C . ARG B 1 225 ? 14.731 2.111 -95.355 1.00 68.07 223 ARG B C 1
ATOM 3995 O O . ARG B 1 225 ? 15.283 1.840 -96.420 1.00 67.52 223 ARG B O 1
ATOM 4003 N N . GLY B 1 226 ? 13.611 1.519 -94.954 1.00 63.19 224 GLY B N 1
ATOM 4004 C CA . GLY B 1 226 ? 12.911 0.585 -95.814 1.00 58.92 224 GLY B CA 1
ATOM 4005 C C . GLY B 1 226 ? 13.589 -0.768 -95.923 1.00 67.00 224 GLY B C 1
ATOM 4006 O O . GLY B 1 226 ? 13.199 -1.591 -96.751 1.00 63.69 224 GLY B O 1
ATOM 4007 N N . LYS B 1 227 ? 14.600 -1.005 -95.091 1.00 66.84 225 LYS B N 1
ATOM 4008 C CA . LYS B 1 227 ? 15.343 -2.258 -95.164 1.00 66.89 225 LYS B CA 1
ATOM 4009 C C . LYS B 1 227 ? 14.802 -3.322 -94.217 1.00 70.97 225 LYS B C 1
ATOM 4010 O O . LYS B 1 227 ? 15.206 -4.480 -94.293 1.00 67.74 225 LYS B O 1
ATOM 4012 N N . SER B 1 228 ? 13.893 -2.934 -93.328 1.00 74.04 226 SER B N 1
ATOM 4013 C CA . SER B 1 228 ? 13.260 -3.898 -92.433 1.00 71.38 226 SER B CA 1
ATOM 4014 C C . SER B 1 228 ? 12.238 -4.720 -93.218 1.00 74.14 226 SER B C 1
ATOM 4015 O O . SER B 1 228 ? 11.500 -4.182 -94.048 1.00 73.68 226 SER B O 1
ATOM 4018 N N . ASN B 1 229 ? 12.201 -6.022 -92.955 1.00 75.51 227 ASN B N 1
ATOM 4019 C CA . ASN B 1 229 ? 11.364 -6.952 -93.711 1.00 77.30 227 ASN B CA 1
ATOM 4020 C C . ASN B 1 229 ? 9.889 -6.997 -93.297 1.00 74.84 227 ASN B C 1
ATOM 4021 O O . ASN B 1 229 ? 9.061 -7.566 -94.011 1.00 66.44 227 ASN B O 1
ATOM 4026 N N . ASN B 1 230 ? 9.562 -6.398 -92.155 1.00 65.69 228 ASN B N 1
ATOM 4027 C CA . ASN B 1 230 ? 8.194 -6.419 -91.632 1.00 69.39 228 ASN B CA 1
ATOM 4028 C C . ASN B 1 230 ? 7.175 -5.672 -92.488 1.00 54.47 228 ASN B C 1
ATOM 4029 O O . ASN B 1 230 ? 5.993 -6.024 -92.518 1.00 41.80 228 ASN B O 1
ATOM 4034 N N . TRP B 1 231 ? 7.634 -4.630 -93.167 1.00 56.81 229 TRP B N 1
ATOM 4035 C CA . TRP B 1 231 ? 6.757 -3.812 -93.991 1.00 60.09 229 TRP B CA 1
ATOM 4036 C C . TRP B 1 231 ? 7.377 -3.605 -95.366 1.00 61.60 229 TRP B C 1
ATOM 4037 O O . TRP B 1 231 ? 8.472 -3.054 -95.489 1.00 57.97 229 TRP B O 1
ATOM 4048 N N . LYS B 1 232 ? 6.664 -4.047 -96.398 1.00 53.75 230 LYS B N 1
ATOM 4049 C CA . LYS B 1 232 ? 7.129 -3.910 -97.771 1.00 53.41 230 LYS B CA 1
ATOM 4050 C C . LYS B 1 232 ? 6.091 -3.220 -98.631 1.00 53.76 230 LYS B C 1
ATOM 4051 O O . LYS B 1 232 ? 4.923 -3.608 -98.649 1.00 57.21 230 LYS B O 1
ATOM 4057 N N . VAL B 1 233 ? 6.532 -2.206 -99.364 1.00 49.96 231 VAL B N 1
ATOM 4058 C CA . VAL B 1 233 ? 5.645 -1.478 -100.250 1.00 59.81 231 VAL B CA 1
ATOM 4059 C C . VAL B 1 233 ? 6.092 -1.641 -101.695 1.00 64.99 231 VAL B C 1
ATOM 4060 O O . VAL B 1 233 ? 7.249 -1.388 -102.032 1.00 63.23 231 VAL B O 1
ATOM 4064 N N . PHE B 1 234 ? 5.166 -2.054 -102.551 1.00 55.00 232 PHE B N 1
ATOM 4065 C CA . PHE B 1 234 ? 5.473 -2.224 -103.961 1.00 57.42 232 PHE B CA 1
ATOM 4066 C C . PHE B 1 234 ? 4.602 -1.306 -104.805 1.00 53.54 232 PHE B C 1
ATOM 4067 O O . PHE B 1 234 ? 3.374 -1.374 -104.745 1.00 47.02 232 PHE B O 1
ATOM 4075 N N . ILE B 1 235 ? 5.243 -0.451 -105.594 1.00 55.78 233 ILE B N 1
ATOM 4076 C CA . ILE B 1 235 ? 4.524 0.417 -106.517 1.00 67.19 233 ILE B CA 1
ATOM 4077 C C . ILE B 1 235 ? 5.042 0.201 -107.931 1.00 68.30 233 ILE B C 1
ATOM 4078 O O . ILE B 1 235 ? 6.218 0.444 -108.207 1.00 59.93 233 ILE B O 1
ATOM 4083 N N . GLY B 1 236 ? 4.168 -0.251 -108.826 1.00 61.99 234 GLY B N 1
ATOM 4084 C CA . GLY B 1 236 ? 4.565 -0.492 -110.203 1.00 70.44 234 GLY B CA 1
ATOM 4085 C C . GLY B 1 236 ? 5.674 -1.522 -110.331 1.00 73.11 234 GLY B C 1
ATOM 4086 O O . GLY B 1 236 ? 6.526 -1.401 -111.214 1.00 64.70 234 GLY B O 1
ATOM 4087 N N . SER B 1 237 ? 5.660 -2.508 -109.431 1.00 61.54 235 SER B N 1
ATOM 4088 C CA . SER B 1 237 ? 6.637 -3.604 -109.351 1.00 58.21 235 SER B CA 1
ATOM 4089 C C . SER B 1 237 ? 7.950 -3.131 -108.727 1.00 61.01 235 SER B C 1
ATOM 4090 O O . SER B 1 237 ? 8.888 -3.910 -108.574 1.00 57.48 235 SER B O 1
ATOM 4093 N N . LYS B 1 238 ? 8.011 -1.853 -108.371 1.00 56.40 236 LYS B N 1
ATOM 4094 C CA . LYS B 1 238 ? 9.189 -1.303 -107.718 1.00 61.99 236 LYS B CA 1
ATOM 4095 C C . LYS B 1 238 ? 8.986 -1.329 -106.209 1.00 63.92 236 LYS B C 1
ATOM 4096 O O . LYS B 1 238 ? 7.966 -0.851 -105.708 1.00 51.34 236 LYS B O 1
ATOM 4102 N N . GLU B 1 239 ? 9.947 -1.897 -105.486 1.00 68.48 237 GLU B N 1
ATOM 4103 C CA . GLU B 1 239 ? 9.875 -1.898 -104.031 1.00 56.95 237 GLU B CA 1
ATOM 4104 C C . GLU B 1 239 ? 10.338 -0.536 -103.528 1.00 48.65 237 GLU B C 1
ATOM 4105 O O . GLU B 1 239 ? 11.498 -0.155 -103.684 1.00 58.92 237 GLU B O 1
ATOM 4111 N N . ILE B 1 240 ? 9.411 0.193 -102.924 1.00 52.29 238 ILE B N 1
ATOM 4112 C CA . ILE B 1 240 ? 9.637 1.580 -102.562 1.00 44.13 238 ILE B CA 1
ATOM 4113 C C . ILE B 1 240 ? 10.473 1.719 -101.286 1.00 69.75 238 ILE B C 1
ATOM 4114 O O . ILE B 1 240 ? 10.309 0.952 -100.336 1.00 66.40 238 ILE B O 1
ATOM 4119 N N . SER B 1 241 ? 11.371 2.701 -101.279 1.00 68.65 239 SER B N 1
ATOM 4120 C CA . SER B 1 241 ? 12.147 3.041 -100.094 1.00 55.81 239 SER B CA 1
ATOM 4121 C C . SER B 1 241 ? 11.598 4.364 -99.548 1.00 69.75 239 SER B C 1
ATOM 4122 O O . SER B 1 241 ? 10.899 5.077 -100.267 1.00 68.07 239 SER B O 1
ATOM 4125 N N . PRO B 1 242 ? 11.911 4.702 -98.282 1.00 69.57 240 PRO B N 1
ATOM 4126 C CA . PRO B 1 242 ? 11.389 5.942 -97.679 1.00 74.88 240 PRO B CA 1
ATOM 4127 C C . PRO B 1 242 ? 11.722 7.255 -98.408 1.00 81.09 240 PRO B C 1
ATOM 4128 O O . PRO B 1 242 ? 10.865 8.143 -98.452 1.00 76.09 240 PRO B O 1
ATOM 4132 N N . ASP B 1 243 ? 12.910 7.361 -98.994 1.00 78.52 241 ASP B N 1
ATOM 4133 C CA . ASP B 1 243 ? 13.326 8.583 -99.680 1.00 83.71 241 ASP B CA 1
ATOM 4134 C C . ASP B 1 243 ? 12.676 8.740 -101.051 1.00 90.79 241 ASP B C 1
ATOM 4135 O O . ASP B 1 243 ? 12.533 9.858 -101.557 1.00 90.67 241 ASP B O 1
ATOM 4140 N N . ASP B 1 244 ? 12.242 7.623 -101.628 1.00 81.64 242 ASP B N 1
ATOM 4141 C CA . ASP B 1 244 ? 11.514 7.653 -102.894 1.00 78.44 242 ASP B CA 1
ATOM 4142 C C . ASP B 1 244 ? 10.209 8.418 -102.761 1.00 80.62 242 ASP B C 1
ATOM 4143 O O . ASP B 1 244 ? 9.756 9.069 -103.701 1.00 90.49 242 ASP B O 1
ATOM 4148 N N . LEU B 1 245 ? 9.630 8.350 -101.572 1.00 78.61 243 LEU B N 1
ATOM 4149 C CA . LEU B 1 245 ? 8.348 8.968 -101.283 1.00 78.18 243 LEU B CA 1
ATOM 4150 C C . LEU B 1 245 ? 8.379 10.489 -101.408 1.00 86.65 243 LEU B C 1
ATOM 4151 O O . LEU B 1 245 ? 7.413 11.107 -101.857 1.00 93.29 243 LEU B O 1
ATOM 4156 N N . GLN B 1 246 ? 9.488 11.097 -101.004 1.00 87.97 244 GLN B N 1
ATOM 4157 C CA . GLN B 1 246 ? 9.579 12.550 -101.027 1.00 91.32 244 GLN B CA 1
ATOM 4158 C C . GLN B 1 246 ? 9.946 13.081 -102.411 1.00 91.22 244 GLN B C 1
ATOM 4159 O O . GLN B 1 246 ? 9.757 14.258 -102.717 1.00 100.08 244 GLN B O 1
ATOM 4165 N N . ARG B 1 247 ? 10.482 12.194 -103.235 1.00 94.94 245 ARG B N 1
ATOM 4166 C CA . ARG B 1 247 ? 10.766 12.467 -104.635 1.00 90.53 245 ARG B CA 1
ATOM 4167 C C . ARG B 1 247 ? 9.594 12.190 -105.570 1.00 82.03 245 ARG B C 1
ATOM 4168 O O . ARG B 1 247 ? 9.579 11.172 -106.251 1.00 77.76 245 ARG B O 1
ATOM 4176 N N . GLY B 1 248 ? 8.592 13.063 -105.530 1.00 75.96 246 GLY B N 1
ATOM 4177 C CA . GLY B 1 248 ? 7.435 13.017 -106.407 1.00 74.17 246 GLY B CA 1
ATOM 4178 C C . GLY B 1 248 ? 7.568 12.316 -107.750 1.00 78.33 246 GLY B C 1
ATOM 4179 O O . GLY B 1 248 ? 7.721 12.975 -108.772 1.00 85.03 246 GLY B O 1
ATOM 4180 N N . LEU B 1 249 ? 7.545 10.987 -107.755 1.00 73.14 247 LEU B N 1
ATOM 4181 C CA . LEU B 1 249 ? 7.626 10.236 -109.010 1.00 62.56 247 LEU B CA 1
ATOM 4182 C C . LEU B 1 249 ? 6.286 9.629 -109.418 1.00 67.48 247 LEU B C 1
ATOM 4183 O O . LEU B 1 249 ? 6.194 8.955 -110.443 1.00 70.53 247 LEU B O 1
ATOM 4188 N N . LEU B 1 250 ? 5.251 9.873 -108.622 1.00 65.94 248 LEU B N 1
ATOM 4189 C CA . LEU B 1 250 ? 3.949 9.254 -108.858 1.00 58.64 248 LEU B CA 1
ATOM 4190 C C . LEU B 1 250 ? 2.807 10.269 -108.967 1.00 57.13 248 LEU B C 1
ATOM 4191 O O . LEU B 1 250 ? 2.960 11.422 -108.559 1.00 56.11 248 LEU B O 1
ATOM 4196 N N . PRO B 1 251 ? 1.657 9.842 -109.528 1.00 56.34 249 PRO B N 1
ATOM 4197 C CA . PRO B 1 251 ? 0.493 10.730 -109.661 1.00 59.49 249 PRO B CA 1
ATOM 4198 C C . PRO B 1 251 ? -0.058 11.200 -108.321 1.00 68.93 249 PRO B C 1
ATOM 4199 O O . PRO B 1 251 ? -0.458 12.357 -108.191 1.00 65.24 249 PRO B O 1
ATOM 4211 N N . GLY B 1 253 ? 1.544 10.305 -104.818 1.00 75.69 251 GLY B N 1
ATOM 4212 C CA . GLY B 1 253 ? 2.781 10.694 -104.164 1.00 87.50 251 GLY B CA 1
ATOM 4213 C C . GLY B 1 253 ? 2.688 11.218 -102.741 1.00 79.94 251 GLY B C 1
ATOM 4214 O O . GLY B 1 253 ? 1.628 11.635 -102.273 1.00 70.11 251 GLY B O 1
ATOM 4215 N N . GLY B 1 254 ? 3.827 11.186 -102.055 1.00 78.50 252 GLY B N 1
ATOM 4216 C CA . GLY B 1 254 ? 3.961 11.702 -100.705 1.00 77.23 252 GLY B CA 1
ATOM 4217 C C . GLY B 1 254 ? 3.089 11.102 -99.617 1.00 80.72 252 GLY B C 1
ATOM 4218 O O . GLY B 1 254 ? 2.906 9.886 -99.524 1.00 70.95 252 GLY B O 1
ATOM 4219 N N . ASP B 1 255 ? 2.559 11.992 -98.785 1.00 79.44 253 ASP B N 1
ATOM 4220 C CA . ASP B 1 255 ? 1.763 11.641 -97.615 1.00 75.47 253 ASP B CA 1
ATOM 4221 C C . ASP B 1 255 ? 0.422 11.019 -97.974 1.00 78.91 253 ASP B C 1
ATOM 4222 O O . ASP B 1 255 ? -0.103 10.185 -97.237 1.00 80.32 253 ASP B O 1
ATOM 4227 N N . ASP B 1 256 ? -0.137 11.437 -99.105 1.00 79.69 254 ASP B N 1
ATOM 4228 C CA . ASP B 1 256 ? -1.426 10.925 -99.555 1.00 74.97 254 ASP B CA 1
ATOM 4229 C C . ASP B 1 256 ? -1.349 9.431 -99.844 1.00 72.94 254 ASP B C 1
ATOM 4230 O O . ASP B 1 256 ? -2.320 8.704 -99.638 1.00 63.82 254 ASP B O 1
ATOM 4235 N N . LEU B 1 257 ? -0.191 8.976 -100.316 1.00 67.22 255 LEU B N 1
ATOM 4236 C CA . LEU B 1 257 ? 0.008 7.558 -100.585 1.00 68.17 255 LEU B CA 1
ATOM 4237 C C . LEU B 1 257 ? 0.045 6.757 -99.289 1.00 70.29 255 LEU B C 1
ATOM 4238 O O . LEU B 1 257 ? -0.602 5.720 -99.179 1.00 62.17 255 LEU B O 1
ATOM 4243 N N . VAL B 1 258 ? 0.789 7.253 -98.305 1.00 73.51 256 VAL B N 1
ATOM 4244 C CA . VAL B 1 258 ? 0.897 6.577 -97.016 1.00 68.64 256 VAL B CA 1
ATOM 4245 C C . VAL B 1 258 ? -0.464 6.502 -96.334 1.00 66.98 256 VAL B C 1
ATOM 4246 O O . VAL B 1 258 ? -0.870 5.445 -95.850 1.00 64.70 256 VAL B O 1
ATOM 4250 N N . THR B 1 259 ? -1.182 7.620 -96.341 1.00 67.39 257 THR B N 1
ATOM 4251 C CA . THR B 1 259 ? -2.497 7.700 -95.714 1.00 70.41 257 THR B CA 1
ATOM 4252 C C . THR B 1 259 ? -3.503 6.771 -96.387 1.00 66.90 257 THR B C 1
ATOM 4253 O O . THR B 1 259 ? -4.235 6.038 -95.718 1.00 67.58 257 THR B O 1
ATOM 4257 N N . ASN B 1 260 ? -3.529 6.802 -97.714 1.00 57.69 258 ASN B N 1
ATOM 4258 C CA . ASN B 1 260 ? -4.445 5.966 -98.477 1.00 54.60 258 ASN B CA 1
ATOM 4259 C C . ASN B 1 260 ? -4.105 4.486 -98.357 1.00 55.93 258 ASN B C 1
ATOM 4260 O O . ASN B 1 260 ? -4.995 3.637 -98.363 1.00 48.49 258 ASN B O 1
ATOM 4265 N N . ILE B 1 261 ? -2.813 4.178 -98.281 1.00 65.23 259 ILE B N 1
ATOM 4266 C CA . ILE B 1 261 ? -2.372 2.800 -98.095 1.00 60.15 259 ILE B CA 1
ATOM 4267 C C . ILE B 1 261 ? -2.813 2.245 -96.741 1.00 51.37 259 ILE B C 1
ATOM 4268 O O . ILE B 1 261 ? -3.297 1.115 -96.667 1.00 52.16 259 ILE B O 1
ATOM 4273 N N . THR B 1 262 ? -2.670 3.035 -95.680 1.00 58.61 260 THR B N 1
ATOM 4274 C CA . THR B 1 262 ? -3.087 2.575 -94.356 1.00 61.31 260 THR B CA 1
ATOM 4275 C C . THR B 1 262 ? -4.584 2.313 -94.359 1.00 62.48 260 THR B C 1
ATOM 4276 O O . THR B 1 262 ? -5.025 1.254 -93.930 1.00 60.81 260 THR B O 1
ATOM 4280 N N . GLN B 1 263 ? -5.349 3.256 -94.901 1.00 55.69 261 GLN B N 1
ATOM 4281 C CA . GLN B 1 263 ? -6.800 3.126 -94.968 1.00 57.96 261 GLN B CA 1
ATOM 4282 C C . GLN B 1 263 ? -7.246 1.952 -95.818 1.00 58.75 261 GLN B C 1
ATOM 4283 O O . GLN B 1 263 ? -8.188 1.245 -95.459 1.00 59.44 261 GLN B O 1
ATOM 4289 N N . LEU B 1 264 ? -6.571 1.739 -96.942 1.00 57.31 262 LEU B N 1
ATOM 4290 C CA . LEU B 1 264 ? -6.908 0.620 -97.804 1.00 58.27 262 LEU B CA 1
ATOM 4291 C C . LEU B 1 264 ? -6.525 -0.683 -97.114 1.00 45.67 262 LEU B C 1
ATOM 4292 O O . LEU B 1 264 ? -7.305 -1.633 -97.092 1.00 45.65 262 LEU B O 1
ATOM 4297 N N . THR B 1 265 ? -5.325 -0.718 -96.543 1.00 52.38 263 THR B N 1
ATOM 4298 C CA . THR B 1 265 ? -4.865 -1.901 -95.818 1.00 55.96 263 THR B CA 1
ATOM 4299 C C . THR B 1 265 ? -5.749 -2.149 -94.597 1.00 58.75 263 THR B C 1
ATOM 4300 O O . THR B 1 265 ? -6.191 -3.271 -94.353 1.00 46.15 263 THR B O 1
ATOM 4304 N N . LEU B 1 266 ? -6.034 -1.083 -93.855 1.00 50.96 264 LEU B N 1
ATOM 4305 C CA . LEU B 1 266 ? -6.859 -1.181 -92.656 1.00 57.55 264 LEU B CA 1
ATOM 4306 C C . LEU B 1 266 ? -8.250 -1.716 -92.970 1.00 64.17 264 LEU B C 1
ATOM 4307 O O . LEU B 1 266 ? -8.718 -2.651 -92.324 1.00 63.73 264 LEU B O 1
ATOM 4312 N N . SER B 1 267 ? -8.892 -1.150 -93.986 1.00 51.54 265 SER B N 1
ATOM 4313 C CA . SER B 1 267 ? -10.233 -1.581 -94.365 1.00 58.76 265 SER B CA 1
ATOM 4314 C C . SER B 1 267 ? -10.251 -3.011 -94.927 1.00 65.18 265 SER B C 1
ATOM 4315 O O . SER B 1 267 ? -11.169 -3.781 -94.645 1.00 62.88 265 SER B O 1
ATOM 4318 N N . ALA B 1 268 ? -9.257 -3.349 -95.744 1.00 63.10 266 ALA B N 1
ATOM 4319 C CA . ALA B 1 268 ? -9.176 -4.678 -96.353 1.00 61.36 266 ALA B CA 1
ATOM 4320 C C . ALA B 1 268 ? -8.974 -5.808 -95.339 1.00 66.96 266 ALA B C 1
ATOM 4321 O O . ALA B 1 268 ? -9.584 -6.867 -95.463 1.00 70.64 266 ALA B O 1
ATOM 4323 N N . LEU B 1 269 ? -8.115 -5.587 -94.347 1.00 62.25 267 LEU B N 1
ATOM 4324 C CA . LEU B 1 269 ? -7.836 -6.601 -93.326 1.00 69.62 267 LEU B CA 1
ATOM 4325 C C . LEU B 1 269 ? -9.028 -6.925 -92.428 1.00 73.19 267 LEU B C 1
ATOM 4326 O O . LEU B 1 269 ? -9.211 -8.072 -92.029 1.00 67.67 267 LEU B O 1
ATOM 4331 N N . GLN B 1 270 ? -9.802 -5.907 -92.074 1.00 72.92 268 GLN B N 1
ATOM 4332 C CA . GLN B 1 270 ? -10.999 -6.073 -91.250 1.00 71.23 268 GLN B CA 1
ATOM 4333 C C . GLN B 1 270 ? -12.135 -6.738 -92.013 1.00 73.46 268 GLN B C 1
ATOM 4334 O O . GLN B 1 270 ? -12.847 -7.598 -91.487 1.00 74.60 268 GLN B O 1
ATOM 4340 N N . THR B 1 271 ? -12.314 -6.297 -93.255 1.00 69.49 269 THR B N 1
ATOM 4341 C CA . THR B 1 271 ? -13.334 -6.854 -94.130 1.00 73.15 269 THR B CA 1
ATOM 4342 C C . THR B 1 271 ? -13.014 -8.316 -94.333 1.00 71.41 269 THR B C 1
ATOM 4343 O O . THR B 1 271 ? -13.897 -9.176 -94.401 1.00 67.20 269 THR B O 1
ATOM 4347 N N . SER B 1 272 ? -11.721 -8.581 -94.431 1.00 76.55 270 SER B N 1
ATOM 4348 C CA . SER B 1 272 ? -11.234 -9.931 -94.586 1.00 69.34 270 SER B CA 1
ATOM 4349 C C . SER B 1 272 ? -11.230 -10.625 -93.240 1.00 66.55 270 SER B C 1
ATOM 4350 O O . SER B 1 272 ? -11.153 -9.985 -92.190 1.00 62.71 270 SER B O 1
ATOM 4353 N N . SER B 1 273 ? -11.344 -11.940 -93.272 1.00 57.57 271 SER B N 1
ATOM 4354 C CA . SER B 1 273 ? -11.308 -12.716 -92.051 1.00 64.81 271 SER B CA 1
ATOM 4355 C C . SER B 1 273 ? -9.877 -13.190 -91.774 1.00 59.95 271 SER B C 1
ATOM 4356 O O . SER B 1 273 ? -9.648 -13.992 -90.873 1.00 67.48 271 SER B O 1
ATOM 4359 N N . ALA B 1 274 ? -8.919 -12.651 -92.528 1.00 54.56 272 ALA B N 1
ATOM 4360 C CA . ALA B 1 274 ? -7.539 -13.144 -92.520 1.00 57.40 272 ALA B CA 1
ATOM 4361 C C . ALA B 1 274 ? -6.862 -13.115 -91.152 1.00 47.22 272 ALA B C 1
ATOM 4362 O O . ALA B 1 274 ? -6.332 -14.130 -90.709 1.00 54.54 272 ALA B O 1
ATOM 4364 N N . LEU B 1 275 ? -6.889 -11.969 -90.480 1.00 46.01 273 LEU B N 1
ATOM 4365 C CA . LEU B 1 275 ? -6.224 -11.846 -89.183 1.00 44.02 273 LEU B CA 1
ATOM 4366 C C . LEU B 1 275 ? -6.866 -12.745 -88.114 1.00 44.60 273 LEU B C 1
ATOM 4367 O O . LEU B 1 275 ? -6.151 -13.481 -87.435 1.00 46.43 273 LEU B O 1
ATOM 4372 N N . PRO B 1 276 ? -8.207 -12.710 -87.964 1.00 48.59 274 PRO B N 1
ATOM 4373 C CA . PRO B 1 276 ? -8.770 -13.628 -86.964 1.00 49.23 274 PRO B CA 1
ATOM 4374 C C . PRO B 1 276 ? -8.555 -15.102 -87.306 1.00 45.50 274 PRO B C 1
ATOM 4375 O O . PRO B 1 276 ? -8.343 -15.904 -86.399 1.00 46.66 274 PRO B O 1
ATOM 4379 N N . LEU B 1 277 ? -8.632 -15.456 -88.586 1.00 49.34 275 LEU B N 1
ATOM 4380 C CA . LEU B 1 277 ? -8.393 -16.836 -89.001 1.00 52.01 275 LEU B CA 1
ATOM 4381 C C . LEU B 1 277 ? -6.949 -17.238 -88.735 1.00 45.91 275 LEU B C 1
ATOM 4382 O O . LEU B 1 277 ? -6.675 -18.368 -88.343 1.00 50.88 275 LEU B O 1
ATOM 4387 N N . LEU B 1 278 ? -6.025 -16.316 -88.985 1.00 46.79 276 LEU B N 1
ATOM 4388 C CA . LEU B 1 278 ? -4.610 -16.587 -88.775 1.00 52.59 276 LEU B CA 1
ATOM 4389 C C . LEU B 1 278 ? -4.276 -16.772 -87.295 1.00 48.07 276 LEU B C 1
ATOM 4390 O O . LEU B 1 278 ? -3.558 -17.705 -86.926 1.00 37.94 276 LEU B O 1
ATOM 4395 N N . LYS B 1 279 ? -4.819 -15.896 -86.453 1.00 41.90 277 LYS B N 1
ATOM 4396 C CA . LYS B 1 279 ? -4.559 -15.950 -85.019 1.00 40.78 277 LYS B CA 1
ATOM 4397 C C . LYS B 1 279 ? -5.068 -17.261 -84.444 1.00 44.94 277 LYS B C 1
ATOM 4398 O O . LYS B 1 279 ? -4.382 -17.914 -83.662 1.00 46.25 277 LYS B O 1
ATOM 4400 N N . ASN B 1 280 ? -6.264 -17.657 -84.866 1.00 50.26 278 ASN B N 1
ATOM 4401 C CA . ASN B 1 280 ? -6.855 -18.915 -84.427 1.00 52.57 278 ASN B CA 1
ATOM 4402 C C . ASN B 1 280 ? -6.010 -20.098 -84.883 1.00 51.79 278 ASN B C 1
ATOM 4403 O O . ASN B 1 280 ? -5.828 -21.059 -84.139 1.00 57.23 278 ASN B O 1
ATOM 4408 N N . LEU B 1 281 ? -5.496 -20.023 -86.108 1.00 54.89 279 LEU B N 1
ATOM 4409 C CA . LEU B 1 281 ? -4.626 -21.067 -86.644 1.00 47.04 279 LEU B CA 1
ATOM 4410 C C . LEU B 1 281 ? -3.295 -21.125 -85.894 1.00 48.52 279 LEU B C 1
ATOM 4411 O O . LEU B 1 281 ? -2.767 -22.210 -85.633 1.00 43.72 279 LEU B O 1
ATOM 4416 N N . GLN B 1 282 ? -2.753 -19.956 -85.565 1.00 34.28 280 GLN B N 1
ATOM 4417 C CA . GLN B 1 282 ? -1.510 -19.871 -84.804 1.00 45.80 280 GLN B CA 1
ATOM 4418 C C . GLN B 1 282 ? -1.651 -20.499 -83.418 1.00 55.07 280 GLN B C 1
ATOM 4419 O O . GLN B 1 282 ? -0.801 -21.287 -82.997 1.00 53.17 280 GLN B O 1
ATOM 4425 N N . GLN B 1 283 ? -2.714 -20.134 -82.704 1.00 46.48 281 GLN B N 1
ATOM 4426 C CA . GLN B 1 283 ? -2.917 -20.635 -81.346 1.00 49.32 281 GLN B CA 1
ATOM 4427 C C . GLN B 1 283 ? -3.370 -22.088 -81.263 1.00 52.06 281 GLN B C 1
ATOM 4428 O O . GLN B 1 283 ? -2.852 -22.845 -80.455 1.00 51.17 281 GLN B O 1
ATOM 4434 N N . ASN B 1 284 ? -4.347 -22.473 -82.076 1.00 49.39 282 ASN B N 1
ATOM 4435 C CA . ASN B 1 284 ? -4.891 -23.826 -82.008 1.00 41.10 282 ASN B CA 1
ATOM 4436 C C . ASN B 1 284 ? -3.870 -24.904 -82.373 1.00 54.53 282 ASN B C 1
ATOM 4437 O O . ASN B 1 284 ? -3.881 -25.994 -81.798 1.00 52.02 282 ASN B O 1
ATOM 4442 N N . LEU B 1 285 ? -3.002 -24.604 -83.336 1.00 57.19 283 LEU B N 1
ATOM 4443 C CA . LEU B 1 285 ? -1.971 -25.550 -83.763 1.00 57.14 283 LEU B CA 1
ATOM 4444 C C . LEU B 1 285 ? -0.817 -25.600 -82.765 1.00 48.67 283 LEU B C 1
ATOM 4445 O O . LEU B 1 285 ? 0.026 -26.497 -82.809 1.00 54.34 283 LEU B O 1
ATOM 4450 N N . ASP B 1 286 ? -0.795 -24.624 -81.865 1.00 57.38 284 ASP B N 1
ATOM 4451 C CA . ASP B 1 286 ? 0.162 -24.577 -80.764 1.00 57.01 284 ASP B CA 1
ATOM 4452 C C . ASP B 1 286 ? -0.647 -24.339 -79.487 1.00 51.42 284 ASP B C 1
ATOM 4453 O O . ASP B 1 286 ? -0.476 -23.318 -78.821 1.00 50.94 284 ASP B O 1
ATOM 4458 N N . PRO B 1 287 ? -1.539 -25.289 -79.144 1.00 51.02 285 PRO B N 1
ATOM 4459 C CA . PRO B 1 287 ? -2.559 -25.076 -78.104 1.00 56.41 285 PRO B CA 1
ATOM 4460 C C . PRO B 1 287 ? -1.941 -24.861 -76.732 1.00 61.05 285 PRO B C 1
ATOM 4461 O O . PRO B 1 287 ? -2.423 -24.053 -75.937 1.00 59.60 285 PRO B O 1
ATOM 4465 N N . ILE B 1 288 ? -0.878 -25.605 -76.471 1.00 48.82 286 ILE B N 1
ATOM 4466 C CA . ILE B 1 288 ? -0.097 -25.452 -75.264 1.00 56.53 286 ILE B CA 1
ATOM 4467 C C . ILE B 1 288 ? 1.266 -25.038 -75.784 1.00 68.59 286 ILE B C 1
ATOM 4468 O O . ILE B 1 288 ? 1.639 -25.421 -76.892 1.00 73.68 286 ILE B O 1
ATOM 4473 N N . ASP B 1 289 ? 1.992 -24.238 -75.014 1.00 56.42 287 ASP B N 1
ATOM 4474 C CA . ASP B 1 289 ? 3.289 -23.720 -75.442 1.00 51.04 287 ASP B CA 1
ATOM 4475 C C . ASP B 1 289 ? 4.249 -24.832 -75.870 1.00 51.54 287 ASP B C 1
ATOM 4476 O O . ASP B 1 289 ? 4.002 -26.011 -75.614 1.00 50.92 287 ASP B O 1
ATOM 4481 N N . ILE B 1 290 ? 5.338 -24.457 -76.533 1.00 51.99 288 ILE B N 1
ATOM 4482 C CA . ILE B 1 290 ? 6.349 -25.431 -76.931 1.00 56.50 288 ILE B CA 1
ATOM 4483 C C . ILE B 1 290 ? 6.970 -26.050 -75.678 1.00 53.90 288 ILE B C 1
ATOM 4484 O O . ILE B 1 290 ? 7.427 -27.194 -75.697 1.00 54.29 288 ILE B O 1
ATOM 4489 N N . SER B 1 291 ? 6.952 -25.297 -74.583 1.00 52.16 289 SER B N 1
ATOM 4490 C CA . SER B 1 291 ? 7.523 -25.759 -73.325 1.00 58.00 289 SER B CA 1
ATOM 4491 C C . SER B 1 291 ? 6.798 -27.001 -72.820 1.00 58.92 289 SER B C 1
ATOM 4492 O O . SER B 1 291 ? 7.429 -27.994 -72.461 1.00 52.07 289 SER B O 1
ATOM 4495 N N . SER B 1 292 ? 5.469 -26.951 -72.826 1.00 61.15 290 SER B N 1
ATOM 4496 C CA . SER B 1 292 ? 4.665 -28.088 -72.391 1.00 55.02 290 SER B CA 1
ATOM 4497 C C . SER B 1 292 ? 4.753 -29.243 -73.381 1.00 52.85 290 SER B C 1
ATOM 4498 O O . SER B 1 292 ? 4.698 -30.405 -72.983 1.00 64.46 290 SER B O 1
ATOM 4501 N N . LEU B 1 293 ? 4.888 -28.924 -74.666 1.00 54.99 291 LEU B N 1
ATOM 4502 C CA . LEU B 1 293 ? 5.049 -29.954 -75.691 1.00 57.17 291 LEU B CA 1
ATOM 4503 C C . LEU B 1 293 ? 6.362 -30.691 -75.484 1.00 56.92 291 LEU B C 1
ATOM 4504 O O . LEU B 1 293 ? 6.448 -31.899 -75.703 1.00 55.30 291 LEU B O 1
ATOM 4509 N N . ALA B 1 294 ? 7.383 -29.947 -75.070 1.00 61.11 292 ALA B N 1
ATOM 4510 C CA . ALA B 1 294 ? 8.686 -30.523 -74.757 1.00 55.07 292 ALA B CA 1
ATOM 4511 C C . ALA B 1 294 ? 8.588 -31.455 -73.554 1.00 65.05 292 ALA B C 1
ATOM 4512 O O . ALA B 1 294 ? 9.275 -32.474 -73.490 1.00 64.58 292 ALA B O 1
ATOM 4514 N N . ALA B 1 295 ? 7.735 -31.091 -72.600 1.00 64.50 293 ALA B N 1
ATOM 4515 C CA . ALA B 1 295 ? 7.514 -31.911 -71.414 1.00 70.04 293 ALA B CA 1
ATOM 4516 C C . ALA B 1 295 ? 6.912 -33.247 -71.821 1.00 75.27 293 ALA B C 1
ATOM 4517 O O . ALA B 1 295 ? 7.290 -34.296 -71.294 1.00 79.56 293 ALA B O 1
ATOM 4519 N N . LEU B 1 296 ? 5.971 -33.197 -72.760 1.00 68.81 294 LEU B N 1
ATOM 4520 C CA . LEU B 1 296 ? 5.323 -34.401 -73.264 1.00 71.55 294 LEU B CA 1
ATOM 4521 C C . LEU B 1 296 ? 6.333 -35.318 -73.946 1.00 76.65 294 LEU B C 1
ATOM 4522 O O . LEU B 1 296 ? 6.303 -36.530 -73.755 1.00 82.14 294 LEU B O 1
ATOM 4527 N N . PHE B 1 297 ? 7.236 -34.732 -74.728 1.00 77.17 295 PHE B N 1
ATOM 4528 C CA . PHE B 1 297 ? 8.256 -35.503 -75.436 1.00 76.65 295 PHE B CA 1
ATOM 4529 C C . PHE B 1 297 ? 9.202 -36.182 -74.451 1.00 77.99 295 PHE B C 1
ATOM 4530 O O . PHE B 1 297 ? 9.551 -37.346 -74.616 1.00 81.33 295 PHE B O 1
ATOM 4538 N N . GLN B 1 298 ? 9.606 -35.445 -73.423 1.00 84.85 296 GLN B N 1
ATOM 4539 C CA . GLN B 1 298 ? 10.557 -35.944 -72.438 1.00 84.55 296 GLN B CA 1
ATOM 4540 C C . GLN B 1 298 ? 9.951 -37.024 -71.550 1.00 85.98 296 GLN B C 1
ATOM 4541 O O . GLN B 1 298 ? 10.625 -37.995 -71.187 1.00 86.65 296 GLN B O 1
ATOM 4547 N N . ALA B 1 299 ? 8.669 -36.869 -71.229 1.00 83.77 297 ALA B N 1
ATOM 4548 C CA . ALA B 1 299 ? 7.964 -37.858 -70.420 1.00 88.80 297 ALA B CA 1
ATOM 4549 C C . ALA B 1 299 ? 7.890 -39.211 -71.106 1.00 91.42 297 ALA B C 1
ATOM 4550 O O . ALA B 1 299 ? 8.163 -40.249 -70.498 1.00 104.28 297 ALA B O 1
ATOM 4552 N N . GLU B 1 300 ? 7.526 -39.190 -72.382 1.00 80.03 298 GLU B N 1
ATOM 4553 C CA . GLU B 1 300 ? 7.408 -40.412 -73.165 1.00 88.21 298 GLU B CA 1
ATOM 4554 C C . GLU B 1 300 ? 8.751 -40.869 -73.732 1.00 83.96 298 GLU B C 1
ATOM 4555 O O . GLU B 1 300 ? 8.870 -41.997 -74.212 1.00 85.45 298 GLU B O 1
ATOM 4561 N N . HIS B 1 301 ? 9.731 -39.971 -73.772 1.00 84.34 299 HIS B N 1
ATOM 4562 C CA . HIS B 1 301 ? 11.045 -40.361 -74.278 1.00 87.95 299 HIS B CA 1
ATOM 4563 C C . HIS B 1 301 ? 12.192 -39.951 -73.384 1.00 92.04 299 HIS B C 1
ATOM 4564 O O . HIS B 1 301 ? 12.937 -39.037 -73.703 1.00 86.84 299 HIS B O 1
ATOM 4571 N N . PRO B 1 302 ? 12.338 -40.639 -72.242 1.00 99.86 300 PRO B N 1
ATOM 4572 C CA . PRO B 1 302 ? 13.499 -40.360 -71.383 1.00 94.77 300 PRO B CA 1
ATOM 4573 C C . PRO B 1 302 ? 14.811 -40.804 -72.060 1.00 90.94 300 PRO B C 1
ATOM 4574 O O . PRO B 1 302 ? 15.891 -40.219 -71.844 1.00 77.91 300 PRO B O 1
ATOM 4578 N N . ASN B 1 303 ? 14.698 -41.824 -72.904 1.00 99.26 301 ASN B N 1
ATOM 4579 C CA . ASN B 1 303 ? 15.737 -42.090 -73.877 1.00 104.64 301 ASN B CA 1
ATOM 4580 C C . ASN B 1 303 ? 15.804 -40.966 -74.890 1.00 106.61 301 ASN B C 1
ATOM 4581 O O . ASN B 1 303 ? 14.769 -40.486 -75.357 1.00 104.06 301 ASN B O 1
ATOM 4586 N N . SER B 1 304 ? 17.024 -40.500 -75.137 1.00 106.67 302 SER B N 1
ATOM 4587 C CA . SER B 1 304 ? 17.310 -39.382 -76.035 1.00 92.98 302 SER B CA 1
ATOM 4588 C C . SER B 1 304 ? 16.959 -37.979 -75.525 1.00 88.38 302 SER B C 1
ATOM 4589 O O . SER B 1 304 ? 16.102 -37.810 -74.659 1.00 79.23 302 SER B O 1
ATOM 4592 N N . PRO B 1 305 ? 17.636 -36.964 -76.096 1.00 86.56 303 PRO B N 1
ATOM 4593 C CA . PRO B 1 305 ? 17.458 -35.524 -75.878 1.00 80.92 303 PRO B CA 1
ATOM 4594 C C . PRO B 1 305 ? 16.134 -35.006 -76.425 1.00 78.55 303 PRO B C 1
ATOM 4595 O O . PRO B 1 305 ? 15.541 -35.627 -77.314 1.00 70.29 303 PRO B O 1
ATOM 4599 N N . ILE B 1 306 ? 15.687 -33.875 -75.886 1.00 76.84 304 ILE B N 1
ATOM 4600 C CA . ILE B 1 306 ? 14.400 -33.296 -76.244 1.00 75.00 304 ILE B CA 1
ATOM 4601 C C . ILE B 1 306 ? 14.333 -32.966 -77.729 1.00 76.55 304 ILE B C 1
ATOM 4602 O O . ILE B 1 306 ? 15.233 -32.321 -78.275 1.00 72.77 304 ILE B O 1
ATOM 4607 N N . PHE B 1 307 ? 13.254 -33.418 -78.363 1.00 75.48 305 PHE B N 1
ATOM 4608 C CA . PHE B 1 307 ? 13.010 -33.211 -79.787 1.00 79.91 305 PHE B CA 1
ATOM 4609 C C . PHE B 1 307 ? 14.192 -33.649 -80.646 1.00 79.97 305 PHE B C 1
ATOM 4610 O O . PHE B 1 307 ? 14.540 -32.980 -81.616 1.00 71.78 305 PHE B O 1
ATOM 4618 N N . ASP B 1 308 ? 14.811 -34.766 -80.280 1.00 75.03 306 ASP B N 1
ATOM 4619 C CA . ASP B 1 308 ? 15.919 -35.294 -81.059 1.00 84.10 306 ASP B CA 1
ATOM 4620 C C . ASP B 1 308 ? 15.399 -35.730 -82.426 1.00 79.84 306 ASP B C 1
ATOM 4621 O O . ASP B 1 308 ? 14.479 -36.539 -82.509 1.00 84.50 306 ASP B O 1
ATOM 4626 N N . PRO B 1 309 ? 15.996 -35.199 -83.504 1.00 82.11 307 PRO B N 1
ATOM 4627 C CA . PRO B 1 309 ? 15.579 -35.430 -84.897 1.00 84.55 307 PRO B CA 1
ATOM 4628 C C . PRO B 1 309 ? 15.538 -36.901 -85.340 1.00 85.53 307 PRO B C 1
ATOM 4629 O O . PRO B 1 309 ? 14.700 -37.246 -86.171 1.00 87.40 307 PRO B O 1
ATOM 4633 N N . ASP B 1 310 ? 16.414 -37.740 -84.795 1.00 88.57 308 ASP B N 1
ATOM 4634 C CA . ASP B 1 310 ? 16.488 -39.159 -85.152 1.00 93.12 308 ASP B CA 1
ATOM 4635 C C . ASP B 1 310 ? 15.241 -39.944 -84.746 1.00 92.09 308 ASP B C 1
ATOM 4636 O O . ASP B 1 310 ? 15.020 -41.067 -85.212 1.00 88.37 308 ASP B O 1
ATOM 4641 N N . LEU B 1 311 ? 14.454 -39.370 -83.841 1.00 89.74 309 LEU B N 1
ATOM 4642 C CA . LEU B 1 311 ? 13.234 -40.011 -83.365 1.00 87.33 309 LEU B CA 1
ATOM 4643 C C . LEU B 1 311 ? 11.995 -39.471 -84.077 1.00 85.51 309 LEU B C 1
ATOM 4644 O O . LEU B 1 311 ? 10.899 -40.011 -83.937 1.00 81.79 309 LEU B O 1
ATOM 4649 N N . ILE B 1 312 ? 12.164 -38.412 -84.859 1.00 81.41 310 ILE B N 1
ATOM 4650 C CA . ILE B 1 312 ? 11.023 -37.802 -85.526 1.00 78.80 310 ILE B CA 1
ATOM 4651 C C . ILE B 1 312 ? 11.056 -38.144 -87.009 1.00 82.34 310 ILE B C 1
ATOM 4652 O O . ILE B 1 312 ? 11.887 -37.638 -87.761 1.00 83.40 310 ILE B O 1
ATOM 4657 N N . ALA B 1 313 ? 10.141 -39.010 -87.425 1.00 78.12 311 ALA B N 1
ATOM 4658 C CA . ALA B 1 313 ? 10.104 -39.452 -88.808 1.00 75.18 311 ALA B CA 1
ATOM 4659 C C . ALA B 1 313 ? 9.522 -38.346 -89.665 1.00 82.13 311 ALA B C 1
ATOM 4660 O O . ALA B 1 313 ? 8.769 -37.505 -89.174 1.00 82.74 311 ALA B O 1
ATOM 4662 N N . GLU B 1 314 ? 9.879 -38.333 -90.944 1.00 83.33 312 GLU B N 1
ATOM 4663 C CA . GLU B 1 314 ? 9.314 -37.344 -91.846 1.00 75.06 312 GLU B CA 1
ATOM 4664 C C . GLU B 1 314 ? 7.820 -37.590 -91.999 1.00 75.24 312 GLU B C 1
ATOM 4665 O O . GLU B 1 314 ? 7.353 -38.724 -91.890 1.00 78.49 312 GLU B O 1
ATOM 4671 N N . VAL B 1 315 ? 7.076 -36.521 -92.252 1.00 70.59 313 VAL B N 1
ATOM 4672 C CA . VAL B 1 315 ? 5.626 -36.601 -92.336 1.00 69.09 313 VAL B CA 1
ATOM 4673 C C . VAL B 1 315 ? 5.165 -36.804 -93.783 1.00 68.62 313 VAL B C 1
ATOM 4674 O O . VAL B 1 315 ? 5.564 -36.056 -94.671 1.00 74.43 313 VAL B O 1
ATOM 4678 N N . SER B 1 316 ? 4.335 -37.820 -94.019 1.00 74.22 314 SER B N 1
ATOM 4679 C CA . SER B 1 316 ? 3.778 -38.081 -95.350 1.00 74.17 314 SER B CA 1
ATOM 4680 C C . SER B 1 316 ? 2.479 -37.312 -95.590 1.00 68.60 314 SER B C 1
ATOM 4681 O O . SER B 1 316 ? 1.886 -36.764 -94.657 1.00 71.84 314 SER B O 1
ATOM 4684 N N . ALA B 1 317 ? 2.051 -37.267 -96.849 1.00 68.50 315 ALA B N 1
ATOM 4685 C CA . ALA B 1 317 ? 0.829 -36.562 -97.238 1.00 67.84 315 ALA B CA 1
ATOM 4686 C C . ALA B 1 317 ? -0.411 -37.149 -96.571 1.00 61.63 315 ALA B C 1
ATOM 4687 O O . ALA B 1 317 ? -1.293 -36.414 -96.133 1.00 63.21 315 ALA B O 1
ATOM 4689 N N . VAL B 1 318 ? -0.473 -38.474 -96.503 1.00 62.94 316 VAL B N 1
ATOM 4690 C CA . VAL B 1 318 ? -1.580 -39.162 -95.856 1.00 75.86 316 VAL B CA 1
ATOM 4691 C C . VAL B 1 318 ? -1.560 -38.862 -94.358 1.00 80.02 316 VAL B C 1
ATOM 4692 O O . VAL B 1 318 ? -2.599 -38.603 -93.740 1.00 80.45 316 VAL B O 1
ATOM 4696 N N . GLU B 1 319 ? -0.362 -38.903 -93.786 1.00 72.22 317 GLU B N 1
ATOM 4697 C CA . GLU B 1 319 ? -0.166 -38.641 -92.371 1.00 73.29 317 GLU B CA 1
ATOM 4698 C C . GLU B 1 319 ? -0.572 -37.204 -92.058 1.00 73.86 317 GLU B C 1
ATOM 4699 O O . GLU B 1 319 ? -1.258 -36.954 -91.069 1.00 79.80 317 GLU B O 1
ATOM 4705 N N . LEU B 1 320 ? -0.160 -36.267 -92.908 1.00 65.31 318 LEU B N 1
ATOM 4706 C CA . LEU B 1 320 ? -0.529 -34.864 -92.739 1.00 59.48 318 LEU B CA 1
ATOM 4707 C C . LEU B 1 320 ? -2.027 -34.612 -92.899 1.00 69.26 318 LEU B C 1
ATOM 4708 O O . LEU B 1 320 ? -2.645 -33.953 -92.063 1.00 73.34 318 LEU B O 1
ATOM 4713 N N . ASN B 1 321 ? -2.606 -35.152 -93.969 1.00 68.79 319 ASN B N 1
ATOM 4714 C CA . ASN B 1 321 ? -4.017 -34.933 -94.272 1.00 62.22 319 ASN B CA 1
ATOM 4715 C C . ASN B 1 321 ? -4.944 -35.510 -93.210 1.00 64.12 319 ASN B C 1
ATOM 4716 O O . ASN B 1 321 ? -5.997 -34.943 -92.920 1.00 60.82 319 ASN B O 1
ATOM 4721 N N . SER B 1 322 ? -4.546 -36.639 -92.631 1.00 75.02 320 SER B N 1
ATOM 4722 C CA . SER B 1 322 ? -5.338 -37.281 -91.590 1.00 76.62 320 SER B CA 1
ATOM 4723 C C . SER B 1 322 ? -5.485 -36.368 -90.377 1.00 66.68 320 SER B C 1
ATOM 4724 O O . SER B 1 322 ? -6.582 -36.208 -89.840 1.00 64.88 320 SER B O 1
ATOM 4727 N N . PHE B 1 323 ? -4.377 -35.770 -89.949 1.00 76.12 321 PHE B N 1
ATOM 4728 C CA . PHE B 1 323 ? -4.409 -34.860 -88.812 1.00 66.57 321 PHE B CA 1
ATOM 4729 C C . PHE B 1 323 ? -5.202 -33.590 -89.087 1.00 60.82 321 PHE B C 1
ATOM 4730 O O . PHE B 1 323 ? -5.945 -33.114 -88.228 1.00 62.99 321 PHE B O 1
ATOM 4738 N N . VAL B 1 324 ? -5.017 -33.029 -90.277 1.00 69.95 322 VAL B N 1
ATOM 4739 C CA . VAL B 1 324 ? -5.695 -31.795 -90.655 1.00 62.75 322 VAL B CA 1
ATOM 4740 C C . VAL B 1 324 ? -7.201 -32.023 -90.634 1.00 55.49 322 VAL B C 1
ATOM 4741 O O . VAL B 1 324 ? -7.970 -31.142 -90.252 1.00 51.32 322 VAL B O 1
ATOM 4745 N N . ASP B 1 325 ? -7.611 -33.225 -91.027 1.00 55.32 323 ASP B N 1
ATOM 4746 C CA . ASP B 1 325 ? -9.014 -33.607 -90.983 1.00 62.37 323 ASP B CA 1
ATOM 4747 C C . ASP B 1 325 ? -9.516 -33.610 -89.538 1.00 66.64 323 ASP B C 1
ATOM 4748 O O . ASP B 1 325 ? -10.620 -33.142 -89.249 1.00 66.96 323 ASP B O 1
ATOM 4753 N N . ILE B 1 326 ? -8.691 -34.137 -88.636 1.00 59.36 324 ILE B N 1
ATOM 4754 C CA . ILE B 1 326 ? -8.993 -34.143 -87.208 1.00 57.83 324 ILE B CA 1
ATOM 4755 C C . ILE B 1 326 ? -9.092 -32.723 -86.651 1.00 61.54 324 ILE B C 1
ATOM 4756 O O . ILE B 1 326 ? -9.986 -32.416 -85.857 1.00 59.72 324 ILE B O 1
ATOM 4761 N N . TYR B 1 327 ? -8.174 -31.861 -87.079 1.00 59.36 325 TYR B N 1
ATOM 4762 C CA . TYR B 1 327 ? -8.126 -30.485 -86.592 1.00 57.40 325 TYR B CA 1
ATOM 4763 C C . TYR B 1 327 ? -9.409 -29.734 -86.938 1.00 50.91 325 TYR B C 1
ATOM 4764 O O . TYR B 1 327 ? -9.965 -29.031 -86.099 1.00 54.69 325 TYR B O 1
ATOM 4773 N N . ILE B 1 328 ? -9.869 -29.882 -88.178 1.00 53.11 326 ILE B N 1
ATOM 4774 C CA . ILE B 1 328 ? -11.073 -29.191 -88.644 1.00 59.38 326 ILE B CA 1
ATOM 4775 C C . ILE B 1 328 ? -12.319 -29.635 -87.880 1.00 58.19 326 ILE B C 1
ATOM 4776 O O . ILE B 1 328 ? -13.218 -28.832 -87.613 1.00 47.39 326 ILE B O 1
ATOM 4781 N N . SER B 1 329 ? -12.353 -30.906 -87.501 1.00 56.86 327 SER B N 1
ATOM 4782 C CA . SER B 1 329 ? -13.473 -31.424 -86.734 1.00 62.15 327 SER B CA 1
ATOM 4783 C C . SER B 1 329 ? -13.565 -30.729 -85.377 1.00 69.14 327 SER B C 1
ATOM 4784 O O . SER B 1 329 ? -14.651 -30.337 -84.950 1.00 67.62 327 SER B O 1
ATOM 4787 N N . ASP B 1 330 ? -12.418 -30.522 -84.733 1.00 67.24 328 ASP B N 1
ATOM 4788 C CA . ASP B 1 330 ? -12.382 -29.863 -83.428 1.00 63.23 328 ASP B CA 1
ATOM 4789 C C . ASP B 1 330 ? -11.047 -29.132 -83.230 1.00 58.45 328 ASP B C 1
ATOM 4790 O O . ASP B 1 330 ? -10.087 -29.708 -82.720 1.00 48.76 328 ASP B O 1
ATOM 4795 N N . PRO B 1 331 ? -10.991 -27.854 -83.644 1.00 54.71 329 PRO B N 1
ATOM 4796 C CA . PRO B 1 331 ? -9.771 -27.033 -83.641 1.00 54.07 329 PRO B CA 1
ATOM 4797 C C . PRO B 1 331 ? -9.180 -26.745 -82.258 1.00 60.19 329 PRO B C 1
ATOM 4798 O O . PRO B 1 331 ? -7.956 -26.749 -82.116 1.00 56.52 329 PRO B O 1
ATOM 4802 N N . GLN B 1 332 ? -10.024 -26.506 -81.259 1.00 61.87 330 GLN B N 1
ATOM 4803 C CA . GLN B 1 332 ? -9.527 -26.191 -79.923 1.00 54.60 330 GLN B CA 1
ATOM 4804 C C . GLN B 1 332 ? -9.321 -27.433 -79.074 1.00 45.13 330 GLN B C 1
ATOM 4805 O O . GLN B 1 332 ? -9.034 -27.330 -77.883 1.00 55.30 330 GLN B O 1
ATOM 4811 N N . ALA B 1 333 ? -9.455 -28.606 -79.681 1.00 52.02 331 ALA B N 1
ATOM 4812 C CA . ALA B 1 333 ? -9.313 -29.847 -78.932 1.00 49.51 331 ALA B CA 1
ATOM 4813 C C . ALA B 1 333 ? -7.913 -29.964 -78.353 1.00 58.37 331 ALA B C 1
ATOM 4814 O O . ALA B 1 333 ? -7.716 -30.601 -77.323 1.00 62.99 331 ALA B O 1
ATOM 4816 N N . GLY B 1 334 ? -6.955 -29.304 -78.996 1.00 62.03 332 GLY B N 1
ATOM 4817 C CA . GLY B 1 334 ? -5.558 -29.401 -78.613 1.00 57.14 332 GLY B CA 1
ATOM 4818 C C . GLY B 1 334 ? -5.238 -28.982 -77.191 1.00 57.95 332 GLY B C 1
ATOM 4819 O O . GLY B 1 334 ? -4.233 -29.400 -76.634 1.00 54.47 332 GLY B O 1
ATOM 4820 N N . GLN B 1 335 ? -6.082 -28.145 -76.605 1.00 58.85 333 GLN B N 1
ATOM 4821 C CA . GLN B 1 335 ? -5.879 -27.695 -75.234 1.00 60.45 333 GLN B CA 1
ATOM 4822 C C . GLN B 1 335 ? -5.994 -28.847 -74.235 1.00 61.54 333 GLN B C 1
ATOM 4823 O O . GLN B 1 335 ? -5.285 -28.889 -73.233 1.00 77.53 333 GLN B O 1
ATOM 4829 N N . ARG B 1 336 ? -6.909 -29.765 -74.513 1.00 63.29 334 ARG B N 1
ATOM 4830 C CA . ARG B 1 336 ? -7.152 -30.930 -73.667 1.00 62.97 334 ARG B CA 1
ATOM 4831 C C . ARG B 1 336 ? -6.049 -31.988 -73.795 1.00 65.55 334 ARG B C 1
ATOM 4832 O O . ARG B 1 336 ? -5.309 -32.004 -74.778 1.00 70.41 334 ARG B O 1
ATOM 4848 N N . ASP B 1 338 ? -7.030 -35.083 -73.650 1.00 74.41 336 ASP B N 1
ATOM 4849 C CA . ASP B 1 338 ? -7.828 -36.166 -74.202 1.00 83.87 336 ASP B CA 1
ATOM 4850 C C . ASP B 1 338 ? -7.968 -35.998 -75.707 1.00 82.92 336 ASP B C 1
ATOM 4851 O O . ASP B 1 338 ? -8.921 -36.499 -76.306 1.00 87.96 336 ASP B O 1
ATOM 4853 N N . SER B 1 339 ? -7.038 -35.266 -76.315 1.00 78.35 337 SER B N 1
ATOM 4854 C CA . SER B 1 339 ? -7.134 -34.995 -77.744 1.00 71.16 337 SER B CA 1
ATOM 4855 C C . SER B 1 339 ? -6.039 -35.591 -78.632 1.00 65.00 337 SER B C 1
ATOM 4856 O O . SER B 1 339 ? -5.976 -36.801 -78.852 1.00 63.02 337 SER B O 1
ATOM 4859 N N . TRP B 1 340 ? -5.168 -34.710 -79.116 1.00 70.56 338 TRP B N 1
ATOM 4860 C CA . TRP B 1 340 ? -4.130 -35.057 -80.084 1.00 65.28 338 TRP B CA 1
ATOM 4861 C C . TRP B 1 340 ? -2.997 -35.884 -79.475 1.00 72.83 338 TRP B C 1
ATOM 4862 O O . TRP B 1 340 ? -2.628 -35.694 -78.316 1.00 79.41 338 TRP B O 1
ATOM 4873 N N . SER B 1 341 ? -2.448 -36.794 -80.274 1.00 73.84 339 SER B N 1
ATOM 4874 C CA . SER B 1 341 ? -1.315 -37.621 -79.867 1.00 66.00 339 SER B CA 1
ATOM 4875 C C . SER B 1 341 ? -0.012 -36.830 -79.947 1.00 69.19 339 SER B C 1
ATOM 4876 O O . SER B 1 341 ? -0.002 -35.690 -80.413 1.00 59.70 339 SER B O 1
ATOM 4879 N N . LEU B 1 342 ? 1.080 -37.430 -79.479 1.00 70.81 340 LEU B N 1
ATOM 4880 C CA . LEU B 1 342 ? 2.382 -36.767 -79.494 1.00 64.27 340 LEU B CA 1
ATOM 4881 C C . LEU B 1 342 ? 2.875 -36.408 -80.894 1.00 63.65 340 LEU B C 1
ATOM 4882 O O . LEU B 1 342 ? 3.299 -35.279 -81.132 1.00 65.95 340 LEU B O 1
ATOM 4887 N N . ARG B 1 343 ? 2.824 -37.362 -81.818 1.00 59.24 341 ARG B N 1
ATOM 4888 C CA . ARG B 1 343 ? 3.247 -37.093 -83.187 1.00 67.51 341 ARG B CA 1
ATOM 4889 C C . ARG B 1 343 ? 2.344 -36.062 -83.856 1.00 67.00 341 ARG B C 1
ATOM 4890 O O . ARG B 1 343 ? 2.816 -35.162 -84.555 1.00 61.60 341 ARG B O 1
ATOM 4898 N N . GLU B 1 344 ? 1.043 -36.190 -83.622 1.00 61.77 342 GLU B N 1
ATOM 4899 C CA . GLU B 1 344 ? 0.071 -35.281 -84.213 1.00 62.38 342 GLU B CA 1
ATOM 4900 C C . GLU B 1 344 ? 0.291 -33.853 -83.731 1.00 60.41 342 GLU B C 1
ATOM 4901 O O . GLU B 1 344 ? 0.114 -32.899 -84.490 1.00 66.40 342 GLU B O 1
ATOM 4907 N N . ARG B 1 345 ? 0.681 -33.710 -82.471 1.00 62.42 343 ARG B N 1
ATOM 4908 C CA . ARG B 1 345 ? 0.947 -32.398 -81.894 1.00 60.70 343 ARG B CA 1
ATOM 4909 C C . ARG B 1 345 ? 2.223 -31.776 -82.459 1.00 57.67 343 ARG B C 1
ATOM 4910 O O . ARG B 1 345 ? 2.306 -30.560 -82.633 1.00 59.70 343 ARG B O 1
ATOM 4918 N N . ILE B 1 346 ? 3.226 -32.611 -82.718 1.00 57.99 344 ILE B N 1
ATOM 4919 C CA . ILE B 1 346 ? 4.462 -32.143 -83.333 1.00 57.61 344 ILE B CA 1
ATOM 4920 C C . ILE B 1 346 ? 4.161 -31.667 -84.753 1.00 64.49 344 ILE B C 1
ATOM 4921 O O . ILE B 1 346 ? 4.707 -30.661 -85.215 1.00 61.37 344 ILE B O 1
ATOM 4926 N N . ILE B 1 347 ? 3.270 -32.383 -85.432 1.00 56.14 345 ILE B N 1
ATOM 4927 C CA . ILE B 1 347 ? 2.839 -31.996 -86.770 1.00 57.88 345 ILE B CA 1
ATOM 4928 C C . ILE B 1 347 ? 2.121 -30.651 -86.704 1.00 57.06 345 ILE B C 1
ATOM 4929 O O . ILE B 1 347 ? 2.370 -29.764 -87.522 1.00 52.25 345 ILE B O 1
ATOM 4934 N N . ALA B 1 348 ? 1.249 -30.502 -85.712 1.00 51.77 346 ALA B N 1
ATOM 4935 C CA . ALA B 1 348 ? 0.492 -29.271 -85.529 1.00 51.74 346 ALA B CA 1
ATOM 4936 C C . ALA B 1 348 ? 1.414 -28.084 -85.287 1.00 59.18 346 ALA B C 1
ATOM 4937 O O . ALA B 1 348 ? 1.197 -26.998 -85.831 1.00 48.56 346 ALA B O 1
ATOM 4939 N N . TYR B 1 349 ? 2.442 -28.300 -84.467 1.00 52.98 347 TYR B N 1
ATOM 4940 C CA . TYR B 1 349 ? 3.395 -27.245 -84.146 1.00 48.23 347 TYR B CA 1
ATOM 4941 C C . TYR B 1 349 ? 4.190 -26.822 -85.374 1.00 49.36 347 TYR B C 1
ATOM 4942 O O . TYR B 1 349 ? 4.496 -25.641 -85.545 1.00 50.50 347 TYR B O 1
ATOM 4951 N N . ALA B 1 350 ? 4.527 -27.788 -86.223 1.00 42.91 348 ALA B N 1
ATOM 4952 C CA . ALA B 1 350 ? 5.222 -27.489 -87.469 1.00 50.80 348 ALA B CA 1
ATOM 4953 C C . ALA B 1 350 ? 4.322 -26.642 -88.362 1.00 51.78 348 ALA B C 1
ATOM 4954 O O . ALA B 1 350 ? 4.775 -25.694 -89.001 1.00 54.32 348 ALA B O 1
ATOM 4956 N N . LEU B 1 351 ? 3.038 -26.986 -88.391 1.00 54.65 349 LEU B N 1
ATOM 4957 C CA . LEU B 1 351 ? 2.059 -26.218 -89.148 1.00 42.97 349 LEU B CA 1
ATOM 4958 C C . LEU B 1 351 ? 1.922 -24.828 -88.538 1.00 47.00 349 LEU B C 1
ATOM 4959 O O . LEU B 1 351 ? 1.760 -23.837 -89.250 1.00 42.06 349 LEU B O 1
ATOM 4964 N N . SER B 1 352 ? 1.991 -24.768 -87.209 1.00 46.32 350 SER B N 1
ATOM 4965 C CA . SER B 1 352 ? 1.890 -23.507 -86.483 1.00 45.56 350 SER B CA 1
ATOM 4966 C C . SER B 1 352 ? 3.007 -22.552 -86.866 1.00 43.02 350 SER B C 1
ATOM 4967 O O . SER B 1 352 ? 2.795 -21.344 -86.952 1.00 38.90 350 SER B O 1
ATOM 4970 N N . ALA B 1 353 ? 4.196 -23.102 -87.090 1.00 46.50 351 ALA B N 1
ATOM 4971 C CA . ALA B 1 353 ? 5.352 -22.301 -87.474 1.00 53.79 351 ALA B CA 1
ATOM 4972 C C . ALA B 1 353 ? 5.116 -21.605 -88.816 1.00 53.50 351 ALA B C 1
ATOM 4973 O O . ALA B 1 353 ? 5.575 -20.484 -89.029 1.00 54.67 351 ALA B O 1
ATOM 4975 N N . ILE B 1 354 ? 4.396 -22.269 -89.716 1.00 50.73 352 ILE B N 1
ATOM 4976 C CA . ILE B 1 354 ? 4.093 -21.681 -91.018 1.00 53.74 352 ILE B CA 1
ATOM 4977 C C . ILE B 1 354 ? 3.233 -20.429 -90.877 1.00 49.66 352 ILE B C 1
ATOM 4978 O O . ILE B 1 354 ? 3.581 -19.369 -91.397 1.00 45.67 352 ILE B O 1
ATOM 4983 N N . PHE B 1 355 ? 2.118 -20.552 -90.160 1.00 43.81 353 PHE B N 1
ATOM 4984 C CA . PHE B 1 355 ? 1.200 -19.429 -89.984 1.00 39.29 353 PHE B CA 1
ATOM 4985 C C . PHE B 1 355 ? 1.767 -18.333 -89.081 1.00 50.11 353 PHE B C 1
ATOM 4986 O O . PHE B 1 355 ? 1.381 -17.170 -89.200 1.00 45.81 353 PHE B O 1
ATOM 4994 N N . LYS B 1 356 ? 2.680 -18.701 -88.184 1.00 47.31 354 LYS B N 1
ATOM 4995 C CA . LYS B 1 356 ? 3.355 -17.719 -87.337 1.00 44.44 354 LYS B CA 1
ATOM 4996 C C . LYS B 1 356 ? 4.329 -16.835 -88.115 1.00 42.92 354 LYS B C 1
ATOM 4997 O O . LYS B 1 356 ? 4.457 -15.649 -87.820 1.00 43.42 354 LYS B O 1
ATOM 5003 N N . ASP B 1 357 ? 5.027 -17.416 -89.089 1.00 45.93 355 ASP B N 1
ATOM 5004 C CA . ASP B 1 357 ? 6.052 -16.687 -89.841 1.00 49.46 355 ASP B CA 1
ATOM 5005 C C . ASP B 1 357 ? 5.606 -16.313 -91.254 1.00 55.24 355 ASP B C 1
ATOM 5006 O O . ASP B 1 357 ? 6.413 -15.866 -92.069 1.00 46.35 355 ASP B O 1
ATOM 5011 N N . CYS B 1 358 ? 4.322 -16.490 -91.540 1.00 45.06 356 CYS B N 1
ATOM 5012 C CA . CYS B 1 358 ? 3.807 -16.226 -92.875 1.00 44.11 356 CYS B CA 1
ATOM 5013 C C . CYS B 1 358 ? 3.648 -14.733 -93.122 1.00 41.57 356 CYS B C 1
ATOM 5014 O O . CYS B 1 358 ? 3.851 -13.916 -92.228 1.00 43.62 356 CYS B O 1
ATOM 5017 N N . SER B 1 359 ? 3.264 -14.376 -94.339 1.00 42.80 357 SER B N 1
ATOM 5018 C CA . SER B 1 359 ? 3.080 -12.973 -94.674 1.00 44.05 357 SER B CA 1
ATOM 5019 C C . SER B 1 359 ? 1.666 -12.749 -95.173 1.00 42.06 357 SER B C 1
ATOM 5020 O O . SER B 1 359 ? 1.010 -13.680 -95.634 1.00 50.53 357 SER B O 1
ATOM 5023 N N . LEU B 1 360 ? 1.203 -11.510 -95.077 1.00 42.16 358 LEU B N 1
ATOM 5024 C CA . LEU B 1 360 ? -0.097 -11.136 -95.604 1.00 41.77 358 LEU B CA 1
ATOM 5025 C C . LEU B 1 360 ? 0.137 -10.193 -96.772 1.00 52.81 358 LEU B C 1
ATOM 5026 O O . LEU B 1 360 ? 0.983 -9.297 -96.704 1.00 42.67 358 LEU B O 1
ATOM 5031 N N . PHE B 1 361 ? -0.621 -10.395 -97.839 1.00 49.39 359 PHE B N 1
ATOM 5032 C CA . PHE B 1 361 ? -0.455 -9.618 -99.053 1.00 51.72 359 PHE B CA 1
ATOM 5033 C C . PHE B 1 361 ? -1.705 -8.796 -99.328 1.00 55.57 359 PHE B C 1
ATOM 5034 O O . PHE B 1 361 ? -2.804 -9.339 -99.463 1.00 50.22 359 PHE B O 1
ATOM 5042 N N . VAL B 1 362 ? -1.537 -7.481 -99.401 1.00 42.57 360 VAL B N 1
ATOM 5043 C CA . VAL B 1 362 ? -2.660 -6.606 -99.703 1.00 56.53 360 VAL B CA 1
ATOM 5044 C C . VAL B 1 362 ? -2.400 -5.873 -101.016 1.00 56.80 360 VAL B C 1
ATOM 5045 O O . VAL B 1 362 ? -1.427 -5.126 -101.143 1.00 56.19 360 VAL B O 1
ATOM 5049 N N . ARG B 1 363 ? -3.289 -6.073 -101.984 1.00 55.00 361 ARG B N 1
ATOM 5050 C CA . ARG B 1 363 ? -3.108 -5.505 -103.316 1.00 65.74 361 ARG B CA 1
ATOM 5051 C C . ARG B 1 363 ? -4.116 -4.394 -103.578 1.00 58.87 361 ARG B C 1
ATOM 5052 O O . ARG B 1 363 ? -5.306 -4.530 -103.293 1.00 60.78 361 ARG B O 1
ATOM 5060 N N . GLY B 1 364 ? -3.628 -3.304 -104.153 1.00 55.60 362 GLY B N 1
ATOM 5061 C CA . GLY B 1 364 ? -4.468 -2.173 -104.481 1.00 56.49 362 GLY B CA 1
ATOM 5062 C C . GLY B 1 364 ? -4.104 -1.663 -105.858 1.00 60.78 362 GLY B C 1
ATOM 5063 O O . GLY B 1 364 ? -3.109 -2.084 -106.447 1.00 55.68 362 GLY B O 1
ATOM 5064 N N . VAL B 1 365 ? -4.926 -0.764 -106.379 1.00 60.28 363 VAL B N 1
ATOM 5065 C CA . VAL B 1 365 ? -4.680 -0.187 -107.686 1.00 60.58 363 VAL B CA 1
ATOM 5066 C C . VAL B 1 365 ? -4.788 1.329 -107.616 1.00 58.40 363 VAL B C 1
ATOM 5067 O O . VAL B 1 365 ? -5.785 1.867 -107.136 1.00 65.27 363 VAL B O 1
ATOM 5071 N N . LEU B 1 366 ? -3.761 2.020 -108.097 1.00 57.62 364 LEU B N 1
ATOM 5072 C CA . LEU B 1 366 ? -3.831 3.466 -108.187 1.00 56.25 364 LEU B CA 1
ATOM 5073 C C . LEU B 1 366 ? -4.494 3.761 -109.518 1.00 68.55 364 LEU B C 1
ATOM 5074 O O . LEU B 1 366 ? -3.920 3.506 -110.580 1.00 66.43 364 LEU B O 1
ATOM 5079 N N . LYS B 1 367 ? -5.703 4.304 -109.463 1.00 65.90 365 LYS B N 1
ATOM 5080 C CA . LYS B 1 367 ? -6.520 4.418 -110.660 1.00 59.66 365 LYS B CA 1
ATOM 5081 C C . LYS B 1 367 ? -6.870 5.863 -110.989 1.00 71.04 365 LYS B C 1
ATOM 5082 O O . LYS B 1 367 ? -6.930 6.726 -110.112 1.00 61.73 365 LYS B O 1
ATOM 5088 N N . HIS B 1 368 ? -7.108 6.096 -112.275 1.00 82.12 366 HIS B N 1
ATOM 5089 C CA . HIS B 1 368 ? -7.477 7.396 -112.818 1.00 79.50 366 HIS B CA 1
ATOM 5090 C C . HIS B 1 368 ? -8.909 7.284 -113.326 1.00 80.39 366 HIS B C 1
ATOM 5091 O O . HIS B 1 368 ? -9.227 6.350 -114.062 1.00 82.64 366 HIS B O 1
ATOM 5098 N N . ALA B 1 369 ? -9.775 8.219 -112.944 1.00 90.56 367 ALA B N 1
ATOM 5099 C CA . ALA B 1 369 ? -11.199 8.070 -113.236 1.00 99.05 367 ALA B CA 1
ATOM 5100 C C . ALA B 1 369 ? -11.734 9.128 -114.203 1.00 108.21 367 ALA B C 1
ATOM 5101 O O . ALA B 1 369 ? -11.842 8.856 -115.398 1.00 108.20 367 ALA B O 1
ATOM 5103 N N . GLU B 1 370 ? -12.079 10.317 -113.720 1.00 102.18 368 GLU B N 1
ATOM 5104 C CA . GLU B 1 370 ? -12.632 11.316 -114.632 1.00 98.17 368 GLU B CA 1
ATOM 5105 C C . GLU B 1 370 ? -12.334 12.759 -114.239 1.00 100.06 368 GLU B C 1
ATOM 5106 O O . GLU B 1 370 ? -11.979 13.576 -115.088 1.00 101.55 368 GLU B O 1
ATOM 5108 N N . ASP B 1 371 ? -12.455 13.063 -112.951 1.00 105.99 369 ASP B N 1
ATOM 5109 C CA . ASP B 1 371 ? -12.285 14.429 -112.462 1.00 102.53 369 ASP B CA 1
ATOM 5110 C C . ASP B 1 371 ? -10.833 14.890 -112.559 1.00 100.75 369 ASP B C 1
ATOM 5111 O O . ASP B 1 371 ? -10.538 16.077 -112.413 1.00 99.86 369 ASP B O 1
ATOM 5113 N N . GLY B 1 372 ? -9.933 13.946 -112.808 1.00 102.84 370 GLY B N 1
ATOM 5114 C CA . GLY B 1 372 ? -8.515 14.239 -112.867 1.00 96.60 370 GLY B CA 1
ATOM 5115 C C . GLY B 1 372 ? -7.878 13.861 -111.548 1.00 96.28 370 GLY B C 1
ATOM 5116 O O . GLY B 1 372 ? -6.730 14.207 -111.266 1.00 91.51 370 GLY B O 1
ATOM 5117 N N . ALA B 1 373 ? -8.646 13.153 -110.727 1.00 92.57 371 ALA B N 1
ATOM 5118 C CA . ALA B 1 373 ? -8.154 12.683 -109.444 1.00 84.48 371 ALA B CA 1
ATOM 5119 C C . ALA B 1 373 ? -7.745 11.216 -109.519 1.00 83.05 371 ALA B C 1
ATOM 5120 O O . ALA B 1 373 ? -8.359 10.420 -110.232 1.00 73.74 371 ALA B O 1
ATOM 5122 N N . TRP B 1 374 ? -6.695 10.875 -108.782 1.00 78.63 372 TRP B N 1
ATOM 5123 C CA . TRP B 1 374 ? -6.207 9.505 -108.689 1.00 73.23 372 TRP B CA 1
ATOM 5124 C C . TRP B 1 374 ? -6.710 8.894 -107.388 1.00 82.47 372 TRP B C 1
ATOM 5125 O O . TRP B 1 374 ? -6.661 9.539 -106.340 1.00 72.10 372 TRP B O 1
ATOM 5136 N N . ARG B 1 375 ? -7.190 7.657 -107.445 1.00 78.76 373 ARG B N 1
ATOM 5137 C CA . ARG B 1 375 ? -7.783 7.054 -106.263 1.00 72.63 373 ARG B CA 1
ATOM 5138 C C . ARG B 1 375 ? -7.119 5.711 -106.011 1.00 70.43 373 ARG B C 1
ATOM 5139 O O . ARG B 1 375 ? -6.742 5.019 -106.955 1.00 65.07 373 ARG B O 1
ATOM 5147 N N . LEU B 1 376 ? -6.975 5.337 -104.744 1.00 75.24 374 LEU B N 1
ATOM 5148 C CA . LEU B 1 376 ? -6.435 4.024 -104.423 1.00 55.83 374 LEU B CA 1
ATOM 5149 C C . LEU B 1 376 ? -7.609 3.097 -104.111 1.00 58.76 374 LEU B C 1
ATOM 5150 O O . LEU B 1 376 ? -8.344 3.316 -103.151 1.00 67.92 374 LEU B O 1
ATOM 5155 N N . VAL B 1 377 ? -7.785 2.066 -104.930 1.00 49.04 375 VAL B N 1
ATOM 5156 C CA . VAL B 1 377 ? -8.969 1.216 -104.840 1.00 61.77 375 VAL B CA 1
ATOM 5157 C C . VAL B 1 377 ? -8.633 -0.261 -104.710 1.00 57.11 375 VAL B C 1
ATOM 5158 O O . VAL B 1 377 ? -7.575 -0.717 -105.139 1.00 53.02 375 VAL B O 1
ATOM 5162 N N . SER B 1 378 ? -9.561 -0.995 -104.110 1.00 69.45 376 SER B N 1
ATOM 5163 C CA . SER B 1 378 ? -9.439 -2.430 -103.918 1.00 68.50 376 SER B CA 1
ATOM 5164 C C . SER B 1 378 ? -10.489 -3.180 -104.720 1.00 76.00 376 SER B C 1
ATOM 5165 O O . SER B 1 378 ? -11.651 -2.795 -104.757 1.00 81.39 376 SER B O 1
ATOM 5168 N N . GLY B 1 379 ? -10.085 -4.259 -105.370 1.00 77.74 377 GLY B N 1
ATOM 5169 C CA . GLY B 1 379 ? -11.029 -5.016 -106.162 1.00 78.31 377 GLY B CA 1
ATOM 5170 C C . GLY B 1 379 ? -10.919 -6.488 -105.857 1.00 84.65 377 GLY B C 1
ATOM 5171 O O . GLY B 1 379 ? -9.812 -7.016 -105.740 1.00 86.03 377 GLY B O 1
ATOM 5172 N N . GLY B 1 380 ?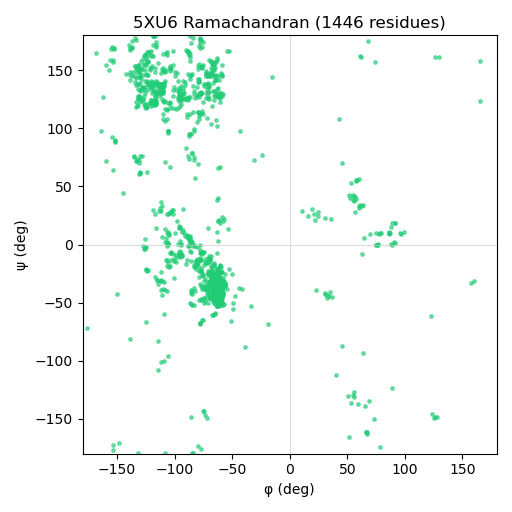 -12.064 -7.154 -105.744 1.00 83.78 378 GLY B N 1
ATOM 5173 C CA . GLY B 1 380 ? -12.071 -8.587 -105.538 1.00 87.49 378 GLY B CA 1
ATOM 5174 C C . GLY B 1 380 ? -11.270 -9.036 -104.334 1.00 83.69 378 GLY B C 1
ATOM 5175 O O . GLY B 1 380 ? -11.450 -8.556 -103.212 1.00 83.94 378 GLY B O 1
ATOM 5176 N N . GLU B 1 381 ? -10.369 -9.974 -104.594 1.00 80.25 379 GLU B N 1
ATOM 5177 C CA . GLU B 1 381 ? -9.522 -10.568 -103.576 1.00 76.30 379 GLU B CA 1
ATOM 5178 C C . GLU B 1 381 ? -8.271 -9.739 -103.306 1.00 68.30 379 GLU B C 1
ATOM 5179 O O . GLU B 1 381 ? -7.186 -10.064 -103.787 1.00 66.58 379 GLU B O 1
ATOM 5185 N N . SER B 1 382 ? -8.418 -8.669 -102.533 1.00 63.57 380 SER B N 1
ATOM 5186 C CA . SER B 1 382 ? -7.287 -7.788 -102.246 1.00 65.72 380 SER B CA 1
ATOM 5187 C C . SER B 1 382 ? -6.314 -8.344 -101.211 1.00 68.05 380 SER B C 1
ATOM 5188 O O . SER B 1 382 ? -5.159 -7.924 -101.152 1.00 65.79 380 SER B O 1
ATOM 5191 N N . VAL B 1 383 ? -6.782 -9.276 -100.387 1.00 62.30 381 VAL B N 1
ATOM 5192 C CA . VAL B 1 383 ? -5.956 -9.808 -99.312 1.00 55.74 381 VAL B CA 1
ATOM 5193 C C . VAL B 1 383 ? -5.611 -11.269 -99.577 1.00 52.83 381 VAL B C 1
ATOM 5194 O O . VAL B 1 383 ? -6.485 -12.079 -99.891 1.00 57.58 381 VAL B O 1
ATOM 5198 N N . LYS B 1 384 ? -4.329 -11.596 -99.459 1.00 48.25 382 LYS B N 1
ATOM 5199 C CA . LYS B 1 384 ? -3.873 -12.958 -99.695 1.00 48.79 382 LYS B CA 1
ATOM 5200 C C . LYS B 1 384 ? -2.944 -13.399 -98.558 1.00 55.55 382 LYS B C 1
ATOM 5201 O O . LYS B 1 384 ? -2.266 -12.571 -97.950 1.00 38.09 382 LYS B O 1
ATOM 5207 N N . VAL B 1 385 ? -2.902 -14.698 -98.280 1.00 53.50 383 VAL B N 1
ATOM 5208 C CA . VAL B 1 385 ? -1.946 -15.234 -97.313 1.00 48.37 383 VAL B CA 1
ATOM 5209 C C . VAL B 1 385 ? -0.840 -15.990 -98.048 1.00 48.90 383 VAL B C 1
ATOM 5210 O O . VAL B 1 385 ? -1.100 -16.995 -98.710 1.00 48.61 383 VAL B O 1
ATOM 5214 N N . ILE B 1 386 ? 0.391 -15.497 -97.940 1.00 44.98 384 ILE B N 1
ATOM 5215 C CA . ILE B 1 386 ? 1.504 -16.069 -98.694 1.00 51.26 384 ILE B CA 1
ATOM 5216 C C . ILE B 1 386 ? 2.595 -16.659 -97.800 1.00 49.59 384 ILE B C 1
ATOM 5217 O O . ILE B 1 386 ? 2.487 -16.629 -96.573 1.00 53.61 384 ILE B O 1
ATOM 5222 N N . ASP B 1 387 ? 3.632 -17.203 -98.435 1.00 47.44 385 ASP B N 1
ATOM 5223 C CA . ASP B 1 387 ? 4.733 -17.880 -97.752 1.00 49.31 385 ASP B CA 1
ATOM 5224 C C . ASP B 1 387 ? 4.221 -19.035 -96.893 1.00 42.93 385 ASP B C 1
ATOM 5225 O O . ASP B 1 387 ? 4.513 -19.104 -95.702 1.00 53.24 385 ASP B O 1
ATOM 5230 N N . LEU B 1 388 ? 3.466 -19.945 -97.502 1.00 52.39 386 LEU B N 1
ATOM 5231 C CA . LEU B 1 388 ? 2.841 -21.033 -96.753 1.00 42.99 386 LEU B CA 1
ATOM 5232 C C . LEU B 1 388 ? 3.374 -22.430 -97.078 1.00 45.11 386 LEU B C 1
ATOM 5233 O O . LEU B 1 388 ? 2.645 -23.414 -96.965 1.00 41.87 386 LEU B O 1
ATOM 5238 N N . ASP B 1 389 ? 4.637 -22.522 -97.479 1.00 55.94 387 ASP B N 1
ATOM 5239 C CA . ASP B 1 389 ? 5.249 -23.822 -97.749 1.00 50.86 387 ASP B CA 1
ATOM 5240 C C . ASP B 1 389 ? 5.462 -24.615 -96.471 1.00 50.73 387 ASP B C 1
ATOM 5241 O O . ASP B 1 389 ? 5.514 -24.050 -95.378 1.00 49.86 387 ASP B O 1
ATOM 5246 N N . LEU B 1 390 ? 5.588 -25.929 -96.617 1.00 54.29 388 LEU B N 1
ATOM 5247 C CA . LEU B 1 390 ? 5.807 -26.793 -95.472 1.00 45.80 388 LEU B CA 1
ATOM 5248 C C . LEU B 1 390 ? 7.163 -26.516 -94.846 1.00 61.96 388 LEU B C 1
ATOM 5249 O O . LEU B 1 390 ? 8.129 -26.192 -95.537 1.00 62.95 388 LEU B O 1
ATOM 5254 N N . LYS B 1 391 ? 7.221 -26.642 -93.527 1.00 65.11 389 LYS B N 1
ATOM 5255 C CA . LYS B 1 391 ? 8.467 -26.501 -92.798 1.00 54.29 389 LYS B CA 1
ATOM 5256 C C . LYS B 1 391 ? 8.852 -27.879 -92.292 1.00 66.53 389 LYS B C 1
ATOM 5257 O O . LYS B 1 391 ? 7.987 -28.632 -91.842 1.00 60.41 389 LYS B O 1
ATOM 5263 N N . PRO B 1 392 ? 10.147 -28.218 -92.369 1.00 70.24 390 PRO B N 1
ATOM 5264 C CA . PRO B 1 392 ? 10.604 -29.549 -91.957 1.00 60.39 390 PRO B CA 1
ATOM 5265 C C . PRO B 1 392 ? 10.301 -29.811 -90.487 1.00 70.16 390 PRO B C 1
ATOM 5266 O O . PRO B 1 392 ? 10.655 -29.015 -89.614 1.00 69.56 390 PRO B O 1
ATOM 5270 N N . VAL B 1 393 ? 9.650 -30.939 -90.230 1.00 69.26 391 VAL B N 1
ATOM 5271 C CA . VAL B 1 393 ? 9.199 -31.300 -88.893 1.00 68.29 391 VAL B CA 1
ATOM 5272 C C . VAL B 1 393 ? 10.386 -31.493 -87.951 1.00 67.44 391 VAL B C 1
ATOM 5273 O O . VAL B 1 393 ? 10.270 -31.317 -86.738 1.00 67.64 391 VAL B O 1
ATOM 5277 N N . LYS B 1 394 ? 11.537 -31.815 -88.531 1.00 73.65 392 LYS B N 1
ATOM 5278 C CA . LYS B 1 394 ? 12.757 -32.077 -87.779 1.00 60.05 392 LYS B CA 1
ATOM 5279 C C . LYS B 1 394 ? 13.317 -30.811 -87.130 1.00 61.02 392 LYS B C 1
ATOM 5280 O O . LYS B 1 394 ? 14.201 -30.878 -86.275 1.00 70.54 392 LYS B O 1
ATOM 5286 N N . ASN B 1 395 ? 12.795 -29.659 -87.540 1.00 57.55 393 ASN B N 1
ATOM 5287 C CA . ASN B 1 395 ? 13.292 -28.374 -87.064 1.00 51.12 393 ASN B CA 1
ATOM 5288 C C . ASN B 1 395 ? 12.688 -27.941 -85.734 1.00 59.34 393 ASN B C 1
ATOM 5289 O O . ASN B 1 395 ? 13.007 -26.864 -85.225 1.00 48.33 393 ASN B O 1
ATOM 5294 N N . ILE B 1 396 ? 11.810 -28.771 -85.179 1.00 55.21 394 ILE B N 1
ATOM 5295 C CA . ILE B 1 396 ? 11.162 -28.443 -83.914 1.00 59.97 394 ILE B CA 1
ATOM 5296 C C . ILE B 1 396 ? 12.196 -28.319 -82.789 1.00 62.89 394 ILE B C 1
ATOM 5297 O O . ILE B 1 396 ? 12.007 -27.547 -81.850 1.00 62.05 394 ILE B O 1
ATOM 5302 N N . GLN B 1 397 ? 13.299 -29.055 -82.897 1.00 56.45 395 GLN B N 1
ATOM 5303 C CA . GLN B 1 397 ? 14.369 -28.950 -81.914 1.00 55.72 395 GLN B CA 1
ATOM 5304 C C . GLN B 1 397 ? 14.983 -27.555 -81.918 1.00 59.34 395 GLN B C 1
ATOM 5305 O O . GLN B 1 397 ? 15.187 -26.955 -80.863 1.00 63.05 395 GLN B O 1
ATOM 5311 N N . LYS B 1 398 ? 15.252 -27.036 -83.111 1.00 60.38 396 LYS B N 1
ATOM 5312 C CA . LYS B 1 398 ? 15.829 -25.704 -83.255 1.00 58.52 396 LYS B CA 1
ATOM 5313 C C . LYS B 1 398 ? 14.846 -24.636 -82.775 1.00 63.14 396 LYS B C 1
ATOM 5314 O O . LYS B 1 398 ? 15.247 -23.647 -82.158 1.00 57.35 396 LYS B O 1
ATOM 5320 N N . TRP B 1 399 ? 13.560 -24.844 -83.054 1.00 60.67 397 TRP B N 1
ATOM 5321 C CA . TRP B 1 399 ? 12.522 -23.912 -82.623 1.00 62.82 397 TRP B CA 1
ATOM 5322 C C . TRP B 1 399 ? 12.429 -23.889 -81.099 1.00 57.89 397 TRP B C 1
ATOM 5323 O O . TRP B 1 399 ? 12.303 -22.822 -80.490 1.00 50.17 397 TRP B O 1
ATOM 5334 N N . ALA B 1 400 ? 12.493 -25.070 -80.489 1.00 50.86 398 ALA B N 1
ATOM 5335 C CA . ALA B 1 400 ? 12.444 -25.187 -79.034 1.00 58.88 398 ALA B CA 1
ATOM 5336 C C . ALA B 1 400 ? 13.648 -24.512 -78.385 1.00 58.26 398 ALA B C 1
ATOM 5337 O O . ALA B 1 400 ? 13.516 -23.827 -77.369 1.00 54.65 398 ALA B O 1
ATOM 5339 N N . GLU B 1 401 ? 14.815 -24.676 -79.001 1.00 56.89 399 GLU B N 1
ATOM 5340 C CA . GLU B 1 401 ? 16.044 -24.065 -78.502 1.00 51.46 399 GLU B CA 1
ATOM 5341 C C . GLU B 1 401 ? 15.965 -22.547 -78.617 1.00 48.66 399 GLU B C 1
ATOM 5342 O O . GLU B 1 401 ? 16.434 -21.815 -77.745 1.00 56.32 399 GLU B O 1
ATOM 5348 N N . THR B 1 402 ? 15.368 -22.082 -79.709 1.00 55.06 400 THR B N 1
ATOM 5349 C CA . THR B 1 402 ? 15.200 -20.655 -79.936 1.00 52.23 400 THR B CA 1
ATOM 5350 C C . THR B 1 402 ? 14.275 -20.054 -78.888 1.00 44.57 400 THR B C 1
ATOM 5351 O O . THR B 1 402 ? 14.523 -18.965 -78.370 1.00 38.59 400 THR B O 1
ATOM 5355 N N . ASP B 1 403 ? 13.207 -20.779 -78.575 1.00 52.33 401 ASP B N 1
ATOM 5356 C CA . ASP B 1 403 ? 12.217 -20.294 -77.624 1.00 51.27 401 ASP B CA 1
ATOM 5357 C C . ASP B 1 403 ? 12.779 -20.125 -76.220 1.00 51.19 401 ASP B C 1
ATOM 5358 O O . ASP B 1 403 ? 12.595 -19.080 -75.601 1.00 46.81 401 ASP B O 1
ATOM 5363 N N . GLU B 1 404 ? 13.469 -21.141 -75.713 1.00 56.23 402 GLU B N 1
ATOM 5364 C CA . GLU B 1 404 ? 14.029 -21.032 -74.368 1.00 60.57 402 GLU B CA 1
ATOM 5365 C C . GLU B 1 404 ? 15.114 -19.949 -74.306 1.00 51.92 402 GLU B C 1
ATOM 5366 O O . GLU B 1 404 ? 15.176 -19.163 -73.354 1.00 51.38 402 GLU B O 1
ATOM 5372 N N . LYS B 1 405 ? 15.956 -19.918 -75.331 1.00 50.45 403 LYS B N 1
ATOM 5373 C CA . LYS B 1 405 ? 17.050 -18.958 -75.419 1.00 51.38 403 LYS B CA 1
ATOM 5374 C C . LYS B 1 405 ? 16.574 -17.491 -75.404 1.00 53.52 403 LYS B C 1
ATOM 5375 O O . LYS B 1 405 ? 17.192 -16.647 -74.748 1.00 59.98 403 LYS B O 1
ATOM 5381 N N . VAL B 1 406 ? 15.479 -17.186 -76.096 1.00 54.21 404 VAL B N 1
ATOM 5382 C CA . VAL B 1 406 ? 15.001 -15.800 -76.175 1.00 46.13 404 VAL B CA 1
ATOM 5383 C C . VAL B 1 406 ? 14.368 -15.251 -74.870 1.00 43.00 404 VAL B C 1
ATOM 5384 O O . VAL B 1 406 ? 14.567 -14.078 -74.544 1.00 45.72 404 VAL B O 1
ATOM 5388 N N . TRP B 1 407 ? 13.614 -16.065 -74.128 1.00 44.07 405 TRP B N 1
ATOM 5389 C CA . TRP B 1 407 ? 13.045 -15.599 -72.853 1.00 53.54 405 TRP B CA 1
ATOM 5390 C C . TRP B 1 407 ? 14.092 -15.491 -71.740 1.00 49.12 405 TRP B C 1
ATOM 5391 O O . TRP B 1 407 ? 14.027 -14.580 -70.914 1.00 48.85 405 TRP B O 1
ATOM 5402 N N . LYS B 1 408 ? 15.059 -16.406 -71.728 1.00 38.75 406 LYS B N 1
ATOM 5403 C CA . LYS B 1 408 ? 16.130 -16.382 -70.728 1.00 55.32 406 LYS B CA 1
ATOM 5404 C C . LYS B 1 408 ? 16.952 -15.105 -70.841 1.00 54.98 406 LYS B C 1
ATOM 5405 O O . LYS B 1 408 ? 17.356 -14.520 -69.835 1.00 62.53 406 LYS B O 1
ATOM 5411 N N . HIS B 1 409 ? 17.196 -14.678 -72.074 1.00 52.38 407 HIS B N 1
ATOM 5412 C CA . HIS B 1 409 ? 17.930 -13.446 -72.319 1.00 51.33 407 HIS B CA 1
ATOM 5413 C C . HIS B 1 409 ? 17.169 -12.241 -71.778 1.00 52.36 407 HIS B C 1
ATOM 5414 O O . HIS B 1 409 ? 17.772 -11.287 -71.285 1.00 58.24 407 HIS B O 1
ATOM 5421 N N . TRP B 1 410 ? 15.845 -12.288 -71.873 1.00 51.76 408 TRP B N 1
ATOM 5422 C CA . TRP B 1 410 ? 15.004 -11.217 -71.352 1.00 55.77 408 TRP B CA 1
ATOM 5423 C C . TRP B 1 410 ? 15.094 -11.151 -69.827 1.00 61.05 408 TRP B C 1
ATOM 5424 O O . TRP B 1 410 ? 15.181 -10.068 -69.243 1.00 55.32 408 TRP B O 1
ATOM 5435 N N . LEU B 1 411 ? 15.072 -12.318 -69.189 1.00 55.30 409 LEU B N 1
ATOM 5436 C CA . LEU B 1 411 ? 15.162 -12.406 -67.735 1.00 58.52 409 LEU B CA 1
ATOM 5437 C C . LEU B 1 411 ? 16.495 -11.868 -67.224 1.00 53.90 409 LEU B C 1
ATOM 5438 O O . LEU B 1 411 ? 16.540 -11.115 -66.252 1.00 56.13 409 LEU B O 1
ATOM 5443 N N . LYS B 1 412 ? 17.574 -12.249 -67.899 1.00 51.42 410 LYS B N 1
ATOM 5444 C CA . LYS B 1 412 ? 18.922 -11.832 -67.521 1.00 58.56 410 LYS B CA 1
ATOM 5445 C C . LYS B 1 412 ? 19.183 -10.338 -67.697 1.00 64.64 410 LYS B C 1
ATOM 5446 O O . LYS B 1 412 ? 19.935 -9.737 -66.927 1.00 64.44 410 LYS B O 1
ATOM 5452 N N . THR B 1 413 ? 18.560 -9.736 -68.701 1.00 52.10 411 THR B N 1
ATOM 5453 C CA . THR B 1 413 ? 18.893 -8.365 -69.059 1.00 42.49 411 THR B CA 1
ATOM 5454 C C . THR B 1 413 ? 17.807 -7.345 -68.719 1.00 51.94 411 THR B C 1
ATOM 5455 O O . THR B 1 413 ? 18.116 -6.207 -68.364 1.00 49.24 411 THR B O 1
ATOM 5459 N N . LYS B 1 414 ? 16.543 -7.748 -68.783 1.00 46.94 412 LYS B N 1
ATOM 5460 C CA . LYS B 1 414 ? 15.459 -6.798 -68.546 1.00 53.95 412 LYS B CA 1
ATOM 5461 C C . LYS B 1 414 ? 14.640 -7.102 -67.303 1.00 56.68 412 LYS B C 1
ATOM 5462 O O . LYS B 1 414 ? 14.161 -6.186 -66.632 1.00 62.26 412 LYS B O 1
ATOM 5468 N N . GLY B 1 415 ? 14.474 -8.378 -66.983 1.00 58.23 413 GLY B N 1
ATOM 5469 C CA . GLY B 1 415 ? 13.716 -8.716 -65.798 1.00 57.18 413 GLY B CA 1
ATOM 5470 C C . GLY B 1 415 ? 12.543 -9.631 -66.074 1.00 57.88 413 GLY B C 1
ATOM 5471 O O . GLY B 1 415 ? 12.608 -10.502 -66.937 1.00 52.13 413 GLY B O 1
ATOM 5472 N N . THR B 1 416 ? 11.469 -9.431 -65.317 1.00 51.29 414 THR B N 1
ATOM 5473 C CA . THR B 1 416 ? 10.281 -10.265 -65.419 1.00 58.15 414 THR B CA 1
ATOM 5474 C C . THR B 1 416 ? 9.154 -9.516 -66.120 1.00 56.18 414 THR B C 1
ATOM 5475 O O . THR B 1 416 ? 8.221 -10.125 -66.637 1.00 60.99 414 THR B O 1
ATOM 5479 N N . PRO C 1 15 ? -31.316 43.864 1.788 1.00 96.92 13 PRO C N 1
ATOM 5480 C CA . PRO C 1 15 ? -31.002 44.709 2.948 1.00 91.87 13 PRO C CA 1
ATOM 5481 C C . PRO C 1 15 ? -29.582 45.255 2.902 1.00 85.66 13 PRO C C 1
ATOM 5482 O O . PRO C 1 15 ? -29.009 45.388 1.820 1.00 81.35 13 PRO C O 1
ATOM 5486 N N . ASN C 1 16 ? -29.007 45.537 4.065 1.00 87.44 14 ASN C N 1
ATOM 5487 C CA . ASN C 1 16 ? -27.662 46.101 4.109 1.00 83.39 14 ASN C CA 1
ATOM 5488 C C . ASN C 1 16 ? -26.704 45.354 5.030 1.00 78.65 14 ASN C C 1
ATOM 5489 O O . ASN C 1 16 ? -26.413 45.819 6.129 1.00 79.06 14 ASN C O 1
ATOM 5491 N N . PRO C 1 17 ? -26.209 44.190 4.578 1.00 81.26 15 PRO C N 1
ATOM 5492 C CA . PRO C 1 17 ? -25.274 43.369 5.352 1.00 76.38 15 PRO C CA 1
ATOM 5493 C C . PRO C 1 17 ? -23.991 44.136 5.650 1.00 78.99 15 PRO C C 1
ATOM 5494 O O . PRO C 1 17 ? -23.433 44.010 6.737 1.00 76.86 15 PRO C O 1
ATOM 5498 N N . SER C 1 18 ? -23.518 44.906 4.678 1.00 82.13 16 SER C N 1
ATOM 5499 C CA . SER C 1 18 ? -22.338 45.731 4.885 1.00 78.63 16 SER C CA 1
ATOM 5500 C C . SER C 1 18 ? -22.587 46.789 5.964 1.00 87.34 16 SER C C 1
ATOM 5501 O O . SER C 1 18 ? -21.724 47.041 6.808 1.00 85.52 16 SER C O 1
ATOM 5504 N N . ALA C 1 19 ? -23.769 47.399 5.938 1.00 77.06 17 ALA C N 1
ATOM 5505 C CA . ALA C 1 19 ? -24.106 48.453 6.894 1.00 81.18 17 ALA C CA 1
ATOM 5506 C C . ALA C 1 19 ? -24.664 47.939 8.223 1.00 86.03 17 ALA C C 1
ATOM 5507 O O . ALA C 1 19 ? -24.338 48.469 9.285 1.00 98.00 17 ALA C O 1
ATOM 5509 N N . ASP C 1 20 ? -25.494 46.902 8.164 1.00 89.57 18 ASP C N 1
ATOM 5510 C CA . ASP C 1 20 ? -26.166 46.391 9.359 1.00 86.96 18 ASP C CA 1
ATOM 5511 C C . ASP C 1 20 ? -25.378 45.316 10.093 1.00 78.44 18 ASP C C 1
ATOM 5512 O O . ASP C 1 20 ? -25.692 44.984 11.236 1.00 72.90 18 ASP C O 1
ATOM 5517 N N . THR C 1 21 ? -24.353 44.775 9.446 1.00 70.62 19 THR C N 1
ATOM 5518 C CA . THR C 1 21 ? -23.618 43.652 10.023 1.00 81.16 19 THR C CA 1
ATOM 5519 C C . THR C 1 21 ? -22.110 43.823 9.910 1.00 78.12 19 THR C C 1
ATOM 5520 O O . THR C 1 21 ? -21.612 44.514 9.022 1.00 77.22 19 THR C O 1
ATOM 5524 N N . GLN C 1 22 ? -21.390 43.196 10.830 1.00 69.53 20 GLN C N 1
ATOM 5525 C CA . GLN C 1 22 ? -19.941 43.254 10.828 1.00 66.86 20 GLN C CA 1
ATOM 5526 C C . GLN C 1 22 ? -19.418 41.943 10.276 1.00 68.75 20 GLN C C 1
ATOM 5527 O O . GLN C 1 22 ? -20.071 40.915 10.423 1.00 70.98 20 GLN C O 1
ATOM 5533 N N . PRO C 1 23 ? -18.243 41.974 9.636 1.00 72.05 21 PRO C N 1
ATOM 5534 C CA . PRO C 1 23 ? -17.657 40.749 9.094 1.00 74.38 21 PRO C CA 1
ATOM 5535 C C . PRO C 1 23 ? -17.393 39.753 10.217 1.00 75.32 21 PRO C C 1
ATOM 5536 O O . PRO C 1 23 ? -17.384 38.551 9.972 1.00 68.40 21 PRO C O 1
ATOM 5540 N N . SER C 1 24 ? -17.181 40.264 11.430 1.00 73.86 22 SER C N 1
ATOM 5541 C CA . SER C 1 24 ? -16.930 39.419 12.591 1.00 73.78 22 SER C CA 1
ATOM 5542 C C . SER C 1 24 ? -18.099 38.470 12.883 1.00 60.40 22 SER C C 1
ATOM 5543 O O . SER C 1 24 ? -17.890 37.343 13.336 1.00 60.30 22 SER C O 1
ATOM 5546 N N . ASP C 1 25 ? -19.318 38.915 12.596 1.00 69.76 23 ASP C N 1
ATOM 5547 C CA . ASP C 1 25 ? -20.505 38.127 12.909 1.00 75.09 23 ASP C CA 1
ATOM 5548 C C . ASP C 1 25 ? -20.713 36.942 11.973 1.00 72.09 23 ASP C C 1
ATOM 5549 O O . ASP C 1 25 ? -21.446 36.007 12.302 1.00 72.10 23 ASP C O 1
ATOM 5554 N N . TRP C 1 26 ? -20.057 36.969 10.818 1.00 63.44 24 TRP C N 1
ATOM 5555 C CA . TRP C 1 26 ? -20.231 35.904 9.838 1.00 53.20 24 TRP C CA 1
ATOM 5556 C C . TRP C 1 26 ? -19.157 34.832 9.943 1.00 50.35 24 TRP C C 1
ATOM 5557 O O . TRP C 1 26 ? -17.969 35.133 10.034 1.00 53.32 24 TRP C O 1
ATOM 5568 N N . ALA C 1 27 ? -19.590 33.577 9.924 1.00 52.46 25 ALA C N 1
ATOM 5569 C CA . ALA C 1 27 ? -18.678 32.448 10.040 1.00 55.80 25 ALA C CA 1
ATOM 5570 C C . ALA C 1 27 ? -18.661 31.602 8.765 1.00 52.15 25 ALA C C 1
ATOM 5571 O O . ALA C 1 27 ? -19.696 31.343 8.164 1.00 52.87 25 ALA C O 1
ATOM 5573 N N . TYR C 1 28 ? -17.465 31.184 8.371 1.00 48.65 26 TYR C N 1
ATOM 5574 C CA . TYR C 1 28 ? -17.226 30.376 7.180 1.00 53.33 26 TYR C CA 1
ATOM 5575 C C . TYR C 1 28 ? -17.878 28.990 7.321 1.00 60.46 26 TYR C C 1
ATOM 5576 O O . TYR C 1 28 ? -17.643 28.296 8.310 1.00 63.31 26 TYR C O 1
ATOM 5585 N N . ILE C 1 29 ? -18.674 28.583 6.326 1.00 61.48 27 ILE C N 1
ATOM 5586 C CA . ILE C 1 29 ? -19.436 27.324 6.401 1.00 59.57 27 ILE C CA 1
ATOM 5587 C C . ILE C 1 29 ? -18.977 26.232 5.440 1.00 64.24 27 ILE C C 1
ATOM 5588 O O . ILE C 1 29 ? -19.073 25.039 5.755 1.00 76.09 27 ILE C O 1
ATOM 5593 N N . ALA C 1 30 ? -18.327 26.629 4.354 1.00 67.62 28 ALA C N 1
ATOM 5594 C CA . ALA C 1 30 ? -18.134 25.737 3.213 1.00 71.46 28 ALA C CA 1
ATOM 5595 C C . ALA C 1 30 ? -17.705 26.536 2.012 1.00 71.98 28 ALA C C 1
ATOM 5596 O O . ALA C 1 30 ? -17.959 27.739 1.919 1.00 68.85 28 ALA C O 1
ATOM 5598 N N . GLU C 1 31 ? -17.068 25.841 1.082 1.00 77.66 29 GLU C N 1
ATOM 5599 C CA . GLU C 1 31 ? -16.529 26.471 -0.101 1.00 66.82 29 GLU C CA 1
ATOM 5600 C C . GLU C 1 31 ? -16.371 25.472 -1.236 1.00 80.96 29 GLU C C 1
ATOM 5601 O O . GLU C 1 31 ? -16.165 24.278 -1.009 1.00 90.89 29 GLU C O 1
ATOM 5607 N N . GLY C 1 32 ? -16.489 25.968 -2.459 1.00 87.03 30 GLY C N 1
ATOM 5608 C CA . GLY C 1 32 ? -16.236 25.172 -3.641 1.00 82.61 30 GLY C CA 1
ATOM 5609 C C . GLY C 1 32 ? -15.814 26.109 -4.750 1.00 76.95 30 GLY C C 1
ATOM 5610 O O . GLY C 1 32 ? -15.587 27.296 -4.513 1.00 79.94 30 GLY C O 1
ATOM 5611 N N . GLY C 1 33 ? -15.692 25.579 -5.962 1.00 77.42 31 GLY C N 1
ATOM 5612 C CA . GLY C 1 33 ? -15.505 26.425 -7.123 1.00 69.09 31 GLY C CA 1
ATOM 5613 C C . GLY C 1 33 ? -16.810 27.185 -7.250 1.00 80.06 31 GLY C C 1
ATOM 5614 O O . GLY C 1 33 ? -16.852 28.338 -7.679 1.00 73.51 31 GLY C O 1
ATOM 5615 N N . ALA C 1 34 ? -17.883 26.508 -6.848 1.00 75.19 32 ALA C N 1
ATOM 5616 C CA . ALA C 1 34 ? -19.217 27.085 -6.794 1.00 69.42 32 ALA C CA 1
ATOM 5617 C C . ALA C 1 34 ? -19.407 27.950 -5.548 1.00 86.27 32 ALA C C 1
ATOM 5618 O O . ALA C 1 34 ? -20.139 27.567 -4.634 1.00 92.75 32 ALA C O 1
ATOM 5620 N N . HIS C 1 35 ? -18.715 29.090 -5.509 1.00 84.48 33 HIS C N 1
ATOM 5621 C CA . HIS C 1 35 ? -18.868 30.109 -4.459 1.00 76.75 33 HIS C CA 1
ATOM 5622 C C . HIS C 1 35 ? -18.413 29.765 -3.041 1.00 64.14 33 HIS C C 1
ATOM 5623 O O . HIS C 1 35 ? -18.006 28.643 -2.746 1.00 58.97 33 HIS C O 1
ATOM 5630 N N . ILE C 1 36 ? -18.502 30.777 -2.176 1.00 56.08 34 ILE C N 1
ATOM 5631 C CA . ILE C 1 36 ? -18.221 30.647 -0.749 1.00 62.80 34 ILE C CA 1
ATOM 5632 C C . ILE C 1 36 ? -19.414 31.229 0.013 1.00 46.51 34 ILE C C 1
ATOM 5633 O O . ILE C 1 36 ? -19.902 32.312 -0.313 1.00 45.35 34 ILE C O 1
ATOM 5638 N N . VAL C 1 37 ? -19.863 30.509 1.037 1.00 45.74 35 VAL C N 1
ATOM 5639 C CA . VAL C 1 37 ? -21.023 30.899 1.841 1.00 58.97 35 VAL C CA 1
ATOM 5640 C C . VAL C 1 37 ? -20.652 31.230 3.289 1.00 67.01 35 VAL C C 1
ATOM 5641 O O . VAL C 1 37 ? -19.595 30.820 3.773 1.00 76.06 35 VAL C O 1
ATOM 5645 N N . PHE C 1 38 ? -21.487 32.034 3.950 1.00 50.90 36 PHE C N 1
ATOM 5646 C CA . PHE C 1 38 ? -21.259 32.419 5.346 1.00 48.38 36 PHE C CA 1
ATOM 5647 C C . PHE C 1 38 ? -22.492 32.231 6.229 1.00 43.67 36 PHE C C 1
ATOM 5648 O O . PHE C 1 38 ? -23.616 32.290 5.738 1.00 42.59 36 PHE C O 1
ATOM 5656 N N . SER C 1 39 ? -22.279 31.987 7.523 1.00 43.44 37 SER C N 1
ATOM 5657 C CA . SER C 1 39 ? -23.399 31.844 8.457 1.00 47.25 37 SER C CA 1
ATOM 5658 C C . SER C 1 39 ? -23.373 33.008 9.419 1.00 53.62 37 SER C C 1
ATOM 5659 O O . SER C 1 39 ? -22.315 33.362 9.941 1.00 42.26 37 SER C O 1
ATOM 5662 N N . TYR C 1 40 ? -24.537 33.604 9.654 1.00 54.44 38 TYR C N 1
ATOM 5663 C CA . TYR C 1 40 ? -24.650 34.730 10.573 1.00 52.27 38 TYR C CA 1
ATOM 5664 C C . TYR C 1 40 ? -24.770 34.311 12.045 1.00 58.32 38 TYR C C 1
ATOM 5665 O O . TYR C 1 40 ? -25.852 33.947 12.514 1.00 63.64 38 TYR C O 1
ATOM 5674 N N . GLN C 1 41 ? -23.661 34.363 12.772 1.00 56.01 39 GLN C N 1
ATOM 5675 C CA . GLN C 1 41 ? -23.659 33.992 14.183 1.00 54.70 39 GLN C CA 1
ATOM 5676 C C . GLN C 1 41 ? -23.612 35.239 15.065 1.00 68.73 39 GLN C C 1
ATOM 5677 O O . GLN C 1 41 ? -23.117 35.200 16.192 1.00 61.95 39 GLN C O 1
ATOM 5683 N N . GLY C 1 42 ? -24.131 36.346 14.537 1.00 70.66 40 GLY C N 1
ATOM 5684 C CA . GLY C 1 42 ? -24.177 37.600 15.267 1.00 74.11 40 GLY C CA 1
ATOM 5685 C C . GLY C 1 42 ? -25.314 37.658 16.269 1.00 80.37 40 GLY C C 1
ATOM 5686 O O . GLY C 1 42 ? -26.024 36.672 16.477 1.00 69.02 40 GLY C O 1
ATOM 5687 N N . GLN C 1 43 ? -25.496 38.828 16.879 1.00 84.50 41 GLN C N 1
ATOM 5688 C CA . GLN C 1 43 ? -26.493 38.993 17.928 1.00 81.90 41 GLN C CA 1
ATOM 5689 C C . GLN C 1 43 ? -27.728 39.698 17.405 1.00 77.62 41 GLN C C 1
ATOM 5690 O O . GLN C 1 43 ? -28.450 40.343 18.163 1.00 86.49 41 GLN C O 1
ATOM 5696 N N . SER C 1 44 ? -28.019 39.509 16.126 1.00 79.46 42 SER C N 1
ATOM 5697 C CA . SER C 1 44 ? -29.182 40.143 15.534 1.00 81.99 42 SER C CA 1
ATOM 5698 C C . SER C 1 44 ? -30.302 39.129 15.431 1.00 80.07 42 SER C C 1
ATOM 5699 O O . SER C 1 44 ? -30.061 37.923 15.377 1.00 73.04 42 SER C O 1
ATOM 5702 N N . LYS C 1 45 ? -31.529 39.628 15.414 1.00 90.54 43 LYS C N 1
ATOM 5703 C CA . LYS C 1 45 ? -32.699 38.771 15.393 1.00 89.35 43 LYS C CA 1
ATOM 5704 C C . LYS C 1 45 ? -33.259 38.667 13.979 1.00 86.34 43 LYS C C 1
ATOM 5705 O O . LYS C 1 45 ? -33.852 37.655 13.607 1.00 91.73 43 LYS C O 1
ATOM 5711 N N . THR C 1 46 ? -33.047 39.716 13.191 1.00 78.91 44 THR C N 1
ATOM 5712 C CA . THR C 1 46 ? -33.511 39.751 11.809 1.00 80.16 44 THR C CA 1
ATOM 5713 C C . THR C 1 46 ? -32.577 38.943 10.896 1.00 81.21 44 THR C C 1
ATOM 5714 O O . THR C 1 46 ? -32.991 38.447 9.843 1.00 85.50 44 THR C O 1
ATOM 5718 N N . TYR C 1 47 ? -31.330 38.762 11.322 1.00 79.12 45 TYR C N 1
ATOM 5719 C CA . TYR C 1 47 ? -30.377 37.993 10.525 1.00 82.52 45 TYR C CA 1
ATOM 5720 C C . TYR C 1 47 ? -30.023 36.620 11.103 1.00 78.13 45 TYR C C 1
ATOM 5721 O O . TYR C 1 47 ? -29.083 35.981 10.632 1.00 66.31 45 TYR C O 1
ATOM 5730 N N . ALA C 1 48 ? -30.786 36.143 12.082 1.00 73.83 46 ALA C N 1
ATOM 5731 C CA . ALA C 1 48 ? -30.435 34.889 12.752 1.00 77.05 46 ALA C CA 1
ATOM 5732 C C . ALA C 1 48 ? -30.476 33.679 11.824 1.00 68.10 46 ALA C C 1
ATOM 5733 O O . ALA C 1 48 ? -29.607 32.809 11.882 1.00 64.90 46 ALA C O 1
ATOM 5735 N N . THR C 1 49 ? -31.490 33.637 10.967 1.00 60.64 47 THR C N 1
ATOM 5736 C CA . THR C 1 49 ? -31.701 32.500 10.082 1.00 57.75 47 THR C CA 1
ATOM 5737 C C . THR C 1 49 ? -31.226 32.747 8.653 1.00 57.21 47 THR C C 1
ATOM 5738 O O . THR C 1 49 ? -31.774 32.180 7.709 1.00 54.93 47 THR C O 1
ATOM 5742 N N . ARG C 1 50 ? -30.206 33.579 8.485 1.00 53.22 48 ARG C N 1
ATOM 5743 C CA . ARG C 1 50 ? -29.732 33.893 7.145 1.00 49.03 48 ARG C CA 1
ATOM 5744 C C . ARG C 1 50 ? -28.274 33.530 6.918 1.00 46.62 48 ARG C C 1
ATOM 5745 O O . ARG C 1 50 ? -27.464 33.501 7.842 1.00 57.50 48 ARG C O 1
ATOM 5753 N N . ALA C 1 51 ? -27.963 33.249 5.659 1.00 47.64 49 ALA C N 1
ATOM 5754 C CA . ALA C 1 51 ? -26.615 32.917 5.239 1.00 39.05 49 ALA C CA 1
ATOM 5755 C C . ALA C 1 51 ? -26.235 33.835 4.092 1.00 45.53 49 ALA C C 1
ATOM 5756 O O . ALA C 1 51 ? -27.101 34.455 3.478 1.00 50.93 49 ALA C O 1
ATOM 5758 N N . LEU C 1 52 ? -24.942 33.935 3.808 1.00 40.74 50 LEU C N 1
ATOM 5759 C CA . LEU C 1 52 ? -24.482 34.803 2.733 1.00 43.98 50 LEU C CA 1
ATOM 5760 C C . LEU C 1 52 ? -23.550 34.052 1.806 1.00 43.57 50 LEU C C 1
ATOM 5761 O O . LEU C 1 52 ? -22.517 33.548 2.235 1.00 38.87 50 LEU C O 1
ATOM 5766 N N . ARG C 1 53 ? -23.893 34.029 0.523 1.00 38.09 51 ARG C N 1
ATOM 5767 C CA . ARG C 1 53 ? -23.084 33.343 -0.470 1.00 46.76 51 ARG C CA 1
ATOM 5768 C C . ARG C 1 53 ? -22.497 34.340 -1.456 1.00 56.63 51 ARG C C 1
ATOM 5769 O O . ARG C 1 53 ? -23.206 35.217 -1.935 1.00 67.31 51 ARG C O 1
ATOM 5777 N N . VAL C 1 54 ? -21.213 34.207 -1.775 1.00 60.63 52 VAL C N 1
ATOM 5778 C CA . VAL C 1 54 ? -20.592 35.154 -2.693 1.00 65.54 52 VAL C CA 1
ATOM 5779 C C . VAL C 1 54 ? -20.000 34.382 -3.856 1.00 77.87 52 VAL C C 1
ATOM 5780 O O . VAL C 1 54 ? -19.444 33.303 -3.672 1.00 67.17 52 VAL C O 1
ATOM 5784 N N . ARG C 1 55 ? -20.042 34.991 -5.036 1.00 88.54 53 ARG C N 1
ATOM 5785 C CA . ARG C 1 55 ? -19.710 34.296 -6.272 1.00 80.27 53 ARG C CA 1
ATOM 5786 C C . ARG C 1 55 ? -18.217 34.102 -6.463 1.00 79.29 53 ARG C C 1
ATOM 5787 O O . ARG C 1 55 ? -17.785 33.053 -6.938 1.00 87.99 53 ARG C O 1
ATOM 5789 N N . LYS C 1 56 ? -17.419 35.094 -6.085 1.00 83.42 54 LYS C N 1
ATOM 5790 C CA . LYS C 1 56 ? -15.987 34.980 -6.319 1.00 88.17 54 LYS C CA 1
ATOM 5791 C C . LYS C 1 56 ? -15.218 34.584 -5.065 1.00 92.19 54 LYS C C 1
ATOM 5792 O O . LYS C 1 56 ? -15.367 35.207 -4.016 1.00 86.27 54 LYS C O 1
ATOM 5798 N N . PRO C 1 57 ? -14.397 33.526 -5.183 1.00 99.37 55 PRO C N 1
ATOM 5799 C CA . PRO C 1 57 ? -13.455 33.012 -4.184 1.00 95.31 55 PRO C CA 1
ATOM 5800 C C . PRO C 1 57 ? -12.163 33.826 -4.135 1.00 99.09 55 PRO C C 1
ATOM 5801 O O . PRO C 1 57 ? -11.429 33.842 -5.129 1.00 103.56 55 PRO C O 1
ATOM 5805 N N . SER C 1 58 ? -11.920 34.509 -3.019 1.00 95.38 56 SER C N 1
ATOM 5806 C CA . SER C 1 58 ? -10.759 35.387 -2.857 1.00 98.95 56 SER C CA 1
ATOM 5807 C C . SER C 1 58 ? -10.810 36.545 -3.847 1.00 92.35 56 SER C C 1
ATOM 5808 O O . SER C 1 58 ? -11.675 37.417 -3.742 1.00 78.33 56 SER C O 1
ATOM 5810 N N . ALA C 1 68 ? -25.970 35.919 -18.789 1.00 87.01 66 ALA C N 1
ATOM 5811 C CA . ALA C 1 68 ? -26.613 35.656 -20.066 1.00 102.97 66 ALA C CA 1
ATOM 5812 C C . ALA C 1 68 ? -27.834 34.793 -19.831 1.00 102.33 66 ALA C C 1
ATOM 5813 O O . ALA C 1 68 ? -28.954 35.171 -20.156 1.00 96.04 66 ALA C O 1
ATOM 5815 N N . ALA C 1 69 ? -27.604 33.605 -19.294 1.00 101.16 67 ALA C N 1
ATOM 5816 C CA . ALA C 1 69 ? -28.705 32.730 -18.977 1.00 85.38 67 ALA C CA 1
ATOM 5817 C C . ALA C 1 69 ? -29.513 33.261 -17.790 1.00 80.44 67 ALA C C 1
ATOM 5818 O O . ALA C 1 69 ? -30.723 33.240 -17.794 1.00 81.58 67 ALA C O 1
ATOM 5820 N N . ASN C 1 70 ? -28.838 33.724 -16.754 1.00 85.38 68 ASN C N 1
ATOM 5821 C CA . ASN C 1 70 ? -29.544 34.169 -15.563 1.00 90.84 68 ASN C CA 1
ATOM 5822 C C . ASN C 1 70 ? -30.319 35.485 -15.774 1.00 88.98 68 ASN C C 1
ATOM 5823 O O . ASN C 1 70 ? -30.623 36.180 -14.799 1.00 87.92 68 ASN C O 1
ATOM 5828 N N . ASP C 1 71 ? -30.521 35.915 -17.020 1.00 90.56 69 ASP C N 1
ATOM 5829 C CA . ASP C 1 71 ? -31.404 37.060 -17.249 1.00 92.37 69 ASP C CA 1
ATOM 5830 C C . ASP C 1 71 ? -32.855 36.592 -17.057 1.00 86.39 69 ASP C C 1
ATOM 5831 O O . ASP C 1 71 ? -33.691 37.307 -16.492 1.00 69.99 69 ASP C O 1
ATOM 5833 N N . VAL C 1 72 ? -33.134 35.371 -17.517 1.00 81.94 70 VAL C N 1
ATOM 5834 C CA . VAL C 1 72 ? -34.435 34.718 -17.335 1.00 50.02 70 VAL C CA 1
ATOM 5835 C C . VAL C 1 72 ? -34.572 34.124 -15.932 1.00 51.80 70 VAL C C 1
ATOM 5836 O O . VAL C 1 72 ? -35.677 33.879 -15.452 1.00 47.15 70 VAL C O 1
ATOM 5840 N N . SER C 1 73 ? -33.446 33.935 -15.253 1.00 44.86 71 SER C N 1
ATOM 5841 C CA . SER C 1 73 ? -33.471 33.344 -13.916 1.00 45.24 71 SER C CA 1
ATOM 5842 C C . SER C 1 73 ? -34.242 34.144 -12.866 1.00 52.94 71 SER C C 1
ATOM 5843 O O . SER C 1 73 ? -34.809 33.556 -11.950 1.00 41.64 71 SER C O 1
ATOM 5846 N N . GLY C 1 74 ? -34.251 35.469 -12.972 1.00 47.98 72 GLY C N 1
ATOM 5847 C CA . GLY C 1 74 ? -34.973 36.275 -12.003 1.00 42.83 72 GLY C CA 1
ATOM 5848 C C . GLY C 1 74 ? -36.464 36.010 -12.097 1.00 42.88 72 GLY C C 1
ATOM 5849 O O . GLY C 1 74 ? -37.167 35.839 -11.091 1.00 48.57 72 GLY C O 1
ATOM 5850 N N . GLN C 1 75 ? -36.950 36.020 -13.326 1.00 40.84 73 GLN C N 1
ATOM 5851 C CA . GLN C 1 75 ? -38.330 35.696 -13.618 1.00 43.64 73 GLN C CA 1
ATOM 5852 C C . GLN C 1 75 ? -38.709 34.252 -13.280 1.00 30.77 73 GLN C C 1
ATOM 5853 O O . GLN C 1 75 ? -39.803 34.003 -12.781 1.00 29.42 73 GLN C O 1
ATOM 5859 N N . TRP C 1 76 ? -37.805 33.310 -13.506 1.00 30.50 74 TRP C N 1
ATOM 5860 C CA . TRP C 1 76 ? -38.080 31.907 -13.189 1.00 31.49 74 TRP C CA 1
ATOM 5861 C C . TRP C 1 76 ? -38.255 31.708 -11.666 1.00 28.71 74 TRP C C 1
ATOM 5862 O O . TRP C 1 76 ? -39.244 31.124 -11.225 1.00 24.85 74 TRP C O 1
ATOM 5873 N N . ARG C 1 77 ? -37.348 32.267 -10.868 1.00 26.88 75 ARG C N 1
ATOM 5874 C CA . ARG C 1 77 ? -37.419 32.118 -9.413 1.00 33.51 75 ARG C CA 1
ATOM 5875 C C . ARG C 1 77 ? -38.584 32.832 -8.734 1.00 32.18 75 ARG C C 1
ATOM 5876 O O . ARG C 1 77 ? -39.236 32.249 -7.867 1.00 41.24 75 ARG C O 1
ATOM 5884 N N . ARG C 1 78 ? -38.852 34.077 -9.106 1.00 29.68 76 ARG C N 1
ATOM 5885 C CA . ARG C 1 78 ? -39.946 34.804 -8.470 1.00 28.89 76 ARG C CA 1
ATOM 5886 C C . ARG C 1 78 ? -41.334 34.444 -8.968 1.00 35.85 76 ARG C C 1
ATOM 5887 O O . ARG C 1 78 ? -42.241 34.222 -8.166 1.00 44.37 76 ARG C O 1
ATOM 5895 N N . ASN C 1 79 ? -41.509 34.392 -10.284 1.00 35.50 77 ASN C N 1
ATOM 5896 C CA . ASN C 1 79 ? -42.851 34.278 -10.834 1.00 34.97 77 ASN C CA 1
ATOM 5897 C C . ASN C 1 79 ? -43.240 32.937 -11.461 1.00 31.74 77 ASN C C 1
ATOM 5898 O O . ASN C 1 79 ? -44.379 32.501 -11.316 1.00 33.62 77 ASN C O 1
ATOM 5903 N N . ILE C 1 80 ? -42.322 32.290 -12.171 1.00 37.12 78 ILE C N 1
ATOM 5904 C CA . ILE C 1 80 ? -42.676 31.062 -12.884 1.00 33.55 78 ILE C CA 1
ATOM 5905 C C . ILE C 1 80 ? -42.598 29.784 -12.047 1.00 22.37 78 ILE C C 1
ATOM 5906 O O . ILE C 1 80 ? -43.561 29.026 -11.993 1.00 28.00 78 ILE C O 1
ATOM 5911 N N . LEU C 1 81 ? -41.471 29.562 -11.382 1.00 21.73 79 LEU C N 1
ATOM 5912 C CA . LEU C 1 81 ? -41.267 28.336 -10.608 1.00 25.05 79 LEU C CA 1
ATOM 5913 C C . LEU C 1 81 ? -42.303 28.102 -9.495 1.00 34.12 79 LEU C C 1
ATOM 5914 O O . LEU C 1 81 ? -42.705 26.955 -9.278 1.00 31.17 79 LEU C O 1
ATOM 5919 N N . PRO C 1 82 ? -42.747 29.167 -8.788 1.00 23.84 80 PRO C N 1
ATOM 5920 C CA . PRO C 1 82 ? -43.796 28.939 -7.783 1.00 26.50 80 PRO C CA 1
ATOM 5921 C C . PRO C 1 82 ? -45.104 28.383 -8.353 1.00 32.81 80 PRO C C 1
ATOM 5922 O O . PRO C 1 82 ? -45.935 27.898 -7.582 1.00 35.27 80 PRO C O 1
ATOM 5926 N N . LYS C 1 83 ? -45.311 28.500 -9.661 1.00 23.78 81 LYS C N 1
ATOM 5927 C CA . LYS C 1 83 ? -46.454 27.859 -10.307 1.00 33.88 81 LYS C CA 1
ATOM 5928 C C . LYS C 1 83 ? -46.307 26.332 -10.370 1.00 36.83 81 LYS C C 1
ATOM 5929 O O . LYS C 1 83 ? -47.294 25.597 -10.317 1.00 36.89 81 LYS C O 1
ATOM 5935 N N . LEU C 1 84 ? -45.076 25.865 -10.543 1.00 28.32 82 LEU C N 1
ATOM 5936 C CA . LEU C 1 84 ? -44.813 24.434 -10.630 1.00 32.61 82 LEU C CA 1
ATOM 5937 C C . LEU C 1 84 ? -44.629 23.782 -9.258 1.00 37.57 82 LEU C C 1
ATOM 5938 O O . LEU C 1 84 ? -45.125 22.680 -9.013 1.00 33.54 82 LEU C O 1
ATOM 5943 N N . VAL C 1 85 ? -43.902 24.457 -8.372 1.00 35.01 83 VAL C N 1
ATOM 5944 C CA . VAL C 1 85 ? -43.624 23.921 -7.043 1.00 28.03 83 VAL C CA 1
ATOM 5945 C C . VAL C 1 85 ? -44.168 24.829 -5.935 1.00 35.47 83 VAL C C 1
ATOM 5946 O O . VAL C 1 85 ? -43.895 26.028 -5.930 1.00 40.03 83 VAL C O 1
ATOM 5950 N N . PRO C 1 86 ? -44.911 24.251 -4.974 1.00 27.60 84 PRO C N 1
ATOM 5951 C CA . PRO C 1 86 ? -45.504 25.023 -3.871 1.00 37.80 84 PRO C CA 1
ATOM 5952 C C . PRO C 1 86 ? -44.453 25.738 -3.036 1.00 32.56 84 PRO C C 1
ATOM 5953 O O . PRO C 1 86 ? -43.376 25.194 -2.799 1.00 28.45 84 PRO C O 1
ATOM 5957 N N . ARG C 1 87 ? -44.803 26.920 -2.544 1.00 24.03 85 ARG C N 1
ATOM 5958 C CA . ARG C 1 87 ? -43.860 27.785 -1.845 1.00 40.60 85 ARG C CA 1
ATOM 5959 C C . ARG C 1 87 ? -43.279 27.184 -0.552 1.00 31.32 85 ARG C C 1
ATOM 5960 O O . ARG C 1 87 ? -42.151 27.508 -0.188 1.00 36.34 85 ARG C O 1
ATOM 5968 N N . GLN C 1 88 ? -44.020 26.305 0.125 1.00 33.50 86 GLN C N 1
ATOM 5969 C CA . GLN C 1 88 ? -43.512 25.662 1.342 1.00 33.72 86 GLN C CA 1
ATOM 5970 C C . GLN C 1 88 ? -42.295 24.800 1.039 1.00 28.14 86 GLN C C 1
ATOM 5971 O O . GLN C 1 88 ? -41.510 24.475 1.932 1.00 31.68 86 GLN C O 1
ATOM 5977 N N . LEU C 1 89 ? -42.193 24.356 -0.211 1.00 26.96 87 LEU C N 1
ATOM 5978 C CA . LEU C 1 89 ? -41.084 23.510 -0.636 1.00 28.02 87 LEU C CA 1
ATOM 5979 C C . LEU C 1 89 ? -39.942 24.303 -1.252 1.00 28.01 87 LEU C C 1
ATOM 5980 O O . LEU C 1 89 ? -38.939 23.722 -1.654 1.00 26.24 87 LEU C O 1
ATOM 5985 N N . LEU C 1 90 ? -40.087 25.623 -1.319 1.00 26.94 88 LEU C N 1
ATOM 5986 C CA . LEU C 1 90 ? -39.055 26.458 -1.929 1.00 26.99 88 LEU C CA 1
ATOM 5987 C C . LEU C 1 90 ? -38.307 27.298 -0.902 1.00 29.51 88 LEU C C 1
ATOM 5988 O O . LEU C 1 90 ? -38.846 27.643 0.149 1.00 28.93 88 LEU C O 1
ATOM 5993 N N . THR C 1 91 ? -37.040 27.569 -1.193 1.00 28.17 89 THR C N 1
ATOM 5994 C CA . THR C 1 91 ? -36.201 28.395 -0.337 1.00 35.82 89 THR C CA 1
ATOM 5995 C C . THR C 1 91 ? -36.178 29.834 -0.845 1.00 50.67 89 THR C C 1
ATOM 5996 O O . THR C 1 91 ? -36.140 30.070 -2.055 1.00 47.44 89 THR C O 1
ATOM 6000 N N . THR C 1 92 ? -36.210 30.792 0.075 1.00 49.41 90 THR C N 1
ATOM 6001 C CA . THR C 1 92 ? -36.154 32.200 -0.301 1.00 57.05 90 THR C CA 1
ATOM 6002 C C . THR C 1 92 ? -34.721 32.688 -0.449 1.00 56.94 90 THR C C 1
ATOM 6003 O O . THR C 1 92 ? -33.824 32.245 0.269 1.00 61.18 90 THR C O 1
ATOM 6007 N N . SER C 1 93 ? -34.510 33.585 -1.405 1.00 50.31 91 SER C N 1
ATOM 6008 C CA . SER C 1 93 ? -33.206 34.204 -1.602 1.00 59.03 91 SER C CA 1
ATOM 6009 C C . SER C 1 93 ? -33.326 35.680 -1.979 1.00 66.94 91 SER C C 1
ATOM 6010 O O . SER C 1 93 ? -34.268 36.079 -2.659 1.00 76.13 91 SER C O 1
ATOM 6013 N N . ARG C 1 94 ? -32.362 36.478 -1.532 1.00 61.40 92 ARG C N 1
ATOM 6014 C CA . ARG C 1 94 ? -32.291 37.897 -1.868 1.00 69.12 92 ARG C CA 1
ATOM 6015 C C . ARG C 1 94 ? -30.913 38.236 -2.423 1.00 71.15 92 ARG C C 1
ATOM 6016 O O . ARG C 1 94 ? -29.905 37.995 -1.767 1.00 77.26 92 ARG C O 1
ATOM 6024 N N . GLU C 1 95 ? -30.877 38.810 -3.624 1.00 77.91 93 GLU C N 1
ATOM 6025 C CA . GLU C 1 95 ? -29.620 39.200 -4.249 1.00 76.53 93 GLU C CA 1
ATOM 6026 C C . GLU C 1 95 ? -29.134 40.403 -3.442 1.00 77.44 93 GLU C C 1
ATOM 6027 O O . GLU C 1 95 ? -29.939 41.255 -3.083 1.00 72.90 93 GLU C O 1
ATOM 6033 N N . VAL C 1 96 ? -27.837 40.481 -3.151 1.00 76.97 94 VAL C N 1
ATOM 6034 C CA . VAL C 1 96 ? -27.366 41.506 -2.223 1.00 72.86 94 VAL C CA 1
ATOM 6035 C C . VAL C 1 96 ? -26.111 42.261 -2.682 1.00 66.49 94 VAL C C 1
ATOM 6036 O O . VAL C 1 96 ? -25.308 41.761 -3.472 1.00 64.32 94 VAL C O 1
ATOM 6040 N N . THR C 1 97 ? -25.988 43.494 -2.194 1.00 72.38 95 THR C N 1
ATOM 6041 C CA . THR C 1 97 ? -24.873 44.391 -2.498 1.00 74.62 95 THR C CA 1
ATOM 6042 C C . THR C 1 97 ? -23.838 44.446 -1.370 1.00 67.60 95 THR C C 1
ATOM 6043 O O . THR C 1 97 ? -24.150 44.847 -0.250 1.00 69.50 95 THR C O 1
ATOM 6047 N N . LEU C 1 98 ? -22.612 44.027 -1.669 1.00 63.83 96 LEU C N 1
ATOM 6048 C CA . LEU C 1 98 ? -21.528 44.016 -0.686 1.00 79.06 96 LEU C CA 1
ATOM 6049 C C . LEU C 1 98 ? -20.497 45.086 -1.029 1.00 79.34 96 LEU C C 1
ATOM 6050 O O . LEU C 1 98 ? -20.123 45.247 -2.193 1.00 70.08 96 LEU C O 1
ATOM 6055 N N . GLU C 1 99 ? -20.034 45.815 -0.015 1.00 77.80 97 GLU C N 1
ATOM 6056 C CA . GLU C 1 99 ? -19.097 46.907 -0.248 1.00 76.60 97 GLU C CA 1
ATOM 6057 C C . GLU C 1 99 ? -17.686 46.348 -0.261 1.00 72.38 97 GLU C C 1
ATOM 6058 O O . GLU C 1 99 ? -17.423 45.286 0.296 1.00 73.80 97 GLU C O 1
ATOM 6060 N N . GLU C 1 100 ? -16.772 47.077 -0.884 1.00 69.93 98 GLU C N 1
ATOM 6061 C CA . GLU C 1 100 ? -15.436 46.553 -1.102 1.00 81.23 98 GLU C CA 1
ATOM 6062 C C . GLU C 1 100 ? -14.639 46.366 0.183 1.00 73.49 98 GLU C C 1
ATOM 6063 O O . GLU C 1 100 ? -14.047 45.305 0.391 1.00 66.06 98 GLU C O 1
ATOM 6065 N N . GLY C 1 101 ? -14.654 47.373 1.056 1.00 79.64 99 GLY C N 1
ATOM 6066 C CA . GLY C 1 101 ? -13.953 47.280 2.326 1.00 70.20 99 GLY C CA 1
ATOM 6067 C C . GLY C 1 101 ? -14.534 46.207 3.223 1.00 73.56 99 GLY C C 1
ATOM 6068 O O . GLY C 1 101 ? -13.796 45.430 3.833 1.00 67.73 99 GLY C O 1
ATOM 6069 N N . TRP C 1 102 ? -15.862 46.171 3.291 1.00 74.80 100 TRP C N 1
ATOM 6070 C CA . TRP C 1 102 ? -16.591 45.184 4.082 1.00 64.92 100 TRP C CA 1
ATOM 6071 C C . TRP C 1 102 ? -16.332 43.764 3.604 1.00 65.51 100 TRP C C 1
ATOM 6072 O O . TRP C 1 102 ? -16.112 42.852 4.405 1.00 63.00 100 TRP C O 1
ATOM 6083 N N . TYR C 1 103 ? -16.374 43.589 2.289 1.00 59.46 101 TYR C N 1
ATOM 6084 C CA . TYR C 1 103 ? -16.163 42.290 1.672 1.00 60.31 101 TYR C CA 1
ATOM 6085 C C . TYR C 1 103 ? -14.785 41.726 1.967 1.00 65.16 101 TYR C C 1
ATOM 6086 O O . TYR C 1 103 ? -14.666 40.636 2.513 1.00 66.63 101 TYR C O 1
ATOM 6095 N N . LYS C 1 104 ? -13.754 42.512 1.687 1.00 66.53 102 LYS C N 1
ATOM 6096 C CA . LYS C 1 104 ? -12.375 42.051 1.802 1.00 69.44 102 LYS C CA 1
ATOM 6097 C C . LYS C 1 104 ? -11.993 41.794 3.263 1.00 63.78 102 LYS C C 1
ATOM 6098 O O . LYS C 1 104 ? -11.194 40.902 3.558 1.00 65.14 102 LYS C O 1
ATOM 6104 N N . GLU C 1 105 ? -12.557 42.593 4.168 1.00 58.51 103 GLU C N 1
ATOM 6105 C CA . GLU C 1 105 ? -12.362 42.409 5.605 1.00 69.36 103 GLU C CA 1
ATOM 6106 C C . GLU C 1 105 ? -12.908 41.043 6.023 1.00 68.39 103 GLU C C 1
ATOM 6107 O O . GLU C 1 105 ? -12.343 40.376 6.891 1.00 73.24 103 GLU C O 1
ATOM 6113 N N . LEU C 1 106 ? -14.034 40.651 5.434 1.00 63.44 104 LEU C N 1
ATOM 6114 C CA . LEU C 1 106 ? -14.613 39.337 5.690 1.00 56.36 104 LEU C CA 1
ATOM 6115 C C . LEU C 1 106 ? -13.671 38.237 5.228 1.00 63.48 104 LEU C C 1
ATOM 6116 O O . LEU C 1 106 ? -13.456 37.257 5.941 1.00 76.32 104 LEU C O 1
ATOM 6121 N N . LEU C 1 107 ? -13.108 38.396 4.034 1.00 67.34 105 LEU C N 1
ATOM 6122 C CA . LEU C 1 107 ? -12.209 37.386 3.494 1.00 66.67 105 LEU C CA 1
ATOM 6123 C C . LEU C 1 107 ? -10.869 37.397 4.224 1.00 72.76 105 LEU C C 1
ATOM 6124 O O . LEU C 1 107 ? -10.101 36.438 4.140 1.00 73.98 105 LEU C O 1
ATOM 6129 N N . ALA C 1 108 ? -10.614 38.476 4.960 1.00 75.32 106 ALA C N 1
ATOM 6130 C CA . ALA C 1 108 ? -9.397 38.616 5.757 1.00 82.90 106 ALA C CA 1
ATOM 6131 C C . ALA C 1 108 ? -9.306 37.558 6.844 1.00 86.64 106 ALA C C 1
ATOM 6132 O O . ALA C 1 108 ? -8.218 37.253 7.330 1.00 93.07 106 ALA C O 1
ATOM 6142 N N . VAL C 1 110 ? -8.997 34.604 6.906 1.00 83.12 108 VAL C N 1
ATOM 6143 C CA . VAL C 1 110 ? -8.360 33.484 6.217 1.00 71.78 108 VAL C CA 1
ATOM 6144 C C . VAL C 1 110 ? -8.189 32.259 7.109 1.00 77.01 108 VAL C C 1
ATOM 6145 O O . VAL C 1 110 ? -8.228 31.123 6.643 1.00 78.14 108 VAL C O 1
ATOM 6149 N N . ASP C 1 111 ? -7.961 32.531 8.389 1.00 79.50 109 ASP C N 1
ATOM 6150 C CA . ASP C 1 111 ? -7.451 31.578 9.364 1.00 72.10 109 ASP C CA 1
ATOM 6151 C C . ASP C 1 111 ? -8.145 30.215 9.384 1.00 69.42 109 ASP C C 1
ATOM 6152 O O . ASP C 1 111 ? -7.480 29.183 9.475 1.00 66.62 109 ASP C O 1
ATOM 6157 N N . VAL C 1 112 ? -9.473 30.208 9.326 1.00 64.62 110 VAL C N 1
ATOM 6158 C CA . VAL C 1 112 ? -10.220 28.956 9.380 1.00 70.50 110 VAL C CA 1
ATOM 6159 C C . VAL C 1 112 ? -10.004 28.094 8.133 1.00 72.24 110 VAL C C 1
ATOM 6160 O O . VAL C 1 112 ? -9.792 26.884 8.237 1.00 81.04 110 VAL C O 1
ATOM 6164 N N . VAL C 1 113 ? -10.038 28.740 6.966 1.00 68.53 111 VAL C N 1
ATOM 6165 C CA . VAL C 1 113 ? -9.880 28.082 5.664 1.00 65.32 111 VAL C CA 1
ATOM 6166 C C . VAL C 1 113 ? -10.666 26.773 5.564 1.00 75.02 111 VAL C C 1
ATOM 6167 O O . VAL C 1 113 ? -10.533 26.025 4.594 1.00 70.12 111 VAL C O 1
ATOM 6169 N N . ASP C 1 129 ? -15.743 45.106 -4.626 1.00 70.40 127 ASP C N 1
ATOM 6170 C CA . ASP C 1 129 ? -17.150 45.243 -4.986 1.00 79.55 127 ASP C CA 1
ATOM 6171 C C . ASP C 1 129 ? -17.691 43.940 -5.564 1.00 74.52 127 ASP C C 1
ATOM 6172 O O . ASP C 1 129 ? -17.521 43.658 -6.751 1.00 87.28 127 ASP C O 1
ATOM 6174 N N . ARG C 1 130 ? -18.351 43.150 -4.725 1.00 66.52 128 ARG C N 1
ATOM 6175 C CA . ARG C 1 130 ? -18.882 41.865 -5.160 1.00 75.63 128 ARG C CA 1
ATOM 6176 C C . ARG C 1 130 ? -20.380 41.755 -4.904 1.00 75.97 128 ARG C C 1
ATOM 6177 O O . ARG C 1 130 ? -20.957 42.548 -4.156 1.00 70.84 128 ARG C O 1
ATOM 6179 N N . ARG C 1 131 ? -21.003 40.759 -5.523 1.00 73.66 129 ARG C N 1
ATOM 6180 C CA . ARG C 1 131 ? -22.437 40.556 -5.382 1.00 73.63 129 ARG C CA 1
ATOM 6181 C C . ARG C 1 131 ? -22.701 39.196 -4.760 1.00 69.59 129 ARG C C 1
ATOM 6182 O O . ARG C 1 131 ? -22.111 38.191 -5.161 1.00 76.01 129 ARG C O 1
ATOM 6184 N N . GLY C 1 132 ? -23.600 39.170 -3.784 1.00 72.15 130 GLY C N 1
ATOM 6185 C CA . GLY C 1 132 ? -23.902 37.947 -3.073 1.00 65.44 130 GLY C CA 1
ATOM 6186 C C . GLY C 1 132 ? -25.382 37.701 -2.885 1.00 69.94 130 GLY C C 1
ATOM 6187 O O . GLY C 1 132 ? -26.215 38.517 -3.282 1.00 72.82 130 GLY C O 1
ATOM 6188 N N . VAL C 1 133 ? -25.707 36.561 -2.285 1.00 62.38 131 VAL C N 1
ATOM 6189 C CA . VAL C 1 133 ? -27.093 36.194 -2.046 1.00 60.30 131 VAL C CA 1
ATOM 6190 C C . VAL C 1 133 ? -27.345 35.914 -0.574 1.00 49.50 131 VAL C C 1
ATOM 6191 O O . VAL C 1 133 ? -26.505 35.322 0.107 1.00 54.44 131 VAL C O 1
ATOM 6195 N N . LEU C 1 134 ? -28.495 36.353 -0.077 1.00 44.51 132 LEU C N 1
ATOM 6196 C CA . LEU C 1 134 ? -28.887 36.014 1.281 1.00 55.19 132 LEU C CA 1
ATOM 6197 C C . LEU C 1 134 ? -29.828 34.820 1.225 1.00 60.08 132 LEU C C 1
ATOM 6198 O O . LEU C 1 134 ? -30.861 34.860 0.561 1.00 62.58 132 LEU C O 1
ATOM 6203 N N . LEU C 1 135 ? -29.482 33.770 1.957 1.00 57.28 133 LEU C N 1
ATOM 6204 C CA . LEU C 1 135 ? -30.199 32.508 1.857 1.00 50.62 133 LEU C CA 1
ATOM 6205 C C . LEU C 1 135 ? -30.873 32.163 3.168 1.00 52.55 133 LEU C C 1
ATOM 6206 O O . LEU C 1 135 ? -30.625 32.801 4.183 1.00 50.72 133 LEU C O 1
ATOM 6211 N N . GLU C 1 136 ? -31.694 31.121 3.153 1.00 59.67 134 GLU C N 1
ATOM 6212 C CA . GLU C 1 136 ? -32.203 30.573 4.396 1.00 61.16 134 GLU C CA 1
ATOM 6213 C C . GLU C 1 136 ? -31.084 29.742 4.985 1.00 48.84 134 GLU C C 1
ATOM 6214 O O . GLU C 1 136 ? -30.496 28.911 4.295 1.00 49.59 134 GLU C O 1
ATOM 6220 N N . ASP C 1 137 ? -30.776 29.965 6.254 1.00 47.31 135 ASP C N 1
ATOM 6221 C CA . ASP C 1 137 ? -29.725 29.193 6.887 1.00 61.21 135 ASP C CA 1
ATOM 6222 C C . ASP C 1 137 ? -30.368 27.918 7.416 1.00 55.86 135 ASP C C 1
ATOM 6223 O O . ASP C 1 137 ? -30.913 27.891 8.520 1.00 52.08 135 ASP C O 1
ATOM 6228 N N . LEU C 1 138 ? -30.292 26.859 6.615 1.00 49.26 136 LEU C N 1
ATOM 6229 C CA . LEU C 1 138 ? -31.009 25.625 6.909 1.00 53.56 136 LEU C CA 1
ATOM 6230 C C . LEU C 1 138 ? -30.121 24.573 7.557 1.00 44.69 136 LEU C C 1
ATOM 6231 O O . LEU C 1 138 ? -30.616 23.599 8.122 1.00 41.64 136 LEU C O 1
ATOM 6236 N N . THR C 1 139 ? -28.810 24.771 7.478 1.00 47.66 137 THR C N 1
ATOM 6237 C CA . THR C 1 139 ? -27.869 23.779 7.982 1.00 39.64 137 THR C CA 1
ATOM 6238 C C . THR C 1 139 ? -27.163 24.163 9.281 1.00 53.50 137 THR C C 1
ATOM 6239 O O . THR C 1 139 ? -26.654 23.295 9.988 1.00 47.88 137 THR C O 1
ATOM 6243 N N . SER C 1 140 ? -27.159 25.447 9.620 1.00 59.19 138 SER C N 1
ATOM 6244 C CA . SER C 1 140 ? -26.414 25.891 10.794 1.00 55.45 138 SER C CA 1
ATOM 6245 C C . SER C 1 140 ? -27.234 25.796 12.065 1.00 55.59 138 SER C C 1
ATOM 6246 O O . SER C 1 140 ? -28.455 25.641 12.026 1.00 61.09 138 SER C O 1
ATOM 6249 N N . ASN C 1 141 ? -26.550 25.896 13.198 1.00 59.34 139 ASN C N 1
ATOM 6250 C CA . ASN C 1 141 ? -27.227 25.898 14.478 1.00 52.87 139 ASN C CA 1
ATOM 6251 C C . ASN C 1 141 ? -27.800 27.288 14.691 1.00 53.26 139 ASN C C 1
ATOM 6252 O O . ASN C 1 141 ? -27.059 28.239 14.943 1.00 52.29 139 ASN C O 1
ATOM 6257 N N . VAL C 1 142 ? -29.121 27.405 14.593 1.00 49.89 140 VAL C N 1
ATOM 6258 C CA . VAL C 1 142 ? -29.769 28.711 14.650 1.00 63.33 140 VAL C CA 1
ATOM 6259 C C . VAL C 1 142 ? -30.859 28.806 15.716 1.00 68.95 140 VAL C C 1
ATOM 6260 O O . VAL C 1 142 ? -31.445 29.872 15.895 1.00 65.91 140 VAL C O 1
ATOM 6264 N N . ASP C 1 143 ? -31.127 27.717 16.436 1.00 62.91 141 ASP C N 1
ATOM 6265 C CA . ASP C 1 143 ? -32.229 27.739 17.397 1.00 63.60 141 ASP C CA 1
ATOM 6266 C C . ASP C 1 143 ? -31.782 28.422 18.677 1.00 60.91 141 ASP C C 1
ATOM 6267 O O . ASP C 1 143 ? -30.695 28.176 19.200 1.00 58.92 141 ASP C O 1
ATOM 6272 N N . ASP C 1 144 ? -32.660 29.287 19.165 1.00 79.53 142 ASP C N 1
ATOM 6273 C CA . ASP C 1 144 ? -32.406 30.122 20.324 1.00 70.04 142 ASP C CA 1
ATOM 6274 C C . ASP C 1 144 ? -32.075 29.315 21.578 1.00 67.21 142 ASP C C 1
ATOM 6275 O O . ASP C 1 144 ? -31.172 29.669 22.337 1.00 65.45 142 ASP C O 1
ATOM 6280 N N . ASP C 1 145 ? -32.811 28.223 21.772 1.00 73.89 143 ASP C N 1
ATOM 6281 C CA . ASP C 1 145 ? -32.664 27.359 22.945 1.00 58.03 143 ASP C CA 1
ATOM 6282 C C . ASP C 1 145 ? -31.450 26.421 22.881 1.00 52.49 143 ASP C C 1
ATOM 6283 O O . ASP C 1 145 ? -31.181 25.691 23.831 1.00 52.42 143 ASP C O 1
ATOM 6288 N N . GLY C 1 146 ? -30.732 26.420 21.761 1.00 51.69 144 GLY C N 1
ATOM 6289 C CA . GLY C 1 146 ? -29.579 25.547 21.609 1.00 40.00 144 GLY C CA 1
ATOM 6290 C C . GLY C 1 146 ? -29.801 24.173 21.005 1.00 42.83 144 GLY C C 1
ATOM 6291 O O . GLY C 1 146 ? -28.964 23.282 21.167 1.00 31.56 144 GLY C O 1
ATOM 6292 N N . ALA C 1 147 ? -30.926 23.993 20.320 1.00 38.40 145 ALA C N 1
ATOM 6293 C CA . ALA C 1 147 ? -31.200 22.738 19.632 1.00 43.52 145 ALA C CA 1
ATOM 6294 C C . ALA C 1 147 ? -30.167 22.546 18.526 1.00 34.90 145 ALA C C 1
ATOM 6295 O O . ALA C 1 147 ? -29.746 23.508 17.891 1.00 35.82 145 ALA C O 1
ATOM 6297 N N . ILE C 1 148 ? -29.727 21.308 18.336 1.00 37.14 146 ILE C N 1
ATOM 6298 C CA . ILE C 1 148 ? -28.743 20.995 17.311 1.00 38.85 146 ILE C CA 1
ATOM 6299 C C . ILE C 1 148 ? -29.446 20.683 15.993 1.00 33.54 146 ILE C C 1
ATOM 6300 O O . ILE C 1 148 ? -30.304 19.809 15.936 1.00 36.85 146 ILE C O 1
ATOM 6305 N N . THR C 1 149 ? -29.070 21.381 14.931 1.00 31.54 147 THR C N 1
ATOM 6306 C CA . THR C 1 149 ? -29.695 21.153 13.635 1.00 38.19 147 THR C CA 1
ATOM 6307 C C . THR C 1 149 ? -29.166 19.887 12.987 1.00 29.16 147 THR C C 1
ATOM 6308 O O . THR C 1 149 ? -27.958 19.672 12.916 1.00 26.61 147 THR C O 1
ATOM 6312 N N . VAL C 1 150 ? -30.086 19.041 12.539 1.00 21.06 148 VAL C N 1
ATOM 6313 C CA . VAL C 1 150 ? -29.725 17.829 11.821 1.00 31.75 148 VAL C CA 1
ATOM 6314 C C . VAL C 1 150 ? -30.403 17.878 10.458 1.00 30.24 148 VAL C C 1
ATOM 6315 O O . VAL C 1 150 ? -31.626 17.997 10.370 1.00 33.17 148 VAL C O 1
ATOM 6319 N N . ALA C 1 151 ? -29.610 17.820 9.398 1.00 25.92 149 ALA C N 1
ATOM 6320 C CA . ALA C 1 151 ? -30.149 17.931 8.048 1.00 26.30 149 ALA C CA 1
ATOM 6321 C C . ALA C 1 151 ? -29.627 16.858 7.099 1.00 35.07 149 ALA C C 1
ATOM 6322 O O . ALA C 1 151 ? -28.498 16.380 7.231 1.00 31.27 149 ALA C O 1
ATOM 6324 N N . ILE C 1 152 ? -30.476 16.482 6.149 1.00 28.06 150 ILE C N 1
ATOM 6325 C CA . ILE C 1 152 ? -30.144 15.499 5.129 1.00 20.38 150 ILE C CA 1
ATOM 6326 C C . ILE C 1 152 ? -30.379 16.042 3.727 1.00 29.36 150 ILE C C 1
ATOM 6327 O O . ILE C 1 152 ? -31.407 16.669 3.459 1.00 31.43 150 ILE C O 1
ATOM 6332 N N . GLU C 1 153 ? -29.420 15.806 2.836 1.00 25.66 151 GLU C N 1
ATOM 6333 C CA . GLU C 1 153 ? -29.562 16.213 1.444 1.00 27.76 151 GLU C CA 1
ATOM 6334 C C . GLU C 1 153 ? -29.551 14.977 0.562 1.00 31.16 151 GLU C C 1
ATOM 6335 O O . GLU C 1 153 ? -28.612 14.180 0.603 1.00 29.46 151 GLU C O 1
ATOM 6341 N N . ILE C 1 154 ? -30.599 14.827 -0.236 1.00 25.84 152 ILE C N 1
ATOM 6342 C CA . ILE C 1 154 ? -30.773 13.652 -1.074 1.00 25.23 152 ILE C CA 1
ATOM 6343 C C . ILE C 1 154 ? -30.871 14.024 -2.552 1.00 29.64 152 ILE C C 1
ATOM 6344 O O . ILE C 1 154 ? -31.515 15.020 -2.895 1.00 25.81 152 ILE C O 1
ATOM 6349 N N . LYS C 1 155 ? -30.217 13.240 -3.412 1.00 25.99 153 LYS C N 1
ATOM 6350 C CA . LYS C 1 155 ? -30.442 13.301 -4.858 1.00 21.40 153 LYS C CA 1
ATOM 6351 C C . LYS C 1 155 ? -31.241 12.082 -5.267 1.00 22.31 153 LYS C C 1
ATOM 6352 O O . LYS C 1 155 ? -30.676 11.011 -5.464 1.00 31.76 153 LYS C O 1
ATOM 6358 N N . PRO C 1 156 ? -32.566 12.238 -5.372 1.00 26.85 154 PRO C N 1
ATOM 6359 C CA . PRO C 1 156 ? -33.504 11.142 -5.621 1.00 19.84 154 PRO C CA 1
ATOM 6360 C C . PRO C 1 156 ? -33.415 10.553 -7.030 1.00 25.72 154 PRO C C 1
ATOM 6361 O O . PRO C 1 156 ? -33.808 9.400 -7.200 1.00 30.34 154 PRO C O 1
ATOM 6365 N N . LYS C 1 157 ? -32.922 11.327 -7.998 1.00 21.37 155 LYS C N 1
ATOM 6366 C CA . LYS C 1 157 ? -32.818 10.907 -9.401 1.00 21.71 155 LYS C CA 1
ATOM 6367 C C . LYS C 1 157 ? -34.208 10.722 -10.022 1.00 23.43 155 LYS C C 1
ATOM 6368 O O . LYS C 1 157 ? -35.189 11.238 -9.498 1.00 20.31 155 LYS C O 1
ATOM 6374 N N . TRP C 1 158 ? -34.295 9.991 -11.132 1.00 25.09 156 TRP C N 1
ATOM 6375 C CA . TRP C 1 158 ? -35.570 9.822 -11.840 1.00 26.82 156 TRP C CA 1
ATOM 6376 C C . TRP C 1 158 ? -36.553 8.949 -11.077 1.00 23.08 156 TRP C C 1
ATOM 6377 O O . TRP C 1 158 ? -36.209 7.851 -10.654 1.00 35.29 156 TRP C O 1
ATOM 6388 N N . GLY C 1 159 ? -37.788 9.423 -10.946 1.00 19.28 157 GLY C N 1
ATOM 6389 C CA . GLY C 1 159 ? -38.806 8.685 -10.224 1.00 23.02 157 GLY C CA 1
ATOM 6390 C C . GLY C 1 159 ? -39.711 7.832 -11.091 1.00 28.63 157 GLY C C 1
ATOM 6391 O O . GLY C 1 159 ? -40.748 7.359 -10.629 1.00 25.77 157 GLY C O 1
ATOM 6392 N N . PHE C 1 160 ? -39.317 7.612 -12.341 1.00 24.01 158 PHE C N 1
ATOM 6393 C CA . PHE C 1 160 ? -40.169 6.887 -13.269 1.00 19.00 158 PHE C CA 1
ATOM 6394 C C . PHE C 1 160 ? -39.348 6.176 -14.326 1.00 25.30 158 PHE C C 1
ATOM 6395 O O . PHE C 1 160 ? -38.157 6.436 -14.483 1.00 21.64 158 PHE C O 1
ATOM 6403 N N . LEU C 1 161 ? -40.015 5.306 -15.075 1.00 25.67 159 LEU C N 1
ATOM 6404 C CA . LEU C 1 161 ? -39.417 4.637 -16.218 1.00 21.13 159 LEU C CA 1
ATOM 6405 C C . LEU C 1 161 ? -40.202 5.056 -17.446 1.00 21.66 159 LEU C C 1
ATOM 6406 O O . LEU C 1 161 ? -41.434 5.128 -17.397 1.00 24.54 159 LEU C O 1
ATOM 6411 N N . PRO C 1 162 ? -39.504 5.356 -18.549 1.00 23.51 160 PRO C N 1
ATOM 6412 C CA . PRO C 1 162 ? -40.248 5.716 -19.760 1.00 13.21 160 PRO C CA 1
ATOM 6413 C C . PRO C 1 162 ? -41.072 4.540 -20.270 1.00 30.06 160 PRO C C 1
ATOM 6414 O O . PRO C 1 162 ? -40.637 3.390 -20.143 1.00 30.92 160 PRO C O 1
ATOM 6418 N N . CYS C 1 163 ? -42.249 4.816 -20.825 1.00 27.70 161 CYS C N 1
ATOM 6419 C CA . CYS C 1 163 ? -43.090 3.749 -21.357 1.00 23.84 161 CYS C CA 1
ATOM 6420 C C . CYS C 1 163 ? -42.500 3.188 -22.633 1.00 16.20 161 CYS C C 1
ATOM 6421 O O . CYS C 1 163 ? -41.920 3.919 -23.434 1.00 24.63 161 CYS C O 1
ATOM 6424 N N . ALA C 1 164 ? -42.673 1.887 -22.827 1.00 26.67 162 ALA C N 1
ATOM 6425 C CA . ALA C 1 164 ? -42.136 1.204 -23.998 1.00 26.08 162 ALA C CA 1
ATOM 6426 C C . ALA C 1 164 ? -42.717 1.749 -25.305 1.00 26.96 162 ALA C C 1
ATOM 6427 O O . ALA C 1 164 ? -42.043 1.759 -26.333 1.00 28.19 162 ALA C O 1
ATOM 6429 N N . GLY C 1 165 ? -43.966 2.204 -25.259 1.00 30.65 163 GLY C N 1
ATOM 6430 C CA . GLY C 1 165 ? -44.639 2.722 -26.441 1.00 26.84 163 GLY C CA 1
ATOM 6431 C C . GLY C 1 165 ? -44.023 3.964 -27.070 1.00 32.57 163 GLY C C 1
ATOM 6432 O O . GLY C 1 165 ? -44.272 4.255 -28.240 1.00 31.84 163 GLY C O 1
ATOM 6433 N N . HIS C 1 166 ? -43.231 4.700 -26.292 1.00 28.90 164 HIS C N 1
ATOM 6434 C CA . HIS C 1 166 ? -42.614 5.946 -26.750 1.00 24.72 164 HIS C CA 1
ATOM 6435 C C . HIS C 1 166 ? -41.133 5.805 -27.099 1.00 30.24 164 HIS C C 1
ATOM 6436 O O . HIS C 1 166 ? -40.522 6.756 -27.584 1.00 30.56 164 HIS C O 1
ATOM 6443 N N . LEU C 1 167 ? -40.546 4.639 -26.828 1.00 32.20 165 LEU C N 1
ATOM 6444 C CA . LEU C 1 167 ? -39.119 4.412 -27.110 1.00 30.31 165 LEU C CA 1
ATOM 6445 C C . LEU C 1 167 ? -38.874 4.085 -28.581 1.00 34.00 165 LEU C C 1
ATOM 6446 O O . LEU C 1 167 ? -39.508 3.190 -29.151 1.00 31.61 165 LEU C O 1
ATOM 6451 N N . GLN C 1 168 ? -37.954 4.835 -29.187 1.00 37.48 166 GLN C N 1
ATOM 6452 C CA . GLN C 1 168 ? -37.786 4.832 -30.640 1.00 44.24 166 GLN C CA 1
ATOM 6453 C C . GLN C 1 168 ? -37.032 3.624 -31.179 1.00 58.16 166 GLN C C 1
ATOM 6454 O O . GLN C 1 168 ? -37.643 2.787 -31.849 1.00 69.32 166 GLN C O 1
ATOM 6460 N N . PRO C 1 169 ? -35.717 3.506 -30.885 1.00 38.47 167 PRO C N 1
ATOM 6461 C CA . PRO C 1 169 ? -35.085 2.347 -31.515 1.00 30.26 167 PRO C CA 1
ATOM 6462 C C . PRO C 1 169 ? -35.584 1.088 -30.834 1.00 30.03 167 PRO C C 1
ATOM 6463 O O . PRO C 1 169 ? -35.568 1.033 -29.604 1.00 30.79 167 PRO C O 1
ATOM 6467 N N . PRO C 1 170 ? -36.089 0.124 -31.615 1.00 35.62 168 PRO C N 1
ATOM 6468 C CA . PRO C 1 170 ? -36.626 -1.113 -31.038 1.00 26.76 168 PRO C CA 1
ATOM 6469 C C . PRO C 1 170 ? -35.586 -1.878 -30.222 1.00 29.00 168 PRO C C 1
ATOM 6470 O O . PRO C 1 170 ? -35.951 -2.538 -29.248 1.00 28.86 168 PRO C O 1
ATOM 6474 N N . GLU C 1 171 ? -34.312 -1.777 -30.599 1.00 28.00 169 GLU C N 1
ATOM 6475 C CA . GLU C 1 171 ? -33.251 -2.454 -29.860 1.00 26.31 169 GLU C CA 1
ATOM 6476 C C . GLU C 1 171 ? -33.134 -1.929 -28.429 1.00 37.84 169 GLU C C 1
ATOM 6477 O O . GLU C 1 171 ? -32.688 -2.655 -27.536 1.00 27.27 169 GLU C O 1
ATOM 6483 N N . SER C 1 172 ? -33.507 -0.664 -28.221 1.00 23.97 170 SER C N 1
ATOM 6484 C CA . SER C 1 172 ? -33.333 -0.018 -26.918 1.00 27.32 170 SER C CA 1
ATOM 6485 C C . SER C 1 172 ? -34.549 -0.092 -26.017 1.00 19.57 170 SER C C 1
ATOM 6486 O O . SER C 1 172 ? -34.471 0.273 -24.842 1.00 22.75 170 SER C O 1
ATOM 6489 N N . VAL C 1 173 ? -35.674 -0.541 -26.559 1.00 20.10 171 VAL C N 1
ATOM 6490 C CA . VAL C 1 173 ? -36.927 -0.478 -25.811 1.00 23.91 171 VAL C CA 1
ATOM 6491 C C . VAL C 1 173 ? -36.945 -1.268 -24.508 1.00 26.18 171 VAL C C 1
ATOM 6492 O O . VAL C 1 173 ? -37.286 -0.717 -23.459 1.00 23.43 171 VAL C O 1
ATOM 6496 N N . SER C 1 174 ? -36.556 -2.539 -24.562 1.00 24.92 172 SER C N 1
ATOM 6497 C CA . SER C 1 174 ? -36.638 -3.397 -23.380 1.00 26.19 172 SER C CA 1
ATOM 6498 C C . SER C 1 174 ? -35.746 -2.878 -22.257 1.00 25.63 172 SER C C 1
ATOM 6499 O O . SER C 1 174 ? -36.120 -2.957 -21.084 1.00 22.01 172 SER C O 1
ATOM 6502 N N . ILE C 1 175 ? -34.581 -2.338 -22.614 1.00 16.27 173 ILE C N 1
ATOM 6503 C CA . ILE C 1 175 ? -33.652 -1.801 -21.614 1.00 20.87 173 ILE C CA 1
ATOM 6504 C C . ILE C 1 175 ? -34.213 -0.577 -20.870 1.00 29.45 173 ILE C C 1
ATOM 6505 O O . ILE C 1 175 ? -34.372 -0.597 -19.647 1.00 24.16 173 ILE C O 1
ATOM 6510 N N . LYS C 1 176 ? -34.528 0.478 -21.615 1.00 22.71 174 LYS C N 1
ATOM 6511 C CA . LYS C 1 176 ? -34.970 1.737 -21.014 1.00 28.19 174 LYS C CA 1
ATOM 6512 C C . LYS C 1 176 ? -36.338 1.627 -20.324 1.00 23.85 174 LYS C C 1
ATOM 6513 O O . LYS C 1 176 ? -36.667 2.425 -19.447 1.00 26.51 174 LYS C O 1
ATOM 6519 N N . SER C 1 177 ? -37.147 0.658 -20.731 1.00 21.30 175 SER C N 1
ATOM 6520 C CA . SER C 1 177 ? -38.437 0.461 -20.078 1.00 26.25 175 SER C CA 1
ATOM 6521 C C . SER C 1 177 ? -38.297 -0.331 -18.763 1.00 22.28 175 SER C C 1
ATOM 6522 O O . SER C 1 177 ? -39.236 -0.389 -17.965 1.00 31.89 175 SER C O 1
ATOM 6525 N N . HIS C 1 178 ? -37.143 -0.957 -18.533 1.00 26.38 176 HIS C N 1
ATOM 6526 C CA . HIS C 1 178 ? -36.982 -1.766 -17.320 1.00 31.13 176 HIS C CA 1
ATOM 6527 C C . HIS C 1 178 ? -35.802 -1.394 -16.420 1.00 27.59 176 HIS C C 1
ATOM 6528 O O . HIS C 1 178 ? -35.814 -1.696 -15.227 1.00 32.17 176 HIS C O 1
ATOM 6535 N N . VAL C 1 179 ? -34.793 -0.737 -16.977 1.00 22.76 177 VAL C N 1
ATOM 6536 C CA . VAL C 1 179 ? -33.616 -0.354 -16.198 1.00 24.94 177 VAL C CA 1
ATOM 6537 C C . VAL C 1 179 ? -33.611 1.151 -15.980 1.00 26.49 177 VAL C C 1
ATOM 6538 O O . VAL C 1 179 ? -33.614 1.905 -16.952 1.00 24.78 177 VAL C O 1
ATOM 6542 N N . SER C 1 180 ? -33.572 1.590 -14.719 1.00 26.94 178 SER C N 1
ATOM 6543 C CA . SER C 1 180 ? -33.633 3.020 -14.421 1.00 30.36 178 SER C CA 1
ATOM 6544 C C . SER C 1 180 ? -32.410 3.721 -14.979 1.00 26.83 178 SER C C 1
ATOM 6545 O O . SER C 1 180 ? -31.364 3.101 -15.189 1.00 25.93 178 SER C O 1
ATOM 6548 N N . ARG C 1 181 ? -32.552 5.019 -15.210 1.00 23.61 179 ARG C N 1
ATOM 6549 C CA . ARG C 1 181 ? -31.474 5.836 -15.737 1.00 21.11 179 ARG C CA 1
ATOM 6550 C C . ARG C 1 181 ? -30.268 5.822 -14.787 1.00 21.34 179 ARG C C 1
ATOM 6551 O O . ARG C 1 181 ? -29.120 5.871 -15.225 1.00 27.16 179 ARG C O 1
ATOM 6559 N N . PHE C 1 182 ? -30.544 5.759 -13.487 1.00 13.80 180 PHE C N 1
ATOM 6560 C CA . PHE C 1 182 ? -29.502 5.738 -12.459 1.00 21.84 180 PHE C CA 1
ATOM 6561 C C . PHE C 1 182 ? -28.623 4.484 -12.576 1.00 29.25 180 PHE C C 1
ATOM 6562 O O . PHE C 1 182 ? -27.410 4.566 -12.463 1.00 27.67 180 PHE C O 1
ATOM 6570 N N . ARG C 1 183 ? -29.252 3.327 -12.754 1.00 22.18 181 ARG C N 1
ATOM 6571 C CA . ARG C 1 183 ? -28.548 2.064 -12.986 1.00 23.90 181 ARG C CA 1
ATOM 6572 C C . ARG C 1 183 ? -27.755 2.115 -14.294 1.00 23.29 181 ARG C C 1
ATOM 6573 O O . ARG C 1 183 ? -26.621 1.649 -14.366 1.00 27.91 181 ARG C O 1
ATOM 6581 N N . LEU C 1 184 ? -28.358 2.700 -15.326 1.00 25.78 182 LEU C N 1
ATOM 6582 C CA . LEU C 1 184 ? -27.699 2.822 -16.621 1.00 29.92 182 LEU C CA 1
ATOM 6583 C C . LEU C 1 184 ? -26.474 3.720 -16.519 1.00 29.09 182 LEU C C 1
ATOM 6584 O O . LEU C 1 184 ? -25.421 3.407 -17.077 1.00 27.42 182 LEU C O 1
ATOM 6589 N N . HIS C 1 185 ? -26.615 4.842 -15.818 1.00 31.58 183 HIS C N 1
ATOM 6590 C CA . HIS C 1 185 ? -25.508 5.788 -15.677 1.00 34.38 183 HIS C CA 1
ATOM 6591 C C . HIS C 1 185 ? -24.392 5.299 -14.765 1.00 25.76 183 HIS C C 1
ATOM 6592 O O . HIS C 1 185 ? -23.218 5.523 -15.044 1.00 25.87 183 HIS C O 1
ATOM 6599 N N . GLN C 1 186 ? -24.763 4.653 -13.669 1.00 23.31 184 GLN C N 1
ATOM 6600 C CA . GLN C 1 186 ? -23.788 4.073 -12.758 1.00 26.68 184 GLN C CA 1
ATOM 6601 C C . GLN C 1 186 ? -22.954 3.016 -13.474 1.00 34.76 184 GLN C C 1
ATOM 6602 O O . GLN C 1 186 ? -21.737 2.969 -13.314 1.00 32.33 184 GLN C O 1
ATOM 6608 N N . HIS C 1 187 ? -23.609 2.189 -14.285 1.00 34.38 185 HIS C N 1
ATOM 6609 C CA . HIS C 1 187 ? -22.899 1.168 -15.050 1.00 33.84 185 HIS C CA 1
ATOM 6610 C C . HIS C 1 187 ? -21.944 1.810 -16.052 1.00 30.03 185 HIS C C 1
ATOM 6611 O O . HIS C 1 187 ? -20.819 1.353 -16.242 1.00 28.11 185 HIS C O 1
ATOM 6618 N N . PHE C 1 188 ? -22.413 2.874 -16.697 1.00 30.55 186 PHE C N 1
ATOM 6619 C CA . PHE C 1 188 ? -21.638 3.549 -17.730 1.00 25.02 186 PHE C CA 1
ATOM 6620 C C . PHE C 1 188 ? -20.328 4.138 -17.191 1.00 34.07 186 PHE C C 1
ATOM 6621 O O . PHE C 1 188 ? -19.322 4.197 -17.904 1.00 30.15 186 PHE C O 1
ATOM 6629 N N . ARG C 1 189 ? -20.363 4.601 -15.946 1.00 31.62 187 ARG C N 1
ATOM 6630 C CA . ARG C 1 189 ? -19.203 5.213 -15.301 1.00 44.19 187 ARG C CA 1
ATOM 6631 C C . ARG C 1 189 ? -18.325 4.157 -14.637 1.00 42.79 187 ARG C C 1
ATOM 6632 O O . ARG C 1 189 ? -17.342 4.484 -13.971 1.00 40.15 187 ARG C O 1
ATOM 6640 N N . GLY C 1 190 ? -18.696 2.891 -14.814 1.00 36.58 188 GLY C N 1
ATOM 6641 C CA . GLY C 1 190 ? -17.905 1.775 -14.325 1.00 29.68 188 GLY C CA 1
ATOM 6642 C C . GLY C 1 190 ? -18.189 1.384 -12.891 1.00 39.91 188 GLY C C 1
ATOM 6643 O O . GLY C 1 190 ? -17.479 0.562 -12.318 1.00 49.86 188 GLY C O 1
ATOM 6644 N N . ARG C 1 191 ? -19.230 1.969 -12.310 1.00 41.36 189 ARG C N 1
ATOM 6645 C CA . ARG C 1 191 ? -19.632 1.635 -10.950 1.00 36.94 189 ARG C CA 1
ATOM 6646 C C . ARG C 1 191 ? -20.574 0.434 -10.972 1.00 36.22 189 ARG C C 1
ATOM 6647 O O . ARG C 1 191 ? -20.880 -0.094 -12.038 1.00 43.53 189 ARG C O 1
ATOM 6655 N N . ALA C 1 192 ? -21.021 -0.005 -9.800 1.00 41.97 190 ALA C N 1
ATOM 6656 C CA . ALA C 1 192 ? -21.899 -1.169 -9.711 1.00 43.48 190 ALA C CA 1
ATOM 6657 C C . ALA C 1 192 ? -23.223 -0.914 -10.428 1.00 53.85 190 ALA C C 1
ATOM 6658 O O . ALA C 1 192 ? -23.876 0.104 -10.190 1.00 49.33 190 ALA C O 1
ATOM 6660 N N . ASP C 1 193 ? -23.614 -1.842 -11.302 1.00 51.41 191 ASP C N 1
ATOM 6661 C CA . ASP C 1 193 ? -24.825 -1.685 -12.106 1.00 56.45 191 ASP C CA 1
ATOM 6662 C C . ASP C 1 193 ? -26.074 -1.990 -11.290 1.00 51.93 191 ASP C C 1
ATOM 6663 O O . ASP C 1 193 ? -27.202 -1.786 -11.751 1.00 44.81 191 ASP C O 1
ATOM 6668 N N . ASP C 1 194 ? -25.864 -2.479 -10.074 1.00 54.16 192 ASP C N 1
ATOM 6669 C CA . ASP C 1 194 ? -26.966 -2.826 -9.186 1.00 52.64 192 ASP C CA 1
ATOM 6670 C C . ASP C 1 194 ? -26.775 -2.280 -7.768 1.00 47.80 192 ASP C C 1
ATOM 6671 O O . ASP C 1 194 ? -26.509 -3.034 -6.842 1.00 50.03 192 ASP C O 1
ATOM 6676 N N . PRO C 1 195 ? -26.941 -0.962 -7.596 1.00 49.56 193 PRO C N 1
ATOM 6677 C CA . PRO C 1 195 ? -26.760 -0.305 -6.298 1.00 35.89 193 PRO C CA 1
ATOM 6678 C C . PRO C 1 195 ? -27.917 -0.627 -5.354 1.00 36.03 193 PRO C C 1
ATOM 6679 O O . PRO C 1 195 ? -29.027 -0.861 -5.823 1.00 30.76 193 PRO C O 1
ATOM 6683 N N . PRO C 1 196 ? -27.655 -0.677 -4.038 1.00 34.97 194 PRO C N 1
ATOM 6684 C CA . PRO C 1 196 ? -28.703 -0.926 -3.040 1.00 27.91 194 PRO C CA 1
ATOM 6685 C C . PRO C 1 196 ? -29.767 0.175 -3.065 1.00 32.66 194 PRO C C 1
ATOM 6686 O O . PRO C 1 196 ? -30.882 -0.027 -2.588 1.00 30.64 194 PRO C O 1
ATOM 6690 N N . TYR C 1 197 ? -29.411 1.351 -3.573 1.00 33.27 195 TYR C N 1
ATOM 6691 C CA . TYR C 1 197 ? -30.399 2.408 -3.719 1.00 35.32 195 TYR C CA 1
ATOM 6692 C C . TYR C 1 197 ? -31.064 2.308 -5.084 1.00 28.00 195 TYR C C 1
ATOM 6693 O O . TYR C 1 197 ? -30.393 2.278 -6.113 1.00 32.28 195 TYR C O 1
ATOM 6702 N N . ASP C 1 198 ? -32.388 2.230 -5.085 1.00 30.74 196 ASP C N 1
ATOM 6703 C CA . ASP C 1 198 ? -33.151 2.254 -6.321 1.00 26.91 196 ASP C CA 1
ATOM 6704 C C . ASP C 1 198 ? -34.182 3.370 -6.208 1.00 27.28 196 ASP C C 1
ATOM 6705 O O . ASP C 1 198 ? -35.044 3.330 -5.333 1.00 24.77 196 ASP C O 1
ATOM 6710 N N . PRO C 1 199 ? -34.092 4.375 -7.091 1.00 23.97 197 PRO C N 1
ATOM 6711 C CA . PRO C 1 199 ? -34.990 5.537 -7.033 1.00 25.94 197 PRO C CA 1
ATOM 6712 C C . PRO C 1 199 ? -36.466 5.153 -7.089 1.00 30.60 197 PRO C C 1
ATOM 6713 O O . PRO C 1 199 ? -37.289 5.821 -6.466 1.00 35.29 197 PRO C O 1
ATOM 6717 N N . LEU C 1 200 ? -36.800 4.088 -7.810 1.00 31.37 198 LEU C N 1
ATOM 6718 C CA . LEU C 1 200 ? -38.193 3.659 -7.905 1.00 25.21 198 LEU C CA 1
ATOM 6719 C C . LEU C 1 200 ? -38.755 3.243 -6.554 1.00 25.60 198 LEU C C 1
ATOM 6720 O O . LEU C 1 200 ? -39.954 3.365 -6.310 1.00 33.59 198 LEU C O 1
ATOM 6725 N N . ASP C 1 201 ? -37.890 2.740 -5.681 1.00 28.13 199 ASP C N 1
ATOM 6726 C CA . ASP C 1 201 ? -38.283 2.412 -4.311 1.00 38.03 199 ASP C CA 1
ATOM 6727 C C . ASP C 1 201 ? -38.663 3.662 -3.515 1.00 31.27 199 ASP C C 1
ATOM 6728 O O . ASP C 1 201 ? -39.661 3.671 -2.798 1.00 31.99 199 ASP C O 1
ATOM 6733 N N . LEU C 1 202 ? -37.858 4.713 -3.640 1.00 27.87 200 LEU C N 1
ATOM 6734 C CA . LEU C 1 202 ? -38.112 5.954 -2.920 1.00 27.43 200 LEU C CA 1
ATOM 6735 C C . LEU C 1 202 ? -39.372 6.660 -3.415 1.00 25.35 200 LEU C C 1
ATOM 6736 O O . LEU C 1 202 ? -40.128 7.222 -2.625 1.00 29.70 200 LEU C O 1
ATOM 6741 N N . PHE C 1 203 ? -39.607 6.609 -4.721 1.00 25.68 201 PHE C N 1
ATOM 6742 C CA . PHE C 1 203 ? -40.742 7.300 -5.323 1.00 32.52 201 PHE C CA 1
ATOM 6743 C C . PHE C 1 203 ? -42.009 6.444 -5.323 1.00 33.98 201 PHE C C 1
ATOM 6744 O O . PHE C 1 203 ? -43.060 6.891 -5.778 1.00 32.27 201 PHE C O 1
ATOM 6752 N N . SER C 1 204 ? -41.900 5.220 -4.810 1.00 27.70 202 SER C N 1
ATOM 6753 C CA . SER C 1 204 ? -42.989 4.236 -4.845 1.00 30.04 202 SER C CA 1
ATOM 6754 C C . SER C 1 204 ? -44.214 4.627 -4.031 1.00 24.27 202 SER C C 1
ATOM 6755 O O . SER C 1 204 ? -45.331 4.267 -4.376 1.00 27.37 202 SER C O 1
ATOM 6758 N N . GLY C 1 205 ? -43.989 5.281 -2.900 1.00 33.29 203 GLY C N 1
ATOM 6759 C CA . GLY C 1 205 ? -45.070 5.643 -2.002 1.00 34.07 203 GLY C CA 1
ATOM 6760 C C . GLY C 1 205 ? -45.334 4.524 -1.015 1.00 40.45 203 GLY C C 1
ATOM 6761 O O . GLY C 1 205 ? -46.203 4.628 -0.149 1.00 40.62 203 GLY C O 1
ATOM 6762 N N . ASP C 1 206 ? -44.560 3.452 -1.142 1.00 44.09 204 ASP C N 1
ATOM 6763 C CA . ASP C 1 206 ? -44.677 2.299 -0.262 1.00 39.01 204 ASP C CA 1
ATOM 6764 C C . ASP C 1 206 ? -43.682 2.451 0.871 1.00 32.42 204 ASP C C 1
ATOM 6765 O O . ASP C 1 206 ? -42.487 2.596 0.621 1.00 37.03 204 ASP C O 1
ATOM 6770 N N . LYS C 1 207 ? -44.165 2.381 2.108 1.00 34.44 205 LYS C N 1
ATOM 6771 C CA . LYS C 1 207 ? -43.340 2.667 3.281 1.00 36.14 205 LYS C CA 1
ATOM 6772 C C . LYS C 1 207 ? -42.051 1.858 3.339 1.00 40.06 205 LYS C C 1
ATOM 6773 O O . LYS C 1 207 ? -40.973 2.408 3.542 1.00 45.06 205 LYS C O 1
ATOM 6787 N N . ARG C 1 209 ? -40.536 -0.024 0.904 1.00 32.87 207 ARG C N 1
ATOM 6788 C CA . ARG C 1 209 ? -39.668 0.218 -0.242 1.00 29.97 207 ARG C CA 1
ATOM 6789 C C . ARG C 1 209 ? -38.888 1.517 -0.065 1.00 32.84 207 ARG C C 1
ATOM 6790 O O . ARG C 1 209 ? -37.743 1.629 -0.501 1.00 33.36 207 ARG C O 1
ATOM 6806 N N . ARG C 1 211 ? -38.019 2.899 2.962 1.00 28.22 209 ARG C N 1
ATOM 6807 C CA . ARG C 1 211 ? -36.986 2.580 3.949 1.00 31.33 209 ARG C CA 1
ATOM 6808 C C . ARG C 1 211 ? -35.836 1.799 3.308 1.00 32.67 209 ARG C C 1
ATOM 6809 O O . ARG C 1 211 ? -34.661 2.041 3.611 1.00 32.92 209 ARG C O 1
ATOM 6817 N N . THR C 1 212 ? -36.179 0.883 2.405 1.00 24.31 210 THR C N 1
ATOM 6818 C CA . THR C 1 212 ? -35.175 0.102 1.697 1.00 30.08 210 THR C CA 1
ATOM 6819 C C . THR C 1 212 ? -34.297 1.035 0.881 1.00 28.23 210 THR C C 1
ATOM 6820 O O . THR C 1 212 ? -33.074 0.874 0.840 1.00 33.37 210 THR C O 1
ATOM 6824 N N . ALA C 1 213 ? -34.923 2.024 0.250 1.00 32.23 211 ALA C N 1
ATOM 6825 C CA . ALA C 1 213 ? -34.192 3.018 -0.533 1.00 32.51 211 ALA C CA 1
ATOM 6826 C C . ALA C 1 213 ? -33.301 3.873 0.360 1.00 32.22 211 ALA C C 1
ATOM 6827 O O . ALA C 1 213 ? -32.145 4.151 0.019 1.00 24.27 211 ALA C O 1
ATOM 6829 N N . LEU C 1 214 ? -33.847 4.306 1.495 1.00 24.59 212 LEU C N 1
ATOM 6830 C CA . LEU C 1 214 ? -33.080 5.127 2.418 1.00 26.35 212 LEU C CA 1
ATOM 6831 C C . LEU C 1 214 ? -31.905 4.350 3.004 1.00 35.75 212 LEU C C 1
ATOM 6832 O O . LEU C 1 214 ? -30.801 4.886 3.109 1.00 28.67 212 LEU C O 1
ATOM 6837 N N . ASP C 1 215 ? -32.128 3.085 3.357 1.00 29.49 213 ASP C N 1
ATOM 6838 C CA . ASP C 1 215 ? -31.040 2.279 3.894 1.00 33.01 213 ASP C CA 1
ATOM 6839 C C . ASP C 1 215 ? -29.949 2.122 2.848 1.00 28.47 213 ASP C C 1
ATOM 6840 O O . ASP C 1 215 ? -28.763 2.234 3.156 1.00 30.22 213 ASP C O 1
ATOM 6845 N N . GLY C 1 216 ? -30.364 1.950 1.597 1.00 31.16 214 GLY C N 1
ATOM 6846 C CA . GLY C 1 216 ? -29.436 1.789 0.497 1.00 26.38 214 GLY C CA 1
ATOM 6847 C C . GLY C 1 216 ? -28.573 3.023 0.342 1.00 29.86 214 GLY C C 1
ATOM 6848 O O . GLY C 1 216 ? -27.380 2.917 0.058 1.00 35.20 214 GLY C O 1
ATOM 6849 N N . LEU C 1 217 ? -29.175 4.196 0.524 1.00 23.90 215 LEU C N 1
ATOM 6850 C CA . LEU C 1 217 ? -28.420 5.445 0.475 1.00 25.22 215 LEU C CA 1
ATOM 6851 C C . LEU C 1 217 ? -27.416 5.506 1.615 1.00 23.22 215 LEU C C 1
ATOM 6852 O O . LEU C 1 217 ? -26.311 6.019 1.442 1.00 37.00 215 LEU C O 1
ATOM 6857 N N . TRP C 1 218 ? -27.799 4.994 2.781 1.00 28.55 216 TRP C N 1
ATOM 6858 C CA . TRP C 1 218 ? -26.886 4.936 3.919 1.00 28.31 216 TRP C CA 1
ATOM 6859 C C . TRP C 1 218 ? -25.699 4.037 3.583 1.00 28.62 216 TRP C C 1
ATOM 6860 O O . TRP C 1 218 ? -24.546 4.378 3.842 1.00 29.95 216 TRP C O 1
ATOM 6871 N N . THR C 1 219 ? -25.997 2.899 2.967 1.00 30.82 217 THR C N 1
ATOM 6872 C CA . THR C 1 219 ? -24.979 1.916 2.630 1.00 25.24 217 THR C CA 1
ATOM 6873 C C . THR C 1 219 ? -23.942 2.479 1.669 1.00 36.27 217 THR C C 1
ATOM 6874 O O . THR C 1 219 ? -22.739 2.327 1.886 1.00 37.44 217 THR C O 1
ATOM 6886 N N . TRP C 1 221 ? -23.304 5.534 1.205 1.00 33.63 219 TRP C N 1
ATOM 6887 C CA . TRP C 1 221 ? -22.630 6.611 1.918 1.00 38.44 219 TRP C CA 1
ATOM 6888 C C . TRP C 1 221 ? -21.473 6.050 2.751 1.00 37.36 219 TRP C C 1
ATOM 6889 O O . TRP C 1 221 ? -20.378 6.614 2.756 1.00 31.03 219 TRP C O 1
ATOM 6900 N N . GLU C 1 222 ? -21.714 4.935 3.438 1.00 35.73 220 GLU C N 1
ATOM 6901 C CA . GLU C 1 222 ? -20.674 4.287 4.242 1.00 43.18 220 GLU C CA 1
ATOM 6902 C C . GLU C 1 222 ? -19.506 3.767 3.405 1.00 43.12 220 GLU C C 1
ATOM 6903 O O . GLU C 1 222 ? -18.346 4.023 3.724 1.00 45.25 220 GLU C O 1
ATOM 6909 N N . ILE C 1 223 ? -19.822 3.055 2.327 1.00 39.00 221 ILE C N 1
ATOM 6910 C CA . ILE C 1 223 ? -18.809 2.456 1.464 1.00 35.54 221 ILE C CA 1
ATOM 6911 C C . ILE C 1 223 ? -17.944 3.522 0.793 1.00 41.04 221 ILE C C 1
ATOM 6912 O O . ILE C 1 223 ? -16.744 3.325 0.589 1.00 43.10 221 ILE C O 1
ATOM 6917 N N . SER C 1 224 ? -18.559 4.649 0.447 1.00 38.99 222 SER C N 1
ATOM 6918 C CA . SER C 1 224 ? -17.843 5.734 -0.213 1.00 29.75 222 SER C CA 1
ATOM 6919 C C . SER C 1 224 ? -17.191 6.676 0.801 1.00 36.91 222 SER C C 1
ATOM 6920 O O . SER C 1 224 ? -16.619 7.701 0.426 1.00 41.53 222 SER C O 1
ATOM 6923 N N . ARG C 1 225 ? -17.301 6.325 2.081 1.00 38.01 223 ARG C N 1
ATOM 6924 C CA . ARG C 1 225 ? -16.731 7.108 3.180 1.00 46.91 223 ARG C CA 1
ATOM 6925 C C . ARG C 1 225 ? -17.222 8.562 3.175 1.00 48.73 223 ARG C C 1
ATOM 6926 O O . ARG C 1 225 ? -16.447 9.499 3.380 1.00 36.85 223 ARG C O 1
ATOM 6934 N N . GLY C 1 226 ? -18.520 8.729 2.920 1.00 46.88 224 GLY C N 1
ATOM 6935 C CA . GLY C 1 226 ? -19.168 10.028 2.975 1.00 30.25 224 GLY C CA 1
ATOM 6936 C C . GLY C 1 226 ? -18.952 10.936 1.779 1.00 34.76 224 GLY C C 1
ATOM 6937 O O . GLY C 1 226 ? -19.297 12.117 1.821 1.00 48.29 224 GLY C O 1
ATOM 6938 N N . LYS C 1 227 ? -18.370 10.399 0.715 1.00 46.93 225 LYS C N 1
ATOM 6939 C CA . LYS C 1 227 ? -18.091 11.206 -0.470 1.00 47.74 225 LYS C CA 1
ATOM 6940 C C . LYS C 1 227 ? -19.151 11.100 -1.562 1.00 54.50 225 LYS C C 1
ATOM 6941 O O . LYS C 1 227 ? -19.087 11.824 -2.557 1.00 57.28 225 LYS C O 1
ATOM 6947 N N . SER C 1 228 ? -20.124 10.211 -1.392 1.00 54.62 226 SER C N 1
ATOM 6948 C CA . SER C 1 228 ? -21.167 10.080 -2.403 1.00 59.50 226 SER C CA 1
ATOM 6949 C C . SER C 1 228 ? -22.068 11.306 -2.380 1.00 46.18 226 SER C C 1
ATOM 6950 O O . SER C 1 228 ? -22.455 11.785 -1.317 1.00 50.48 226 SER C O 1
ATOM 6953 N N . ASN C 1 229 ? -22.388 11.813 -3.564 1.00 38.14 227 ASN C N 1
ATOM 6954 C CA . ASN C 1 229 ? -23.165 13.040 -3.693 1.00 58.88 227 ASN C CA 1
ATOM 6955 C C . ASN C 1 229 ? -24.673 12.825 -3.548 1.00 46.69 227 ASN C C 1
ATOM 6956 O O . ASN C 1 229 ? -25.429 13.782 -3.398 1.00 55.19 227 ASN C O 1
ATOM 6961 N N . ASN C 1 230 ? -25.103 11.571 -3.623 1.00 34.28 228 ASN C N 1
ATOM 6962 C CA . ASN C 1 230 ? -26.513 11.222 -3.473 1.00 36.92 228 ASN C CA 1
ATOM 6963 C C . ASN C 1 230 ? -27.056 11.421 -2.063 1.00 30.33 228 ASN C C 1
ATOM 6964 O O . ASN C 1 230 ? -28.245 11.675 -1.889 1.00 27.78 228 ASN C O 1
ATOM 6969 N N . TRP C 1 231 ? -26.189 11.261 -1.066 1.00 35.96 229 TRP C N 1
ATOM 6970 C CA . TRP C 1 231 ? -26.569 11.357 0.345 1.00 27.40 229 TRP C CA 1
ATOM 6971 C C . TRP C 1 231 ? -25.583 12.220 1.142 1.00 30.48 229 TRP C C 1
ATOM 6972 O O . TRP C 1 231 ? -24.384 11.945 1.163 1.00 29.41 229 TRP C O 1
ATOM 6983 N N . LYS C 1 232 ? -26.087 13.274 1.778 1.00 30.33 230 LYS C N 1
ATOM 6984 C CA . LYS C 1 232 ? -25.259 14.165 2.590 1.00 26.06 230 LYS C CA 1
ATOM 6985 C C . LYS C 1 232 ? -25.868 14.352 3.973 1.00 29.51 230 LYS C C 1
ATOM 6986 O O . LYS C 1 232 ? -27.074 14.592 4.098 1.00 28.46 230 LYS C O 1
ATOM 6992 N N . VAL C 1 233 ? -25.047 14.235 5.013 1.00 24.80 231 VAL C N 1
ATOM 6993 C CA . VAL C 1 233 ? -25.533 14.421 6.377 1.00 19.02 231 VAL C CA 1
ATOM 6994 C C . VAL C 1 233 ? -24.882 15.630 7.046 1.00 25.43 231 VAL C C 1
ATOM 6995 O O . VAL C 1 233 ? -23.662 15.777 7.042 1.00 36.28 231 VAL C O 1
ATOM 6999 N N . PHE C 1 234 ? -25.713 16.498 7.609 1.00 22.85 232 PHE C N 1
ATOM 7000 C CA . PHE C 1 234 ? -25.240 17.711 8.261 1.00 25.70 232 PHE C CA 1
ATOM 7001 C C . PHE C 1 234 ? -25.614 17.800 9.733 1.00 30.37 232 PHE C C 1
ATOM 7002 O O . PHE C 1 234 ? -26.782 17.659 10.102 1.00 28.31 232 PHE C O 1
ATOM 7010 N N . ILE C 1 235 ? -24.604 17.981 10.572 1.00 42.87 233 ILE C N 1
ATOM 7011 C CA . ILE C 1 235 ? -24.816 18.262 11.984 1.00 39.62 233 ILE C CA 1
ATOM 7012 C C . ILE C 1 235 ? -24.041 19.531 12.338 1.00 46.02 233 ILE C C 1
ATOM 7013 O O . ILE C 1 235 ? -22.823 19.588 12.165 1.00 55.80 233 ILE C O 1
ATOM 7018 N N . GLY C 1 236 ? -24.745 20.549 12.819 1.00 46.12 234 GLY C N 1
ATOM 7019 C CA . GLY C 1 236 ? -24.110 21.808 13.169 1.00 63.18 234 GLY C CA 1
ATOM 7020 C C . GLY C 1 236 ? -23.461 22.518 11.994 1.00 62.06 234 GLY C C 1
ATOM 7021 O O . GLY C 1 236 ? -22.417 23.159 12.147 1.00 63.07 234 GLY C O 1
ATOM 7022 N N . SER C 1 237 ? -24.077 22.357 10.823 1.00 60.55 235 SER C N 1
ATOM 7023 C CA . SER C 1 237 ? -23.662 22.968 9.552 1.00 63.16 235 SER C CA 1
ATOM 7024 C C . SER C 1 237 ? -22.434 22.265 8.973 1.00 64.27 235 SER C C 1
ATOM 7025 O O . SER C 1 237 ? -21.971 22.597 7.879 1.00 60.48 235 SER C O 1
ATOM 7028 N N . LYS C 1 238 ? -21.953 21.258 9.695 1.00 51.98 236 LYS C N 1
ATOM 7029 C CA . LYS C 1 238 ? -20.806 20.466 9.275 1.00 51.01 236 LYS C CA 1
ATOM 7030 C C . LYS C 1 238 ? -21.232 19.221 8.501 1.00 46.09 236 LYS C C 1
ATOM 7031 O O . LYS C 1 238 ? -22.068 18.448 8.970 1.00 40.95 236 LYS C O 1
ATOM 7037 N N . GLU C 1 239 ? -20.634 19.001 7.336 1.00 36.56 237 GLU C N 1
ATOM 7038 C CA . GLU C 1 239 ? -20.943 17.798 6.579 1.00 43.52 237 GLU C CA 1
ATOM 7039 C C . GLU C 1 239 ? -20.232 16.621 7.229 1.00 41.28 237 GLU C C 1
ATOM 7040 O O . GLU C 1 239 ? -19.003 16.551 7.270 1.00 44.89 237 GLU C O 1
ATOM 7046 N N . ILE C 1 240 ? -21.036 15.709 7.753 1.00 38.43 238 ILE C N 1
ATOM 7047 C CA . ILE C 1 240 ? -20.564 14.593 8.553 1.00 28.77 238 ILE C CA 1
ATOM 7048 C C . ILE C 1 240 ? -19.997 13.472 7.684 1.00 43.68 238 ILE C C 1
ATOM 7049 O O . ILE C 1 240 ? -20.499 13.202 6.594 1.00 39.23 238 ILE C O 1
ATOM 7054 N N . SER C 1 241 ? -18.929 12.841 8.163 1.00 38.41 239 SER C N 1
ATOM 7055 C CA . SER C 1 241 ? -18.356 11.681 7.497 1.00 36.66 239 SER C CA 1
ATOM 7056 C C . SER C 1 241 ? -18.702 10.447 8.321 1.00 29.36 239 SER C C 1
ATOM 7057 O O . SER C 1 241 ? -19.159 10.580 9.450 1.00 30.56 239 SER C O 1
ATOM 7060 N N . PRO C 1 242 ? -18.533 9.246 7.752 1.00 33.58 240 PRO C N 1
ATOM 7061 C CA . PRO C 1 242 ? -18.800 8.032 8.535 1.00 43.81 240 PRO C CA 1
ATOM 7062 C C . PRO C 1 242 ? -17.976 7.939 9.828 1.00 50.00 240 PRO C C 1
ATOM 7063 O O . PRO C 1 242 ? -18.465 7.378 10.811 1.00 49.89 240 PRO C O 1
ATOM 7067 N N . ASP C 1 243 ? -16.757 8.474 9.832 1.00 49.76 241 ASP C N 1
ATOM 7068 C CA . ASP C 1 243 ? -15.932 8.400 11.029 1.00 50.58 241 ASP C CA 1
ATOM 7069 C C . ASP C 1 243 ? -16.413 9.400 12.082 1.00 55.93 241 ASP C C 1
ATOM 7070 O O . ASP C 1 243 ? -16.264 9.165 13.280 1.00 48.49 241 ASP C O 1
ATOM 7075 N N . ASP C 1 244 ? -17.040 10.488 11.640 1.00 47.97 242 ASP C N 1
ATOM 7076 C CA . ASP C 1 244 ? -17.617 11.456 12.571 1.00 42.85 242 ASP C CA 1
ATOM 7077 C C . ASP C 1 244 ? -18.772 10.883 13.401 1.00 46.89 242 ASP C C 1
ATOM 7078 O O . ASP C 1 244 ? -18.987 11.307 14.535 1.00 53.90 242 ASP C O 1
ATOM 7083 N N . LEU C 1 245 ? -19.516 9.931 12.842 1.00 54.10 243 LEU C N 1
ATOM 7084 C CA . LEU C 1 245 ? -20.672 9.361 13.540 1.00 46.78 243 LEU C CA 1
ATOM 7085 C C . LEU C 1 245 ? -20.323 8.601 14.816 1.00 56.23 243 LEU C C 1
ATOM 7086 O O . LEU C 1 245 ? -21.012 8.718 15.828 1.00 67.89 243 LEU C O 1
ATOM 7091 N N . GLN C 1 246 ? -19.261 7.808 14.753 1.00 56.93 244 GLN C N 1
ATOM 7092 C CA . GLN C 1 246 ? -18.824 6.992 15.881 1.00 61.95 244 GLN C CA 1
ATOM 7093 C C . GLN C 1 246 ? -17.898 7.693 16.873 1.00 58.50 244 GLN C C 1
ATOM 7094 O O . GLN C 1 246 ? -17.571 7.125 17.911 1.00 51.94 244 GLN C O 1
ATOM 7100 N N . ARG C 1 247 ? -17.480 8.919 16.578 1.00 54.02 245 ARG C N 1
ATOM 7101 C CA . ARG C 1 247 ? -16.644 9.640 17.533 1.00 60.60 245 ARG C CA 1
ATOM 7102 C C . ARG C 1 247 ? -17.453 10.156 18.734 1.00 59.61 245 ARG C C 1
ATOM 7103 O O . ARG C 1 247 ? -16.884 10.651 19.704 1.00 50.11 245 ARG C O 1
ATOM 7111 N N . GLY C 1 248 ? -18.773 9.995 18.669 1.00 64.92 246 GLY C N 1
ATOM 7112 C CA . GLY C 1 248 ? -19.687 10.358 19.742 1.00 52.55 246 GLY C CA 1
ATOM 7113 C C . GLY C 1 248 ? -19.499 11.702 20.424 1.00 55.84 246 GLY C C 1
ATOM 7114 O O . GLY C 1 248 ? -19.117 11.776 21.593 1.00 66.90 246 GLY C O 1
ATOM 7115 N N . LEU C 1 249 ? -19.801 12.766 19.691 1.00 46.79 247 LEU C N 1
ATOM 7116 C CA . LEU C 1 249 ? -19.735 14.125 20.214 1.00 48.42 247 LEU C CA 1
ATOM 7117 C C . LEU C 1 249 ? -21.126 14.707 20.435 1.00 48.23 247 LEU C C 1
ATOM 7118 O O . LEU C 1 249 ? -21.263 15.884 20.760 1.00 49.50 247 LEU C O 1
ATOM 7123 N N . LEU C 1 250 ? -22.156 13.889 20.248 1.00 54.46 248 LEU C N 1
ATOM 7124 C CA . LEU C 1 250 ? -23.527 14.372 20.366 1.00 40.90 248 LEU C CA 1
ATOM 7125 C C . LEU C 1 250 ? -24.266 13.601 21.450 1.00 35.68 248 LEU C C 1
ATOM 7126 O O . LEU C 1 250 ? -23.817 12.533 21.864 1.00 38.99 248 LEU C O 1
ATOM 7131 N N . PRO C 1 251 ? -25.396 14.151 21.931 1.00 42.51 249 PRO C N 1
ATOM 7132 C CA . PRO C 1 251 ? -26.174 13.476 22.977 1.00 37.81 249 PRO C CA 1
ATOM 7133 C C . PRO C 1 251 ? -26.747 12.136 22.532 1.00 46.51 249 PRO C C 1
ATOM 7134 O O . PRO C 1 251 ? -27.184 11.347 23.368 1.00 41.08 249 PRO C O 1
ATOM 7146 N N . GLY C 1 253 ? -25.677 10.181 19.018 1.00 46.58 251 GLY C N 1
ATOM 7147 C CA . GLY C 1 253 ? -24.560 9.462 18.432 1.00 59.93 251 GLY C CA 1
ATOM 7148 C C . GLY C 1 253 ? -24.814 8.073 17.869 1.00 58.05 251 GLY C C 1
ATOM 7149 O O . GLY C 1 253 ? -25.817 7.422 18.170 1.00 51.40 251 GLY C O 1
ATOM 7150 N N . GLY C 1 254 ? -23.882 7.641 17.024 1.00 56.60 252 GLY C N 1
ATOM 7151 C CA . GLY C 1 254 ? -23.874 6.317 16.428 1.00 42.87 252 GLY C CA 1
ATOM 7152 C C . GLY C 1 254 ? -25.126 5.796 15.749 1.00 51.48 252 GLY C C 1
ATOM 7153 O O . GLY C 1 254 ? -25.732 6.463 14.903 1.00 37.05 252 GLY C O 1
ATOM 7154 N N . ASP C 1 255 ? -25.501 4.579 16.129 1.00 47.25 253 ASP C N 1
ATOM 7155 C CA . ASP C 1 255 ? -26.617 3.877 15.516 1.00 50.53 253 ASP C CA 1
ATOM 7156 C C . ASP C 1 255 ? -27.959 4.528 15.817 1.00 48.23 253 ASP C C 1
ATOM 7157 O O . ASP C 1 255 ? -28.858 4.502 14.979 1.00 47.45 253 ASP C O 1
ATOM 7162 N N . ASP C 1 256 ? -28.097 5.114 17.000 1.00 40.39 254 ASP C N 1
ATOM 7163 C CA . ASP C 1 256 ? -29.334 5.800 17.333 1.00 37.32 254 ASP C CA 1
ATOM 7164 C C . ASP C 1 256 ? -29.539 6.992 16.421 1.00 43.47 254 ASP C C 1
ATOM 7165 O O . ASP C 1 256 ? -30.664 7.310 16.038 1.00 38.67 254 ASP C O 1
ATOM 7170 N N . LEU C 1 257 ? -28.441 7.631 16.043 1.00 38.97 255 LEU C N 1
ATOM 7171 C CA . LEU C 1 257 ? -28.522 8.787 15.173 1.00 38.11 255 LEU C CA 1
ATOM 7172 C C . LEU C 1 257 ? -28.964 8.367 13.771 1.00 30.57 255 LEU C C 1
ATOM 7173 O O . LEU C 1 257 ? -29.866 8.965 13.201 1.00 32.84 255 LEU C O 1
ATOM 7178 N N . VAL C 1 258 ? -28.362 7.305 13.249 1.00 30.30 256 VAL C N 1
ATOM 7179 C CA . VAL C 1 258 ? -28.686 6.808 11.923 1.00 22.60 256 VAL C CA 1
ATOM 7180 C C . VAL C 1 258 ? -30.145 6.362 11.863 1.00 41.89 256 VAL C C 1
ATOM 7181 O O . VAL C 1 258 ? -30.882 6.695 10.928 1.00 32.40 256 VAL C O 1
ATOM 7185 N N . THR C 1 259 ? -30.556 5.631 12.892 1.00 34.51 257 THR C N 1
ATOM 7186 C CA . THR C 1 259 ? -31.911 5.108 12.993 1.00 37.98 257 THR C CA 1
ATOM 7187 C C . THR C 1 259 ? -32.953 6.215 13.089 1.00 28.74 257 THR C C 1
ATOM 7188 O O . THR C 1 259 ? -33.983 6.171 12.413 1.00 33.55 257 THR C O 1
ATOM 7192 N N . ASN C 1 260 ? -32.697 7.196 13.945 1.00 34.14 258 ASN C N 1
ATOM 7193 C CA . ASN C 1 260 ? -33.631 8.297 14.116 1.00 34.33 258 ASN C CA 1
ATOM 7194 C C . ASN C 1 260 ? -33.702 9.202 12.890 1.00 32.15 258 ASN C C 1
ATOM 7195 O O . ASN C 1 260 ? -34.777 9.682 12.538 1.00 34.19 258 ASN C O 1
ATOM 7200 N N . ILE C 1 261 ? -32.564 9.413 12.232 1.00 30.84 259 ILE C N 1
ATOM 7201 C CA . ILE C 1 261 ? -32.523 10.219 11.014 1.00 32.57 259 ILE C CA 1
ATOM 7202 C C . ILE C 1 261 ? -33.360 9.576 9.911 1.00 38.71 259 ILE C C 1
ATOM 7203 O O . ILE C 1 261 ? -34.111 10.258 9.201 1.00 30.29 259 ILE C O 1
ATOM 7208 N N . THR C 1 262 ? -33.234 8.258 9.785 1.00 33.05 260 THR C N 1
ATOM 7209 C CA . THR C 1 262 ? -33.977 7.507 8.780 1.00 37.17 260 THR C CA 1
ATOM 7210 C C . THR C 1 262 ? -35.485 7.616 8.996 1.00 39.31 260 THR C C 1
ATOM 7211 O O . THR C 1 262 ? -36.231 7.874 8.050 1.00 30.58 260 THR C O 1
ATOM 7215 N N . GLN C 1 263 ? -35.926 7.444 10.240 1.00 32.50 261 GLN C N 1
ATOM 7216 C CA . GLN C 1 263 ? -37.345 7.555 10.563 1.00 33.52 261 GLN C CA 1
ATOM 7217 C C . GLN C 1 263 ? -37.913 8.948 10.349 1.00 35.15 261 GLN C C 1
ATOM 7218 O O . GLN C 1 263 ? -39.020 9.093 9.825 1.00 37.63 261 GLN C O 1
ATOM 7224 N N . LEU C 1 264 ? -37.155 9.973 10.726 1.00 32.66 262 LEU C N 1
ATOM 7225 C CA . LEU C 1 264 ? -37.622 11.344 10.546 1.00 33.56 262 LEU C CA 1
ATOM 7226 C C . LEU C 1 264 ? -37.708 11.662 9.056 1.00 35.24 262 LEU C C 1
ATOM 7227 O O . LEU C 1 264 ? -38.691 12.238 8.589 1.00 28.83 262 LEU C O 1
ATOM 7232 N N . THR C 1 265 ? -36.679 11.259 8.317 1.00 28.35 263 THR C N 1
ATOM 7233 C CA . THR C 1 265 ? -36.626 11.473 6.878 1.00 23.65 263 THR C CA 1
ATOM 7234 C C . THR C 1 265 ? -37.760 10.743 6.178 1.00 31.30 263 THR C C 1
ATOM 7235 O O . THR C 1 265 ? -38.430 11.297 5.306 1.00 24.80 263 THR C O 1
ATOM 7239 N N . LEU C 1 266 ? -37.979 9.496 6.576 1.00 31.97 264 LEU C N 1
ATOM 7240 C CA . LEU C 1 266 ? -39.042 8.696 5.996 1.00 30.96 264 LEU C CA 1
ATOM 7241 C C . LEU C 1 266 ? -40.394 9.357 6.237 1.00 34.44 264 LEU C C 1
ATOM 7242 O O . LEU C 1 266 ? -41.186 9.517 5.313 1.00 32.52 264 LEU C O 1
ATOM 7247 N N . SER C 1 267 ? -40.632 9.776 7.475 1.00 28.83 265 SER C N 1
ATOM 7248 C CA . SER C 1 267 ? -41.891 10.411 7.852 1.00 39.94 265 SER C CA 1
ATOM 7249 C C . SER C 1 267 ? -42.091 11.753 7.159 1.00 34.15 265 SER C C 1
ATOM 7250 O O . SER C 1 267 ? -43.196 12.075 6.723 1.00 38.87 265 SER C O 1
ATOM 7253 N N . ALA C 1 268 ? -41.025 12.540 7.076 1.00 30.04 266 ALA C N 1
ATOM 7254 C CA . ALA C 1 268 ? -41.097 13.844 6.425 1.00 39.22 266 ALA C CA 1
ATOM 7255 C C . ALA C 1 268 ? -41.423 13.683 4.942 1.00 38.45 266 ALA C C 1
ATOM 7256 O O . ALA C 1 268 ? -42.230 14.429 4.399 1.00 42.55 266 ALA C O 1
ATOM 7258 N N . LEU C 1 269 ? -40.789 12.707 4.295 1.00 27.00 267 LEU C N 1
ATOM 7259 C CA . LEU C 1 269 ? -41.026 12.433 2.876 1.00 29.63 267 LEU C CA 1
ATOM 7260 C C . LEU C 1 269 ? -42.423 11.867 2.587 1.00 42.43 267 LEU C C 1
ATOM 7261 O O . LEU C 1 269 ? -42.994 12.147 1.530 1.00 48.21 267 LEU C O 1
ATOM 7266 N N . GLN C 1 270 ? -42.956 11.046 3.490 1.00 42.03 268 GLN C N 1
ATOM 7267 C CA . GLN C 1 270 ? -44.310 10.513 3.314 1.00 42.15 268 GLN C CA 1
ATOM 7268 C C . GLN C 1 270 ? -45.337 11.619 3.456 1.00 40.71 268 GLN C C 1
ATOM 7269 O O . GLN C 1 270 ? -46.299 11.689 2.697 1.00 45.52 268 GLN C O 1
ATOM 7275 N N . THR C 1 271 ? -45.149 12.448 4.474 1.00 40.00 269 THR C N 1
ATOM 7276 C CA . THR C 1 271 ? -46.036 13.568 4.730 1.00 37.79 269 THR C CA 1
ATOM 7277 C C . THR C 1 271 ? -45.946 14.655 3.659 1.00 40.84 269 THR C C 1
ATOM 7278 O O . THR C 1 271 ? -46.958 15.231 3.272 1.00 60.45 269 THR C O 1
ATOM 7282 N N . SER C 1 272 ? -44.741 14.913 3.164 1.00 42.27 270 SER C N 1
ATOM 7283 C CA . SER C 1 272 ? -44.532 15.964 2.171 1.00 38.55 270 SER C CA 1
ATOM 7284 C C . SER C 1 272 ? -44.990 15.527 0.781 1.00 34.30 270 SER C C 1
ATOM 7285 O O . SER C 1 272 ? -44.972 14.343 0.446 1.00 37.56 270 SER C O 1
ATOM 7288 N N . SER C 1 273 ? -45.380 16.486 -0.047 1.00 23.90 271 SER C N 1
ATOM 7289 C CA . SER C 1 273 ? -45.852 16.136 -1.379 1.00 43.63 271 SER C CA 1
ATOM 7290 C C . SER C 1 273 ? -44.703 16.143 -2.375 1.00 29.20 271 SER C C 1
ATOM 7291 O O . SER C 1 273 ? -44.908 15.947 -3.571 1.00 31.52 271 SER C O 1
ATOM 7294 N N . ALA C 1 274 ? -43.489 16.299 -1.857 1.00 31.43 272 ALA C N 1
ATOM 7295 C CA . ALA C 1 274 ? -42.310 16.523 -2.684 1.00 24.95 272 ALA C CA 1
ATOM 7296 C C . ALA C 1 274 ? -42.025 15.404 -3.679 1.00 19.18 272 ALA C C 1
ATOM 7297 O O . ALA C 1 274 ? -41.877 15.659 -4.874 1.00 27.53 272 ALA C O 1
ATOM 7299 N N . LEU C 1 275 ? -41.958 14.164 -3.201 1.00 18.54 273 LEU C N 1
ATOM 7300 C CA . LEU C 1 275 ? -41.616 13.056 -4.094 1.00 17.39 273 LEU C CA 1
ATOM 7301 C C . LEU C 1 275 ? -42.682 12.783 -5.174 1.00 26.61 273 LEU C C 1
ATOM 7302 O O . LEU C 1 275 ? -42.339 12.706 -6.357 1.00 24.09 273 LEU C O 1
ATOM 7307 N N . PRO C 1 276 ? -43.973 12.662 -4.792 1.00 19.77 274 PRO C N 1
ATOM 7308 C CA . PRO C 1 276 ? -44.939 12.436 -5.877 1.00 16.90 274 PRO C CA 1
ATOM 7309 C C . PRO C 1 276 ? -45.028 13.613 -6.843 1.00 23.15 274 PRO C C 1
ATOM 7310 O O . PRO C 1 276 ? -45.219 13.416 -8.048 1.00 24.62 274 PRO C O 1
ATOM 7314 N N . LEU C 1 277 ? -44.907 14.824 -6.316 1.00 25.53 275 LEU C N 1
ATOM 7315 C CA . LEU C 1 277 ? -44.953 16.015 -7.151 1.00 25.41 275 LEU C CA 1
ATOM 7316 C C . LEU C 1 277 ? -43.765 16.042 -8.110 1.00 25.06 275 LEU C C 1
ATOM 7317 O O . LEU C 1 277 ? -43.914 16.376 -9.282 1.00 25.81 275 LEU C O 1
ATOM 7322 N N . LEU C 1 278 ? -42.590 15.666 -7.611 1.00 23.85 276 LEU C N 1
ATOM 7323 C CA . LEU C 1 278 ? -41.385 15.659 -8.436 1.00 21.91 276 LEU C CA 1
ATOM 7324 C C . LEU C 1 278 ? -41.492 14.638 -9.553 1.00 18.43 276 LEU C C 1
ATOM 7325 O O . LEU C 1 278 ? -41.113 14.911 -10.690 1.00 25.16 276 LEU C O 1
ATOM 7330 N N . LYS C 1 279 ? -42.012 13.459 -9.228 1.00 19.31 277 LYS C N 1
ATOM 7331 C CA . LYS C 1 279 ? -42.148 12.400 -10.218 1.00 22.87 277 LYS C CA 1
ATOM 7332 C C . LYS C 1 279 ? -43.085 12.847 -11.336 1.00 26.86 277 LYS C C 1
ATOM 7333 O O . LYS C 1 279 ? -42.803 12.619 -12.514 1.00 29.21 277 LYS C O 1
ATOM 7339 N N . ASN C 1 280 ? -44.191 13.493 -10.970 1.00 23.56 278 ASN C N 1
ATOM 7340 C CA . ASN C 1 280 ? -45.129 14.005 -11.971 1.00 25.46 278 ASN C CA 1
ATOM 7341 C C . ASN C 1 280 ? -44.484 15.061 -12.851 1.00 23.86 278 ASN C C 1
ATOM 7342 O O . ASN C 1 280 ? -44.701 15.074 -14.057 1.00 24.46 278 ASN C O 1
ATOM 7347 N N . LEU C 1 281 ? -43.682 15.939 -12.247 1.00 21.16 279 LEU C N 1
ATOM 7348 C CA . LEU C 1 281 ? -42.984 16.972 -13.011 1.00 21.40 279 LEU C CA 1
ATOM 7349 C C . LEU C 1 281 ? -41.948 16.367 -13.945 1.00 22.77 279 LEU C C 1
ATOM 7350 O O . LEU C 1 281 ? -41.852 16.747 -15.112 1.00 24.05 279 LEU C O 1
ATOM 7355 N N . GLN C 1 282 ? -41.205 15.389 -13.446 1.00 20.93 280 GLN C N 1
ATOM 7356 C CA . GLN C 1 282 ? -40.185 14.737 -14.254 1.00 22.42 280 GLN C CA 1
ATOM 7357 C C . GLN C 1 282 ? -40.804 14.043 -15.460 1.00 23.75 280 GLN C C 1
ATOM 7358 O O . GLN C 1 282 ? -40.358 14.222 -16.597 1.00 20.59 280 GLN C O 1
ATOM 7364 N N . GLN C 1 283 ? -41.843 13.254 -15.205 1.00 21.06 281 GLN C N 1
ATOM 7365 C CA . GLN C 1 283 ? -42.453 12.461 -16.262 1.00 23.50 281 GLN C CA 1
ATOM 7366 C C . GLN C 1 283 ? -43.300 13.291 -17.225 1.00 25.10 281 GLN C C 1
ATOM 7367 O O . GLN C 1 283 ? -43.190 13.109 -18.431 1.00 30.53 281 GLN C O 1
ATOM 7373 N N . ASN C 1 284 ? -44.146 14.185 -16.715 1.00 21.81 282 ASN C N 1
ATOM 7374 C CA . ASN C 1 284 ? -45.012 14.982 -17.598 1.00 22.88 282 ASN C CA 1
ATOM 7375 C C . ASN C 1 284 ? -44.236 15.907 -18.524 1.00 21.86 282 ASN C C 1
ATOM 7376 O O . ASN C 1 284 ? -44.639 16.137 -19.666 1.00 25.21 282 ASN C O 1
ATOM 7381 N N . LEU C 1 285 ? -43.138 16.459 -18.021 1.00 22.08 283 LEU C N 1
ATOM 7382 C CA . LEU C 1 285 ? -42.314 17.363 -18.809 1.00 21.17 283 LEU C CA 1
ATOM 7383 C C . LEU C 1 285 ? -41.431 16.595 -19.788 1.00 21.60 283 LEU C C 1
ATOM 7384 O O . LEU C 1 285 ? -40.862 17.182 -20.715 1.00 20.32 283 LEU C O 1
ATOM 7389 N N . ASP C 1 286 ? -41.337 15.281 -19.583 1.00 24.29 284 ASP C N 1
ATOM 7390 C CA . ASP C 1 286 ? -40.655 14.364 -20.513 1.00 27.55 284 ASP C CA 1
ATOM 7391 C C . ASP C 1 286 ? -41.572 13.177 -20.832 1.00 33.33 284 ASP C C 1
ATOM 7392 O O . ASP C 1 286 ? -41.252 12.025 -20.527 1.00 28.17 284 ASP C O 1
ATOM 7397 N N . PRO C 1 287 ? -42.736 13.464 -21.429 1.00 28.84 285 PRO C N 1
ATOM 7398 C CA . PRO C 1 287 ? -43.815 12.488 -21.635 1.00 26.37 285 PRO C CA 1
ATOM 7399 C C . PRO C 1 287 ? -43.530 11.362 -22.635 1.00 20.27 285 PRO C C 1
ATOM 7400 O O . PRO C 1 287 ? -44.014 10.253 -22.434 1.00 32.66 285 PRO C O 1
ATOM 7404 N N . ILE C 1 288 ? -42.796 11.643 -23.705 1.00 22.58 286 ILE C N 1
ATOM 7405 C CA . ILE C 1 288 ? -42.539 10.628 -24.728 1.00 26.03 286 ILE C CA 1
ATOM 7406 C C . ILE C 1 288 ? -41.068 10.241 -24.904 1.00 26.02 286 ILE C C 1
ATOM 7407 O O . ILE C 1 288 ? -40.682 9.794 -25.981 1.00 29.13 286 ILE C O 1
ATOM 7412 N N . ASP C 1 289 ? -40.271 10.404 -23.847 1.00 29.59 287 ASP C N 1
ATOM 7413 C CA . ASP C 1 289 ? -38.819 10.158 -23.852 1.00 22.12 287 ASP C CA 1
ATOM 7414 C C . ASP C 1 289 ? -38.060 11.045 -24.837 1.00 22.52 287 ASP C C 1
ATOM 7415 O O . ASP C 1 289 ? -38.654 11.615 -25.744 1.00 22.52 287 ASP C O 1
ATOM 7420 N N . ILE C 1 290 ? -36.742 11.156 -24.648 1.00 18.89 288 ILE C N 1
ATOM 7421 C CA . ILE C 1 290 ? -35.898 11.958 -25.530 1.00 20.34 288 ILE C CA 1
ATOM 7422 C C . ILE C 1 290 ? -35.799 11.354 -26.932 1.00 20.85 288 ILE C C 1
ATOM 7423 O O . ILE C 1 290 ? -35.570 12.061 -27.916 1.00 19.51 288 ILE C O 1
ATOM 7428 N N . SER C 1 291 ? -35.940 10.037 -27.018 1.00 20.05 289 SER C N 1
ATOM 7429 C CA . SER C 1 291 ? -35.820 9.343 -28.297 1.00 19.57 289 SER C CA 1
ATOM 7430 C C . SER C 1 291 ? -36.931 9.734 -29.286 1.00 28.37 289 SER C C 1
ATOM 7431 O O . SER C 1 291 ? -36.665 9.969 -30.467 1.00 27.14 289 SER C O 1
ATOM 7434 N N . SER C 1 292 ? -38.177 9.781 -28.827 1.00 17.54 290 SER C N 1
ATOM 7435 C CA . SER C 1 292 ? -39.258 10.228 -29.702 1.00 26.02 290 SER C CA 1
ATOM 7436 C C . SER C 1 292 ? -39.161 11.728 -29.963 1.00 23.66 290 SER C C 1
ATOM 7437 O O . SER C 1 292 ? -39.529 12.201 -31.034 1.00 22.13 290 SER C O 1
ATOM 7440 N N . LEU C 1 293 ? -38.669 12.479 -28.983 1.00 24.09 291 LEU C N 1
ATOM 7441 C CA . LEU C 1 293 ? -38.495 13.911 -29.176 1.00 21.31 291 LEU C CA 1
ATOM 7442 C C . LEU C 1 293 ? -37.462 14.158 -30.270 1.00 27.57 291 LEU C C 1
ATOM 7443 O O . LEU C 1 293 ? -37.632 15.055 -31.089 1.00 28.19 291 LEU C O 1
ATOM 7448 N N . ALA C 1 294 ? -36.418 13.334 -30.311 1.00 26.81 292 ALA C N 1
ATOM 7449 C CA . ALA C 1 294 ? -35.410 13.442 -31.366 1.00 29.90 292 ALA C CA 1
ATOM 7450 C C . ALA C 1 294 ? -36.013 13.128 -32.730 1.00 29.06 292 ALA C C 1
ATOM 7451 O O . ALA C 1 294 ? -35.661 13.748 -33.736 1.00 32.40 292 ALA C O 1
ATOM 7453 N N . ALA C 1 295 ? -36.926 12.163 -32.756 1.00 27.13 293 ALA C N 1
ATOM 7454 C CA . ALA C 1 295 ? -37.602 11.777 -33.989 1.00 32.55 293 ALA C CA 1
ATOM 7455 C C . ALA C 1 295 ? -38.456 12.925 -34.519 1.00 30.91 293 ALA C C 1
ATOM 7456 O O . ALA C 1 295 ? -38.490 13.185 -35.719 1.00 30.70 293 ALA C O 1
ATOM 7458 N N . LEU C 1 296 ? -39.163 13.598 -33.620 1.00 32.52 294 LEU C N 1
ATOM 7459 C CA . LEU C 1 296 ? -39.976 14.739 -34.014 1.00 29.59 294 LEU C CA 1
ATOM 7460 C C . LEU C 1 296 ? -39.088 15.836 -34.576 1.00 33.16 294 LEU C C 1
ATOM 7461 O O . LEU C 1 296 ? -39.437 16.487 -35.554 1.00 31.49 294 LEU C O 1
ATOM 7466 N N . PHE C 1 297 ? -37.932 16.027 -33.950 1.00 31.38 295 PHE C N 1
ATOM 7467 C CA . PHE C 1 297 ? -37.000 17.060 -34.376 1.00 32.15 295 PHE C CA 1
ATOM 7468 C C . PHE C 1 297 ? -36.448 16.807 -35.775 1.00 33.60 295 PHE C C 1
ATOM 7469 O O . PHE C 1 297 ? -36.390 17.715 -36.608 1.00 32.80 295 PHE C O 1
ATOM 7477 N N . GLN C 1 298 ? -36.032 15.573 -36.035 1.00 34.74 296 GLN C N 1
ATOM 7478 C CA . GLN C 1 298 ? -35.409 15.273 -37.318 1.00 37.32 296 GLN C CA 1
ATOM 7479 C C . GLN C 1 298 ? -36.470 15.256 -38.413 1.00 40.95 296 GLN C C 1
ATOM 7480 O O . GLN C 1 298 ? -36.189 15.574 -39.564 1.00 40.96 296 GLN C O 1
ATOM 7486 N N . ALA C 1 299 ? -37.694 14.897 -38.046 1.00 32.19 297 ALA C N 1
ATOM 7487 C CA . ALA C 1 299 ? -38.797 14.932 -38.995 1.00 24.53 297 ALA C CA 1
ATOM 7488 C C . ALA C 1 299 ? -38.990 16.357 -39.519 1.00 40.59 297 ALA C C 1
ATOM 7489 O O . ALA C 1 299 ? -39.192 16.563 -40.714 1.00 50.74 297 ALA C O 1
ATOM 7491 N N . GLU C 1 300 ? -38.931 17.338 -38.623 1.00 46.03 298 GLU C N 1
ATOM 7492 C CA . GLU C 1 300 ? -39.039 18.741 -39.026 1.00 43.79 298 GLU C CA 1
ATOM 7493 C C . GLU C 1 300 ? -37.721 19.346 -39.518 1.00 36.39 298 GLU C C 1
ATOM 7494 O O . GLU C 1 300 ? -37.734 20.374 -40.187 1.00 38.13 298 GLU C O 1
ATOM 7500 N N . HIS C 1 301 ? -36.589 18.734 -39.182 1.00 42.65 299 HIS C N 1
ATOM 7501 C CA . HIS C 1 301 ? -35.300 19.222 -39.673 1.00 40.43 299 HIS C CA 1
ATOM 7502 C C . HIS C 1 301 ? -34.499 18.058 -40.258 1.00 44.19 299 HIS C C 1
ATOM 7503 O O . HIS C 1 301 ? -33.472 17.668 -39.703 1.00 37.52 299 HIS C O 1
ATOM 7510 N N . PRO C 1 302 ? -34.938 17.537 -41.416 1.00 52.92 300 PRO C N 1
ATOM 7511 C CA . PRO C 1 302 ? -34.352 16.344 -42.041 1.00 44.15 300 PRO C CA 1
ATOM 7512 C C . PRO C 1 302 ? -32.925 16.483 -42.548 1.00 44.72 300 PRO C C 1
ATOM 7513 O O . PRO C 1 302 ? -32.205 15.485 -42.575 1.00 45.38 300 PRO C O 1
ATOM 7517 N N . ASN C 1 303 ? -32.514 17.688 -42.926 1.00 46.26 301 ASN C N 1
ATOM 7518 C CA . ASN C 1 303 ? -31.140 17.904 -43.367 1.00 48.74 301 ASN C CA 1
ATOM 7519 C C . ASN C 1 303 ? -30.158 18.468 -42.347 1.00 48.31 301 ASN C C 1
ATOM 7520 O O . ASN C 1 303 ? -29.125 19.021 -42.722 1.00 60.57 301 ASN C O 1
ATOM 7525 N N . SER C 1 304 ? -30.473 18.337 -41.064 1.00 48.39 302 SER C N 1
ATOM 7526 C CA . SER C 1 304 ? -29.624 18.912 -40.026 1.00 35.14 302 SER C CA 1
ATOM 7527 C C . SER C 1 304 ? -29.304 17.849 -38.979 1.00 40.25 302 SER C C 1
ATOM 7528 O O . SER C 1 304 ? -30.045 16.875 -38.841 1.00 41.35 302 SER C O 1
ATOM 7531 N N . PRO C 1 305 ? -28.210 18.031 -38.224 1.00 41.05 303 PRO C N 1
ATOM 7532 C CA . PRO C 1 305 ? -27.986 17.042 -37.168 1.00 48.06 303 PRO C CA 1
ATOM 7533 C C . PRO C 1 305 ? -29.054 17.166 -36.089 1.00 45.02 303 PRO C C 1
ATOM 7534 O O . PRO C 1 305 ? -29.593 18.255 -35.886 1.00 41.71 303 PRO C O 1
ATOM 7538 N N . ILE C 1 306 ? -29.356 16.067 -35.412 1.00 39.37 304 ILE C N 1
ATOM 7539 C CA . ILE C 1 306 ? -30.416 16.070 -34.414 1.00 37.85 304 ILE C CA 1
ATOM 7540 C C . ILE C 1 306 ? -30.052 17.012 -33.280 1.00 33.73 304 ILE C C 1
ATOM 7541 O O . ILE C 1 306 ? -28.912 17.023 -32.811 1.00 26.25 304 ILE C O 1
ATOM 7546 N N . PHE C 1 307 ? -31.023 17.829 -32.888 1.00 26.50 305 PHE C N 1
ATOM 7547 C CA . PHE C 1 307 ? -30.856 18.802 -31.816 1.00 33.82 305 PHE C CA 1
ATOM 7548 C C . PHE C 1 307 ? -29.673 19.722 -32.053 1.00 22.92 305 PHE C C 1
ATOM 7549 O O . PHE C 1 307 ? -29.003 20.129 -31.106 1.00 21.33 305 PHE C O 1
ATOM 7557 N N . ASP C 1 308 ? -29.471 20.118 -33.304 1.00 24.54 306 ASP C N 1
ATOM 7558 C CA . ASP C 1 308 ? -28.382 21.030 -33.620 1.00 37.23 306 ASP C CA 1
ATOM 7559 C C . ASP C 1 308 ? -28.605 22.324 -32.856 1.00 27.59 306 ASP C C 1
ATOM 7560 O O . ASP C 1 308 ? -29.653 22.950 -33.007 1.00 32.33 306 ASP C O 1
ATOM 7565 N N . PRO C 1 309 ? -27.618 22.724 -32.035 1.00 21.69 307 PRO C N 1
ATOM 7566 C CA . PRO C 1 309 ? -27.762 23.901 -31.171 1.00 30.54 307 PRO C CA 1
ATOM 7567 C C . PRO C 1 309 ? -28.075 25.187 -31.929 1.00 29.75 307 PRO C C 1
ATOM 7568 O O . PRO C 1 309 ? -28.831 26.019 -31.431 1.00 33.97 307 PRO C O 1
ATOM 7572 N N . ASP C 1 310 ? -27.522 25.329 -33.128 1.00 29.24 308 ASP C N 1
ATOM 7573 C CA . ASP C 1 310 ? -27.746 26.522 -33.936 1.00 32.51 308 ASP C CA 1
ATOM 7574 C C . ASP C 1 310 ? -29.199 26.646 -34.380 1.00 30.57 308 ASP C C 1
ATOM 7575 O O . ASP C 1 310 ? -29.624 27.709 -34.811 1.00 34.13 308 ASP C O 1
ATOM 7580 N N . LEU C 1 311 ? -29.956 25.559 -34.277 1.00 28.39 309 LEU C N 1
ATOM 7581 C CA . LEU C 1 311 ? -31.352 25.564 -34.691 1.00 22.65 309 LEU C CA 1
ATOM 7582 C C . LEU C 1 311 ? -32.274 25.825 -33.509 1.00 26.66 309 LEU C C 1
ATOM 7583 O O . LEU C 1 311 ? -33.472 26.047 -33.675 1.00 32.94 309 LEU C O 1
ATOM 7588 N N . ILE C 1 312 ? -31.709 25.789 -32.309 1.00 21.14 310 ILE C N 1
ATOM 7589 C CA . ILE C 1 312 ? -32.502 25.933 -31.097 1.00 24.01 310 ILE C CA 1
ATOM 7590 C C . ILE C 1 312 ? -32.233 27.254 -30.391 1.00 30.50 310 ILE C C 1
ATOM 7591 O O . ILE C 1 312 ? -31.134 27.490 -29.889 1.00 27.09 310 ILE C O 1
ATOM 7596 N N . ALA C 1 313 ? -33.228 28.135 -30.384 1.00 26.06 311 ALA C N 1
ATOM 7597 C CA . ALA C 1 313 ? -33.049 29.440 -29.766 1.00 27.12 311 ALA C CA 1
ATOM 7598 C C . ALA C 1 313 ? -33.111 29.361 -28.243 1.00 27.64 311 ALA C C 1
ATOM 7599 O O . ALA C 1 313 ? -33.770 28.486 -27.679 1.00 30.12 311 ALA C O 1
ATOM 7601 N N . GLU C 1 314 ? -32.423 30.285 -27.579 1.00 33.74 312 GLU C N 1
ATOM 7602 C CA . GLU C 1 314 ? -32.513 30.396 -26.130 1.00 28.91 312 GLU C CA 1
ATOM 7603 C C . GLU C 1 314 ? -33.918 30.847 -25.747 1.00 27.96 312 GLU C C 1
ATOM 7604 O O . GLU C 1 314 ? -34.627 31.463 -26.546 1.00 31.53 312 GLU C O 1
ATOM 7610 N N . VAL C 1 315 ? -34.325 30.506 -24.530 1.00 34.40 313 VAL C N 1
ATOM 7611 C CA . VAL C 1 315 ? -35.687 30.744 -24.071 1.00 30.56 313 VAL C CA 1
ATOM 7612 C C . VAL C 1 315 ? -35.849 32.087 -23.369 1.00 35.56 313 VAL C C 1
ATOM 7613 O O . VAL C 1 315 ? -35.062 32.438 -22.491 1.00 33.60 313 VAL C O 1
ATOM 7617 N N . SER C 1 316 ? -36.863 32.845 -23.774 1.00 33.03 314 SER C N 1
ATOM 7618 C CA . SER C 1 316 ? -37.165 34.107 -23.111 1.00 32.85 314 SER C CA 1
ATOM 7619 C C . SER C 1 316 ? -38.078 33.847 -21.925 1.00 29.96 314 SER C C 1
ATOM 7620 O O . SER C 1 316 ? -38.737 32.807 -21.865 1.00 28.83 314 SER C O 1
ATOM 7623 N N . ALA C 1 317 ? -38.141 34.807 -21.006 1.00 30.48 315 ALA C N 1
ATOM 7624 C CA . ALA C 1 317 ? -38.969 34.686 -19.810 1.00 27.69 315 ALA C CA 1
ATOM 7625 C C . ALA C 1 317 ? -40.439 34.588 -20.168 1.00 24.67 315 ALA C C 1
ATOM 7626 O O . ALA C 1 317 ? -41.178 33.801 -19.581 1.00 32.14 315 ALA C O 1
ATOM 7628 N N . VAL C 1 318 ? -40.850 35.376 -21.154 1.00 31.99 316 VAL C N 1
ATOM 7629 C CA . VAL C 1 318 ? -42.227 35.376 -21.626 1.00 33.49 316 VAL C CA 1
ATOM 7630 C C . VAL C 1 318 ? -42.576 34.023 -22.254 1.00 33.54 316 VAL C C 1
ATOM 7631 O O . VAL C 1 318 ? -43.657 33.473 -22.019 1.00 28.38 316 VAL C O 1
ATOM 7635 N N . GLU C 1 319 ? -41.660 33.492 -23.060 1.00 24.85 317 GLU C N 1
ATOM 7636 C CA . GLU C 1 319 ? -41.887 32.202 -23.704 1.00 28.62 317 GLU C CA 1
ATOM 7637 C C . GLU C 1 319 ? -42.010 31.063 -22.689 1.00 26.46 317 GLU C C 1
ATOM 7638 O O . GLU C 1 319 ? -42.901 30.223 -22.797 1.00 33.42 317 GLU C O 1
ATOM 7644 N N . LEU C 1 320 ? -41.123 31.052 -21.698 1.00 27.99 318 LEU C N 1
ATOM 7645 C CA . LEU C 1 320 ? -41.121 30.017 -20.661 1.00 24.72 318 LEU C CA 1
ATOM 7646 C C . LEU C 1 320 ? -42.406 30.033 -19.856 1.00 24.54 318 LEU C C 1
ATOM 7647 O O . LEU C 1 320 ? -43.032 28.993 -19.648 1.00 28.86 318 LEU C O 1
ATOM 7652 N N . ASN C 1 321 ? -42.805 31.225 -19.427 1.00 28.81 319 ASN C N 1
ATOM 7653 C CA . ASN C 1 321 ? -44.013 31.398 -18.637 1.00 26.74 319 ASN C CA 1
ATOM 7654 C C . ASN C 1 321 ? -45.254 31.002 -19.418 1.00 33.07 319 ASN C C 1
ATOM 7655 O O . ASN C 1 321 ? -46.214 30.483 -18.851 1.00 31.26 319 ASN C O 1
ATOM 7660 N N . SER C 1 322 ? -45.234 31.264 -20.720 1.00 23.30 320 SER C N 1
ATOM 7661 C CA . SER C 1 322 ? -46.349 30.908 -21.580 1.00 30.74 320 SER C CA 1
ATOM 7662 C C . SER C 1 322 ? -46.562 29.398 -21.573 1.00 32.14 320 SER C C 1
ATOM 7663 O O . SER C 1 322 ? -47.687 28.921 -21.433 1.00 34.43 320 SER C O 1
ATOM 7666 N N . PHE C 1 323 ? -45.484 28.639 -21.730 1.00 21.51 321 PHE C N 1
ATOM 7667 C CA . PHE C 1 323 ? -45.624 27.188 -21.733 1.00 24.26 321 PHE C CA 1
ATOM 7668 C C . PHE C 1 323 ? -46.052 26.649 -20.372 1.00 23.71 321 PHE C C 1
ATOM 7669 O O . PHE C 1 323 ? -46.853 25.720 -20.286 1.00 26.77 321 PHE C O 1
ATOM 7677 N N . VAL C 1 324 ? -45.500 27.217 -19.307 1.00 25.48 322 VAL C N 1
ATOM 7678 C CA . VAL C 1 324 ? -45.824 26.743 -17.969 1.00 28.72 322 VAL C CA 1
ATOM 7679 C C . VAL C 1 324 ? -47.320 26.884 -17.677 1.00 32.28 322 VAL C C 1
ATOM 7680 O O . VAL C 1 324 ? -47.921 25.998 -17.069 1.00 29.30 322 VAL C O 1
ATOM 7684 N N . ASP C 1 325 ? -47.928 27.970 -18.146 1.00 29.63 323 ASP C N 1
ATOM 7685 C CA . ASP C 1 325 ? -49.370 28.145 -18.012 1.00 30.43 323 ASP C CA 1
ATOM 7686 C C . ASP C 1 325 ? -50.093 27.079 -18.840 1.00 25.27 323 ASP C C 1
ATOM 7687 O O . ASP C 1 325 ? -51.089 26.514 -18.405 1.00 29.07 323 ASP C O 1
ATOM 7692 N N . ILE C 1 326 ? -49.582 26.806 -20.037 1.00 27.14 324 ILE C N 1
ATOM 7693 C CA . ILE C 1 326 ? -50.146 25.750 -20.860 1.00 27.12 324 ILE C CA 1
ATOM 7694 C C . ILE C 1 326 ? -50.014 24.418 -20.125 1.00 27.93 324 ILE C C 1
ATOM 7695 O O . ILE C 1 326 ? -50.971 23.647 -20.055 1.00 26.93 324 ILE C O 1
ATOM 7700 N N . TYR C 1 327 ? -48.849 24.184 -19.522 1.00 28.35 325 TYR C N 1
ATOM 7701 C CA . TYR C 1 327 ? -48.594 22.931 -18.813 1.00 28.43 325 TYR C CA 1
ATOM 7702 C C . TYR C 1 327 ? -49.568 22.731 -17.654 1.00 28.47 325 TYR C C 1
ATOM 7703 O O . TYR C 1 327 ? -50.140 21.654 -17.486 1.00 34.69 325 TYR C O 1
ATOM 7712 N N . ILE C 1 328 ? -49.754 23.782 -16.866 1.00 31.33 326 ILE C N 1
ATOM 7713 C CA . ILE C 1 328 ? -50.611 23.726 -15.687 1.00 38.15 326 ILE C CA 1
ATOM 7714 C C . ILE C 1 328 ? -52.069 23.445 -16.049 1.00 33.21 326 ILE C C 1
ATOM 7715 O O . ILE C 1 328 ? -52.775 22.763 -15.309 1.00 44.14 326 ILE C O 1
ATOM 7720 N N . SER C 1 329 ? -52.510 23.956 -17.194 1.00 25.59 327 SER C N 1
ATOM 7721 C CA . SER C 1 329 ? -53.878 23.726 -17.660 1.00 40.56 327 SER C CA 1
ATOM 7722 C C . SER C 1 329 ? -54.151 22.245 -17.959 1.00 52.28 327 SER C C 1
ATOM 7723 O O . SER C 1 329 ? -55.236 21.740 -17.674 1.00 60.28 327 SER C O 1
ATOM 7726 N N . ASP C 1 330 ? -53.175 21.561 -18.551 1.00 42.97 328 ASP C N 1
ATOM 7727 C CA . ASP C 1 330 ? -53.301 20.132 -18.831 1.00 41.02 328 ASP C CA 1
ATOM 7728 C C . ASP C 1 330 ? -51.908 19.490 -18.831 1.00 33.46 328 ASP C C 1
ATOM 7729 O O . ASP C 1 330 ? -51.275 19.377 -19.876 1.00 28.62 328 ASP C O 1
ATOM 7734 N N . PRO C 1 331 ? -51.447 19.045 -17.651 1.00 33.84 329 PRO C N 1
ATOM 7735 C CA . PRO C 1 331 ? -50.091 18.515 -17.443 1.00 31.89 329 PRO C CA 1
ATOM 7736 C C . PRO C 1 331 ? -49.782 17.253 -18.241 1.00 31.34 329 PRO C C 1
ATOM 7737 O O . PRO C 1 331 ? -48.640 17.092 -18.668 1.00 27.87 329 PRO C O 1
ATOM 7741 N N . GLN C 1 332 ? -50.764 16.374 -18.426 1.00 31.85 330 GLN C N 1
ATOM 7742 C CA . GLN C 1 332 ? -50.522 15.125 -19.139 1.00 31.88 330 GLN C CA 1
ATOM 7743 C C . GLN C 1 332 ? -50.737 15.255 -20.643 1.00 34.98 330 GLN C C 1
ATOM 7744 O O . GLN C 1 332 ? -50.666 14.261 -21.368 1.00 33.36 330 GLN C O 1
ATOM 7750 N N . ALA C 1 333 ? -50.972 16.476 -21.114 1.00 27.91 331 ALA C N 1
ATOM 7751 C CA . ALA C 1 333 ? -51.257 16.700 -22.527 1.00 30.09 331 ALA C CA 1
ATOM 7752 C C . ALA C 1 333 ? -50.081 16.297 -23.399 1.00 27.02 331 ALA C C 1
ATOM 7753 O O . ALA C 1 333 ? -50.254 15.972 -24.573 1.00 31.29 331 ALA C O 1
ATOM 7755 N N . GLY C 1 334 ? -48.887 16.316 -22.815 1.00 30.55 332 GLY C N 1
ATOM 7756 C CA . GLY C 1 334 ? -47.668 16.005 -23.541 1.00 31.46 332 GLY C CA 1
ATOM 7757 C C . GLY C 1 334 ? -47.653 14.610 -24.143 1.00 25.83 332 GLY C C 1
ATOM 7758 O O . GLY C 1 334 ? -46.940 14.366 -25.113 1.00 27.64 332 GLY C O 1
ATOM 7759 N N . GLN C 1 335 ? -48.443 13.702 -23.574 1.00 30.93 333 GLN C N 1
ATOM 7760 C CA . GLN C 1 335 ? -48.535 12.327 -24.067 1.00 34.63 333 GLN C CA 1
ATOM 7761 C C . GLN C 1 335 ? -49.139 12.248 -25.464 1.00 39.15 333 GLN C C 1
ATOM 7762 O O . GLN C 1 335 ? -48.741 11.411 -26.272 1.00 37.35 333 GLN C O 1
ATOM 7768 N N . ARG C 1 336 ? -50.132 13.092 -25.728 1.00 46.32 334 ARG C N 1
ATOM 7769 C CA . ARG C 1 336 ? -50.769 13.145 -27.042 1.00 38.66 334 ARG C CA 1
ATOM 7770 C C . ARG C 1 336 ? -49.869 13.820 -28.070 1.00 41.68 334 ARG C C 1
ATOM 7771 O O . ARG C 1 336 ? -49.058 14.680 -27.728 1.00 53.67 334 ARG C O 1
ATOM 7787 N N . ASP C 1 338 ? -50.565 15.739 -30.699 1.00 37.75 336 ASP C N 1
ATOM 7788 C CA . ASP C 1 338 ? -51.073 16.919 -31.381 1.00 48.98 336 ASP C CA 1
ATOM 7789 C C . ASP C 1 338 ? -51.396 18.043 -30.392 1.00 52.80 336 ASP C C 1
ATOM 7790 O O . ASP C 1 338 ? -52.258 18.885 -30.634 1.00 58.53 336 ASP C O 1
ATOM 7795 N N . SER C 1 339 ? -50.670 18.041 -29.278 1.00 42.66 337 SER C N 1
ATOM 7796 C CA . SER C 1 339 ? -50.852 19.001 -28.200 1.00 34.25 337 SER C CA 1
ATOM 7797 C C . SER C 1 339 ? -49.684 19.978 -28.272 1.00 34.80 337 SER C C 1
ATOM 7798 O O . SER C 1 339 ? -49.742 20.951 -29.023 1.00 34.58 337 SER C O 1
ATOM 7801 N N . TRP C 1 340 ? -48.638 19.746 -27.484 1.00 28.73 338 TRP C N 1
ATOM 7802 C CA . TRP C 1 340 ? -47.504 20.665 -27.449 1.00 15.72 338 TRP C CA 1
ATOM 7803 C C . TRP C 1 340 ? -46.728 20.644 -28.760 1.00 21.86 338 TRP C C 1
ATOM 7804 O O . TRP C 1 340 ? -46.599 19.607 -29.407 1.00 32.28 338 TRP C O 1
ATOM 7815 N N . SER C 1 341 ? -46.208 21.803 -29.145 1.00 23.52 339 SER C N 1
ATOM 7816 C CA . SER C 1 341 ? -45.381 21.916 -30.335 1.00 20.35 339 SER C CA 1
ATOM 7817 C C . SER C 1 341 ? -43.963 21.428 -30.053 1.00 22.75 339 SER C C 1
ATOM 7818 O O . SER C 1 341 ? -43.593 21.227 -28.900 1.00 21.64 339 SER C O 1
ATOM 7821 N N . LEU C 1 342 ? -43.155 21.291 -31.100 1.00 26.87 340 LEU C N 1
ATOM 7822 C CA . LEU C 1 342 ? -41.780 20.825 -30.935 1.00 29.80 340 LEU C CA 1
ATOM 7823 C C . LEU C 1 342 ? -40.996 21.759 -30.025 1.00 24.50 340 LEU C C 1
ATOM 7824 O O . LEU C 1 342 ? -40.283 21.320 -29.125 1.00 27.56 340 LEU C O 1
ATOM 7829 N N . ARG C 1 343 ? -41.151 23.052 -30.259 1.00 24.42 341 ARG C N 1
ATOM 7830 C CA . ARG C 1 343 ? -40.488 24.055 -29.453 1.00 23.65 341 ARG C CA 1
ATOM 7831 C C . ARG C 1 343 ? -40.931 23.963 -27.991 1.00 18.18 341 ARG C C 1
ATOM 7832 O O . ARG C 1 343 ? -40.115 24.033 -27.079 1.00 21.45 341 ARG C O 1
ATOM 7840 N N . GLU C 1 344 ? -42.225 23.778 -27.778 1.00 20.12 342 GLU C N 1
ATOM 7841 C CA . GLU C 1 344 ? -42.768 23.638 -26.434 1.00 21.38 342 GLU C CA 1
ATOM 7842 C C . GLU C 1 344 ? -42.228 22.384 -25.753 1.00 22.75 342 GLU C C 1
ATOM 7843 O O . GLU C 1 344 ? -41.989 22.380 -24.546 1.00 21.20 342 GLU C O 1
ATOM 7849 N N . ARG C 1 345 ? -42.040 21.320 -26.531 1.00 21.22 343 ARG C N 1
ATOM 7850 C CA . ARG C 1 345 ? -41.515 20.065 -25.997 1.00 25.01 343 ARG C CA 1
ATOM 7851 C C . ARG C 1 345 ? -40.044 20.196 -25.610 1.00 18.99 343 ARG C C 1
ATOM 7852 O O . ARG C 1 345 ? -39.592 19.625 -24.623 1.00 23.62 343 ARG C O 1
ATOM 7860 N N . ILE C 1 346 ? -39.297 20.943 -26.406 1.00 18.48 344 ILE C N 1
ATOM 7861 C CA . ILE C 1 346 ? -37.886 21.164 -26.114 1.00 29.72 344 ILE C CA 1
ATOM 7862 C C . ILE C 1 346 ? -37.738 22.002 -24.846 1.00 29.76 344 ILE C C 1
ATOM 7863 O O . ILE C 1 346 ? -36.827 21.772 -24.047 1.00 25.63 344 ILE C O 1
ATOM 7868 N N . ILE C 1 347 ? -38.634 22.970 -24.663 1.00 20.95 345 ILE C N 1
ATOM 7869 C CA . ILE C 1 347 ? -38.639 23.770 -23.443 1.00 18.99 345 ILE C CA 1
ATOM 7870 C C . ILE C 1 347 ? -38.981 22.886 -22.255 1.00 19.19 345 ILE C C 1
ATOM 7871 O O . ILE C 1 347 ? -38.303 22.912 -21.227 1.00 16.76 345 ILE C O 1
ATOM 7876 N N . ALA C 1 348 ? -40.011 22.066 -22.430 1.00 21.93 346 ALA C N 1
ATOM 7877 C CA . ALA C 1 348 ? -40.467 21.149 -21.391 1.00 25.46 346 ALA C CA 1
ATOM 7878 C C . ALA C 1 348 ? -39.364 20.173 -20.993 1.00 14.78 346 ALA C C 1
ATOM 7879 O O . ALA C 1 348 ? -39.188 19.862 -19.819 1.00 22.41 346 ALA C O 1
ATOM 7881 N N . TYR C 1 349 ? -38.628 19.678 -21.979 1.00 18.30 347 TYR C N 1
ATOM 7882 C CA . TYR C 1 349 ? -37.562 18.734 -21.689 1.00 22.57 347 TYR C CA 1
ATOM 7883 C C . TYR C 1 349 ? -36.437 19.380 -20.863 1.00 16.02 347 TYR C C 1
ATOM 7884 O O . TYR C 1 349 ? -35.828 18.719 -20.033 1.00 19.31 347 TYR C O 1
ATOM 7893 N N . ALA C 1 350 ? -36.144 20.653 -21.108 1.00 18.50 348 ALA C N 1
ATOM 7894 C CA . ALA C 1 350 ? -35.156 21.374 -20.302 1.00 13.94 348 ALA C CA 1
ATOM 7895 C C . ALA C 1 350 ? -35.633 21.519 -18.859 1.00 19.84 348 ALA C C 1
ATOM 7896 O O . ALA C 1 350 ? -34.847 21.383 -17.919 1.00 21.01 348 ALA C O 1
ATOM 7898 N N . LEU C 1 351 ? -36.922 21.793 -18.685 1.00 16.99 349 LEU C N 1
ATOM 7899 C CA . LEU C 1 351 ? -37.503 21.889 -17.348 1.00 16.26 349 LEU C CA 1
ATOM 7900 C C . LEU C 1 351 ? -37.435 20.541 -16.649 1.00 19.70 349 LEU C C 1
ATOM 7901 O O . LEU C 1 351 ? -37.141 20.460 -15.453 1.00 25.77 349 LEU C O 1
ATOM 7906 N N . SER C 1 352 ? -37.677 19.483 -17.416 1.00 22.05 350 SER C N 1
ATOM 7907 C CA . SER C 1 352 ? -37.653 18.121 -16.904 1.00 19.05 350 SER C CA 1
ATOM 7908 C C . SER C 1 352 ? -36.278 17.800 -16.344 1.00 14.02 350 SER C C 1
ATOM 7909 O O . SER C 1 352 ? -36.155 17.133 -15.330 1.00 18.88 350 SER C O 1
ATOM 7912 N N . ALA C 1 353 ? -35.245 18.302 -17.011 1.00 19.54 351 ALA C N 1
ATOM 7913 C CA . ALA C 1 353 ? -33.879 18.073 -16.574 1.00 18.46 351 ALA C CA 1
ATOM 7914 C C . ALA C 1 353 ? -33.644 18.679 -15.197 1.00 26.39 351 ALA C C 1
ATOM 7915 O O . ALA C 1 353 ? -32.905 18.124 -14.384 1.00 24.93 351 ALA C O 1
ATOM 7917 N N . ILE C 1 354 ? -34.286 19.809 -14.922 1.00 19.70 352 ILE C N 1
ATOM 7918 C CA . ILE C 1 354 ? -34.110 20.437 -13.620 1.00 22.23 352 ILE C CA 1
ATOM 7919 C C . ILE C 1 354 ? -34.623 19.544 -12.503 1.00 21.73 352 ILE C C 1
ATOM 7920 O O . ILE C 1 354 ? -33.911 19.268 -11.544 1.00 17.03 352 ILE C O 1
ATOM 7925 N N . PHE C 1 355 ? -35.867 19.098 -12.637 1.00 20.77 353 PHE C N 1
ATOM 7926 C CA . PHE C 1 355 ? -36.499 18.276 -11.616 1.00 22.35 353 PHE C CA 1
ATOM 7927 C C . PHE C 1 355 ? -35.891 16.873 -11.566 1.00 19.50 353 PHE C C 1
ATOM 7928 O O . PHE C 1 355 ? -36.003 16.192 -10.562 1.00 18.46 353 PHE C O 1
ATOM 7936 N N . LYS C 1 356 ? -35.282 16.435 -12.665 1.00 23.66 354 LYS C N 1
ATOM 7937 C CA . LYS C 1 356 ? -34.552 15.166 -12.690 1.00 26.12 354 LYS C CA 1
ATOM 7938 C C . LYS C 1 356 ? -33.252 15.216 -11.885 1.00 24.16 354 LYS C C 1
ATOM 7939 O O . LYS C 1 356 ? -32.851 14.219 -11.282 1.00 28.31 354 LYS C O 1
ATOM 7945 N N . ASP C 1 357 ? -32.568 16.356 -11.914 1.00 23.00 355 ASP C N 1
ATOM 7946 C CA . ASP C 1 357 ? -31.260 16.453 -11.270 1.00 22.04 355 ASP C CA 1
ATOM 7947 C C . ASP C 1 357 ? -31.284 17.259 -9.974 1.00 30.09 355 ASP C C 1
ATOM 7948 O O . ASP C 1 357 ? -30.233 17.573 -9.413 1.00 35.68 355 ASP C O 1
ATOM 7953 N N . CYS C 1 358 ? -32.475 17.594 -9.494 1.00 27.17 356 CYS C N 1
ATOM 7954 C CA . CYS C 1 358 ? -32.584 18.422 -8.298 1.00 17.51 356 CYS C CA 1
ATOM 7955 C C . CYS C 1 358 ? -32.328 17.623 -7.021 1.00 25.55 356 CYS C C 1
ATOM 7956 O O . CYS C 1 358 ? -32.127 16.405 -7.067 1.00 27.05 356 CYS C O 1
ATOM 7959 N N . SER C 1 359 ? -32.322 18.322 -5.888 1.00 15.98 357 SER C N 1
ATOM 7960 C CA . SER C 1 359 ? -32.033 17.717 -4.596 1.00 17.23 357 SER C CA 1
ATOM 7961 C C . SER C 1 359 ? -33.159 17.948 -3.604 1.00 19.03 357 SER C C 1
ATOM 7962 O O . SER C 1 359 ? -33.925 18.903 -3.726 1.00 20.18 357 SER C O 1
ATOM 7965 N N . LEU C 1 360 ? -33.226 17.086 -2.596 1.00 20.43 358 LEU C N 1
ATOM 7966 C CA . LEU C 1 360 ? -34.189 17.240 -1.519 1.00 24.22 358 LEU C CA 1
ATOM 7967 C C . LEU C 1 360 ? -33.443 17.558 -0.230 1.00 22.06 358 LEU C C 1
ATOM 7968 O O . LEU C 1 360 ? -32.388 16.987 0.037 1.00 24.54 358 LEU C O 1
ATOM 7973 N N . PHE C 1 361 ? -33.965 18.491 0.554 1.00 25.90 359 PHE C N 1
ATOM 7974 C CA . PHE C 1 361 ? -33.314 18.855 1.806 1.00 25.50 359 PHE C CA 1
ATOM 7975 C C . PHE C 1 361 ? -34.301 18.573 2.942 1.00 22.40 359 PHE C C 1
ATOM 7976 O O . PHE C 1 361 ? -35.413 19.103 2.948 1.00 30.31 359 PHE C O 1
ATOM 7984 N N . VAL C 1 362 ? -33.914 17.729 3.889 1.00 16.30 360 VAL C N 1
ATOM 7985 C CA . VAL C 1 362 ? -34.792 17.399 5.003 1.00 21.80 360 VAL C CA 1
ATOM 7986 C C . VAL C 1 362 ? -34.150 17.836 6.303 1.00 22.57 360 VAL C C 1
ATOM 7987 O O . VAL C 1 362 ? -33.068 17.375 6.660 1.00 26.28 360 VAL C O 1
ATOM 7991 N N . ARG C 1 363 ? -34.834 18.718 7.018 1.00 26.13 361 ARG C N 1
ATOM 7992 C CA . ARG C 1 363 ? -34.264 19.324 8.214 1.00 32.65 361 ARG C CA 1
ATOM 7993 C C . ARG C 1 363 ? -34.941 18.907 9.515 1.00 20.96 361 ARG C C 1
ATOM 7994 O O . ARG C 1 363 ? -36.163 18.806 9.598 1.00 28.52 361 ARG C O 1
ATOM 8002 N N . GLY C 1 364 ? -34.122 18.653 10.525 1.00 30.62 362 GLY C N 1
ATOM 8003 C CA . GLY C 1 364 ? -34.600 18.307 11.850 1.00 29.01 362 GLY C CA 1
ATOM 8004 C C . GLY C 1 364 ? -33.756 18.995 12.908 1.00 32.83 362 GLY C C 1
ATOM 8005 O O . GLY C 1 364 ? -32.753 19.636 12.592 1.00 25.90 362 GLY C O 1
ATOM 8006 N N . VAL C 1 365 ? -34.185 18.904 14.162 1.00 32.45 363 VAL C N 1
ATOM 8007 C CA . VAL C 1 365 ? -33.411 19.444 15.275 1.00 29.27 363 VAL C CA 1
ATOM 8008 C C . VAL C 1 365 ? -33.314 18.416 16.385 1.00 35.36 363 VAL C C 1
ATOM 8009 O O . VAL C 1 365 ? -34.298 17.764 16.738 1.00 32.60 363 VAL C O 1
ATOM 8013 N N . LEU C 1 366 ? -32.108 18.241 16.906 1.00 32.73 364 LEU C N 1
ATOM 8014 C CA . LEU C 1 366 ? -31.911 17.385 18.055 1.00 28.74 364 LEU C CA 1
ATOM 8015 C C . LEU C 1 366 ? -32.231 18.266 19.252 1.00 37.72 364 LEU C C 1
ATOM 8016 O O . LEU C 1 366 ? -31.537 19.247 19.516 1.00 40.64 364 LEU C O 1
ATOM 8021 N N . LYS C 1 367 ? -33.296 17.924 19.967 1.00 30.81 365 LYS C N 1
ATOM 8022 C CA . LYS C 1 367 ? -33.827 18.809 20.986 1.00 32.31 365 LYS C CA 1
ATOM 8023 C C . LYS C 1 367 ? -33.733 18.153 22.352 1.00 41.58 365 LYS C C 1
ATOM 8024 O O . LYS C 1 367 ? -33.789 16.930 22.472 1.00 45.46 365 LYS C O 1
ATOM 8030 N N . HIS C 1 368 ? -33.613 18.980 23.382 1.00 52.66 366 HIS C N 1
ATOM 8031 C CA . HIS C 1 368 ? -33.533 18.499 24.753 1.00 52.19 366 HIS C CA 1
ATOM 8032 C C . HIS C 1 368 ? -34.878 18.760 25.397 1.00 49.91 366 HIS C C 1
ATOM 8033 O O . HIS C 1 368 ? -35.327 19.904 25.451 1.00 44.30 366 HIS C O 1
ATOM 8040 N N . ALA C 1 369 ? -35.517 17.714 25.903 1.00 46.24 367 ALA C N 1
ATOM 8041 C CA . ALA C 1 369 ? -36.874 17.868 26.400 1.00 56.52 367 ALA C CA 1
ATOM 8042 C C . ALA C 1 369 ? -36.877 17.949 27.915 1.00 54.29 367 ALA C C 1
ATOM 8043 O O . ALA C 1 369 ? -35.874 17.651 28.565 1.00 50.52 367 ALA C O 1
ATOM 8045 N N . GLU C 1 370 ? -38.011 18.371 28.462 1.00 58.06 368 GLU C N 1
ATOM 8046 C CA . GLU C 1 370 ? -38.172 18.546 29.898 1.00 49.41 368 GLU C CA 1
ATOM 8047 C C . GLU C 1 370 ? -37.818 17.265 30.669 1.00 54.72 368 GLU C C 1
ATOM 8048 O O . GLU C 1 370 ? -37.224 17.336 31.744 1.00 72.09 368 GLU C O 1
ATOM 8054 N N . ASP C 1 371 ? -38.178 16.104 30.124 1.00 58.40 369 ASP C N 1
ATOM 8055 C CA . ASP C 1 371 ? -37.940 14.827 30.803 1.00 52.59 369 ASP C CA 1
ATOM 8056 C C . ASP C 1 371 ? -36.446 14.475 30.861 1.00 47.51 369 ASP C C 1
ATOM 8057 O O . ASP C 1 371 ? -36.045 13.549 31.566 1.00 54.85 369 ASP C O 1
ATOM 8062 N N . GLY C 1 372 ? -35.635 15.190 30.085 1.00 57.91 370 GLY C N 1
ATOM 8063 C CA . GLY C 1 372 ? -34.194 14.990 30.079 1.00 57.84 370 GLY C CA 1
ATOM 8064 C C . GLY C 1 372 ? -33.675 14.086 28.980 1.00 62.89 370 GLY C C 1
ATOM 8065 O O . GLY C 1 372 ? -32.495 13.732 28.954 1.00 70.65 370 GLY C O 1
ATOM 8066 N N . ALA C 1 373 ? -34.555 13.730 28.055 1.00 53.28 371 ALA C N 1
ATOM 8067 C CA . ALA C 1 373 ? -34.183 12.883 26.932 1.00 50.98 371 ALA C CA 1
ATOM 8068 C C . ALA C 1 373 ? -33.945 13.728 25.693 1.00 50.63 371 ALA C C 1
ATOM 8069 O O . ALA C 1 373 ? -34.542 14.796 25.538 1.00 45.88 371 ALA C O 1
ATOM 8071 N N . TRP C 1 374 ? -33.038 13.281 24.835 1.00 41.22 372 TRP C N 1
ATOM 8072 C CA . TRP C 1 374 ? -32.801 13.992 23.591 1.00 34.84 372 TRP C CA 1
ATOM 8073 C C . TRP C 1 374 ? -33.557 13.307 22.472 1.00 38.74 372 TRP C C 1
ATOM 8074 O O . TRP C 1 374 ? -33.513 12.085 22.322 1.00 37.28 372 TRP C O 1
ATOM 8085 N N . ARG C 1 375 ? -34.251 14.118 21.688 1.00 34.01 373 ARG C N 1
ATOM 8086 C CA . ARG C 1 375 ? -35.100 13.633 20.616 1.00 42.83 373 ARG C CA 1
ATOM 8087 C C . ARG C 1 375 ? -34.837 14.365 19.318 1.00 40.21 373 ARG C C 1
ATOM 8088 O O . ARG C 1 375 ? -34.433 15.528 19.309 1.00 38.76 373 ARG C O 1
ATOM 8096 N N . LEU C 1 376 ? -35.079 13.665 18.221 1.00 46.05 374 LEU C N 1
ATOM 8097 C CA . LEU C 1 376 ? -34.980 14.247 16.897 1.00 43.21 374 LEU C CA 1
ATOM 8098 C C . LEU C 1 376 ? -36.380 14.706 16.505 1.00 37.46 374 LEU C C 1
ATOM 8099 O O . LEU C 1 376 ? -37.325 13.920 16.512 1.00 40.64 374 LEU C O 1
ATOM 8104 N N . VAL C 1 377 ? -36.522 15.994 16.225 1.00 37.12 375 VAL C N 1
ATOM 8105 C CA . VAL C 1 377 ? -37.839 16.584 16.024 1.00 29.84 375 VAL C CA 1
ATOM 8106 C C . VAL C 1 377 ? -37.958 17.293 14.672 1.00 34.79 375 VAL C C 1
ATOM 8107 O O . VAL C 1 377 ? -36.984 17.841 14.156 1.00 38.99 375 VAL C O 1
ATOM 8111 N N . SER C 1 378 ? -39.149 17.264 14.085 1.00 29.64 376 SER C N 1
ATOM 8112 C CA . SER C 1 378 ? -39.377 17.968 12.836 1.00 44.43 376 SER C CA 1
ATOM 8113 C C . SER C 1 378 ? -40.480 19.013 13.009 1.00 52.68 376 SER C C 1
ATOM 8114 O O . SER C 1 378 ? -41.512 18.739 13.621 1.00 55.06 376 SER C O 1
ATOM 8117 N N . GLY C 1 379 ? -40.262 20.211 12.478 1.00 61.82 377 GLY C N 1
ATOM 8118 C CA . GLY C 1 379 ? -41.235 21.280 12.612 1.00 59.53 377 GLY C CA 1
ATOM 8119 C C . GLY C 1 379 ? -41.518 22.039 11.331 1.00 68.87 377 GLY C C 1
ATOM 8120 O O . GLY C 1 379 ? -40.599 22.326 10.564 1.00 64.50 377 GLY C O 1
ATOM 8121 N N . GLY C 1 380 ? -42.786 22.373 11.102 1.00 77.57 378 GLY C N 1
ATOM 8122 C CA . GLY C 1 380 ? -43.160 23.196 9.966 1.00 68.03 378 GLY C CA 1
ATOM 8123 C C . GLY C 1 380 ? -42.701 22.671 8.623 1.00 69.67 378 GLY C C 1
ATOM 8124 O O . GLY C 1 380 ? -42.908 21.501 8.297 1.00 66.51 378 GLY C O 1
ATOM 8125 N N . GLU C 1 381 ? -42.060 23.544 7.849 1.00 68.12 379 GLU C N 1
ATOM 8126 C CA . GLU C 1 381 ? -41.576 23.183 6.525 1.00 45.22 379 GLU C CA 1
ATOM 8127 C C . GLU C 1 381 ? -40.208 22.523 6.625 1.00 45.34 379 GLU C C 1
ATOM 8128 O O . GLU C 1 381 ? -39.177 23.149 6.371 1.00 51.05 379 GLU C O 1
ATOM 8134 N N . SER C 1 382 ? -40.214 21.250 7.001 1.00 38.26 380 SER C N 1
ATOM 8135 C CA . SER C 1 382 ? -38.995 20.471 7.168 1.00 29.29 380 SER C CA 1
ATOM 8136 C C . SER C 1 382 ? -38.361 19.989 5.850 1.00 34.69 380 SER C C 1
ATOM 8137 O O . SER C 1 382 ? -37.183 19.628 5.819 1.00 36.52 380 SER C O 1
ATOM 8140 N N . VAL C 1 383 ? -39.147 19.958 4.777 1.00 24.00 381 VAL C N 1
ATOM 8141 C CA . VAL C 1 383 ? -38.681 19.451 3.491 1.00 22.70 381 VAL C CA 1
ATOM 8142 C C . VAL C 1 383 ? -38.575 20.569 2.463 1.00 29.45 381 VAL C C 1
ATOM 8143 O O . VAL C 1 383 ? -39.506 21.353 2.293 1.00 29.74 381 VAL C O 1
ATOM 8147 N N . LYS C 1 384 ? -37.447 20.638 1.767 1.00 20.58 382 LYS C N 1
ATOM 8148 C CA . LYS C 1 384 ? -37.272 21.676 0.774 1.00 19.24 382 LYS C CA 1
ATOM 8149 C C . LYS C 1 384 ? -36.776 21.038 -0.514 1.00 20.36 382 LYS C C 1
ATOM 8150 O O . LYS C 1 384 ? -36.121 20.002 -0.476 1.00 21.92 382 LYS C O 1
ATOM 8156 N N . VAL C 1 385 ? -37.113 21.634 -1.652 1.00 21.59 383 VAL C N 1
ATOM 8157 C CA . VAL C 1 385 ? -36.572 21.194 -2.934 1.00 21.33 383 VAL C CA 1
ATOM 8158 C C . VAL C 1 385 ? -35.572 22.241 -3.422 1.00 18.27 383 VAL C C 1
ATOM 8159 O O . VAL C 1 385 ? -35.938 23.391 -3.637 1.00 29.94 383 VAL C O 1
ATOM 8163 N N . ILE C 1 386 ? -34.305 21.855 -3.549 1.00 24.01 384 ILE C N 1
ATOM 8164 C CA . ILE C 1 386 ? -33.248 22.789 -3.939 1.00 19.60 384 ILE C CA 1
ATOM 8165 C C . ILE C 1 386 ? -32.565 22.389 -5.254 1.00 22.45 384 ILE C C 1
ATOM 8166 O O . ILE C 1 386 ? -32.897 21.354 -5.838 1.00 26.72 384 ILE C O 1
ATOM 8171 N N . ASP C 1 387 ? -31.590 23.192 -5.684 1.00 24.64 385 ASP C N 1
ATOM 8172 C CA . ASP C 1 387 ? -30.894 23.013 -6.968 1.00 20.00 385 ASP C CA 1
ATOM 8173 C C . ASP C 1 387 ? -31.864 23.084 -8.146 1.00 28.28 385 ASP C C 1
ATOM 8174 O O . ASP C 1 387 ? -31.956 22.155 -8.949 1.00 28.78 385 ASP C O 1
ATOM 8179 N N . LEU C 1 388 ? -32.588 24.195 -8.232 1.00 27.36 386 LEU C N 1
ATOM 8180 C CA . LEU C 1 388 ? -33.624 24.385 -9.242 1.00 24.50 386 LEU C CA 1
ATOM 8181 C C . LEU C 1 388 ? -33.289 25.467 -10.270 1.00 25.36 386 LEU C C 1
ATOM 8182 O O . LEU C 1 388 ? -34.187 26.110 -10.812 1.00 23.56 386 LEU C O 1
ATOM 8187 N N . ASP C 1 389 ? -32.004 25.645 -10.562 1.00 19.83 387 ASP C N 1
ATOM 8188 C CA . ASP C 1 389 ? -31.589 26.635 -11.547 1.00 28.40 387 ASP C CA 1
ATOM 8189 C C . ASP C 1 389 ? -32.053 26.206 -12.931 1.00 35.95 387 ASP C C 1
ATOM 8190 O O . ASP C 1 389 ? -32.233 25.015 -13.190 1.00 27.64 387 ASP C O 1
ATOM 8195 N N . LEU C 1 390 ? -32.221 27.173 -13.826 1.00 26.58 388 LEU C N 1
ATOM 8196 C CA . LEU C 1 390 ? -32.609 26.872 -15.192 1.00 29.58 388 LEU C CA 1
ATOM 8197 C C . LEU C 1 390 ? -31.469 26.165 -15.900 1.00 28.74 388 LEU C C 1
ATOM 8198 O O . LEU C 1 390 ? -30.300 26.430 -15.626 1.00 28.12 388 LEU C O 1
ATOM 8203 N N . LYS C 1 391 ? -31.809 25.254 -16.804 1.00 31.53 389 LYS C N 1
ATOM 8204 C CA . LYS C 1 391 ? -30.792 24.587 -17.601 1.00 25.29 389 LYS C CA 1
ATOM 8205 C C . LYS C 1 391 ? -30.883 25.059 -19.042 1.00 20.28 389 LYS C C 1
ATOM 8206 O O . LYS C 1 391 ? -31.980 25.211 -19.576 1.00 30.07 389 LYS C O 1
ATOM 8212 N N . PRO C 1 392 ? -29.727 25.307 -19.675 1.00 25.28 390 PRO C N 1
ATOM 8213 C CA . PRO C 1 392 ? -29.724 25.793 -21.059 1.00 21.23 390 PRO C CA 1
ATOM 8214 C C . PRO C 1 392 ? -30.372 24.802 -22.017 1.00 29.99 390 PRO C C 1
ATOM 8215 O O . PRO C 1 392 ? -30.008 23.627 -22.064 1.00 28.58 390 PRO C O 1
ATOM 8219 N N . VAL C 1 393 ? -31.337 25.297 -22.781 1.00 26.02 391 VAL C N 1
ATOM 8220 C CA . VAL C 1 393 ? -32.111 24.465 -23.687 1.00 29.35 391 VAL C CA 1
ATOM 8221 C C . VAL C 1 393 ? -31.219 23.908 -24.819 1.00 33.04 391 VAL C C 1
ATOM 8222 O O . VAL C 1 393 ? -31.521 22.857 -25.392 1.00 20.45 391 VAL C O 1
ATOM 8226 N N . LYS C 1 394 ? -30.118 24.601 -25.125 1.00 21.59 392 LYS C N 1
ATOM 8227 C CA . LYS C 1 394 ? -29.179 24.155 -26.161 1.00 26.94 392 LYS C CA 1
ATOM 8228 C C . LYS C 1 394 ? -28.407 22.885 -25.788 1.00 30.69 392 LYS C C 1
ATOM 8229 O O . LYS C 1 394 ? -27.721 22.299 -26.626 1.00 25.53 392 LYS C O 1
ATOM 8235 N N . ASN C 1 395 ? -28.518 22.471 -24.533 1.00 19.59 393 ASN C N 1
ATOM 8236 C CA . ASN C 1 395 ? -27.817 21.295 -24.039 1.00 22.69 393 ASN C CA 1
ATOM 8237 C C . ASN C 1 395 ? -28.551 19.996 -24.364 1.00 27.02 393 ASN C C 1
ATOM 8238 O O . ASN C 1 395 ? -28.071 18.914 -24.026 1.00 20.43 393 ASN C O 1
ATOM 8243 N N . ILE C 1 396 ? -29.710 20.094 -25.015 1.00 23.92 394 ILE C N 1
ATOM 8244 C CA . ILE C 1 396 ? -30.511 18.899 -25.276 1.00 22.60 394 ILE C CA 1
ATOM 8245 C C . ILE C 1 396 ? -29.777 17.909 -26.182 1.00 28.28 394 ILE C C 1
ATOM 8246 O O . ILE C 1 396 ? -29.964 16.698 -26.060 1.00 23.94 394 ILE C O 1
ATOM 8251 N N . GLN C 1 397 ? -28.920 18.413 -27.063 1.00 19.50 395 GLN C N 1
ATOM 8252 C CA . GLN C 1 397 ? -28.144 17.532 -27.919 1.00 27.54 395 GLN C CA 1
ATOM 8253 C C . GLN C 1 397 ? -27.199 16.683 -27.066 1.00 32.51 395 GLN C C 1
ATOM 8254 O O . GLN C 1 397 ? -27.022 15.493 -27.324 1.00 28.46 395 GLN C O 1
ATOM 8260 N N . LYS C 1 398 ? -26.584 17.307 -26.062 1.00 27.78 396 LYS C N 1
ATOM 8261 C CA . LYS C 1 398 ? -25.681 16.607 -25.152 1.00 30.57 396 LYS C CA 1
ATOM 8262 C C . LYS C 1 398 ? -26.443 15.565 -24.329 1.00 27.86 396 LYS C C 1
ATOM 8263 O O . LYS C 1 398 ? -25.927 14.479 -24.054 1.00 28.59 396 LYS C O 1
ATOM 8269 N N . TRP C 1 399 ? -27.660 15.909 -23.918 1.00 26.29 397 TRP C N 1
ATOM 8270 C CA . TRP C 1 399 ? -28.499 14.995 -23.137 1.00 31.36 397 TRP C CA 1
ATOM 8271 C C . TRP C 1 399 ? -28.914 13.799 -23.975 1.00 25.24 397 TRP C C 1
ATOM 8272 O O . TRP C 1 399 ? -28.953 12.674 -23.486 1.00 33.39 397 TRP C O 1
ATOM 8283 N N . ALA C 1 400 ? -29.262 14.057 -25.231 1.00 29.28 398 ALA C N 1
ATOM 8284 C CA . ALA C 1 400 ? -29.641 12.993 -26.148 1.00 27.49 398 ALA C CA 1
ATOM 8285 C C . ALA C 1 400 ? -28.451 12.075 -26.381 1.00 29.54 398 ALA C C 1
ATOM 8286 O O . ALA C 1 400 ? -28.605 10.856 -26.430 1.00 29.12 398 ALA C O 1
ATOM 8288 N N . GLU C 1 401 ? -27.262 12.664 -26.498 1.00 22.46 399 GLU C N 1
ATOM 8289 C CA . GLU C 1 401 ? -26.046 11.885 -26.693 1.00 26.62 399 GLU C CA 1
ATOM 8290 C C . GLU C 1 401 ? -25.751 11.054 -25.460 1.00 30.70 399 GLU C C 1
ATOM 8291 O O . GLU C 1 401 ? -25.364 9.890 -25.564 1.00 28.87 399 GLU C O 1
ATOM 8297 N N . THR C 1 402 ? -25.981 11.644 -24.292 1.00 25.27 400 THR C N 1
ATOM 8298 C CA . THR C 1 402 ? -25.783 10.936 -23.040 1.00 24.83 400 THR C CA 1
ATOM 8299 C C . THR C 1 402 ? -26.738 9.752 -22.924 1.00 31.18 400 THR C C 1
ATOM 8300 O O . THR C 1 402 ? -26.333 8.658 -22.525 1.00 28.61 400 THR C O 1
ATOM 8304 N N . ASP C 1 403 ? -27.993 9.963 -23.310 1.00 24.11 401 ASP C N 1
ATOM 8305 C CA . ASP C 1 403 ? -29.008 8.923 -23.202 1.00 27.22 401 ASP C CA 1
ATOM 8306 C C . ASP C 1 403 ? -28.670 7.741 -24.099 1.00 27.22 401 ASP C C 1
ATOM 8307 O O . ASP C 1 403 ? -28.794 6.586 -23.706 1.00 27.01 401 ASP C O 1
ATOM 8312 N N . GLU C 1 404 ? -28.268 8.046 -25.323 1.00 26.58 402 GLU C N 1
ATOM 8313 C CA . GLU C 1 404 ? -27.915 7.020 -26.283 1.00 28.35 402 GLU C CA 1
ATOM 8314 C C . GLU C 1 404 ? -26.706 6.191 -25.829 1.00 28.57 402 GLU C C 1
ATOM 8315 O O . GLU C 1 404 ? -26.710 4.963 -25.937 1.00 29.05 402 GLU C O 1
ATOM 8321 N N . LYS C 1 405 ? -25.678 6.861 -25.319 1.00 26.77 403 LYS C N 1
ATOM 8322 C CA . LYS C 1 405 ? -24.463 6.182 -24.868 1.00 27.76 403 LYS C CA 1
ATOM 8323 C C . LYS C 1 405 ? -24.712 5.169 -23.746 1.00 31.89 403 LYS C C 1
ATOM 8324 O O . LYS C 1 405 ? -24.129 4.087 -23.751 1.00 28.71 403 LYS C O 1
ATOM 8330 N N . VAL C 1 406 ? -25.549 5.528 -22.772 1.00 28.16 404 VAL C N 1
ATOM 8331 C CA . VAL C 1 406 ? -25.766 4.660 -21.615 1.00 29.89 404 VAL C CA 1
ATOM 8332 C C . VAL C 1 406 ? -26.580 3.402 -21.935 1.00 29.16 404 VAL C C 1
ATOM 8333 O O . VAL C 1 406 ? -26.310 2.355 -21.348 1.00 27.84 404 VAL C O 1
ATOM 8337 N N . TRP C 1 407 ? -27.593 3.491 -22.804 1.00 22.02 405 TRP C N 1
ATOM 8338 C CA . TRP C 1 407 ? -28.335 2.277 -23.172 1.00 28.19 405 TRP C CA 1
ATOM 8339 C C . TRP C 1 407 ? -27.535 1.409 -24.146 1.00 24.90 405 TRP C C 1
ATOM 8340 O O . TRP C 1 407 ? -27.624 0.188 -24.102 1.00 29.82 405 TRP C O 1
ATOM 8351 N N . LYS C 1 408 ? -26.783 2.032 -25.046 1.00 28.95 406 LYS C N 1
ATOM 8352 C CA . LYS C 1 408 ? -25.946 1.269 -25.968 1.00 30.52 406 LYS C CA 1
ATOM 8353 C C . LYS C 1 408 ? -24.864 0.496 -25.220 1.00 41.15 406 LYS C C 1
ATOM 8354 O O . LYS C 1 408 ? -24.598 -0.671 -25.523 1.00 29.53 406 LYS C O 1
ATOM 8360 N N . HIS C 1 409 ? -24.253 1.152 -24.237 1.00 25.83 407 HIS C N 1
ATOM 8361 C CA . HIS C 1 409 ? -23.221 0.527 -23.422 1.00 23.52 407 HIS C CA 1
ATOM 8362 C C . HIS C 1 409 ? -23.776 -0.623 -22.582 1.00 30.97 407 HIS C C 1
ATOM 8363 O O . HIS C 1 409 ? -23.083 -1.612 -22.346 1.00 27.01 407 HIS C O 1
ATOM 8370 N N . TRP C 1 410 ? -25.011 -0.477 -22.108 1.00 22.29 408 TRP C N 1
ATOM 8371 C CA . TRP C 1 410 ? -25.674 -1.537 -21.355 1.00 23.05 408 TRP C CA 1
ATOM 8372 C C . TRP C 1 410 ? -25.940 -2.725 -22.269 1.00 25.70 408 TRP C C 1
ATOM 8373 O O . TRP C 1 410 ? -25.742 -3.869 -21.872 1.00 25.85 408 TRP C O 1
ATOM 8384 N N . LEU C 1 411 ? -26.388 -2.448 -23.495 1.00 26.20 409 LEU C N 1
ATOM 8385 C CA . LEU C 1 411 ? -26.665 -3.504 -24.472 1.00 29.03 409 LEU C CA 1
ATOM 8386 C C . LEU C 1 411 ? -25.410 -4.298 -24.804 1.00 27.91 409 LEU C C 1
ATOM 8387 O O . LEU C 1 411 ? -25.445 -5.522 -24.912 1.00 23.18 409 LEU C O 1
ATOM 8392 N N . LYS C 1 412 ? -24.307 -3.584 -24.976 1.00 23.36 410 LYS C N 1
ATOM 8393 C CA . LYS C 1 412 ? -23.039 -4.193 -25.331 1.00 29.74 410 LYS C CA 1
ATOM 8394 C C . LYS C 1 412 ? -22.471 -5.083 -24.230 1.00 36.39 410 LYS C C 1
ATOM 8395 O O . LYS C 1 412 ? -21.858 -6.107 -24.512 1.00 42.55 410 LYS C O 1
ATOM 8401 N N . THR C 1 413 ? -22.693 -4.697 -22.979 1.00 29.96 411 THR C N 1
ATOM 8402 C CA . THR C 1 413 ? -22.052 -5.362 -21.852 1.00 29.24 411 THR C CA 1
ATOM 8403 C C . THR C 1 413 ? -22.973 -6.185 -20.954 1.00 27.99 411 THR C C 1
ATOM 8404 O O . THR C 1 413 ? -22.543 -7.179 -20.373 1.00 40.14 411 THR C O 1
ATOM 8408 N N . LYS C 1 414 ? -24.228 -5.771 -20.818 1.00 27.51 412 LYS C N 1
ATOM 8409 C CA . LYS C 1 414 ? -25.112 -6.428 -19.862 1.00 20.90 412 LYS C CA 1
ATOM 8410 C C . LYS C 1 414 ? -26.322 -7.113 -20.484 1.00 24.34 412 LYS C C 1
ATOM 8411 O O . LYS C 1 414 ? -26.887 -8.042 -19.910 1.00 32.49 412 LYS C O 1
ATOM 8417 N N . GLY C 1 415 ? -26.779 -6.613 -21.618 1.00 29.11 413 GLY C N 1
ATOM 8418 C CA . GLY C 1 415 ? -27.905 -7.246 -22.266 1.00 24.24 413 GLY C CA 1
ATOM 8419 C C . GLY C 1 415 ? -29.060 -6.310 -22.539 1.00 26.21 413 GLY C C 1
ATOM 8420 O O . GLY C 1 415 ? -28.880 -5.105 -22.719 1.00 27.07 413 GLY C O 1
ATOM 8421 N N . THR C 1 416 ? -30.257 -6.879 -22.516 1.00 19.59 414 THR C N 1
ATOM 8422 C CA . THR C 1 416 ? -31.472 -6.178 -22.898 1.00 20.47 414 THR C CA 1
ATOM 8423 C C . THR C 1 416 ? -32.354 -5.816 -21.711 1.00 29.75 414 THR C C 1
ATOM 8424 O O . THR C 1 416 ? -33.440 -5.267 -21.886 1.00 25.65 414 THR C O 1
ATOM 8428 N N . ARG C 1 417 ? -31.889 -6.138 -20.509 1.00 26.00 415 ARG C N 1
ATOM 8429 C CA . ARG C 1 417 ? -32.620 -5.838 -19.281 1.00 33.34 415 ARG C CA 1
ATOM 8430 C C . ARG C 1 417 ? -31.655 -5.807 -18.100 1.00 26.60 415 ARG C C 1
ATOM 8431 O O . ARG C 1 417 ? -30.442 -5.888 -18.293 1.00 29.99 415 ARG C O 1
ATOM 8439 N N . PRO D 1 15 ? -57.969 -13.533 -21.405 1.00 88.90 13 PRO D N 1
ATOM 8440 C CA . PRO D 1 15 ? -57.389 -12.740 -22.490 1.00 93.83 13 PRO D CA 1
ATOM 8441 C C . PRO D 1 15 ? -58.105 -11.406 -22.703 1.00 92.40 13 PRO D C 1
ATOM 8442 O O . PRO D 1 15 ? -58.930 -11.287 -23.613 1.00 92.72 13 PRO D O 1
ATOM 8446 N N . ASN D 1 16 ? -57.788 -10.416 -21.873 1.00 80.34 14 ASN D N 1
ATOM 8447 C CA . ASN D 1 16 ? -58.399 -9.093 -21.980 1.00 84.42 14 ASN D CA 1
ATOM 8448 C C . ASN D 1 16 ? -57.349 -7.981 -21.985 1.00 75.71 14 ASN D C 1
ATOM 8449 O O . ASN D 1 16 ? -57.178 -7.285 -20.986 1.00 72.86 14 ASN D O 1
ATOM 8451 N N . PRO D 1 17 ? -56.657 -7.803 -23.123 1.00 78.12 15 PRO D N 1
ATOM 8452 C CA . PRO D 1 17 ? -55.561 -6.840 -23.298 1.00 66.71 15 PRO D CA 1
ATOM 8453 C C . PRO D 1 17 ? -55.979 -5.389 -23.084 1.00 62.64 15 PRO D C 1
ATOM 8454 O O . PRO D 1 17 ? -55.250 -4.635 -22.438 1.00 65.29 15 PRO D O 1
ATOM 8458 N N . SER D 1 18 ? -57.134 -5.007 -23.615 1.00 57.98 16 SER D N 1
ATOM 8459 C CA . SER D 1 18 ? -57.662 -3.669 -23.398 1.00 62.64 16 SER D CA 1
ATOM 8460 C C . SER D 1 18 ? -57.950 -3.483 -21.914 1.00 66.75 16 SER D C 1
ATOM 8461 O O . SER D 1 18 ? -57.704 -2.420 -21.344 1.00 68.48 16 SER D O 1
ATOM 8464 N N . ALA D 1 19 ? -58.466 -4.539 -21.295 1.00 66.44 17 ALA D N 1
ATOM 8465 C CA . ALA D 1 19 ? -58.845 -4.501 -19.890 1.00 67.77 17 ALA D CA 1
ATOM 8466 C C . ALA D 1 19 ? -57.676 -4.738 -18.933 1.00 76.11 17 ALA D C 1
ATOM 8467 O O . ALA D 1 19 ? -57.617 -4.126 -17.868 1.00 77.77 17 ALA D O 1
ATOM 8469 N N . ASP D 1 20 ? -56.752 -5.624 -19.292 1.00 69.58 18 ASP D N 1
ATOM 8470 C CA . ASP D 1 20 ? -55.666 -5.959 -18.371 1.00 70.29 18 ASP D CA 1
ATOM 8471 C C . ASP D 1 20 ? -54.397 -5.102 -18.489 1.00 63.10 18 ASP D C 1
ATOM 8472 O O . ASP D 1 20 ? -53.576 -5.102 -17.572 1.00 69.10 18 ASP D O 1
ATOM 8474 N N . THR D 1 21 ? -54.228 -4.379 -19.596 1.00 61.57 19 THR D N 1
ATOM 8475 C CA . THR D 1 21 ? -52.993 -3.614 -19.831 1.00 55.42 19 THR D CA 1
ATOM 8476 C C . THR D 1 21 ? -53.224 -2.225 -20.428 1.00 55.15 19 THR D C 1
ATOM 8477 O O . THR D 1 21 ? -54.320 -1.917 -20.900 1.00 64.83 19 THR D O 1
ATOM 8481 N N . GLN D 1 22 ? -52.178 -1.396 -20.426 1.00 46.02 20 GLN D N 1
ATOM 8482 C CA . GLN D 1 22 ? -52.258 -0.065 -21.036 1.00 48.47 20 GLN D CA 1
ATOM 8483 C C . GLN D 1 22 ? -51.548 -0.022 -22.382 1.00 46.22 20 GLN D C 1
ATOM 8484 O O . GLN D 1 22 ? -50.595 -0.769 -22.610 1.00 47.35 20 GLN D O 1
ATOM 8490 N N . PRO D 1 23 ? -52.006 0.869 -23.278 1.00 52.50 21 PRO D N 1
ATOM 8491 C CA . PRO D 1 23 ? -51.412 1.019 -24.610 1.00 44.20 21 PRO D CA 1
ATOM 8492 C C . PRO D 1 23 ? -49.935 1.401 -24.541 1.00 44.36 21 PRO D C 1
ATOM 8493 O O . PRO D 1 23 ? -49.170 1.078 -25.448 1.00 35.13 21 PRO D O 1
ATOM 8497 N N . SER D 1 24 ? -49.552 2.095 -23.475 1.00 35.29 22 SER D N 1
ATOM 8498 C CA . SER D 1 24 ? -48.169 2.508 -23.260 1.00 38.09 22 SER D CA 1
ATOM 8499 C C . SER D 1 24 ? -47.223 1.311 -23.144 1.00 39.44 22 SER D C 1
ATOM 8500 O O . SER D 1 24 ? -46.034 1.406 -23.478 1.00 36.07 22 SER D O 1
ATOM 8503 N N . ASP D 1 25 ? -47.749 0.200 -22.637 1.00 31.04 23 ASP D N 1
ATOM 8504 C CA . ASP D 1 25 ? -46.956 -1.001 -22.419 1.00 30.58 23 ASP D CA 1
ATOM 8505 C C . ASP D 1 25 ? -46.608 -1.732 -23.713 1.00 33.56 23 ASP D C 1
ATOM 8506 O O . ASP D 1 25 ? -45.732 -2.596 -23.723 1.00 37.93 23 ASP D O 1
ATOM 8511 N N . TRP D 1 26 ? -47.291 -1.389 -24.801 1.00 27.11 24 TRP D N 1
ATOM 8512 C CA . TRP D 1 26 ? -47.057 -2.046 -26.082 1.00 27.49 24 TRP D CA 1
ATOM 8513 C C . TRP D 1 26 ? -46.102 -1.251 -26.958 1.00 37.06 24 TRP D C 1
ATOM 8514 O O . TRP D 1 26 ? -46.264 -0.043 -27.135 1.00 39.79 24 TRP D O 1
ATOM 8525 N N . ALA D 1 27 ? -45.117 -1.947 -27.519 1.00 31.25 25 ALA D N 1
ATOM 8526 C CA . ALA D 1 27 ? -44.095 -1.320 -28.346 1.00 22.82 25 ALA D CA 1
ATOM 8527 C C . ALA D 1 27 ? -44.154 -1.793 -29.796 1.00 31.34 25 ALA D C 1
ATOM 8528 O O . ALA D 1 27 ? -44.361 -2.973 -30.074 1.00 29.90 25 ALA D O 1
ATOM 8530 N N . TYR D 1 28 ? -43.952 -0.854 -30.710 1.00 28.75 26 TYR D N 1
ATOM 8531 C CA . TYR D 1 28 ? -43.979 -1.112 -32.142 1.00 31.72 26 TYR D CA 1
ATOM 8532 C C . TYR D 1 28 ? -42.871 -2.073 -32.587 1.00 25.45 26 TYR D C 1
ATOM 8533 O O . TYR D 1 28 ? -41.696 -1.866 -32.289 1.00 30.01 26 TYR D O 1
ATOM 8542 N N . ILE D 1 29 ? -43.245 -3.096 -33.346 1.00 35.07 27 ILE D N 1
ATOM 8543 C CA . ILE D 1 29 ? -42.289 -4.111 -33.786 1.00 48.01 27 ILE D CA 1
ATOM 8544 C C . ILE D 1 29 ? -42.027 -3.992 -35.270 1.00 40.65 27 ILE D C 1
ATOM 8545 O O . ILE D 1 29 ? -40.893 -3.797 -35.702 1.00 49.66 27 ILE D O 1
ATOM 8550 N N . ALA D 1 30 ? -43.090 -4.134 -36.047 1.00 45.84 28 ALA D N 1
ATOM 8551 C CA . ALA D 1 30 ? -42.961 -4.197 -37.489 1.00 53.95 28 ALA D CA 1
ATOM 8552 C C . ALA D 1 30 ? -44.245 -3.776 -38.172 1.00 45.40 28 ALA D C 1
ATOM 8553 O O . ALA D 1 30 ? -45.325 -3.802 -37.577 1.00 46.85 28 ALA D O 1
ATOM 8555 N N . GLU D 1 31 ? -44.115 -3.377 -39.429 1.00 56.52 29 GLU D N 1
ATOM 8556 C CA . GLU D 1 31 ? -45.268 -3.003 -40.227 1.00 63.89 29 GLU D CA 1
ATOM 8557 C C . GLU D 1 31 ? -45.292 -3.785 -41.530 1.00 67.21 29 GLU D C 1
ATOM 8558 O O . GLU D 1 31 ? -44.263 -4.249 -42.024 1.00 62.12 29 GLU D O 1
ATOM 8564 N N . GLY D 1 32 ? -46.491 -3.924 -42.076 1.00 77.17 30 GLY D N 1
ATOM 8565 C CA . GLY D 1 32 ? -46.698 -4.581 -43.349 1.00 76.25 30 GLY D CA 1
ATOM 8566 C C . GLY D 1 32 ? -47.881 -3.905 -44.003 1.00 86.89 30 GLY D C 1
ATOM 8567 O O . GLY D 1 32 ? -48.345 -2.867 -43.528 1.00 80.23 30 GLY D O 1
ATOM 8568 N N . GLY D 1 33 ? -48.369 -4.472 -45.097 1.00 83.36 31 GLY D N 1
ATOM 8569 C CA . GLY D 1 33 ? -49.561 -3.941 -45.723 1.00 68.60 31 GLY D CA 1
ATOM 8570 C C . GLY D 1 33 ? -50.784 -4.052 -44.833 1.00 77.82 31 GLY D C 1
ATOM 8571 O O . GLY D 1 33 ? -51.289 -5.148 -44.602 1.00 83.43 31 GLY D O 1
ATOM 8572 N N . ALA D 1 34 ? -51.221 -2.908 -44.307 1.00 69.8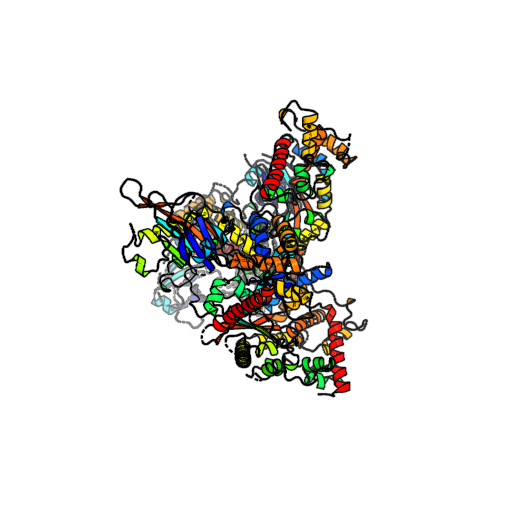9 32 ALA D N 1
ATOM 8573 C CA . ALA D 1 34 ? -52.455 -2.764 -43.521 1.00 71.59 32 ALA D CA 1
ATOM 8574 C C . ALA D 1 34 ? -52.478 -3.402 -42.121 1.00 68.64 32 ALA D C 1
ATOM 8575 O O . ALA D 1 34 ? -53.527 -3.422 -41.474 1.00 61.44 32 ALA D O 1
ATOM 8577 N N . HIS D 1 35 ? -51.342 -3.886 -41.631 1.00 78.90 33 HIS D N 1
ATOM 8578 C CA . HIS D 1 35 ? -51.294 -4.444 -40.276 1.00 62.35 33 HIS D CA 1
ATOM 8579 C C . HIS D 1 35 ? -50.033 -4.027 -39.521 1.00 56.00 33 HIS D C 1
ATOM 8580 O O . HIS D 1 35 ? -48.949 -3.926 -40.100 1.00 56.02 33 HIS D O 1
ATOM 8587 N N . ILE D 1 36 ? -50.195 -3.755 -38.229 1.00 57.65 34 ILE D N 1
ATOM 8588 C CA . ILE D 1 36 ? -49.077 -3.366 -37.381 1.00 46.98 34 ILE D CA 1
ATOM 8589 C C . ILE D 1 36 ? -48.980 -4.322 -36.200 1.00 49.75 34 ILE D C 1
ATOM 8590 O O . ILE D 1 36 ? -49.999 -4.683 -35.606 1.00 43.46 34 ILE D O 1
ATOM 8595 N N . VAL D 1 37 ? -47.760 -4.724 -35.848 1.00 39.29 35 VAL D N 1
ATOM 8596 C CA . VAL D 1 37 ? -47.582 -5.623 -34.713 1.00 43.93 35 VAL D CA 1
ATOM 8597 C C . VAL D 1 37 ? -46.882 -4.896 -33.570 1.00 41.56 35 VAL D C 1
ATOM 8598 O O . VAL D 1 37 ? -46.016 -4.046 -33.796 1.00 35.19 35 VAL D O 1
ATOM 8602 N N . PHE D 1 38 ? -47.222 -5.283 -32.344 1.00 46.12 36 PHE D N 1
ATOM 8603 C CA . PHE D 1 38 ? -46.660 -4.667 -31.146 1.00 39.66 36 PHE D CA 1
ATOM 8604 C C . PHE D 1 38 ? -46.120 -5.710 -30.187 1.00 38.00 36 PHE D C 1
ATOM 8605 O O . PHE D 1 38 ? -46.643 -6.814 -30.109 1.00 26.96 36 PHE D O 1
ATOM 8613 N N . SER D 1 39 ? -45.117 -5.317 -29.412 1.00 32.53 37 SER D N 1
ATOM 8614 C CA . SER D 1 39 ? -44.535 -6.184 -28.408 1.00 27.98 37 SER D CA 1
ATOM 8615 C C . SER D 1 39 ? -44.900 -5.661 -27.031 1.00 33.39 37 SER D C 1
ATOM 8616 O O . SER D 1 39 ? -44.722 -4.476 -26.726 1.00 29.19 37 SER D O 1
ATOM 8619 N N . TYR D 1 40 ? -45.361 -6.569 -26.184 1.00 30.93 38 TYR D N 1
ATOM 8620 C CA . TYR D 1 40 ? -45.734 -6.224 -24.825 1.00 30.77 38 TYR D CA 1
ATOM 8621 C C . TYR D 1 40 ? -44.516 -6.146 -23.926 1.00 46.72 38 TYR D C 1
ATOM 8622 O O . TYR D 1 40 ? -43.888 -7.165 -23.630 1.00 36.71 38 TYR D O 1
ATOM 8631 N N . GLN D 1 41 ? -44.125 -4.924 -23.586 1.00 34.05 39 GLN D N 1
ATOM 8632 C CA . GLN D 1 41 ? -42.981 -4.705 -22.719 1.00 32.28 39 GLN D CA 1
ATOM 8633 C C . GLN D 1 41 ? -43.400 -4.250 -21.322 1.00 49.41 39 GLN D C 1
ATOM 8634 O O . GLN D 1 41 ? -42.635 -3.587 -20.619 1.00 43.70 39 GLN D O 1
ATOM 8640 N N . GLY D 1 42 ? -44.612 -4.620 -20.917 1.00 43.99 40 GLY D N 1
ATOM 8641 C CA . GLY D 1 42 ? -45.109 -4.261 -19.599 1.00 54.28 40 GLY D CA 1
ATOM 8642 C C . GLY D 1 42 ? -44.667 -5.254 -18.544 1.00 62.88 40 GLY D C 1
ATOM 8643 O O . GLY D 1 42 ? -43.595 -5.845 -18.660 1.00 71.16 40 GLY D O 1
ATOM 8644 N N . GLN D 1 43 ? -45.495 -5.447 -17.520 1.00 69.88 41 GLN D N 1
ATOM 8645 C CA . GLN D 1 43 ? -45.142 -6.329 -16.408 1.00 72.47 41 GLN D CA 1
ATOM 8646 C C . GLN D 1 43 ? -46.212 -7.369 -16.122 1.00 68.98 41 GLN D C 1
ATOM 8647 O O . GLN D 1 43 ? -46.044 -8.182 -15.212 1.00 69.18 41 GLN D O 1
ATOM 8653 N N . SER D 1 44 ? -47.313 -7.349 -16.869 1.00 56.59 42 SER D N 1
ATOM 8654 C CA . SER D 1 44 ? -48.310 -8.379 -16.645 1.00 65.20 42 SER D CA 1
ATOM 8655 C C . SER D 1 44 ? -47.670 -9.674 -17.121 1.00 72.25 42 SER D C 1
ATOM 8656 O O . SER D 1 44 ? -47.596 -9.941 -18.325 1.00 66.27 42 SER D O 1
ATOM 8658 N N . LYS D 1 45 ? -47.232 -10.477 -16.152 1.00 80.46 43 LYS D N 1
ATOM 8659 C CA . LYS D 1 45 ? -46.506 -11.724 -16.398 1.00 71.12 43 LYS D CA 1
ATOM 8660 C C . LYS D 1 45 ? -47.184 -12.641 -17.411 1.00 75.03 43 LYS D C 1
ATOM 8661 O O . LYS D 1 45 ? -46.529 -13.458 -18.059 1.00 80.81 43 LYS D O 1
ATOM 8663 N N . THR D 1 46 ? -48.496 -12.494 -17.544 1.00 62.23 44 THR D N 1
ATOM 8664 C CA . THR D 1 46 ? -49.268 -13.296 -18.477 1.00 61.77 44 THR D CA 1
ATOM 8665 C C . THR D 1 46 ? -49.131 -12.804 -19.914 1.00 72.91 44 THR D C 1
ATOM 8666 O O . THR D 1 46 ? -49.537 -13.494 -20.851 1.00 72.52 44 THR D O 1
ATOM 8670 N N . TYR D 1 47 ? -48.554 -11.619 -20.090 1.00 60.71 45 TYR D N 1
ATOM 8671 C CA . TYR D 1 47 ? -48.367 -11.075 -21.430 1.00 60.04 45 TYR D CA 1
ATOM 8672 C C . TYR D 1 47 ? -46.899 -10.897 -21.802 1.00 55.93 45 TYR D C 1
ATOM 8673 O O . TYR D 1 47 ? -46.589 -10.242 -22.798 1.00 48.81 45 TYR D O 1
ATOM 8682 N N . ALA D 1 48 ? -46.002 -11.512 -21.036 1.00 49.99 46 ALA D N 1
ATOM 8683 C CA . ALA D 1 48 ? -44.572 -11.328 -21.259 1.00 47.46 46 ALA D CA 1
ATOM 8684 C C . ALA D 1 48 ? -44.139 -11.843 -22.630 1.00 50.60 46 ALA D C 1
ATOM 8685 O O . ALA D 1 48 ? -43.332 -11.213 -23.307 1.00 41.99 46 ALA D O 1
ATOM 8687 N N . THR D 1 49 ? -44.689 -12.982 -23.035 1.00 46.84 47 THR D N 1
ATOM 8688 C CA . THR D 1 49 ? -44.314 -13.597 -24.297 1.00 40.51 47 THR D CA 1
ATOM 8689 C C . THR D 1 49 ? -45.340 -13.338 -25.390 1.00 47.77 47 THR D C 1
ATOM 8690 O O . THR D 1 49 ? -45.438 -14.121 -26.331 1.00 45.34 47 THR D O 1
ATOM 8694 N N . ARG D 1 50 ? -46.087 -12.243 -25.305 1.00 54.64 48 ARG D N 1
ATOM 8695 C CA . ARG D 1 50 ? -47.152 -12.052 -26.280 1.00 38.10 48 ARG D CA 1
ATOM 8696 C C . ARG D 1 50 ? -47.007 -10.766 -27.072 1.00 41.39 48 ARG D C 1
ATOM 8697 O O . ARG D 1 50 ? -46.491 -9.763 -26.586 1.00 32.32 48 ARG D O 1
ATOM 8705 N N . ALA D 1 51 ? -47.509 -10.812 -28.298 1.00 26.53 49 ALA D N 1
ATOM 8706 C CA . ALA D 1 51 ? -47.466 -9.676 -29.193 1.00 35.70 49 ALA D CA 1
ATOM 8707 C C . ALA D 1 51 ? -48.877 -9.402 -29.668 1.00 41.33 49 ALA D C 1
ATOM 8708 O O . ALA D 1 51 ? -49.757 -10.248 -29.533 1.00 37.41 49 ALA D O 1
ATOM 8710 N N . LEU D 1 52 ? -49.107 -8.211 -30.199 1.00 39.64 50 LEU D N 1
ATOM 8711 C CA . LEU D 1 52 ? -50.436 -7.865 -30.671 1.00 42.44 50 LEU D CA 1
ATOM 8712 C C . LEU D 1 52 ? -50.377 -7.283 -32.074 1.00 38.85 50 LEU D C 1
ATOM 8713 O O . LEU D 1 52 ? -49.655 -6.317 -32.320 1.00 41.38 50 LEU D O 1
ATOM 8718 N N . ARG D 1 53 ? -51.156 -7.857 -32.985 1.00 47.01 51 ARG D N 1
ATOM 8719 C CA . ARG D 1 53 ? -51.233 -7.331 -34.339 1.00 45.31 51 ARG D CA 1
ATOM 8720 C C . ARG D 1 53 ? -52.615 -6.721 -34.518 1.00 61.13 51 ARG D C 1
ATOM 8721 O O . ARG D 1 53 ? -53.631 -7.336 -34.187 1.00 52.95 51 ARG D O 1
ATOM 8729 N N . VAL D 1 54 ? -52.632 -5.493 -35.024 1.00 63.99 52 VAL D N 1
ATOM 8730 C CA . VAL D 1 54 ? -53.862 -4.736 -35.201 1.00 54.99 52 VAL D CA 1
ATOM 8731 C C . VAL D 1 54 ? -53.956 -4.137 -36.595 1.00 52.42 52 VAL D C 1
ATOM 8732 O O . VAL D 1 54 ? -52.948 -3.928 -37.270 1.00 40.95 52 VAL D O 1
ATOM 8736 N N . ARG D 1 55 ? -55.185 -3.898 -37.033 1.00 68.42 53 ARG D N 1
ATOM 8737 C CA . ARG D 1 55 ? -55.423 -3.406 -38.377 1.00 74.21 53 ARG D CA 1
ATOM 8738 C C . ARG D 1 55 ? -55.123 -1.915 -38.500 1.00 71.60 53 ARG D C 1
ATOM 8739 O O . ARG D 1 55 ? -55.595 -1.103 -37.704 1.00 60.44 53 ARG D O 1
ATOM 8747 N N . LYS D 1 56 ? -54.327 -1.576 -39.507 1.00 61.72 54 LYS D N 1
ATOM 8748 C CA . LYS D 1 56 ? -53.925 -0.204 -39.785 1.00 69.72 54 LYS D CA 1
ATOM 8749 C C . LYS D 1 56 ? -55.154 0.640 -40.103 1.00 84.50 54 LYS D C 1
ATOM 8750 O O . LYS D 1 56 ? -56.080 0.162 -40.762 1.00 90.32 54 LYS D O 1
ATOM 8756 N N . PRO D 1 57 ? -55.181 1.896 -39.633 1.00 97.97 55 PRO D N 1
ATOM 8757 C CA . PRO D 1 57 ? -56.358 2.675 -40.025 1.00 96.61 55 PRO D CA 1
ATOM 8758 C C . PRO D 1 57 ? -56.253 3.017 -41.507 1.00 96.78 55 PRO D C 1
ATOM 8759 O O . PRO D 1 57 ? -55.443 3.852 -41.916 1.00 89.55 55 PRO D O 1
ATOM 8763 N N . SER D 1 58 ? -57.105 2.371 -42.299 1.00 98.89 56 SER D N 1
ATOM 8764 C CA . SER D 1 58 ? -57.076 2.486 -43.754 1.00 97.21 56 SER D CA 1
ATOM 8765 C C . SER D 1 58 ? -58.222 1.701 -44.385 1.00 94.07 56 SER D C 1
ATOM 8766 O O . SER D 1 58 ? -58.012 0.618 -44.930 1.00 98.44 56 SER D O 1
ATOM 8768 N N . ASN D 1 70 ? -58.833 -11.913 -44.868 1.00 70.43 68 ASN D N 1
ATOM 8769 C CA . ASN D 1 70 ? -58.880 -12.185 -46.300 1.00 78.73 68 ASN D CA 1
ATOM 8770 C C . ASN D 1 70 ? -59.749 -13.399 -46.646 1.00 80.19 68 ASN D C 1
ATOM 8771 O O . ASN D 1 70 ? -59.362 -14.250 -47.453 1.00 64.48 68 ASN D O 1
ATOM 8773 N N . ASP D 1 71 ? -60.916 -13.463 -46.008 1.00 84.05 69 ASP D N 1
ATOM 8774 C CA . ASP D 1 71 ? -61.952 -14.465 -46.282 1.00 88.41 69 ASP D CA 1
ATOM 8775 C C . ASP D 1 71 ? -61.583 -15.931 -46.003 1.00 87.97 69 ASP D C 1
ATOM 8776 O O . ASP D 1 71 ? -61.721 -16.414 -44.877 1.00 76.77 69 ASP D O 1
ATOM 8778 N N . VAL D 1 72 ? -61.106 -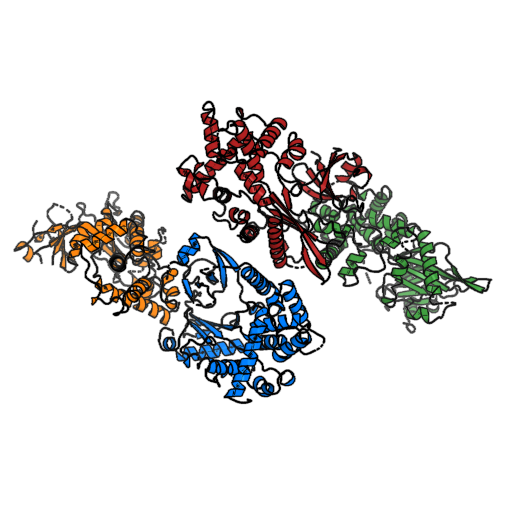16.627 -47.033 1.00 86.74 70 VAL D N 1
ATOM 8779 C CA . VAL D 1 72 ? -60.768 -18.052 -46.949 1.00 69.06 70 VAL D CA 1
ATOM 8780 C C . VAL D 1 72 ? -59.502 -18.308 -46.115 1.00 62.38 70 VAL D C 1
ATOM 8781 O O . VAL D 1 72 ? -59.241 -19.434 -45.678 1.00 53.56 70 VAL D O 1
ATOM 8785 N N . SER D 1 73 ? -58.739 -17.250 -45.868 1.00 60.39 71 SER D N 1
ATOM 8786 C CA . SER D 1 73 ? -57.503 -17.346 -45.097 1.00 56.41 71 SER D CA 1
ATOM 8787 C C . SER D 1 73 ? -57.729 -17.872 -43.677 1.00 75.41 71 SER D C 1
ATOM 8788 O O . SER D 1 73 ? -56.852 -18.530 -43.108 1.00 61.69 71 SER D O 1
ATOM 8791 N N . GLY D 1 74 ? -58.890 -17.565 -43.100 1.00 73.40 72 GLY D N 1
ATOM 8792 C CA . GLY D 1 74 ? -59.210 -18.023 -41.758 1.00 56.15 72 GLY D CA 1
ATOM 8793 C C . GLY D 1 74 ? -59.375 -19.524 -41.599 1.00 55.88 72 GLY D C 1
ATOM 8794 O O . GLY D 1 74 ? -58.796 -20.118 -40.692 1.00 56.04 72 GLY D O 1
ATOM 8795 N N . GLN D 1 75 ? -60.158 -20.144 -42.477 1.00 49.84 73 GLN D N 1
ATOM 8796 C CA . GLN D 1 75 ? -60.328 -21.596 -42.452 1.00 53.31 73 GLN D CA 1
ATOM 8797 C C . GLN D 1 75 ? -59.015 -22.312 -42.744 1.00 50.12 73 GLN D C 1
ATOM 8798 O O . GLN D 1 75 ? -58.710 -23.343 -42.144 1.00 47.09 73 GLN D O 1
ATOM 8804 N N . TRP D 1 76 ? -58.245 -21.758 -43.675 1.00 40.89 74 TRP D N 1
ATOM 8805 C CA . TRP D 1 76 ? -56.973 -22.344 -44.075 1.00 45.01 74 TRP D CA 1
ATOM 8806 C C . TRP D 1 76 ? -55.989 -22.383 -42.894 1.00 38.79 74 TRP D C 1
ATOM 8807 O O . TRP D 1 76 ? -55.349 -23.406 -42.658 1.00 37.18 74 TRP D O 1
ATOM 8818 N N . ARG D 1 77 ? -55.883 -21.287 -42.147 1.00 34.06 75 ARG D N 1
ATOM 8819 C CA . ARG D 1 77 ? -54.991 -21.234 -40.985 1.00 39.99 75 ARG D CA 1
ATOM 8820 C C . ARG D 1 77 ? -55.437 -22.088 -39.796 1.00 47.18 75 ARG D C 1
ATOM 8821 O O . ARG D 1 77 ? -54.623 -22.786 -39.187 1.00 55.62 75 ARG D O 1
ATOM 8829 N N . ARG D 1 78 ? -56.723 -22.040 -39.464 1.00 43.77 76 ARG D N 1
ATOM 8830 C CA . ARG D 1 78 ? -57.221 -22.789 -38.314 1.00 39.36 76 ARG D CA 1
ATOM 8831 C C . ARG D 1 78 ? -57.396 -24.290 -38.546 1.00 50.08 76 ARG D C 1
ATOM 8832 O O . ARG D 1 78 ? -56.972 -25.096 -37.719 1.00 52.00 76 ARG D O 1
ATOM 8840 N N . ASN D 1 79 ? -58.034 -24.672 -39.647 1.00 44.85 77 ASN D N 1
ATOM 8841 C CA . ASN D 1 79 ? -58.388 -26.077 -39.843 1.00 47.49 77 ASN D CA 1
ATOM 8842 C C . ASN D 1 79 ? -57.628 -26.827 -40.926 1.00 42.29 77 ASN D C 1
ATOM 8843 O O . ASN D 1 79 ? -57.335 -28.010 -40.768 1.00 56.37 77 ASN D O 1
ATOM 8848 N N . ILE D 1 80 ? -57.338 -26.166 -42.037 1.00 36.64 78 ILE D N 1
ATOM 8849 C CA . ILE D 1 80 ? -56.726 -26.869 -43.155 1.00 40.62 78 ILE D CA 1
ATOM 8850 C C . ILE D 1 80 ? -55.197 -26.985 -43.087 1.00 38.47 78 ILE D C 1
ATOM 8851 O O . ILE D 1 80 ? -54.658 -28.085 -43.193 1.00 34.45 78 ILE D O 1
ATOM 8856 N N . LEU D 1 81 ? -54.499 -25.870 -42.898 1.00 29.28 79 LEU D N 1
ATOM 8857 C CA . LEU D 1 81 ? -53.036 -25.908 -42.886 1.00 34.99 79 LEU D CA 1
ATOM 8858 C C . LEU D 1 81 ? -52.422 -26.805 -41.790 1.00 35.87 79 LEU D C 1
ATOM 8859 O O . LEU D 1 81 ? -51.457 -27.513 -42.067 1.00 32.40 79 LEU D O 1
ATOM 8864 N N . PRO D 1 82 ? -52.998 -26.824 -40.566 1.00 32.65 80 PRO D N 1
ATOM 8865 C CA . PRO D 1 82 ? -52.427 -27.720 -39.548 1.00 29.61 80 PRO D CA 1
ATOM 8866 C C . PRO D 1 82 ? -52.443 -29.201 -39.921 1.00 28.44 80 PRO D C 1
ATOM 8867 O O . PRO D 1 82 ? -51.729 -29.986 -39.301 1.00 30.74 80 PRO D O 1
ATOM 8871 N N . LYS D 1 83 ? -53.271 -29.588 -40.884 1.00 37.63 81 LYS D N 1
ATOM 8872 C CA . LYS D 1 83 ? -53.249 -30.963 -41.370 1.00 38.21 81 LYS D CA 1
ATOM 8873 C C . LYS D 1 83 ? -51.980 -31.261 -42.174 1.00 39.20 81 LYS D C 1
ATOM 8874 O O . LYS D 1 83 ? -51.459 -32.375 -42.141 1.00 38.05 81 LYS D O 1
ATOM 8880 N N . LEU D 1 84 ? -51.511 -30.263 -42.917 1.00 29.22 82 LEU D N 1
ATOM 8881 C CA . LEU D 1 84 ? -50.316 -30.395 -43.746 1.00 31.10 82 LEU D CA 1
ATOM 8882 C C . LEU D 1 84 ? -49.015 -30.149 -42.984 1.00 39.29 82 LEU D C 1
ATOM 8883 O O . LEU D 1 84 ? -48.012 -30.826 -43.216 1.00 39.01 82 LEU D O 1
ATOM 8888 N N . VAL D 1 85 ? -49.025 -29.156 -42.103 1.00 31.90 83 VAL D N 1
ATOM 8889 C CA . VAL D 1 85 ? -47.841 -28.814 -41.335 1.00 31.82 83 VAL D CA 1
ATOM 8890 C C . VAL D 1 85 ? -48.099 -29.004 -39.839 1.00 35.82 83 VAL D C 1
ATOM 8891 O O . VAL D 1 85 ? -49.107 -28.530 -39.318 1.00 32.16 83 VAL D O 1
ATOM 8895 N N . PRO D 1 86 ? -47.182 -29.698 -39.146 1.00 25.58 84 PRO D N 1
ATOM 8896 C CA . PRO D 1 86 ? -47.286 -29.959 -37.702 1.00 36.73 84 PRO D CA 1
ATOM 8897 C C . PRO D 1 86 ? -47.363 -28.680 -36.869 1.00 37.76 84 PRO D C 1
ATOM 8898 O O . PRO D 1 86 ? -46.738 -27.683 -37.227 1.00 33.26 84 PRO D O 1
ATOM 8902 N N . ARG D 1 87 ? -48.105 -28.722 -35.764 1.00 41.66 85 ARG D N 1
ATOM 8903 C CA . ARG D 1 87 ? -48.354 -27.530 -34.959 1.00 40.24 85 ARG D CA 1
ATOM 8904 C C . ARG D 1 87 ? -47.114 -26.908 -34.345 1.00 25.16 85 ARG D C 1
ATOM 8905 O O . ARG D 1 87 ? -47.073 -25.702 -34.134 1.00 37.28 85 ARG D O 1
ATOM 8913 N N . GLN D 1 88 ? -46.100 -27.719 -34.078 1.00 30.13 86 GLN D N 1
ATOM 8914 C CA . GLN D 1 88 ? -44.859 -27.210 -33.515 1.00 29.13 86 GLN D CA 1
ATOM 8915 C C . GLN D 1 88 ? -44.186 -26.224 -34.473 1.00 30.59 86 GLN D C 1
ATOM 8916 O O . GLN D 1 88 ? -43.460 -25.330 -34.035 1.00 35.61 86 GLN D O 1
ATOM 8922 N N . LEU D 1 89 ? -44.421 -26.387 -35.776 1.00 26.95 87 LEU D N 1
ATOM 8923 C CA . LEU D 1 89 ? -43.789 -25.521 -36.774 1.00 23.37 87 LEU D CA 1
ATOM 8924 C C . LEU D 1 89 ? -44.673 -24.343 -37.173 1.00 22.99 87 LEU D C 1
ATOM 8925 O O . LEU D 1 89 ? -44.281 -23.516 -37.990 1.00 26.24 87 LEU D O 1
ATOM 8930 N N . LEU D 1 90 ? -45.859 -24.267 -36.580 1.00 34.34 88 LEU D N 1
ATOM 8931 C CA . LEU D 1 90 ? -46.820 -23.211 -36.888 1.00 35.19 88 LEU D CA 1
ATOM 8932 C C . LEU D 1 90 ? -46.975 -22.231 -35.736 1.00 29.77 88 LEU D C 1
ATOM 8933 O O . LEU D 1 90 ? -46.800 -22.584 -34.572 1.00 39.45 88 LEU D O 1
ATOM 8938 N N . THR D 1 91 ? -47.323 -20.997 -36.065 1.00 32.31 89 THR D N 1
ATOM 8939 C CA . THR D 1 91 ? -47.487 -19.970 -35.049 1.00 47.33 89 THR D CA 1
ATOM 8940 C C . THR D 1 91 ? -48.929 -19.913 -34.543 1.00 48.24 89 THR D C 1
ATOM 8941 O O . THR D 1 91 ? -49.878 -20.047 -35.316 1.00 57.70 89 THR D O 1
ATOM 8945 N N . THR D 1 92 ? -49.080 -19.730 -33.234 1.00 56.06 90 THR D N 1
ATOM 8946 C CA . THR D 1 92 ? -50.394 -19.660 -32.600 1.00 53.25 90 THR D CA 1
ATOM 8947 C C . THR D 1 92 ? -50.980 -18.251 -32.640 1.00 58.94 90 THR D C 1
ATOM 8948 O O . THR D 1 92 ? -50.253 -17.266 -32.556 1.00 47.91 90 THR D O 1
ATOM 8952 N N . SER D 1 93 ? -52.299 -18.165 -32.772 1.00 71.39 91 SER D N 1
ATOM 8953 C CA . SER D 1 93 ? -52.989 -16.880 -32.768 1.00 64.82 91 SER D CA 1
ATOM 8954 C C . SER D 1 93 ? -54.285 -16.938 -31.957 1.00 78.92 91 SER D C 1
ATOM 8955 O O . SER D 1 93 ? -54.958 -17.968 -31.917 1.00 84.35 91 SER D O 1
ATOM 8958 N N . ARG D 1 94 ? -54.614 -15.829 -31.302 1.00 76.82 92 ARG D N 1
ATOM 8959 C CA . ARG D 1 94 ? -55.840 -15.704 -30.519 1.00 72.50 92 ARG D CA 1
ATOM 8960 C C . ARG D 1 94 ? -56.611 -14.451 -30.907 1.00 78.25 92 ARG D C 1
ATOM 8961 O O . ARG D 1 94 ? -56.062 -13.355 -30.838 1.00 74.54 92 ARG D O 1
ATOM 8969 N N . GLU D 1 95 ? -57.874 -14.590 -31.308 1.00 91.21 93 GLU D N 1
ATOM 8970 C CA . GLU D 1 95 ? -58.673 -13.404 -31.624 1.00 86.13 93 GLU D CA 1
ATOM 8971 C C . GLU D 1 95 ? -59.111 -12.655 -30.374 1.00 83.37 93 GLU D C 1
ATOM 8972 O O . GLU D 1 95 ? -59.533 -13.253 -29.381 1.00 76.45 93 GLU D O 1
ATOM 8978 N N . VAL D 1 96 ? -58.991 -11.335 -30.420 1.00 73.03 94 VAL D N 1
ATOM 8979 C CA . VAL D 1 96 ? -59.309 -10.520 -29.262 1.00 72.82 94 VAL D CA 1
ATOM 8980 C C . VAL D 1 96 ? -60.065 -9.238 -29.638 1.00 80.78 94 VAL D C 1
ATOM 8981 O O . VAL D 1 96 ? -59.907 -8.695 -30.738 1.00 78.48 94 VAL D O 1
ATOM 8985 N N . THR D 1 97 ? -60.922 -8.795 -28.724 1.00 70.72 95 THR D N 1
ATOM 8986 C CA . THR D 1 97 ? -61.723 -7.585 -28.892 1.00 81.13 95 THR D CA 1
ATOM 8987 C C . THR D 1 97 ? -61.165 -6.458 -28.007 1.00 66.92 95 THR D C 1
ATOM 8988 O O . THR D 1 97 ? -61.050 -6.617 -26.791 1.00 51.70 95 THR D O 1
ATOM 8992 N N . LEU D 1 98 ? -60.796 -5.337 -28.622 1.00 69.92 96 LEU D N 1
ATOM 8993 C CA . LEU D 1 98 ? -60.197 -4.207 -27.907 1.00 70.11 96 LEU D CA 1
ATOM 8994 C C . LEU D 1 98 ? -61.133 -3.002 -27.824 1.00 73.70 96 LEU D C 1
ATOM 8995 O O . LEU D 1 98 ? -61.819 -2.676 -28.800 1.00 68.28 96 LEU D O 1
ATOM 9000 N N . GLU D 1 99 ? -61.189 -2.371 -26.649 1.00 75.39 97 GLU D N 1
ATOM 9001 C CA . GLU D 1 99 ? -62.040 -1.199 -26.457 1.00 72.51 97 GLU D CA 1
ATOM 9002 C C . GLU D 1 99 ? -61.598 -0.140 -27.465 1.00 76.35 97 GLU D C 1
ATOM 9003 O O . GLU D 1 99 ? -60.438 -0.122 -27.881 1.00 78.30 97 GLU D O 1
ATOM 9009 N N . GLU D 1 100 ? -62.496 0.760 -27.840 1.00 72.65 98 GLU D N 1
ATOM 9010 C CA . GLU D 1 100 ? -62.176 1.718 -28.892 1.00 73.72 98 GLU D CA 1
ATOM 9011 C C . GLU D 1 100 ? -61.129 2.770 -28.510 1.00 69.59 98 GLU D C 1
ATOM 9012 O O . GLU D 1 100 ? -60.206 3.034 -29.286 1.00 60.29 98 GLU D O 1
ATOM 9018 N N . GLY D 1 101 ? -61.258 3.354 -27.319 1.00 68.44 99 GLY D N 1
ATOM 9019 C CA . GLY D 1 101 ? -60.297 4.337 -26.844 1.00 74.19 99 GLY D CA 1
ATOM 9020 C C . GLY D 1 101 ? -58.928 3.710 -26.687 1.00 68.70 99 GLY D C 1
ATOM 9021 O O . GLY D 1 101 ? -57.913 4.312 -27.038 1.00 58.35 99 GLY D O 1
ATOM 9022 N N . TRP D 1 102 ? -58.913 2.488 -26.164 1.00 67.44 100 TRP D N 1
ATOM 9023 C CA . TRP D 1 102 ? -57.683 1.741 -25.957 1.00 56.37 100 TRP D CA 1
ATOM 9024 C C . TRP D 1 102 ? -56.978 1.560 -27.297 1.00 60.53 100 TRP D C 1
ATOM 9025 O O . TRP D 1 102 ? -55.770 1.780 -27.410 1.00 51.73 100 TRP D O 1
ATOM 9036 N N . TYR D 1 103 ? -57.754 1.182 -28.310 1.00 57.48 101 TYR D N 1
ATOM 9037 C CA . TYR D 1 103 ? -57.237 0.959 -29.657 1.00 49.51 101 TYR D CA 1
ATOM 9038 C C . TYR D 1 103 ? -56.654 2.236 -30.255 1.00 56.98 101 TYR D C 1
ATOM 9039 O O . TYR D 1 103 ? -55.551 2.222 -30.804 1.00 54.00 101 TYR D O 1
ATOM 9048 N N . LYS D 1 104 ? -57.409 3.329 -30.184 1.00 52.02 102 LYS D N 1
ATOM 9049 C CA . LYS D 1 104 ? -56.947 4.593 -30.752 1.00 62.34 102 LYS D CA 1
ATOM 9050 C C . LYS D 1 104 ? -55.746 5.158 -29.988 1.00 57.63 102 LYS D C 1
ATOM 9051 O O . LYS D 1 104 ? -54.856 5.764 -30.586 1.00 49.02 102 LYS D O 1
ATOM 9057 N N . GLU D 1 105 ? -55.729 4.973 -28.670 1.00 45.99 103 GLU D N 1
ATOM 9058 C CA . GLU D 1 105 ? -54.580 5.380 -27.865 1.00 56.30 103 GLU D CA 1
ATOM 9059 C C . GLU D 1 105 ? -53.363 4.553 -28.287 1.00 57.20 103 GLU D C 1
ATOM 9060 O O . GLU D 1 105 ? -52.255 5.077 -28.403 1.00 56.68 103 GLU D O 1
ATOM 9066 N N . LEU D 1 106 ? -53.589 3.264 -28.541 1.00 54.63 104 LEU D N 1
ATOM 9067 C CA . LEU D 1 106 ? -52.529 2.352 -28.976 1.00 54.65 104 LEU D CA 1
ATOM 9068 C C . LEU D 1 106 ? -51.919 2.755 -30.305 1.00 47.21 104 LEU D C 1
ATOM 9069 O O . LEU D 1 106 ? -50.772 2.431 -30.605 1.00 53.56 104 LEU D O 1
ATOM 9074 N N . LEU D 1 107 ? -52.673 3.510 -31.084 1.00 48.36 105 LEU D N 1
ATOM 9075 C CA . LEU D 1 107 ? -52.217 3.860 -32.409 1.00 51.48 105 LEU D CA 1
ATOM 9076 C C . LEU D 1 107 ? -51.826 5.320 -32.411 1.00 58.45 105 LEU D C 1
ATOM 9077 O O . LEU D 1 107 ? -51.149 5.793 -33.323 1.00 58.67 105 LEU D O 1
ATOM 9082 N N . ALA D 1 108 ? -52.222 6.018 -31.352 1.00 56.68 106 ALA D N 1
ATOM 9083 C CA . ALA D 1 108 ? -51.840 7.409 -31.173 1.00 56.51 106 ALA D CA 1
ATOM 9084 C C . ALA D 1 108 ? -50.322 7.485 -31.092 1.00 56.19 106 ALA D C 1
ATOM 9085 O O . ALA D 1 108 ? -49.712 8.455 -31.537 1.00 61.77 106 ALA D O 1
ATOM 9095 N N . VAL D 1 110 ? -47.608 7.066 -32.780 1.00 80.76 108 VAL D N 1
ATOM 9096 C CA . VAL D 1 110 ? -47.319 7.037 -34.212 1.00 72.98 108 VAL D CA 1
ATOM 9097 C C . VAL D 1 110 ? -45.824 7.289 -34.416 1.00 87.27 108 VAL D C 1
ATOM 9098 O O . VAL D 1 110 ? -45.200 6.770 -35.347 1.00 79.97 108 VAL D O 1
ATOM 9102 N N . ASP D 1 111 ? -45.280 8.087 -33.498 1.00 98.85 109 ASP D N 1
ATOM 9103 C CA . ASP D 1 111 ? -43.951 8.707 -33.544 1.00 97.69 109 ASP D CA 1
ATOM 9104 C C . ASP D 1 111 ? -42.776 7.829 -33.985 1.00 80.27 109 ASP D C 1
ATOM 9105 O O . ASP D 1 111 ? -41.872 8.295 -34.681 1.00 68.79 109 ASP D O 1
ATOM 9110 N N . VAL D 1 112 ? -42.798 6.564 -33.581 1.00 75.84 110 VAL D N 1
ATOM 9111 C CA . VAL D 1 112 ? -41.657 5.670 -33.752 1.00 75.19 110 VAL D CA 1
ATOM 9112 C C . VAL D 1 112 ? -41.176 5.489 -35.189 1.00 84.41 110 VAL D C 1
ATOM 9113 O O . VAL D 1 112 ? -39.971 5.486 -35.439 1.00 86.96 110 VAL D O 1
ATOM 9117 N N . VAL D 1 113 ? -42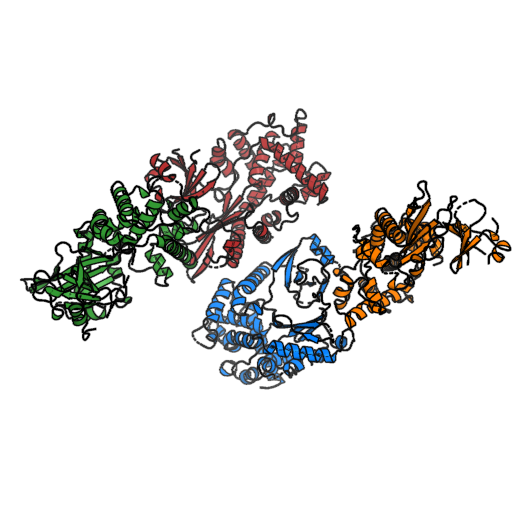.102 5.361 -36.132 1.00 90.51 111 VAL D N 1
ATOM 9118 C CA . VAL D 1 113 ? -41.723 5.177 -37.527 1.00 93.24 111 VAL D CA 1
ATOM 9119 C C . VAL D 1 113 ? -42.357 6.236 -38.424 1.00 88.68 111 VAL D C 1
ATOM 9120 O O . VAL D 1 113 ? -41.829 6.558 -39.488 1.00 77.07 111 VAL D O 1
ATOM 9122 N N . ASP D 1 129 ? -60.706 0.118 -35.785 1.00 63.41 127 ASP D N 1
ATOM 9123 C CA . ASP D 1 129 ? -61.459 -1.094 -35.483 1.00 69.73 127 ASP D CA 1
ATOM 9124 C C . ASP D 1 129 ? -61.401 -1.430 -33.995 1.00 74.54 127 ASP D C 1
ATOM 9125 O O . ASP D 1 129 ? -60.886 -0.652 -33.190 1.00 73.89 127 ASP D O 1
ATOM 9127 N N . ARG D 1 130 ? -61.954 -2.582 -33.633 1.00 83.74 128 ARG D N 1
ATOM 9128 C CA . ARG D 1 130 ? -61.971 -3.022 -32.244 1.00 74.37 128 ARG D CA 1
ATOM 9129 C C . ARG D 1 130 ? -61.376 -4.419 -32.091 1.00 76.19 128 ARG D C 1
ATOM 9130 O O . ARG D 1 130 ? -61.387 -4.987 -30.997 1.00 68.43 128 ARG D O 1
ATOM 9132 N N . ARG D 1 131 ? -60.861 -4.977 -33.182 1.00 69.75 129 ARG D N 1
ATOM 9133 C CA . ARG D 1 131 ? -60.320 -6.331 -33.127 1.00 82.51 129 ARG D CA 1
ATOM 9134 C C . ARG D 1 131 ? -58.845 -6.441 -33.504 1.00 88.07 129 ARG D C 1
ATOM 9135 O O . ARG D 1 131 ? -58.390 -5.864 -34.496 1.00 74.52 129 ARG D O 1
ATOM 9137 N N . GLY D 1 132 ? -58.110 -7.187 -32.682 1.00 88.45 130 GLY D N 1
ATOM 9138 C CA . GLY D 1 132 ? -56.700 -7.449 -32.899 1.00 76.91 130 GLY D CA 1
ATOM 9139 C C . GLY D 1 132 ? -56.438 -8.917 -32.608 1.00 80.90 130 GLY D C 1
ATOM 9140 O O . GLY D 1 132 ? -57.336 -9.628 -32.152 1.00 75.66 130 GLY D O 1
ATOM 9141 N N . VAL D 1 133 ? -55.213 -9.372 -32.851 1.00 76.81 131 VAL D N 1
ATOM 9142 C CA . VAL D 1 133 ? -54.850 -10.764 -32.596 1.00 75.41 131 VAL D CA 1
ATOM 9143 C C . VAL D 1 133 ? -53.632 -10.863 -31.686 1.00 60.49 131 VAL D C 1
ATOM 9144 O O . VAL D 1 133 ? -52.689 -10.087 -31.816 1.00 52.31 131 VAL D O 1
ATOM 9148 N N . LEU D 1 134 ? -53.652 -11.820 -30.766 1.00 61.09 132 LEU D N 1
ATOM 9149 C CA . LEU D 1 134 ? -52.505 -12.046 -29.904 1.00 45.20 132 LEU D CA 1
ATOM 9150 C C . LEU D 1 134 ? -51.633 -13.170 -30.448 1.00 60.92 132 LEU D C 1
ATOM 9151 O O . LEU D 1 134 ? -52.117 -14.266 -30.735 1.00 67.71 132 LEU D O 1
ATOM 9156 N N . LEU D 1 135 ? -50.346 -12.872 -30.605 1.00 52.74 133 LEU D N 1
ATOM 9157 C CA . LEU D 1 135 ? -49.373 -13.803 -31.171 1.00 44.26 133 LEU D CA 1
ATOM 9158 C C . LEU D 1 135 ? -48.283 -14.116 -30.164 1.00 47.15 133 LEU D C 1
ATOM 9159 O O . LEU D 1 135 ? -48.190 -13.491 -29.107 1.00 46.10 133 LEU D O 1
ATOM 9164 N N . GLU D 1 136 ? -47.438 -15.075 -30.512 1.00 48.26 134 GLU D N 1
ATOM 9165 C CA . GLU D 1 136 ? -46.222 -15.300 -29.757 1.00 46.07 134 GLU D CA 1
ATOM 9166 C C . GLU D 1 136 ? -45.214 -14.249 -30.191 1.00 31.12 134 GLU D C 1
ATOM 9167 O O . GLU D 1 136 ? -45.007 -14.044 -31.384 1.00 27.92 134 GLU D O 1
ATOM 9169 N N . ASP D 1 137 ? -44.598 -13.581 -29.222 1.00 29.99 135 ASP D N 1
ATOM 9170 C CA . ASP D 1 137 ? -43.592 -12.564 -29.509 1.00 31.57 135 ASP D CA 1
ATOM 9171 C C . ASP D 1 137 ? -42.243 -13.255 -29.674 1.00 31.91 135 ASP D C 1
ATOM 9172 O O . ASP D 1 137 ? -41.540 -13.510 -28.698 1.00 25.39 135 ASP D O 1
ATOM 9177 N N . LEU D 1 138 ? -41.886 -13.556 -30.921 1.00 38.41 136 LEU D N 1
ATOM 9178 C CA . LEU D 1 138 ? -40.713 -14.386 -31.186 1.00 32.20 136 LEU D CA 1
ATOM 9179 C C . LEU D 1 138 ? -39.454 -13.636 -31.603 1.00 27.53 136 LEU D C 1
ATOM 9180 O O . LEU D 1 138 ? -38.368 -14.209 -31.594 1.00 27.18 136 LEU D O 1
ATOM 9185 N N . THR D 1 139 ? -39.587 -12.367 -31.972 1.00 27.50 137 THR D N 1
ATOM 9186 C CA . THR D 1 139 ? -38.433 -11.602 -32.442 1.00 21.78 137 THR D CA 1
ATOM 9187 C C . THR D 1 139 ? -37.927 -10.585 -31.413 1.00 27.26 137 THR D C 1
ATOM 9188 O O . THR D 1 139 ? -36.818 -10.069 -31.549 1.00 30.75 137 THR D O 1
ATOM 9192 N N . SER D 1 140 ? -38.747 -10.287 -30.406 1.00 22.70 138 SER D N 1
ATOM 9193 C CA . SER D 1 140 ? -38.426 -9.256 -29.416 1.00 25.12 138 SER D CA 1
ATOM 9194 C C . SER D 1 140 ? -37.636 -9.751 -28.204 1.00 24.00 138 SER D C 1
ATOM 9195 O O . SER D 1 140 ? -37.588 -10.944 -27.910 1.00 22.31 138 SER D O 1
ATOM 9198 N N . ASN D 1 141 ? -37.073 -8.804 -27.465 1.00 31.18 139 ASN D N 1
ATOM 9199 C CA . ASN D 1 141 ? -36.386 -9.104 -26.219 1.00 24.64 139 ASN D CA 1
ATOM 9200 C C . ASN D 1 141 ? -37.436 -9.321 -25.143 1.00 29.38 139 ASN D C 1
ATOM 9201 O O . ASN D 1 141 ? -38.194 -8.407 -24.824 1.00 30.88 139 ASN D O 1
ATOM 9206 N N . VAL D 1 142 ? -37.523 -10.554 -24.649 1.00 33.86 140 VAL D N 1
ATOM 9207 C CA . VAL D 1 142 ? -38.549 -10.955 -23.692 1.00 33.02 140 VAL D CA 1
ATOM 9208 C C . VAL D 1 142 ? -37.944 -11.588 -22.424 1.00 29.69 140 VAL D C 1
ATOM 9209 O O . VAL D 1 142 ? -38.644 -11.864 -21.447 1.00 43.19 140 VAL D O 1
ATOM 9213 N N . ASP D 1 143 ? -36.629 -11.757 -22.401 1.00 35.54 141 ASP D N 1
ATOM 9214 C CA . ASP D 1 143 ? -36.022 -12.487 -21.293 1.00 38.69 141 ASP D CA 1
ATOM 9215 C C . ASP D 1 143 ? -35.776 -11.641 -20.046 1.00 42.16 141 ASP D C 1
ATOM 9216 O O . ASP D 1 143 ? -35.216 -10.547 -20.134 1.00 42.88 141 ASP D O 1
ATOM 9221 N N . ASP D 1 144 ? -36.174 -12.173 -18.888 1.00 43.71 142 ASP D N 1
ATOM 9222 C CA . ASP D 1 144 ? -35.993 -11.500 -17.599 1.00 51.50 142 ASP D CA 1
ATOM 9223 C C . ASP D 1 144 ? -34.532 -11.231 -17.268 1.00 43.07 142 ASP D C 1
ATOM 9224 O O . ASP D 1 144 ? -34.206 -10.213 -16.665 1.00 38.65 142 ASP D O 1
ATOM 9229 N N . ASP D 1 145 ? -33.661 -12.164 -17.632 1.00 38.46 143 ASP D N 1
ATOM 9230 C CA . ASP D 1 145 ? -32.242 -12.035 -17.324 1.00 39.09 143 ASP D CA 1
ATOM 9231 C C . ASP D 1 145 ? -31.513 -11.058 -18.256 1.00 31.33 143 ASP D C 1
ATOM 9232 O O . ASP D 1 145 ? -30.334 -10.759 -18.045 1.00 39.44 143 ASP D O 1
ATOM 9234 N N . GLY D 1 146 ? -32.205 -10.562 -19.281 1.00 28.49 144 GLY D N 1
ATOM 9235 C CA . GLY D 1 146 ? -31.587 -9.674 -20.254 1.00 27.04 144 GLY D CA 1
ATOM 9236 C C . GLY D 1 146 ? -30.972 -10.318 -21.483 1.00 34.90 144 GLY D C 1
ATOM 9237 O O . GLY D 1 146 ? -30.148 -9.707 -22.165 1.00 30.28 144 GLY D O 1
ATOM 9238 N N . ALA D 1 147 ? -31.362 -11.553 -21.773 1.00 30.91 145 ALA D N 1
ATOM 9239 C CA . ALA D 1 147 ? -30.869 -12.237 -22.958 1.00 30.73 145 ALA D CA 1
ATOM 9240 C C . ALA D 1 147 ? -31.332 -11.536 -24.236 1.00 34.17 145 ALA D C 1
ATOM 9241 O O . ALA D 1 147 ? -32.454 -11.030 -24.307 1.00 27.33 145 ALA D O 1
ATOM 9243 N N . ILE D 1 148 ? -30.444 -11.479 -25.226 1.00 21.15 146 ILE D N 1
ATOM 9244 C CA . ILE D 1 148 ? -30.736 -10.850 -26.508 1.00 21.10 146 ILE D CA 1
ATOM 9245 C C . ILE D 1 148 ? -31.355 -11.828 -27.498 1.00 30.85 146 ILE D C 1
ATOM 9246 O O . ILE D 1 148 ? -30.750 -12.844 -27.829 1.00 25.65 146 ILE D O 1
ATOM 9251 N N . THR D 1 149 ? -32.527 -11.488 -28.021 1.00 20.34 147 THR D N 1
ATOM 9252 C CA . THR D 1 149 ? -33.210 -12.359 -28.965 1.00 21.76 147 THR D CA 1
ATOM 9253 C C . THR D 1 149 ? -32.585 -12.273 -30.347 1.00 24.83 147 THR D C 1
ATOM 9254 O O . THR D 1 149 ? -32.326 -11.186 -30.866 1.00 29.46 147 THR D O 1
ATOM 9258 N N . VAL D 1 150 ? -32.320 -13.440 -30.922 1.00 30.58 148 VAL D N 1
ATOM 9259 C CA . VAL D 1 150 ? -31.771 -13.550 -32.268 1.00 18.92 148 VAL D CA 1
ATOM 9260 C C . VAL D 1 150 ? -32.732 -14.344 -33.142 1.00 22.80 148 VAL D C 1
ATOM 9261 O O . VAL D 1 150 ? -33.141 -15.447 -32.782 1.00 19.07 148 VAL D O 1
ATOM 9265 N N . ALA D 1 151 ? -33.145 -13.753 -34.257 1.00 13.86 149 ALA D N 1
ATOM 9266 C CA . ALA D 1 151 ? -34.077 -14.412 -35.155 1.00 20.75 149 ALA D CA 1
ATOM 9267 C C . ALA D 1 151 ? -33.524 -14.363 -36.568 1.00 24.23 149 ALA D C 1
ATOM 9268 O O . ALA D 1 151 ? -32.916 -13.372 -36.976 1.00 26.20 149 ALA D O 1
ATOM 9270 N N . ILE D 1 152 ? -33.738 -15.439 -37.311 1.00 19.46 150 ILE D N 1
ATOM 9271 C CA . ILE D 1 152 ? -33.263 -15.532 -38.683 1.00 18.89 150 ILE D CA 1
ATOM 9272 C C . ILE D 1 152 ? -34.393 -15.938 -39.594 1.00 21.20 150 ILE D C 1
ATOM 9273 O O . ILE D 1 152 ? -35.173 -16.829 -39.264 1.00 27.05 150 ILE D O 1
ATOM 9278 N N . GLU D 1 153 ? -34.493 -15.272 -40.735 1.00 21.96 151 GLU D N 1
ATOM 9279 C CA . GLU D 1 153 ? -35.501 -15.622 -41.713 1.00 26.83 151 GLU D CA 1
ATOM 9280 C C . GLU D 1 153 ? -34.818 -16.072 -42.992 1.00 26.13 151 GLU D C 1
ATOM 9281 O O . GLU D 1 153 ? -33.981 -15.361 -43.547 1.00 26.58 151 GLU D O 1
ATOM 9287 N N . ILE D 1 154 ? -35.147 -17.279 -43.428 1.00 27.17 152 ILE D N 1
ATOM 9288 C CA . ILE D 1 154 ? -34.536 -17.856 -44.613 1.00 27.78 152 ILE D CA 1
ATOM 9289 C C . ILE D 1 154 ? -35.606 -18.258 -45.635 1.00 32.27 152 ILE D C 1
ATOM 9290 O O . ILE D 1 154 ? -36.667 -18.774 -45.275 1.00 26.30 152 ILE D O 1
ATOM 9295 N N . LYS D 1 155 ? -35.325 -17.995 -46.908 1.00 29.48 153 LYS D N 1
ATOM 9296 C CA . LYS D 1 155 ? -36.155 -18.475 -48.009 1.00 30.83 153 LYS D CA 1
ATOM 9297 C C . LYS D 1 155 ? -35.447 -19.624 -48.709 1.00 28.14 153 LYS D C 1
ATOM 9298 O O . LYS D 1 155 ? -34.579 -19.392 -49.546 1.00 29.94 153 LYS D O 1
ATOM 9304 N N . PRO D 1 156 ? -35.811 -20.866 -48.362 1.00 27.61 154 PRO D N 1
ATOM 9305 C CA . PRO D 1 156 ? -35.133 -22.084 -48.818 1.00 32.51 154 PRO D CA 1
ATOM 9306 C C . PRO D 1 156 ? -35.284 -22.404 -50.310 1.00 31.06 154 PRO D C 1
ATOM 9307 O O . PRO D 1 156 ? -34.442 -23.134 -50.833 1.00 31.61 154 PRO D O 1
ATOM 9311 N N . LYS D 1 157 ? -36.336 -21.901 -50.956 1.00 26.78 155 LYS D N 1
ATOM 9312 C CA . LYS D 1 157 ? -36.628 -22.185 -52.368 1.00 28.12 155 LYS D CA 1
ATOM 9313 C C . LYS D 1 157 ? -36.993 -23.655 -52.556 1.00 27.07 155 LYS D C 1
ATOM 9314 O O . LYS D 1 157 ? -37.343 -24.339 -51.594 1.00 22.50 155 LYS D O 1
ATOM 9320 N N . TRP D 1 158 ? -36.910 -24.130 -53.799 1.00 27.78 156 TRP D N 1
ATOM 9321 C CA . TRP D 1 158 ? -37.295 -25.504 -54.142 1.00 31.13 156 TRP D CA 1
ATOM 9322 C C . TRP D 1 158 ? -36.299 -26.537 -53.637 1.00 22.76 156 TRP D C 1
ATOM 9323 O O . TRP D 1 158 ? -35.106 -26.427 -53.892 1.00 26.69 156 TRP D O 1
ATOM 9334 N N . GLY D 1 159 ? -36.801 -27.567 -52.969 1.00 24.48 157 GLY D N 1
ATOM 9335 C CA . GLY D 1 159 ? -35.954 -28.615 -52.427 1.00 27.31 157 GLY D CA 1
ATOM 9336 C C . GLY D 1 159 ? -35.828 -29.829 -53.325 1.00 30.25 157 GLY D C 1
ATOM 9337 O O . GLY D 1 159 ? -35.396 -30.895 -52.888 1.00 29.61 157 GLY D O 1
ATOM 9338 N N . PHE D 1 160 ? -36.214 -29.673 -54.586 1.00 37.19 158 PHE D N 1
ATOM 9339 C CA . PHE D 1 160 ? -36.229 -30.800 -55.508 1.00 38.06 158 PHE D CA 1
ATOM 9340 C C . PHE D 1 160 ? -36.040 -30.380 -56.956 1.00 33.47 158 PHE D C 1
ATOM 9341 O O . PHE D 1 160 ? -36.133 -29.202 -57.299 1.00 28.98 158 PHE D O 1
ATOM 9349 N N . LEU D 1 161 ? -35.806 -31.377 -57.800 1.00 43.43 159 LEU D N 1
ATOM 9350 C CA . LEU D 1 161 ? -35.738 -31.205 -59.245 1.00 43.72 159 LEU D CA 1
ATOM 9351 C C . LEU D 1 161 ? -36.838 -32.052 -59.874 1.00 29.67 159 LEU D C 1
ATOM 9352 O O . LEU D 1 161 ? -37.105 -33.163 -59.411 1.00 38.84 159 LEU D O 1
ATOM 9357 N N . PRO D 1 162 ? -37.504 -31.528 -60.912 1.00 44.16 160 PRO D N 1
ATOM 9358 C CA . PRO D 1 162 ? -38.541 -32.321 -61.583 1.00 36.28 160 PRO D CA 1
ATOM 9359 C C . PRO D 1 162 ? -37.928 -33.570 -62.202 1.00 38.74 160 PRO D C 1
ATOM 9360 O O . PRO D 1 162 ? -36.776 -33.516 -62.634 1.00 39.04 160 PRO D O 1
ATOM 9364 N N . CYS D 1 163 ? -38.652 -34.685 -62.213 1.00 33.95 161 CYS D N 1
ATOM 9365 C CA . CYS D 1 163 ? -38.116 -35.888 -62.835 1.00 45.73 161 CYS D CA 1
ATOM 9366 C C . CYS D 1 163 ? -38.098 -35.690 -64.347 1.00 53.84 161 CYS D C 1
ATOM 9367 O O . CYS D 1 163 ? -38.989 -35.045 -64.901 1.00 35.09 161 CYS D O 1
ATOM 9370 N N . ALA D 1 164 ? -37.086 -36.246 -65.010 1.00 50.42 162 ALA D N 1
ATOM 9371 C CA . ALA D 1 164 ? -36.944 -36.095 -66.456 1.00 59.02 162 ALA D CA 1
ATOM 9372 C C . ALA D 1 164 ? -38.121 -36.721 -67.189 1.00 53.96 162 ALA D C 1
ATOM 9373 O O . ALA D 1 164 ? -38.564 -36.218 -68.220 1.00 45.53 162 ALA D O 1
ATOM 9375 N N . GLY D 1 165 ? -38.635 -37.807 -66.623 1.00 53.88 163 GLY D N 1
ATOM 9376 C CA . GLY D 1 165 ? -39.740 -38.542 -67.204 1.00 46.42 163 GLY D CA 1
ATOM 9377 C C . GLY D 1 165 ? -41.041 -37.771 -67.289 1.00 52.25 163 GLY D C 1
ATOM 9378 O O . GLY D 1 165 ? -41.915 -38.117 -68.082 1.00 58.74 163 GLY D O 1
ATOM 9379 N N . HIS D 1 166 ? -41.181 -36.726 -66.480 1.00 50.08 164 HIS D N 1
ATOM 9380 C CA . HIS D 1 166 ? -42.428 -35.971 -66.458 1.00 45.56 164 HIS D CA 1
ATOM 9381 C C . HIS D 1 166 ? -42.347 -34.662 -67.234 1.00 40.33 164 HIS D C 1
ATOM 9382 O O . HIS D 1 166 ? -43.354 -33.982 -67.411 1.00 51.46 164 HIS D O 1
ATOM 9389 N N . LEU D 1 167 ? -41.155 -34.292 -67.681 1.00 36.31 165 LEU D N 1
ATOM 9390 C CA . LEU D 1 167 ? -41.007 -33.039 -68.411 1.00 46.55 165 LEU D CA 1
ATOM 9391 C C . LEU D 1 167 ? -41.383 -33.262 -69.873 1.00 45.35 165 LEU D C 1
ATOM 9392 O O . LEU D 1 167 ? -40.850 -34.164 -70.523 1.00 33.28 165 LEU D O 1
ATOM 9397 N N . GLN D 1 168 ? -42.305 -32.455 -70.390 1.00 50.96 166 GLN D N 1
ATOM 9398 C CA . GLN D 1 168 ? -42.866 -32.733 -71.710 1.00 62.95 166 GLN D CA 1
ATOM 9399 C C . GLN D 1 168 ? -41.931 -32.366 -72.857 1.00 75.49 166 GLN D C 1
ATOM 9400 O O . GLN D 1 168 ? -41.480 -33.263 -73.574 1.00 81.52 166 GLN D O 1
ATOM 9406 N N . PRO D 1 169 ? -41.619 -31.066 -73.038 1.00 65.67 167 PRO D N 1
ATOM 9407 C CA . PRO D 1 169 ? -40.796 -30.828 -74.226 1.00 59.67 167 PRO D CA 1
ATOM 9408 C C . PRO D 1 169 ? -39.386 -31.377 -74.044 1.00 61.96 167 PRO D C 1
ATOM 9409 O O . PRO D 1 169 ? -38.717 -31.021 -73.073 1.00 73.15 167 PRO D O 1
ATOM 9413 N N . PRO D 1 170 ? -38.942 -32.239 -74.974 1.00 67.85 168 PRO D N 1
ATOM 9414 C CA . PRO D 1 170 ? -37.624 -32.880 -74.924 1.00 66.81 168 PRO D CA 1
ATOM 9415 C C . PRO D 1 170 ? -36.529 -31.824 -74.890 1.00 55.60 168 PRO D C 1
ATOM 9416 O O . PRO D 1 170 ? -35.452 -32.026 -74.327 1.00 51.34 168 PRO D O 1
ATOM 9420 N N . GLU D 1 171 ? -36.850 -30.687 -75.498 1.00 59.84 169 GLU D N 1
ATOM 9421 C CA . GLU D 1 171 ? -35.984 -29.524 -75.588 1.00 57.70 169 GLU D CA 1
ATOM 9422 C C . GLU D 1 171 ? -35.636 -28.968 -74.211 1.00 50.50 169 GLU D C 1
ATOM 9423 O O . GLU D 1 171 ? -34.537 -28.458 -73.996 1.00 58.50 169 GLU D O 1
ATOM 9429 N N . SER D 1 172 ? -36.589 -29.068 -73.287 1.00 57.60 170 SER D N 1
ATOM 9430 C CA . SER D 1 172 ? -36.440 -28.513 -71.945 1.00 49.86 170 SER D CA 1
ATOM 9431 C C . SER D 1 172 ? -36.008 -29.538 -70.906 1.00 47.86 170 SER D C 1
ATOM 9432 O O . SER D 1 172 ? -35.663 -29.171 -69.782 1.00 49.00 170 SER D O 1
ATOM 9435 N N . VAL D 1 173 ? -36.025 -30.816 -71.273 1.00 45.92 171 VAL D N 1
ATOM 9436 C CA . VAL D 1 173 ? -35.778 -31.880 -70.302 1.00 48.19 171 VAL D CA 1
ATOM 9437 C C . VAL D 1 173 ? -34.407 -31.803 -69.632 1.00 51.51 171 VAL D C 1
ATOM 9438 O O . VAL D 1 173 ? -34.317 -31.854 -68.409 1.00 49.51 171 VAL D O 1
ATOM 9442 N N . SER D 1 174 ? -33.348 -31.659 -70.421 1.00 53.73 172 SER D N 1
ATOM 9443 C CA . SER D 1 174 ? -31.994 -31.653 -69.871 1.00 52.00 172 SER D CA 1
ATOM 9444 C C . SER D 1 174 ? -31.761 -30.484 -68.908 1.00 50.62 172 SER D C 1
ATOM 9445 O O . SER D 1 174 ? -31.105 -30.640 -67.876 1.00 50.76 172 SER D O 1
ATOM 9448 N N . ILE D 1 175 ? -32.306 -29.322 -69.249 1.00 41.57 173 ILE D N 1
ATOM 9449 C CA . ILE D 1 175 ? -32.173 -28.128 -68.419 1.00 35.93 173 ILE D CA 1
ATOM 9450 C C . ILE D 1 175 ? -32.908 -28.224 -67.079 1.00 49.43 173 ILE D C 1
ATOM 9451 O O . ILE D 1 175 ? -32.289 -28.145 -66.020 1.00 49.43 173 ILE D O 1
ATOM 9456 N N . LYS D 1 176 ? -34.226 -28.407 -67.127 1.00 41.93 174 LYS D N 1
ATOM 9457 C CA . LYS D 1 176 ? -35.037 -28.394 -65.912 1.00 39.20 174 LYS D CA 1
ATOM 9458 C C . LYS D 1 176 ? -34.759 -29.569 -64.989 1.00 42.22 174 LYS D C 1
ATOM 9459 O O . LYS D 1 176 ? -35.033 -29.500 -63.791 1.00 43.65 174 LYS D O 1
ATOM 9465 N N . SER D 1 177 ? -34.233 -30.652 -65.541 1.00 32.71 175 SER D N 1
ATOM 9466 C CA . SER D 1 177 ? -33.919 -31.813 -64.730 1.00 29.65 175 SER D CA 1
ATOM 9467 C C . SER D 1 177 ? -32.601 -31.634 -63.977 1.00 34.05 175 SER D C 1
ATOM 9468 O O . SER D 1 177 ? -32.338 -32.356 -63.019 1.00 30.65 175 SER D O 1
ATOM 9471 N N . HIS D 1 178 ? -31.790 -30.659 -64.381 1.00 34.61 176 HIS D N 1
ATOM 9472 C CA . HIS D 1 178 ? -30.477 -30.474 -63.755 1.00 44.16 176 HIS D CA 1
ATOM 9473 C C . HIS D 1 178 ? -30.256 -29.081 -63.161 1.00 39.82 176 HIS D C 1
ATOM 9474 O O . HIS D 1 178 ? -29.398 -28.902 -62.296 1.00 38.20 176 HIS D O 1
ATOM 9481 N N . VAL D 1 179 ? -31.009 -28.094 -63.630 1.00 41.04 177 VAL D N 1
ATOM 9482 C CA . VAL D 1 179 ? -30.862 -26.733 -63.126 1.00 34.57 177 VAL D CA 1
ATOM 9483 C C . VAL D 1 179 ? -32.077 -26.334 -62.291 1.00 38.82 177 VAL D C 1
ATOM 9484 O O . VAL D 1 179 ? -33.209 -26.385 -62.775 1.00 48.53 177 VAL D O 1
ATOM 9488 N N . SER D 1 180 ? -31.841 -25.940 -61.041 1.00 45.91 178 SER D N 1
ATOM 9489 C CA . SER D 1 180 ? -32.931 -25.567 -60.141 1.00 38.22 178 SER D CA 1
ATOM 9490 C C . SER D 1 180 ? -33.629 -24.301 -60.630 1.00 35.53 178 SER D C 1
ATOM 9491 O O . SER D 1 180 ? -33.035 -23.482 -61.335 1.00 33.56 178 SER D O 1
ATOM 9494 N N . ARG D 1 181 ? -34.887 -24.137 -60.236 1.00 35.30 179 ARG D N 1
ATOM 9495 C CA . ARG D 1 181 ? -35.658 -22.960 -60.618 1.00 35.07 179 ARG D CA 1
ATOM 9496 C C . ARG D 1 181 ? -34.991 -21.694 -60.102 1.00 32.88 179 ARG D C 1
ATOM 9497 O O . ARG D 1 181 ? -35.045 -20.643 -60.742 1.00 34.52 179 ARG D O 1
ATOM 9505 N N . PHE D 1 182 ? -34.354 -21.803 -58.943 1.00 32.92 180 PHE D N 1
ATOM 9506 C CA . PHE D 1 182 ? -33.645 -20.670 -58.366 1.00 36.67 180 PHE D CA 1
ATOM 9507 C C . PHE D 1 182 ? -32.512 -20.215 -59.289 1.00 27.99 180 PHE D C 1
ATOM 9508 O O . PHE D 1 182 ? -32.405 -19.030 -59.605 1.00 27.84 180 PHE D O 1
ATOM 9516 N N . ARG D 1 183 ? -31.694 -21.155 -59.752 1.00 28.37 181 ARG D N 1
ATOM 9517 C CA . ARG D 1 183 ? -30.615 -20.825 -60.684 1.00 38.00 181 ARG D CA 1
ATOM 9518 C C . ARG D 1 183 ? -31.179 -20.264 -61.990 1.00 36.13 181 ARG D C 1
ATOM 9519 O O . ARG D 1 183 ? -30.670 -19.287 -62.536 1.00 39.58 181 ARG D O 1
ATOM 9527 N N . LEU D 1 184 ? -32.255 -20.877 -62.465 1.00 34.02 182 LEU D N 1
ATOM 9528 C CA . LEU D 1 184 ? -32.914 -20.447 -63.690 1.00 39.46 182 LEU D CA 1
ATOM 9529 C C . LEU D 1 184 ? -33.515 -19.054 -63.551 1.00 36.61 182 LEU D C 1
ATOM 9530 O O . LEU D 1 184 ? -33.411 -18.231 -64.463 1.00 36.21 182 LEU D O 1
ATOM 9535 N N . HIS D 1 185 ? -34.163 -18.799 -62.418 1.00 36.93 183 HIS D N 1
ATOM 9536 C CA . HIS D 1 185 ? -34.793 -17.504 -62.188 1.00 38.08 183 HIS D CA 1
ATOM 9537 C C . HIS D 1 185 ? -33.766 -16.399 -61.968 1.00 37.87 183 HIS D C 1
ATOM 9538 O O . HIS D 1 185 ? -33.969 -15.271 -62.412 1.00 45.00 183 HIS D O 1
ATOM 9545 N N . GLN D 1 186 ? -32.680 -16.714 -61.264 1.00 40.42 184 GLN D N 1
ATOM 9546 C CA . GLN D 1 186 ? -31.609 -15.744 -61.046 1.00 42.78 184 GLN D CA 1
ATOM 9547 C C . GLN D 1 186 ? -31.005 -15.305 -62.369 1.00 36.96 184 GLN D C 1
ATOM 9548 O O . GLN D 1 186 ? -30.752 -14.120 -62.583 1.00 45.67 184 GLN D O 1
ATOM 9554 N N . HIS D 1 187 ? -30.777 -16.265 -63.257 1.00 37.89 185 HIS D N 1
ATOM 9555 C CA . HIS D 1 187 ? -30.219 -15.956 -64.567 1.00 48.11 185 HIS D CA 1
ATOM 9556 C C . HIS D 1 187 ? -31.202 -15.120 -65.387 1.00 51.63 185 HIS D C 1
ATOM 9557 O O . HIS D 1 187 ? -30.805 -14.153 -66.037 1.00 46.21 185 HIS D O 1
ATOM 9564 N N . PHE D 1 188 ? -32.484 -15.469 -65.333 1.00 35.70 186 PHE D N 1
ATOM 9565 C CA . PHE D 1 188 ? -33.478 -14.739 -66.110 1.00 49.54 186 PHE D CA 1
ATOM 9566 C C . PHE D 1 188 ? -33.544 -13.263 -65.728 1.00 50.76 186 PHE D C 1
ATOM 9567 O O . PHE D 1 188 ? -33.764 -12.408 -66.584 1.00 60.12 186 PHE D O 1
ATOM 9575 N N . ARG D 1 189 ? -33.350 -12.958 -64.451 1.00 52.40 187 ARG D N 1
ATOM 9576 C CA . ARG D 1 189 ? -33.466 -11.575 -64.001 1.00 60.07 187 ARG D CA 1
ATOM 9577 C C . ARG D 1 189 ? -32.163 -10.786 -64.109 1.00 60.60 187 ARG D C 1
ATOM 9578 O O . ARG D 1 189 ? -32.077 -9.650 -63.645 1.00 68.38 187 ARG D O 1
ATOM 9586 N N . GLY D 1 190 ? -31.145 -11.403 -64.700 1.00 55.17 188 GLY D N 1
ATOM 9587 C CA . GLY D 1 190 ? -29.895 -10.715 -64.978 1.00 65.35 188 GLY D CA 1
ATOM 9588 C C . GLY D 1 190 ? -28.876 -10.699 -63.859 1.00 64.98 188 GLY D C 1
ATOM 9589 O O . GLY D 1 190 ? -27.869 -9.997 -63.932 1.00 75.89 188 GLY D O 1
ATOM 9590 N N . ARG D 1 191 ? -29.135 -11.478 -62.819 1.00 60.89 189 ARG D N 1
ATOM 9591 C CA . ARG D 1 191 ? -28.212 -11.576 -61.699 1.00 72.67 189 ARG D CA 1
ATOM 9592 C C . ARG D 1 191 ? -27.149 -12.620 -62.012 1.00 63.83 189 ARG D C 1
ATOM 9593 O O . ARG D 1 191 ? -27.159 -13.211 -63.093 1.00 66.52 189 ARG D O 1
ATOM 9601 N N . ALA D 1 192 ? -26.227 -12.834 -61.080 1.00 71.81 190 ALA D N 1
ATOM 9602 C CA . ALA D 1 192 ? -25.139 -13.776 -61.303 1.00 76.66 190 ALA D CA 1
ATOM 9603 C C . ALA D 1 192 ? -25.708 -15.168 -61.543 1.00 83.00 190 ALA D C 1
ATOM 9604 O O . ALA D 1 192 ? -26.556 -15.649 -60.790 1.00 72.31 190 ALA D O 1
ATOM 9606 N N . ASP D 1 193 ? -25.232 -15.800 -62.610 1.00 91.26 191 ASP D N 1
ATOM 9607 C CA . ASP D 1 193 ? -25.739 -17.092 -63.054 1.00 89.04 191 ASP D CA 1
ATOM 9608 C C . ASP D 1 193 ? -25.283 -18.265 -62.196 1.00 87.19 191 ASP D C 1
ATOM 9609 O O . ASP D 1 193 ? -25.739 -19.394 -62.384 1.00 78.57 191 ASP D O 1
ATOM 9614 N N . ASP D 1 194 ? -24.388 -17.998 -61.253 1.00 70.18 192 ASP D N 1
ATOM 9615 C CA . ASP D 1 194 ? -23.905 -19.041 -60.359 1.00 71.40 192 ASP D CA 1
ATOM 9616 C C . ASP D 1 194 ? -23.871 -18.564 -58.913 1.00 66.39 192 ASP D C 1
ATOM 9617 O O . ASP D 1 194 ? -22.805 -18.256 -58.384 1.00 67.02 192 ASP D O 1
ATOM 9622 N N . PRO D 1 195 ? -25.044 -18.496 -58.268 1.00 59.14 193 PRO D N 1
ATOM 9623 C CA . PRO D 1 195 ? -25.082 -17.996 -56.892 1.00 42.41 193 PRO D CA 1
ATOM 9624 C C . PRO D 1 195 ? -24.495 -19.000 -55.905 1.00 46.70 193 PRO D C 1
ATOM 9625 O O . PRO D 1 195 ? -24.656 -20.208 -56.092 1.00 47.40 193 PRO D O 1
ATOM 9629 N N . PRO D 1 196 ? -23.824 -18.505 -54.855 1.00 34.16 194 PRO D N 1
ATOM 9630 C CA . PRO D 1 196 ? -23.226 -19.388 -53.847 1.00 39.49 194 PRO D CA 1
ATOM 9631 C C . PRO D 1 196 ? -24.261 -20.233 -53.104 1.00 32.13 194 PRO D C 1
ATOM 9632 O O . PRO D 1 196 ? -23.899 -21.266 -52.543 1.00 30.76 194 PRO D O 1
ATOM 9636 N N . TYR D 1 197 ? -25.518 -19.807 -53.074 1.00 30.78 195 TYR D N 1
ATOM 9637 C CA . TYR D 1 197 ? -26.540 -20.624 -52.424 1.00 36.57 195 TYR D CA 1
ATOM 9638 C C . TYR D 1 197 ? -27.213 -21.596 -53.401 1.00 27.03 195 TYR D C 1
ATOM 9639 O O . TYR D 1 197 ? -27.729 -21.193 -54.439 1.00 32.64 195 TYR D O 1
ATOM 9648 N N . ASP D 1 198 ? -27.201 -22.877 -53.051 1.00 29.43 196 ASP D N 1
ATOM 9649 C CA . ASP D 1 198 ? -27.911 -23.902 -53.805 1.00 30.64 196 ASP D CA 1
ATOM 9650 C C . ASP D 1 198 ? -28.852 -24.643 -52.870 1.00 30.90 196 ASP D C 1
ATOM 9651 O O . ASP D 1 198 ? -28.402 -25.304 -51.938 1.00 28.06 196 ASP D O 1
ATOM 9656 N N . PRO D 1 199 ? -30.160 -24.559 -53.144 1.00 26.48 197 PRO D N 1
ATOM 9657 C CA . PRO D 1 199 ? -31.201 -25.147 -52.297 1.00 26.30 197 PRO D CA 1
ATOM 9658 C C . PRO D 1 199 ? -31.005 -26.636 -52.075 1.00 29.98 197 PRO D C 1
ATOM 9659 O O . PRO D 1 199 ? -31.292 -27.139 -50.987 1.00 33.04 197 PRO D O 1
ATOM 9663 N N . LEU D 1 200 ? -30.490 -27.321 -53.089 1.00 35.33 198 LEU D N 1
ATOM 9664 C CA . LEU D 1 200 ? -30.285 -28.760 -53.014 1.00 33.48 198 LEU D CA 1
ATOM 9665 C C . LEU D 1 200 ? -29.290 -29.115 -51.925 1.00 32.80 198 LEU D C 1
ATOM 9666 O O . LEU D 1 200 ? -29.393 -30.175 -51.308 1.00 33.48 198 LEU D O 1
ATOM 9671 N N . ASP D 1 201 ? -28.327 -28.227 -51.694 1.00 34.73 199 ASP D N 1
ATOM 9672 C CA . ASP D 1 201 ? -27.384 -28.390 -50.584 1.00 36.88 199 ASP D CA 1
ATOM 9673 C C . ASP D 1 201 ? -28.089 -28.265 -49.244 1.00 32.54 199 ASP D C 1
ATOM 9674 O O . ASP D 1 201 ? -27.874 -29.067 -48.338 1.00 28.27 199 ASP D O 1
ATOM 9679 N N . LEU D 1 202 ? -28.954 -27.263 -49.127 1.00 35.22 200 LEU D N 1
ATOM 9680 C CA . LEU D 1 202 ? -29.652 -27.032 -47.872 1.00 30.39 200 LEU D CA 1
ATOM 9681 C C . LEU D 1 202 ? -30.606 -28.179 -47.575 1.00 27.30 200 LEU D C 1
ATOM 9682 O O . LEU D 1 202 ? -30.725 -28.609 -46.428 1.00 37.34 200 LEU D O 1
ATOM 9687 N N . PHE D 1 203 ? -31.246 -28.700 -48.620 1.00 31.07 201 PHE D N 1
ATOM 9688 C CA . PHE D 1 203 ? -32.230 -29.777 -48.484 1.00 29.92 201 PHE D CA 1
ATOM 9689 C C . PHE D 1 203 ? -31.600 -31.165 -48.511 1.00 37.99 201 PHE D C 1
ATOM 9690 O O . PHE D 1 203 ? -32.307 -32.171 -48.420 1.00 37.75 201 PHE D O 1
ATOM 9698 N N . SER D 1 204 ? -30.280 -31.220 -48.655 1.00 30.46 202 SER D N 1
ATOM 9699 C CA . SER D 1 204 ? -29.574 -32.491 -48.811 1.00 29.10 202 SER D CA 1
ATOM 9700 C C . SER D 1 204 ? -29.672 -33.372 -47.572 1.00 33.22 202 SER D C 1
ATOM 9701 O O . SER D 1 204 ? -29.707 -34.596 -47.675 1.00 47.57 202 SER D O 1
ATOM 9704 N N . GLY D 1 205 ? -29.658 -32.753 -46.398 1.00 40.19 203 GLY D N 1
ATOM 9705 C CA . GLY D 1 205 ? -29.680 -33.503 -45.158 1.00 43.33 203 GLY D CA 1
ATOM 9706 C C . GLY D 1 205 ? -28.264 -33.844 -44.751 1.00 45.57 203 GLY D C 1
ATOM 9707 O O . GLY D 1 205 ? -28.036 -34.508 -43.742 1.00 52.92 203 GLY D O 1
ATOM 9708 N N . ASP D 1 206 ? -27.309 -33.405 -45.566 1.00 43.19 204 ASP D N 1
ATOM 9709 C CA . ASP D 1 206 ? -25.897 -33.618 -45.283 1.00 49.30 204 ASP D CA 1
ATOM 9710 C C . ASP D 1 206 ? -25.341 -32.373 -44.595 1.00 37.85 204 ASP D C 1
ATOM 9711 O O . ASP D 1 206 ? -25.387 -31.271 -45.147 1.00 39.01 204 ASP D O 1
ATOM 9716 N N . LYS D 1 207 ? -24.780 -32.572 -43.408 1.00 45.22 205 LYS D N 1
ATOM 9717 C CA . LYS D 1 207 ? -24.362 -31.477 -42.539 1.00 47.94 205 LYS D CA 1
ATOM 9718 C C . LYS D 1 207 ? -23.375 -30.534 -43.215 1.00 35.82 205 LYS D C 1
ATOM 9719 O O . LYS D 1 207 ? -23.467 -29.319 -43.069 1.00 45.74 205 LYS D O 1
ATOM 9733 N N . ARG D 1 209 ? -22.947 -30.147 -46.549 1.00 34.50 207 ARG D N 1
ATOM 9734 C CA . ARG D 1 209 ? -23.592 -29.479 -47.675 1.00 39.85 207 ARG D CA 1
ATOM 9735 C C . ARG D 1 209 ? -24.482 -28.341 -47.186 1.00 36.23 207 ARG D C 1
ATOM 9736 O O . ARG D 1 209 ? -24.526 -27.271 -47.793 1.00 30.23 207 ARG D O 1
ATOM 9752 N N . ARG D 1 211 ? -24.081 -26.670 -44.379 1.00 31.91 209 ARG D N 1
ATOM 9753 C CA . ARG D 1 211 ? -23.156 -25.633 -43.955 1.00 28.13 209 ARG D CA 1
ATOM 9754 C C . ARG D 1 211 ? -22.729 -24.767 -45.137 1.00 35.05 209 ARG D C 1
ATOM 9755 O O . ARG D 1 211 ? -22.688 -23.539 -45.033 1.00 33.25 209 ARG D O 1
ATOM 9763 N N . THR D 1 212 ? -22.451 -25.410 -46.269 1.00 35.25 210 THR D N 1
ATOM 9764 C CA . THR D 1 212 ? -22.065 -24.695 -47.484 1.00 33.77 210 THR D CA 1
ATOM 9765 C C . THR D 1 212 ? -23.212 -23.818 -47.974 1.00 32.86 210 THR D C 1
ATOM 9766 O O . THR D 1 212 ? -23.000 -22.695 -48.431 1.00 32.21 210 THR D O 1
ATOM 9770 N N . ALA D 1 213 ? -24.432 -24.337 -47.872 1.00 26.06 211 ALA D N 1
ATOM 9771 C CA . ALA D 1 213 ? -25.603 -23.588 -48.306 1.00 32.53 211 ALA D CA 1
ATOM 9772 C C . ALA D 1 213 ? -25.772 -22.327 -47.472 1.00 26.36 211 ALA D C 1
ATOM 9773 O O . ALA D 1 213 ? -26.022 -21.252 -48.011 1.00 28.48 211 ALA D O 1
ATOM 9775 N N . LEU D 1 214 ? -25.616 -22.462 -46.159 1.00 26.09 212 LEU D N 1
ATOM 9776 C CA . LEU D 1 214 ? -25.756 -21.324 -45.253 1.00 29.95 212 LEU D CA 1
ATOM 9777 C C . LEU D 1 214 ? -24.687 -20.259 -45.490 1.00 27.91 212 LEU D C 1
ATOM 9778 O O . LEU D 1 214 ? -24.979 -19.067 -45.446 1.00 32.26 212 LEU D O 1
ATOM 9783 N N . ASP D 1 215 ? -23.454 -20.689 -45.741 1.00 34.44 213 ASP D N 1
ATOM 9784 C CA . ASP D 1 215 ? -22.374 -19.756 -46.047 1.00 32.21 213 ASP D CA 1
ATOM 9785 C C . ASP D 1 215 ? -22.691 -18.999 -47.333 1.00 33.29 213 ASP D C 1
ATOM 9786 O O . ASP D 1 215 ? -22.353 -17.821 -47.479 1.00 28.11 213 ASP D O 1
ATOM 9791 N N . GLY D 1 216 ? -23.328 -19.693 -48.271 1.00 31.84 214 GLY D N 1
ATOM 9792 C CA . GLY D 1 216 ? -23.722 -19.087 -49.526 1.00 27.78 214 GLY D CA 1
ATOM 9793 C C . GLY D 1 216 ? -24.747 -17.989 -49.322 1.00 31.70 214 GLY D C 1
ATOM 9794 O O . GLY D 1 216 ? -24.659 -16.929 -49.941 1.00 33.35 214 GLY D O 1
ATOM 9795 N N . LEU D 1 217 ? -25.709 -18.233 -48.435 1.00 30.62 215 LEU D N 1
ATOM 9796 C CA . LEU D 1 217 ? -26.720 -17.227 -48.116 1.00 27.06 215 LEU D CA 1
ATOM 9797 C C . LEU D 1 217 ? -26.097 -16.007 -47.453 1.00 29.60 215 LEU D C 1
ATOM 9798 O O . LEU D 1 217 ? -26.498 -14.874 -47.732 1.00 23.10 215 LEU D O 1
ATOM 9803 N N . TRP D 1 218 ? -25.112 -16.239 -46.586 1.00 28.13 216 TRP D N 1
ATOM 9804 C CA . TRP D 1 218 ? -24.382 -15.144 -45.948 1.00 29.11 216 TRP D CA 1
ATOM 9805 C C . TRP D 1 218 ? -23.662 -14.315 -47.004 1.00 25.98 216 TRP D C 1
ATOM 9806 O O . TRP D 1 218 ? -23.606 -13.089 -46.910 1.00 27.56 216 TRP D O 1
ATOM 9817 N N . THR D 1 219 ? -23.085 -14.997 -47.989 1.00 28.57 217 THR D N 1
ATOM 9818 C CA . THR D 1 219 ? -22.359 -14.333 -49.068 1.00 33.16 217 THR D CA 1
ATOM 9819 C C . THR D 1 219 ? -23.264 -13.412 -49.887 1.00 37.20 217 THR D C 1
ATOM 9820 O O . THR D 1 219 ? -22.935 -12.245 -50.108 1.00 42.23 217 THR D O 1
ATOM 9832 N N . TRP D 1 221 ? -26.026 -12.181 -49.001 1.00 32.77 219 TRP D N 1
ATOM 9833 C CA . TRP D 1 221 ? -26.465 -11.134 -48.089 1.00 31.82 219 TRP D CA 1
ATOM 9834 C C . TRP D 1 221 ? -25.449 -9.996 -48.061 1.00 35.24 219 TRP D C 1
ATOM 9835 O O . TRP D 1 221 ? -25.816 -8.825 -48.150 1.00 33.89 219 TRP D O 1
ATOM 9846 N N . GLU D 1 222 ? -24.170 -10.356 -47.985 1.00 37.13 220 GLU D N 1
ATOM 9847 C CA . GLU D 1 222 ? -23.081 -9.382 -47.960 1.00 40.22 220 GLU D CA 1
ATOM 9848 C C . GLU D 1 222 ? -23.032 -8.566 -49.249 1.00 44.71 220 GLU D C 1
ATOM 9849 O O . GLU D 1 222 ? -22.949 -7.338 -49.218 1.00 53.33 220 GLU D O 1
ATOM 9855 N N . ILE D 1 223 ? -23.107 -9.261 -50.379 1.00 36.97 221 ILE D N 1
ATOM 9856 C CA . ILE D 1 223 ? -23.023 -8.635 -51.695 1.00 45.29 221 ILE D CA 1
ATOM 9857 C C . ILE D 1 223 ? -24.178 -7.669 -51.953 1.00 44.29 221 ILE D C 1
ATOM 9858 O O . ILE D 1 223 ? -23.996 -6.614 -52.562 1.00 57.26 221 ILE D O 1
ATOM 9863 N N . SER D 1 224 ? -25.363 -8.019 -51.467 1.00 39.28 222 SER D N 1
ATOM 9864 C CA . SER D 1 224 ? -26.543 -7.192 -51.682 1.00 40.49 222 SER D CA 1
ATOM 9865 C C . SER D 1 224 ? -26.658 -6.113 -50.613 1.00 42.97 222 SER D C 1
ATOM 9866 O O . SER D 1 224 ? -27.643 -5.375 -50.570 1.00 47.95 222 SER D O 1
ATOM 9869 N N . ARG D 1 225 ? -25.639 -6.029 -49.760 1.00 42.35 223 ARG D N 1
ATOM 9870 C CA . ARG D 1 225 ? -25.599 -5.071 -48.658 1.00 43.90 223 ARG D CA 1
ATOM 9871 C C . ARG D 1 225 ? -26.813 -5.252 -47.750 1.00 51.63 223 ARG D C 1
ATOM 9872 O O . ARG D 1 225 ? -27.389 -4.285 -47.248 1.00 45.38 223 ARG D O 1
ATOM 9880 N N . GLY D 1 226 ? -27.181 -6.514 -47.545 1.00 50.51 224 GLY D N 1
ATOM 9881 C CA . GLY D 1 226 ? -28.244 -6.879 -46.628 1.00 49.65 224 GLY D CA 1
ATOM 9882 C C . GLY D 1 226 ? -29.655 -6.664 -47.134 1.00 43.14 224 GLY D C 1
ATOM 9883 O O . GLY D 1 226 ? -30.612 -6.792 -46.369 1.00 56.33 224 GLY D O 1
ATOM 9884 N N . LYS D 1 227 ? -29.797 -6.346 -48.415 1.00 45.39 225 LYS D N 1
ATOM 9885 C CA . LYS D 1 227 ? -31.121 -6.091 -48.978 1.00 56.11 225 LYS D CA 1
ATOM 9886 C C . LYS D 1 227 ? -31.759 -7.310 -49.645 1.00 56.40 225 LYS D C 1
ATOM 9887 O O . LYS D 1 227 ? -32.925 -7.259 -50.038 1.00 60.59 225 LYS D O 1
ATOM 9893 N N . SER D 1 228 ? -31.012 -8.401 -49.771 1.00 47.96 226 SER D N 1
ATOM 9894 C CA . SER D 1 228 ? -31.561 -9.604 -50.390 1.00 65.07 226 SER D CA 1
ATOM 9895 C C . SER D 1 228 ? -32.594 -10.219 -49.451 1.00 51.42 226 SER D C 1
ATOM 9896 O O . SER D 1 228 ? -32.382 -10.290 -48.243 1.00 49.56 226 SER D O 1
ATOM 9899 N N . ASN D 1 229 ? -33.718 -10.650 -50.011 1.00 48.93 227 ASN D N 1
ATOM 9900 C CA . ASN D 1 229 ? -34.836 -11.135 -49.208 1.00 59.00 227 ASN D CA 1
ATOM 9901 C C . ASN D 1 229 ? -34.688 -12.574 -48.720 1.00 41.54 227 ASN D C 1
ATOM 9902 O O . ASN D 1 229 ? -35.402 -13.000 -47.819 1.00 40.94 227 ASN D O 1
ATOM 9907 N N . ASN D 1 230 ? -33.759 -13.313 -49.313 1.00 27.35 228 ASN D N 1
ATOM 9908 C CA . ASN D 1 230 ? -33.534 -14.705 -48.946 1.00 33.54 228 ASN D CA 1
ATOM 9909 C C . ASN D 1 230 ? -32.954 -14.911 -47.546 1.00 30.55 228 ASN D C 1
ATOM 9910 O O . ASN D 1 230 ? -33.161 -15.956 -46.935 1.00 25.37 228 ASN D O 1
ATOM 9915 N N . TRP D 1 231 ? -32.188 -13.940 -47.066 1.00 21.87 229 TRP D N 1
ATOM 9916 C CA . TRP D 1 231 ? -31.555 -14.040 -45.763 1.00 27.27 229 TRP D CA 1
ATOM 9917 C C . TRP D 1 231 ? -31.770 -12.746 -44.985 1.00 29.14 229 TRP D C 1
ATOM 9918 O O . TRP D 1 231 ? -31.381 -11.670 -45.439 1.00 28.69 229 TRP D O 1
ATOM 9929 N N . LYS D 1 232 ? -32.429 -12.848 -43.834 1.00 24.29 230 LYS D N 1
ATOM 9930 C CA . LYS D 1 232 ? -32.646 -11.692 -42.960 1.00 25.47 230 LYS D CA 1
ATOM 9931 C C . LYS D 1 232 ? -32.242 -12.000 -41.531 1.00 27.42 230 LYS D C 1
ATOM 9932 O O . LYS D 1 232 ? -32.591 -13.056 -40.996 1.00 28.85 230 LYS D O 1
ATOM 9938 N N . VAL D 1 233 ? -31.485 -11.093 -40.922 1.00 21.37 231 VAL D N 1
ATOM 9939 C CA . VAL D 1 233 ? -31.072 -11.269 -39.537 1.00 23.46 231 VAL D CA 1
ATOM 9940 C C . VAL D 1 233 ? -31.608 -10.206 -38.587 1.00 29.46 231 VAL D C 1
ATOM 9941 O O . VAL D 1 233 ? -31.382 -9.009 -38.788 1.00 31.53 231 VAL D O 1
ATOM 9945 N N . PHE D 1 234 ? -32.256 -10.659 -37.517 1.00 24.11 232 PHE D N 1
ATOM 9946 C CA . PHE D 1 234 ? -32.803 -9.769 -36.501 1.00 29.33 232 PHE D CA 1
ATOM 9947 C C . PHE D 1 234 ? -32.156 -10.040 -35.158 1.00 29.39 232 PHE D C 1
ATOM 9948 O O . PHE D 1 234 ? -32.247 -11.151 -34.629 1.00 22.60 232 PHE D O 1
ATOM 9956 N N . ILE D 1 235 ? -31.533 -9.018 -34.586 1.00 27.80 233 ILE D N 1
ATOM 9957 C CA . ILE D 1 235 ? -30.952 -9.149 -33.257 1.00 38.63 233 ILE D CA 1
ATOM 9958 C C . ILE D 1 235 ? -31.496 -8.079 -32.333 1.00 31.42 233 ILE D C 1
ATOM 9959 O O . ILE D 1 235 ? -31.379 -6.891 -32.615 1.00 39.28 233 ILE D O 1
ATOM 9964 N N . GLY D 1 236 ? -32.120 -8.509 -31.242 1.00 31.39 234 GLY D N 1
ATOM 9965 C CA . GLY D 1 236 ? -32.701 -7.578 -30.296 1.00 32.51 234 GLY D CA 1
ATOM 9966 C C . GLY D 1 236 ? -33.772 -6.738 -30.956 1.00 35.24 234 GLY D C 1
ATOM 9967 O O . GLY D 1 236 ? -33.916 -5.555 -30.641 1.00 40.68 234 GLY D O 1
ATOM 9968 N N . SER D 1 237 ? -34.472 -7.359 -31.906 1.00 34.14 235 SER D N 1
ATOM 9969 C CA . SER D 1 237 ? -35.568 -6.770 -32.680 1.00 35.65 235 SER D CA 1
ATOM 9970 C C . SER D 1 237 ? -35.083 -5.812 -33.774 1.00 40.39 235 SER D C 1
ATOM 9971 O O . SER D 1 237 ? -35.891 -5.234 -34.499 1.00 48.96 235 SER D O 1
ATOM 9974 N N . LYS D 1 238 ? -33.770 -5.643 -33.888 1.00 37.07 236 LYS D N 1
ATOM 9975 C CA . LYS D 1 238 ? -33.196 -4.783 -34.923 1.00 45.20 236 LYS D CA 1
ATOM 9976 C C . LYS D 1 238 ? -32.754 -5.564 -36.167 1.00 41.16 236 LYS D C 1
ATOM 9977 O O . LYS D 1 238 ? -32.019 -6.549 -36.062 1.00 33.98 236 LYS D O 1
ATOM 9983 N N . GLU D 1 239 ? -33.159 -5.100 -37.345 1.00 51.60 237 GLU D N 1
ATOM 9984 C CA . GLU D 1 239 ? -32.757 -5.746 -38.593 1.00 44.81 237 GLU D CA 1
ATOM 9985 C C . GLU D 1 239 ? -31.316 -5.377 -38.931 1.00 38.69 237 GLU D C 1
ATOM 9986 O O . GLU D 1 239 ? -31.012 -4.227 -39.247 1.00 47.04 237 GLU D O 1
ATOM 9992 N N . ILE D 1 240 ? -30.441 -6.376 -38.883 1.00 32.67 238 ILE D N 1
ATOM 9993 C CA . ILE D 1 240 ? -29.001 -6.167 -38.986 1.00 32.38 238 ILE D CA 1
ATOM 9994 C C . ILE D 1 240 ? -28.537 -5.955 -40.431 1.00 37.46 238 ILE D C 1
ATOM 9995 O O . ILE D 1 240 ? -29.020 -6.615 -41.350 1.00 32.99 238 ILE D O 1
ATOM 10000 N N . SER D 1 241 ? -27.607 -5.024 -40.621 1.00 32.63 239 SER D N 1
ATOM 10001 C CA . SER D 1 241 ? -26.987 -4.787 -41.922 1.00 34.16 239 SER D CA 1
ATOM 10002 C C . SER D 1 241 ? -25.528 -5.244 -41.898 1.00 35.45 239 SER D C 1
ATOM 10003 O O . SER D 1 241 ? -24.972 -5.463 -40.826 1.00 32.97 239 SER D O 1
ATOM 10006 N N . PRO D 1 242 ? -24.906 -5.400 -43.075 1.00 36.92 240 PRO D N 1
ATOM 10007 C CA . PRO D 1 242 ? -23.488 -5.777 -43.084 1.00 43.86 240 PRO D CA 1
ATOM 10008 C C . PRO D 1 242 ? -22.617 -4.779 -42.317 1.00 39.97 240 PRO D C 1
ATOM 10009 O O . PRO D 1 242 ? -21.617 -5.173 -41.718 1.00 35.28 240 PRO D O 1
ATOM 10013 N N . ASP D 1 243 ? -23.005 -3.508 -42.327 1.00 43.64 241 ASP D N 1
ATOM 10014 C CA . ASP D 1 243 ? -22.228 -2.480 -41.653 1.00 46.34 241 ASP D CA 1
ATOM 10015 C C . ASP D 1 243 ? -22.410 -2.521 -40.132 1.00 41.45 241 ASP D C 1
ATOM 10016 O O . ASP D 1 243 ? -21.520 -2.112 -39.386 1.00 48.19 241 ASP D O 1
ATOM 10021 N N . ASP D 1 244 ? -23.547 -3.036 -39.671 1.00 38.21 242 ASP D N 1
ATOM 10022 C CA . ASP D 1 244 ? -23.773 -3.244 -38.235 1.00 46.50 242 ASP D CA 1
ATOM 10023 C C . ASP D 1 244 ? -22.817 -4.271 -37.638 1.00 38.63 242 ASP D C 1
ATOM 10024 O O . ASP D 1 244 ? -22.460 -4.189 -36.465 1.00 44.68 242 ASP D O 1
ATOM 10029 N N . LEU D 1 245 ? -22.412 -5.240 -38.452 1.00 43.75 243 LEU D N 1
ATOM 10030 C CA . LEU D 1 245 ? -21.528 -6.314 -38.005 1.00 43.45 243 LEU D CA 1
ATOM 10031 C C . LEU D 1 245 ? -20.180 -5.759 -37.565 1.00 49.18 243 LEU D C 1
ATOM 10032 O O . LEU D 1 245 ? -19.569 -6.271 -36.624 1.00 60.81 243 LEU D O 1
ATOM 10037 N N . GLN D 1 246 ? -19.715 -4.720 -38.254 1.00 48.94 244 GLN D N 1
ATOM 10038 C CA . GLN D 1 246 ? -18.425 -4.118 -37.947 1.00 50.58 244 GLN D CA 1
ATOM 10039 C C . GLN D 1 246 ? -18.579 -3.168 -36.773 1.00 53.67 244 GLN D C 1
ATOM 10040 O O . GLN D 1 246 ? -17.607 -2.801 -36.113 1.00 50.66 244 GLN D O 1
ATOM 10046 N N . ARG D 1 247 ? -19.825 -2.791 -36.508 1.00 48.60 245 ARG D N 1
ATOM 10047 C CA . ARG D 1 247 ? -20.160 -1.952 -35.365 1.00 57.96 245 ARG D CA 1
ATOM 10048 C C . ARG D 1 247 ? -20.313 -2.700 -34.052 1.00 66.25 245 ARG D C 1
ATOM 10049 O O . ARG D 1 247 ? -21.441 -2.964 -33.661 1.00 74.75 245 ARG D O 1
ATOM 10057 N N . GLY D 1 248 ? -19.222 -3.159 -33.447 1.00 59.28 246 GLY D N 1
ATOM 10058 C CA . GLY D 1 248 ? -19.271 -3.753 -32.115 1.00 50.90 246 GLY D CA 1
ATOM 10059 C C . GLY D 1 248 ? -20.351 -3.177 -31.206 1.00 50.93 246 GLY D C 1
ATOM 10060 O O . GLY D 1 248 ? -20.035 -2.431 -30.281 1.00 52.78 246 GLY D O 1
ATOM 10061 N N . LEU D 1 249 ? -21.619 -3.498 -31.466 1.00 48.46 247 LEU D N 1
ATOM 10062 C CA . LEU D 1 249 ? -22.710 -2.976 -30.644 1.00 52.37 247 LEU D CA 1
ATOM 10063 C C . LEU D 1 249 ? -23.289 -4.058 -29.736 1.00 40.62 247 LEU D C 1
ATOM 10064 O O . LEU D 1 249 ? -24.175 -3.796 -28.926 1.00 37.85 247 LEU D O 1
ATOM 10069 N N . LEU D 1 250 ? -22.754 -5.267 -29.853 1.00 49.10 248 LEU D N 1
ATOM 10070 C CA . LEU D 1 250 ? -23.250 -6.417 -29.103 1.00 31.06 248 LEU D CA 1
ATOM 10071 C C . LEU D 1 250 ? -22.124 -7.082 -28.320 1.00 32.58 248 LEU D C 1
ATOM 10072 O O . LEU D 1 250 ? -20.948 -6.860 -28.614 1.00 31.15 248 LEU D O 1
ATOM 10077 N N . PRO D 1 251 ? -22.473 -7.916 -27.328 1.00 35.01 249 PRO D N 1
ATOM 10078 C CA . PRO D 1 251 ? -21.417 -8.595 -26.571 1.00 35.14 249 PRO D CA 1
ATOM 10079 C C . PRO D 1 251 ? -20.570 -9.520 -27.447 1.00 48.23 249 PRO D C 1
ATOM 10080 O O . PRO D 1 251 ? -19.446 -9.852 -27.068 1.00 38.08 249 PRO D O 1
ATOM 10092 N N . GLY D 1 253 ? -18.629 -10.127 -31.164 1.00 33.25 251 GLY D N 1
ATOM 10093 C CA . GLY D 1 253 ? -18.064 -9.493 -32.340 1.00 40.13 251 GLY D CA 1
ATOM 10094 C C . GLY D 1 253 ? -18.757 -9.962 -33.608 1.00 35.95 251 GLY D C 1
ATOM 10095 O O . GLY D 1 253 ? -19.459 -10.971 -33.597 1.00 37.53 251 GLY D O 1
ATOM 10096 N N . GLY D 1 254 ? -18.573 -9.219 -34.693 1.00 33.83 252 GLY D N 1
ATOM 10097 C CA . GLY D 1 254 ? -19.144 -9.571 -35.980 1.00 42.14 252 GLY D CA 1
ATOM 10098 C C . GLY D 1 254 ? -18.903 -11.005 -36.416 1.00 42.28 252 GLY D C 1
ATOM 10099 O O . GLY D 1 254 ? -19.845 -11.715 -36.780 1.00 39.24 252 GLY D O 1
ATOM 10100 N N . ASP D 1 255 ? -17.650 -11.444 -36.360 1.00 41.61 253 ASP D N 1
ATOM 10101 C CA . ASP D 1 255 ? -17.292 -12.779 -36.839 1.00 40.73 253 ASP D CA 1
ATOM 10102 C C . ASP D 1 255 ? -17.885 -13.900 -35.999 1.00 37.93 253 ASP D C 1
ATOM 10103 O O . ASP D 1 255 ? -18.369 -14.900 -36.534 1.00 38.40 253 ASP D O 1
ATOM 10108 N N . ASP D 1 256 ? -17.891 -13.712 -34.685 1.00 30.05 254 ASP D N 1
ATOM 10109 C CA . ASP D 1 256 ? -18.444 -14.712 -33.779 1.00 29.68 254 ASP D CA 1
ATOM 10110 C C . ASP D 1 256 ? -19.945 -14.794 -33.953 1.00 33.10 254 ASP D C 1
ATOM 10111 O O . ASP D 1 256 ? -20.554 -15.852 -33.813 1.00 31.66 254 ASP D O 1
ATOM 10116 N N . LEU D 1 257 ? -20.533 -13.649 -34.264 1.00 32.83 255 LEU D N 1
ATOM 10117 C CA . LEU D 1 257 ? -21.962 -13.556 -34.461 1.00 33.86 255 LEU D CA 1
ATOM 10118 C C . LEU D 1 257 ? -22.355 -14.311 -35.728 1.00 29.31 255 LEU D C 1
ATOM 10119 O O . LEU D 1 257 ? -23.308 -15.082 -35.723 1.00 27.75 255 LEU D O 1
ATOM 10124 N N . VAL D 1 258 ? -21.604 -14.105 -36.806 1.00 24.95 256 VAL D N 1
ATOM 10125 C CA . VAL D 1 258 ? -21.876 -14.803 -38.059 1.00 30.17 256 VAL D CA 1
ATOM 10126 C C . VAL D 1 258 ? -21.698 -16.311 -37.882 1.00 34.95 256 VAL D C 1
ATOM 10127 O O . VAL D 1 258 ? -22.541 -17.103 -38.297 1.00 31.69 256 VAL D O 1
ATOM 10131 N N . THR D 1 259 ? -20.606 -16.686 -37.224 1.00 27.96 257 THR D N 1
ATOM 10132 C CA . THR D 1 259 ? -20.263 -18.081 -36.980 1.00 32.49 257 THR D CA 1
ATOM 10133 C C . THR D 1 259 ? -21.310 -18.777 -36.123 1.00 30.35 257 THR D C 1
ATOM 10134 O O . THR D 1 259 ? -21.741 -19.885 -36.437 1.00 32.41 257 THR D O 1
ATOM 10138 N N . ASN D 1 260 ? -21.711 -18.125 -35.037 1.00 24.80 258 ASN D N 1
ATOM 10139 C CA . ASN D 1 260 ? -22.717 -18.684 -34.147 1.00 27.68 258 ASN D CA 1
ATOM 10140 C C . ASN D 1 260 ? -24.105 -18.762 -34.769 1.00 29.51 258 ASN D C 1
ATOM 10141 O O . ASN D 1 260 ? -24.827 -19.738 -34.557 1.00 30.16 258 ASN D O 1
ATOM 10146 N N . ILE D 1 261 ? -24.461 -17.747 -35.553 1.00 24.39 259 ILE D N 1
ATOM 10147 C CA . ILE D 1 261 ? -25.751 -17.720 -36.250 1.00 36.70 259 ILE D CA 1
ATOM 10148 C C . ILE D 1 261 ? -25.826 -18.869 -37.259 1.00 29.20 259 ILE D C 1
ATOM 10149 O O . ILE D 1 261 ? -26.859 -19.532 -37.388 1.00 25.85 259 ILE D O 1
ATOM 10154 N N . THR D 1 262 ? -24.726 -19.104 -37.968 1.00 23.77 260 THR D N 1
ATOM 10155 C CA . THR D 1 262 ? -24.662 -20.210 -38.922 1.00 28.28 260 THR D CA 1
ATOM 10156 C C . THR D 1 262 ? -24.873 -21.531 -38.178 1.00 30.12 260 THR D C 1
ATOM 10157 O O . THR D 1 262 ? -25.636 -22.385 -38.621 1.00 37.97 260 THR D O 1
ATOM 10161 N N . GLN D 1 263 ? -24.200 -21.679 -37.039 1.00 26.23 261 GLN D N 1
ATOM 10162 C CA . GLN D 1 263 ? -24.296 -22.884 -36.214 1.00 33.88 261 GLN D CA 1
ATOM 10163 C C . GLN D 1 263 ? -25.680 -23.081 -35.610 1.00 30.07 261 GLN D C 1
ATOM 10164 O O . GLN D 1 263 ? -26.184 -24.203 -35.526 1.00 29.19 261 GLN D O 1
ATOM 10170 N N . LEU D 1 264 ? -26.289 -21.984 -35.183 1.00 28.03 262 LEU D N 1
ATOM 10171 C CA . LEU D 1 264 ? -27.649 -22.028 -34.665 1.00 28.06 262 LEU D CA 1
ATOM 10172 C C . LEU D 1 264 ? -28.633 -22.411 -35.758 1.00 27.34 262 LEU D C 1
ATOM 10173 O O . LEU D 1 264 ? -29.513 -23.249 -35.548 1.00 27.49 262 LEU D O 1
ATOM 10178 N N . THR D 1 265 ? -28.474 -21.796 -36.926 1.00 21.95 263 THR D N 1
ATOM 10179 C CA . THR D 1 265 ? -29.349 -22.077 -38.056 1.00 25.82 263 THR D CA 1
ATOM 10180 C C . THR D 1 265 ? -29.200 -23.524 -38.500 1.00 25.03 263 THR D C 1
ATOM 10181 O O . THR D 1 265 ? -30.184 -24.225 -38.684 1.00 30.70 263 THR D O 1
ATOM 10185 N N . LEU D 1 266 ? -27.958 -23.977 -38.620 1.00 31.99 264 LEU D N 1
ATOM 10186 C CA . LEU D 1 266 ? -27.675 -25.345 -39.040 1.00 30.02 264 LEU D CA 1
ATOM 10187 C C . LEU D 1 266 ? -28.299 -26.347 -38.071 1.00 32.80 264 LEU D C 1
ATOM 10188 O O . LEU D 1 266 ? -28.945 -27.312 -38.484 1.00 37.91 264 LEU D O 1
ATOM 10193 N N . SER D 1 267 ? -28.111 -26.091 -36.782 1.00 28.84 265 SER D N 1
ATOM 10194 C CA . SER D 1 267 ? -28.637 -26.939 -35.723 1.00 28.72 265 SER D CA 1
ATOM 10195 C C . SER D 1 267 ? -30.160 -26.945 -35.671 1.00 33.14 265 SER D C 1
ATOM 10196 O O . SER D 1 267 ? -30.785 -27.995 -35.509 1.00 36.77 265 SER D O 1
ATOM 10199 N N . ALA D 1 268 ? -30.756 -25.767 -35.808 1.00 37.86 266 ALA D N 1
ATOM 10200 C CA . ALA D 1 268 ? -32.209 -25.634 -35.772 1.00 31.36 266 ALA D CA 1
ATOM 10201 C C . ALA D 1 268 ? -32.851 -26.371 -36.936 1.00 33.90 266 ALA D C 1
ATOM 10202 O O . ALA D 1 268 ? -33.898 -26.993 -36.777 1.00 31.38 266 ALA D O 1
ATOM 10204 N N . LEU D 1 269 ? -32.232 -26.283 -38.112 1.00 27.86 267 LEU D N 1
ATOM 10205 C CA . LEU D 1 269 ? -32.763 -26.954 -39.289 1.00 33.14 267 LEU D CA 1
ATOM 10206 C C . LEU D 1 269 ? -32.727 -28.480 -39.144 1.00 38.81 267 LEU D C 1
ATOM 10207 O O . LEU D 1 269 ? -33.649 -29.166 -39.581 1.00 42.61 267 LEU D O 1
ATOM 10212 N N . GLN D 1 270 ? -31.673 -29.012 -38.532 1.00 36.85 268 GLN D N 1
ATOM 10213 C CA . GLN D 1 270 ? -31.579 -30.457 -38.320 1.00 38.02 268 GLN D CA 1
ATOM 10214 C C . GLN D 1 270 ? -32.537 -31.003 -37.262 1.00 37.24 268 GLN D C 1
ATOM 10215 O O . GLN D 1 270 ? -33.205 -32.009 -37.493 1.00 41.53 268 GLN D O 1
ATOM 10221 N N . THR D 1 271 ? -32.614 -30.339 -36.113 1.00 29.70 269 THR D N 1
ATOM 10222 C CA . THR D 1 271 ? -33.499 -30.788 -35.039 1.00 37.85 269 THR D CA 1
ATOM 10223 C C . THR D 1 271 ? -34.956 -30.673 -35.477 1.00 41.44 269 THR D C 1
ATOM 10224 O O . THR D 1 271 ? -35.810 -31.451 -35.052 1.00 37.64 269 THR D O 1
ATOM 10228 N N . SER D 1 272 ? -35.247 -29.654 -36.274 1.00 35.13 270 SER D N 1
ATOM 10229 C CA . SER D 1 272 ? -36.587 -29.475 -36.812 1.00 44.34 270 SER D CA 1
ATOM 10230 C C . SER D 1 272 ? -36.795 -30.398 -38.007 1.00 40.78 270 SER D C 1
ATOM 10231 O O . SER D 1 272 ? -35.855 -30.709 -38.740 1.00 38.05 270 SER D O 1
ATOM 10234 N N . SER D 1 273 ? -38.034 -30.810 -38.230 1.00 31.08 271 SER D N 1
ATOM 10235 C CA . SER D 1 273 ? -38.326 -31.693 -39.354 1.00 53.78 271 SER D CA 1
ATOM 10236 C C . SER D 1 273 ? -38.731 -30.862 -40.569 1.00 41.95 271 SER D C 1
ATOM 10237 O O . SER D 1 273 ? -39.229 -31.393 -41.557 1.00 40.91 271 SER D O 1
ATOM 10240 N N . ALA D 1 274 ? -38.491 -29.555 -40.478 1.00 38.74 272 ALA D N 1
ATOM 10241 C CA . ALA D 1 274 ? -38.992 -28.575 -41.440 1.00 35.64 272 ALA D CA 1
ATOM 10242 C C . ALA D 1 274 ? -38.587 -28.798 -42.900 1.00 38.29 272 ALA D C 1
ATOM 10243 O O . ALA D 1 274 ? -39.444 -28.784 -43.783 1.00 22.77 272 ALA D O 1
ATOM 10245 N N . LEU D 1 275 ? -37.297 -28.988 -43.161 1.00 21.50 273 LEU D N 1
ATOM 10246 C CA . LEU D 1 275 ? -36.829 -29.139 -44.540 1.00 21.83 273 LEU D CA 1
ATOM 10247 C C . LEU D 1 275 ? -37.350 -30.412 -45.233 1.00 35.11 273 LEU D C 1
ATOM 10248 O O . LEU D 1 275 ? -37.832 -30.328 -46.365 1.00 30.68 273 LEU D O 1
ATOM 10253 N N . PRO D 1 276 ? -37.248 -31.592 -44.578 1.00 28.46 274 PRO D N 1
ATOM 10254 C CA . PRO D 1 276 ? -37.806 -32.765 -45.262 1.00 30.43 274 PRO D CA 1
ATOM 10255 C C . PRO D 1 276 ? -39.314 -32.645 -45.451 1.00 34.52 274 PRO D C 1
ATOM 10256 O O . PRO D 1 276 ? -39.839 -33.053 -46.484 1.00 35.36 274 PRO D O 1
ATOM 10260 N N . LEU D 1 277 ? -39.998 -32.071 -44.466 1.00 30.75 275 LEU D N 1
ATOM 10261 C CA . LEU D 1 277 ? -41.435 -31.868 -44.571 1.00 36.55 275 LEU D CA 1
ATOM 10262 C C . LEU D 1 277 ? -41.783 -30.925 -45.710 1.00 30.85 275 LEU D C 1
ATOM 10263 O O . LEU D 1 277 ? -42.736 -31.155 -46.451 1.00 34.50 275 LEU D O 1
ATOM 10268 N N . LEU D 1 278 ? -41.001 -29.864 -45.846 1.00 31.76 276 LEU D N 1
ATOM 10269 C CA . LEU D 1 278 ? -41.232 -28.875 -46.883 1.00 33.41 276 LEU D CA 1
ATOM 10270 C C . LEU D 1 278 ? -40.985 -29.476 -48.270 1.00 31.34 276 LEU D C 1
ATOM 10271 O O . LEU D 1 278 ? -41.764 -29.257 -49.190 1.00 31.64 276 LEU D O 1
ATOM 10276 N N . LYS D 1 279 ? -39.918 -30.256 -48.410 1.00 27.07 277 LYS D N 1
ATOM 10277 C CA . LYS D 1 279 ? -39.586 -30.867 -49.697 1.00 30.25 277 LYS D CA 1
ATOM 10278 C C . LYS D 1 279 ? -40.689 -31.819 -50.161 1.00 39.23 277 LYS D C 1
ATOM 10279 O O . LYS D 1 279 ? -41.066 -31.825 -51.336 1.00 29.59 277 LYS D O 1
ATOM 10285 N N . ASN D 1 280 ? -41.202 -32.620 -49.232 1.00 30.12 278 ASN D N 1
ATOM 10286 C CA . ASN D 1 280 ? -42.287 -33.547 -49.532 1.00 33.78 278 ASN D CA 1
ATOM 10287 C C . ASN D 1 280 ? -43.554 -32.811 -49.952 1.00 38.51 278 ASN D C 1
ATOM 10288 O O . ASN D 1 280 ? -44.226 -33.219 -50.897 1.00 42.40 278 ASN D O 1
ATOM 10293 N N . LEU D 1 281 ? -43.863 -31.712 -49.269 1.00 35.08 279 LEU D N 1
ATOM 10294 C CA . LEU D 1 281 ? -45.033 -30.912 -49.615 1.00 30.46 279 LEU D CA 1
ATOM 10295 C C . LEU D 1 281 ? -44.878 -30.272 -50.983 1.00 37.70 279 LEU D C 1
ATOM 10296 O O . LEU D 1 281 ? -45.816 -30.246 -51.777 1.00 38.25 279 LEU D O 1
ATOM 10301 N N . GLN D 1 282 ? -43.684 -29.764 -51.255 1.00 32.86 280 GLN D N 1
ATOM 10302 C CA . GLN D 1 282 ? -43.396 -29.146 -52.542 1.00 35.98 280 GLN D CA 1
ATOM 10303 C C . GLN D 1 282 ? -43.513 -30.150 -53.684 1.00 35.14 280 GLN D C 1
ATOM 10304 O O . GLN D 1 282 ? -44.142 -29.874 -54.704 1.00 37.70 280 GLN D O 1
ATOM 10310 N N . GLN D 1 283 ? -42.894 -31.313 -53.507 1.00 36.80 281 GLN D N 1
ATOM 10311 C CA . GLN D 1 283 ? -42.856 -32.315 -54.561 1.00 35.64 281 GLN D CA 1
ATOM 10312 C C . GLN D 1 283 ? -44.189 -33.015 -54.767 1.00 40.78 281 GLN D C 1
ATOM 10313 O O . GLN D 1 283 ? -44.661 -33.114 -55.893 1.00 38.06 281 GLN D O 1
ATOM 10315 N N . ASN D 1 284 ? -44.809 -33.478 -53.685 1.00 36.90 282 ASN D N 1
ATOM 10316 C CA . ASN D 1 284 ? -46.053 -34.235 -53.801 1.00 33.98 282 ASN D CA 1
ATOM 10317 C C . ASN D 1 284 ? -47.194 -33.403 -54.380 1.00 40.32 282 ASN D C 1
ATOM 10318 O O . ASN D 1 284 ? -48.012 -33.908 -55.145 1.00 45.47 282 ASN D O 1
ATOM 10323 N N . LEU D 1 285 ? -47.244 -32.128 -54.009 1.00 32.96 283 LEU D N 1
ATOM 10324 C CA . LEU D 1 285 ? -48.273 -31.222 -54.503 1.00 31.28 283 LEU D CA 1
ATOM 10325 C C . LEU D 1 285 ? -47.978 -30.749 -55.927 1.00 33.69 283 LEU D C 1
ATOM 10326 O O . LEU D 1 285 ? -48.831 -30.133 -56.569 1.00 40.02 283 LEU D O 1
ATOM 10331 N N . ASP D 1 286 ? -46.758 -31.009 -56.395 1.00 35.91 284 ASP D N 1
ATOM 10332 C CA . ASP D 1 286 ? -46.370 -30.761 -57.791 1.00 40.16 284 ASP D CA 1
ATOM 10333 C C . ASP D 1 286 ? -45.680 -32.021 -58.332 1.00 40.66 284 ASP D C 1
ATOM 10334 O O . ASP D 1 286 ? -44.511 -31.977 -58.717 1.00 44.50 284 ASP D O 1
ATOM 10339 N N . PRO D 1 287 ? -46.410 -33.157 -58.354 1.00 36.90 285 PRO D N 1
ATOM 10340 C CA . PRO D 1 287 ? -45.838 -34.489 -58.626 1.00 44.56 285 PRO D CA 1
ATOM 10341 C C . PRO D 1 287 ? -45.318 -34.618 -60.052 1.00 46.85 285 PRO D C 1
ATOM 10342 O O . PRO D 1 287 ? -44.305 -35.270 -60.302 1.00 47.50 285 PRO D O 1
ATOM 10346 N N . ILE D 1 288 ? -46.042 -34.006 -60.977 1.00 44.08 286 ILE D N 1
ATOM 10347 C CA . ILE D 1 288 ? -45.639 -33.934 -62.366 1.00 48.87 286 ILE D CA 1
ATOM 10348 C C . ILE D 1 288 ? -45.445 -32.444 -62.578 1.00 59.97 286 ILE D C 1
ATOM 10349 O O . ILE D 1 288 ? -46.205 -31.641 -62.037 1.00 68.15 286 ILE D O 1
ATOM 10354 N N . ASP D 1 289 ? -44.414 -32.074 -63.325 1.00 59.90 287 ASP D N 1
ATOM 10355 C CA . ASP D 1 289 ? -44.071 -30.670 -63.540 1.00 39.98 287 ASP D CA 1
ATOM 10356 C C . ASP D 1 289 ? -45.253 -29.837 -64.053 1.00 41.18 287 ASP D C 1
ATOM 10357 O O . ASP D 1 289 ? -46.276 -30.385 -64.464 1.00 42.93 287 ASP D O 1
ATOM 10362 N N . ILE D 1 290 ? -45.111 -28.514 -64.017 1.00 34.99 288 ILE D N 1
ATOM 10363 C CA . ILE D 1 290 ? -46.141 -27.614 -64.534 1.00 38.05 288 ILE D CA 1
ATOM 10364 C C . ILE D 1 290 ? -46.347 -27.803 -66.043 1.00 50.56 288 ILE D C 1
ATOM 10365 O O . ILE D 1 290 ? -47.439 -27.562 -66.566 1.00 52.38 288 ILE D O 1
ATOM 10370 N N . SER D 1 291 ? -45.302 -28.239 -66.739 1.00 37.25 289 SER D N 1
ATOM 10371 C CA . SER D 1 291 ? -45.379 -28.445 -68.182 1.00 42.71 289 SER D CA 1
ATOM 10372 C C . SER D 1 291 ? -46.393 -29.540 -68.528 1.00 47.61 289 SER D C 1
ATOM 10373 O O . SER D 1 291 ? -47.216 -29.369 -69.425 1.00 48.13 289 SER D O 1
ATOM 10376 N N . SER D 1 292 ? -46.333 -30.655 -67.805 1.00 46.32 290 SER D N 1
ATOM 10377 C CA . SER D 1 292 ? -47.266 -31.760 -68.008 1.00 43.76 290 SER D CA 1
ATOM 10378 C C . SER D 1 292 ? -48.681 -31.415 -67.547 1.00 52.62 290 SER D C 1
ATOM 10379 O O . SER D 1 292 ? -49.658 -31.912 -68.104 1.00 60.58 290 SER D O 1
ATOM 10382 N N . LEU D 1 293 ? -48.790 -30.582 -66.518 1.00 53.82 291 LEU D N 1
ATOM 10383 C CA . LEU D 1 293 ? -50.098 -30.144 -66.037 1.00 52.67 291 LEU D CA 1
ATOM 10384 C C . LEU D 1 293 ? -50.806 -29.322 -67.108 1.00 48.42 291 LEU D C 1
ATOM 10385 O O . LEU D 1 293 ? -52.026 -29.389 -67.254 1.00 39.72 291 LEU D O 1
ATOM 10390 N N . ALA D 1 294 ? -50.030 -28.537 -67.847 1.00 51.59 292 ALA D N 1
ATOM 10391 C CA . ALA D 1 294 ? -50.565 -27.753 -68.951 1.00 56.72 292 ALA D CA 1
ATOM 10392 C C . ALA D 1 294 ? -51.099 -28.667 -70.050 1.00 53.78 292 ALA D C 1
ATOM 10393 O O . ALA D 1 294 ? -52.094 -28.352 -70.698 1.00 44.22 292 ALA D O 1
ATOM 10395 N N . ALA D 1 295 ? -50.431 -29.797 -70.257 1.00 55.62 293 ALA D N 1
ATOM 10396 C CA . ALA D 1 295 ? -50.866 -30.754 -71.262 1.00 44.66 293 ALA D CA 1
ATOM 10397 C C . ALA D 1 295 ? -52.223 -31.329 -70.904 1.00 58.65 293 ALA D C 1
ATOM 10398 O O . ALA D 1 295 ? -53.104 -31.414 -71.753 1.00 53.98 293 ALA D O 1
ATOM 10400 N N . LEU D 1 296 ? -52.392 -31.702 -69.639 1.00 52.51 294 LEU D N 1
ATOM 10401 C CA . LEU D 1 296 ? -53.660 -32.248 -69.171 1.00 45.32 294 LEU D CA 1
ATOM 10402 C C . LEU D 1 296 ? -54.772 -31.226 -69.293 1.00 52.29 294 LEU D C 1
ATOM 10403 O O . LEU D 1 296 ? -55.900 -31.571 -69.644 1.00 63.62 294 LEU D O 1
ATOM 10408 N N . PHE D 1 297 ? -54.454 -29.969 -69.003 1.00 47.45 295 PHE D N 1
ATOM 10409 C CA . PHE D 1 297 ? -55.459 -28.917 -69.063 1.00 55.34 295 PHE D CA 1
ATOM 10410 C C . PHE D 1 297 ? -56.047 -28.672 -70.446 1.00 66.10 295 PHE D C 1
ATOM 10411 O O . PHE D 1 297 ? -57.269 -28.679 -70.612 1.00 75.33 295 PHE D O 1
ATOM 10419 N N . GLN D 1 298 ? -55.183 -28.462 -71.435 1.00 60.15 296 GLN D N 1
ATOM 10420 C CA . GLN D 1 298 ? -55.642 -28.154 -72.788 1.00 65.54 296 GLN D CA 1
ATOM 10421 C C . GLN D 1 298 ? -56.101 -29.403 -73.545 1.00 60.85 296 GLN D C 1
ATOM 10422 O O . GLN D 1 298 ? -56.920 -29.315 -74.460 1.00 77.43 296 GLN D O 1
ATOM 10428 N N . ALA D 1 299 ? -55.536 -30.556 -73.200 1.00 56.67 297 ALA D N 1
ATOM 10429 C CA . ALA D 1 299 ? -55.973 -31.808 -73.807 1.00 58.81 297 ALA D CA 1
ATOM 10430 C C . ALA D 1 299 ? -57.456 -31.999 -73.527 1.00 70.91 297 ALA D C 1
ATOM 10431 O O . ALA D 1 299 ? -58.219 -32.410 -74.405 1.00 82.32 297 ALA D O 1
ATOM 10433 N N . GLU D 1 300 ? -57.859 -31.716 -72.294 1.00 64.08 298 GLU D N 1
ATOM 10434 C CA . GLU D 1 300 ? -59.260 -31.799 -71.932 1.00 65.78 298 GLU D CA 1
ATOM 10435 C C . GLU D 1 300 ? -59.983 -30.530 -72.372 1.00 58.34 298 GLU D C 1
ATOM 10436 O O . GLU D 1 300 ? -61.203 -30.527 -72.514 1.00 76.82 298 GLU D O 1
ATOM 10442 N N . HIS D 1 301 ? -59.235 -29.448 -72.573 1.00 52.01 299 HIS D N 1
ATOM 10443 C CA . HIS D 1 301 ? -59.846 -28.181 -72.973 1.00 61.03 299 HIS D CA 1
ATOM 10444 C C . HIS D 1 301 ? -59.157 -27.470 -74.146 1.00 63.04 299 HIS D C 1
ATOM 10445 O O . HIS D 1 301 ? -58.511 -26.448 -73.942 1.00 69.56 299 HIS D O 1
ATOM 10452 N N . PRO D 1 302 ? -59.288 -28.000 -75.375 1.00 73.73 300 PRO D N 1
ATOM 10453 C CA . PRO D 1 302 ? -58.672 -27.364 -76.549 1.00 72.05 300 PRO D CA 1
ATOM 10454 C C . PRO D 1 302 ? -59.343 -26.039 -76.855 1.00 75.79 300 PRO D C 1
ATOM 10455 O O . PRO D 1 302 ? -58.760 -25.157 -77.498 1.00 61.96 300 PRO D O 1
ATOM 10459 N N . ASN D 1 303 ? -60.606 -25.974 -76.456 1.00 81.57 301 ASN D N 1
ATOM 10460 C CA . ASN D 1 303 ? -61.430 -24.780 -76.380 1.00 92.10 301 ASN D CA 1
ATOM 10461 C C . ASN D 1 303 ? -60.688 -23.453 -76.371 1.00 90.98 301 ASN D C 1
ATOM 10462 O O . ASN D 1 303 ? -60.674 -22.683 -77.353 1.00 83.05 301 ASN D O 1
ATOM 10467 N N . SER D 1 304 ? -60.000 -23.261 -75.249 1.00 91.72 302 SER D N 1
ATOM 10468 C CA . SER D 1 304 ? -59.492 -21.965 -74.815 1.00 82.60 302 SER D CA 1
ATOM 10469 C C . SER D 1 304 ? -57.962 -21.982 -74.652 1.00 69.18 302 SER D C 1
ATOM 10470 O O . SER D 1 304 ? -57.361 -23.055 -74.665 1.00 71.05 302 SER D O 1
ATOM 10473 N N . PRO D 1 305 ? -57.328 -20.794 -74.536 1.00 59.35 303 PRO D N 1
ATOM 10474 C CA . PRO D 1 305 ? -55.878 -20.732 -74.300 1.00 74.10 303 PRO D CA 1
ATOM 10475 C C . PRO D 1 305 ? -55.478 -21.350 -72.958 1.00 77.31 303 PRO D C 1
ATOM 10476 O O . PRO D 1 305 ? -56.301 -21.470 -72.049 1.00 62.49 303 PRO D O 1
ATOM 10480 N N . ILE D 1 306 ? -54.215 -21.742 -72.846 1.00 71.67 304 ILE D N 1
ATOM 10481 C CA . ILE D 1 306 ? -53.722 -22.479 -71.687 1.00 59.53 304 ILE D CA 1
ATOM 10482 C C . ILE D 1 306 ? -53.915 -21.751 -70.352 1.00 48.41 304 ILE D C 1
ATOM 10483 O O . ILE D 1 306 ? -53.571 -20.578 -70.208 1.00 48.74 304 ILE D O 1
ATOM 10488 N N . PHE D 1 307 ? -54.493 -22.478 -69.394 1.00 59.36 305 PHE D N 1
ATOM 10489 C CA . PHE D 1 307 ? -54.780 -21.996 -68.036 1.00 59.06 305 PHE D CA 1
ATOM 10490 C C . PHE D 1 307 ? -55.550 -20.670 -68.016 1.00 57.44 305 PHE D C 1
ATOM 10491 O O . PHE D 1 307 ? -55.255 -19.778 -67.219 1.00 58.40 305 PHE D O 1
ATOM 10499 N N . ASP D 1 308 ? -56.548 -20.563 -68.890 1.00 60.08 306 ASP D N 1
ATOM 10500 C CA . ASP D 1 308 ? -57.405 -19.386 -68.954 1.00 57.68 306 ASP D CA 1
ATOM 10501 C C . ASP D 1 308 ? -58.165 -19.247 -67.638 1.00 57.19 306 ASP D C 1
ATOM 10502 O O . ASP D 1 308 ? -58.794 -20.206 -67.182 1.00 51.25 306 ASP D O 1
ATOM 10507 N N . PRO D 1 309 ? -58.092 -18.059 -67.017 1.00 59.54 307 PRO D N 1
ATOM 10508 C CA . PRO D 1 309 ? -58.703 -17.777 -65.712 1.00 65.37 307 PRO D CA 1
ATOM 10509 C C . PRO D 1 309 ? -60.210 -18.028 -65.680 1.00 67.45 307 PRO D C 1
ATOM 10510 O O . PRO D 1 309 ? -60.736 -18.424 -64.637 1.00 68.54 307 PRO D O 1
ATOM 10514 N N . ASP D 1 310 ? -60.891 -17.797 -66.800 1.00 70.62 308 ASP D N 1
ATOM 10515 C CA . ASP D 1 310 ? -62.332 -18.006 -66.868 1.00 55.06 308 ASP D CA 1
ATOM 10516 C C . ASP D 1 310 ? -62.733 -19.483 -66.755 1.00 57.71 308 ASP D C 1
ATOM 10517 O O . ASP D 1 310 ? -63.880 -19.793 -66.434 1.00 62.27 308 ASP D O 1
ATOM 10522 N N . LEU D 1 311 ? -61.787 -20.385 -67.006 1.00 61.13 309 LEU D N 1
ATOM 10523 C CA . LEU D 1 311 ? -62.038 -21.822 -66.897 1.00 59.12 309 LEU D CA 1
ATOM 10524 C C . LEU D 1 311 ? -61.585 -22.300 -65.524 1.00 55.11 309 LEU D C 1
ATOM 10525 O O . LEU D 1 311 ? -61.810 -23.452 -65.143 1.00 43.02 309 LEU D O 1
ATOM 10530 N N . ILE D 1 312 ? -60.924 -21.408 -64.793 1.00 52.64 310 ILE D N 1
ATOM 10531 C CA . ILE D 1 312 ? -60.409 -21.737 -63.472 1.00 57.81 310 ILE D CA 1
ATOM 10532 C C . ILE D 1 312 ? -61.235 -21.017 -62.414 1.00 43.83 310 ILE D C 1
ATOM 10533 O O . ILE D 1 312 ? -61.132 -19.801 -62.239 1.00 43.17 310 ILE D O 1
ATOM 10538 N N . ALA D 1 313 ? -62.070 -21.784 -61.726 1.00 41.19 311 ALA D N 1
ATOM 10539 C CA . ALA D 1 313 ? -62.950 -21.249 -60.694 1.00 49.51 311 ALA D CA 1
ATOM 10540 C C . ALA D 1 313 ? -62.197 -21.021 -59.389 1.00 60.73 311 ALA D C 1
ATOM 10541 O O . ALA D 1 313 ? -61.182 -21.668 -59.128 1.00 53.79 311 ALA D O 1
ATOM 10543 N N . GLU D 1 314 ? -62.703 -20.106 -58.569 1.00 64.53 312 GLU D N 1
ATOM 10544 C CA . GLU D 1 314 ? -62.115 -19.848 -57.265 1.00 45.97 312 GLU D CA 1
ATOM 10545 C C . GLU D 1 314 ? -62.268 -21.070 -56.365 1.00 62.58 312 GLU D C 1
ATOM 10546 O O . GLU D 1 314 ? -63.214 -21.846 -56.517 1.00 49.41 312 GLU D O 1
ATOM 10552 N N . VAL D 1 315 ? -61.325 -21.253 -55.445 1.00 68.95 313 VAL D N 1
ATOM 10553 C CA . VAL D 1 315 ? -61.359 -22.398 -54.544 1.00 49.87 313 VAL D CA 1
ATOM 10554 C C . VAL D 1 315 ? -62.012 -22.014 -53.227 1.00 50.89 313 VAL D C 1
ATOM 10555 O O . VAL D 1 315 ? -61.612 -21.041 -52.588 1.00 55.22 313 VAL D O 1
ATOM 10559 N N . SER D 1 316 ? -63.014 -22.783 -52.818 1.00 47.57 314 SER D N 1
ATOM 10560 C CA . SER D 1 316 ? -63.662 -22.553 -51.534 1.00 45.64 314 SER D CA 1
ATOM 10561 C C . SER D 1 316 ? -62.922 -23.314 -50.449 1.00 33.78 314 SER D C 1
ATOM 10562 O O . SER D 1 316 ? -62.176 -24.247 -50.745 1.00 41.95 314 SER D O 1
ATOM 10565 N N . ALA D 1 317 ? -63.163 -22.944 -49.196 1.00 39.77 315 ALA D N 1
ATOM 10566 C CA . ALA D 1 317 ? -62.532 -23.615 -48.066 1.00 34.26 315 ALA D CA 1
ATOM 10567 C C . ALA D 1 317 ? -62.951 -25.078 -48.013 1.00 32.26 315 ALA D C 1
ATOM 10568 O O . ALA D 1 317 ? -62.146 -25.949 -47.690 1.00 46.00 315 ALA D O 1
ATOM 10570 N N . VAL D 1 318 ? -64.212 -25.344 -48.332 1.00 40.06 316 VAL D N 1
ATOM 10571 C CA . VAL D 1 318 ? -64.722 -26.710 -48.342 1.00 40.24 316 VAL D CA 1
ATOM 10572 C C . VAL D 1 318 ? -64.020 -27.546 -49.414 1.00 45.27 316 VAL D C 1
ATOM 10573 O O . VAL D 1 318 ? -63.590 -28.670 -49.141 1.00 38.12 316 VAL D O 1
ATOM 10577 N N . GLU D 1 319 ? -63.893 -26.989 -50.620 1.00 34.69 317 GLU D N 1
ATOM 10578 C CA . GLU D 1 319 ? -63.199 -27.661 -51.720 1.00 29.49 317 GLU D CA 1
ATOM 10579 C C . GLU D 1 319 ? -61.721 -27.853 -51.407 1.00 33.95 317 GLU D C 1
ATOM 10580 O O . GLU D 1 319 ? -61.149 -28.911 -51.672 1.00 41.79 317 GLU D O 1
ATOM 10586 N N . LEU D 1 320 ? -61.109 -26.816 -50.844 1.00 40.40 318 LEU D N 1
ATOM 10587 C CA . LEU D 1 320 ? -59.702 -26.864 -50.456 1.00 40.97 318 LEU D CA 1
ATOM 10588 C C . LEU D 1 320 ? -59.489 -27.948 -49.407 1.00 36.46 318 LEU D C 1
ATOM 10589 O O . LEU D 1 320 ? -58.544 -28.727 -49.499 1.00 27.40 318 LEU D O 1
ATOM 10594 N N . ASN D 1 321 ? -60.362 -27.984 -48.402 1.00 41.83 319 ASN D N 1
ATOM 10595 C CA . ASN D 1 321 ? -60.253 -28.972 -47.331 1.00 41.92 319 ASN D CA 1
ATOM 10596 C C . ASN D 1 321 ? -60.473 -30.392 -47.840 1.00 43.41 319 ASN D C 1
ATOM 10597 O O . ASN D 1 321 ? -59.843 -31.335 -47.359 1.00 50.91 319 ASN D O 1
ATOM 10602 N N . SER D 1 322 ? -61.371 -30.538 -48.812 1.00 43.62 320 SER D N 1
ATOM 10603 C CA . SER D 1 322 ? -61.658 -31.842 -49.398 1.00 48.84 320 SER D CA 1
ATOM 10604 C C . SER D 1 322 ? -60.430 -32.426 -50.077 1.00 44.31 320 SER D C 1
ATOM 10605 O O . SER D 1 322 ? -60.124 -33.604 -49.887 1.00 49.90 320 SER D O 1
ATOM 10608 N N . PHE D 1 323 ? -59.728 -31.617 -50.869 1.00 30.25 321 PHE D N 1
ATOM 10609 C CA . PHE D 1 323 ? -58.519 -32.121 -51.507 1.00 44.97 321 PHE D CA 1
ATOM 10610 C C . PHE D 1 323 ? -57.428 -32.433 -50.490 1.00 43.03 321 PHE D C 1
ATOM 10611 O O . PHE D 1 323 ? -56.747 -33.453 -50.606 1.00 47.09 321 PHE D O 1
ATOM 10619 N N . VAL D 1 324 ? -57.254 -31.556 -49.505 1.00 39.73 322 VAL D N 1
ATOM 10620 C CA . VAL D 1 324 ? -56.228 -31.772 -48.489 1.00 37.13 322 VAL D CA 1
ATOM 10621 C C . VAL D 1 324 ? -56.506 -33.068 -47.737 1.00 42.26 322 VAL D C 1
ATOM 10622 O O . VAL D 1 324 ? -55.577 -33.808 -47.408 1.00 44.63 322 VAL D O 1
ATOM 10626 N N . ASP D 1 325 ? -57.781 -33.361 -47.492 1.00 39.53 323 ASP D N 1
ATOM 10627 C CA . ASP D 1 325 ? -58.140 -34.622 -46.851 1.00 45.08 323 ASP D CA 1
ATOM 10628 C C . ASP D 1 325 ? -57.775 -35.805 -47.745 1.00 45.00 323 ASP D C 1
ATOM 10629 O O . ASP D 1 325 ? -57.261 -36.820 -47.274 1.00 41.91 323 ASP D O 1
ATOM 10634 N N . ILE D 1 326 ? -58.046 -35.663 -49.039 1.00 49.04 324 ILE D N 1
ATOM 10635 C CA . ILE D 1 326 ? -57.685 -36.674 -50.026 1.00 46.36 324 ILE D CA 1
ATOM 10636 C C . ILE D 1 326 ? -56.163 -36.840 -50.105 1.00 50.45 324 ILE D C 1
ATOM 10637 O O . ILE D 1 326 ? -55.650 -37.959 -50.174 1.00 47.11 324 ILE D O 1
ATOM 10642 N N . TYR D 1 327 ? -55.451 -35.718 -50.066 1.00 39.59 325 TYR D N 1
ATOM 10643 C CA . TYR D 1 327 ? -53.995 -35.714 -50.158 1.00 40.58 325 TYR D CA 1
ATOM 10644 C C . TYR D 1 327 ? -53.347 -36.509 -49.021 1.00 43.08 325 TYR D C 1
ATOM 10645 O O . TYR D 1 327 ? -52.435 -37.300 -49.249 1.00 47.07 325 TYR D O 1
ATOM 10654 N N . ILE D 1 328 ? -53.838 -36.302 -47.803 1.00 47.57 326 ILE D N 1
ATOM 10655 C CA . ILE D 1 328 ? -53.285 -36.937 -46.608 1.00 38.16 326 ILE D CA 1
ATOM 10656 C C . ILE D 1 328 ? -53.403 -38.464 -46.641 1.00 53.37 326 ILE D C 1
ATOM 10657 O O . ILE D 1 328 ? -52.527 -39.176 -46.144 1.00 55.79 326 ILE D O 1
ATOM 10662 N N . SER D 1 329 ? -54.476 -38.966 -47.244 1.00 53.69 327 SER D N 1
ATOM 10663 C CA . SER D 1 329 ? -54.665 -40.406 -47.379 1.00 57.01 327 SER D CA 1
ATOM 10664 C C . SER D 1 329 ? -53.578 -41.048 -48.241 1.00 68.99 327 SER D C 1
ATOM 10665 O O . SER D 1 329 ? -53.116 -42.152 -47.951 1.00 74.73 327 SER D O 1
ATOM 10668 N N . ASP D 1 330 ? -53.187 -40.356 -49.310 1.00 67.85 328 ASP D N 1
ATOM 10669 C CA . ASP D 1 330 ? -52.137 -40.839 -50.206 1.00 58.84 328 ASP D CA 1
ATOM 10670 C C . ASP D 1 330 ? -51.405 -39.676 -50.881 1.00 57.10 328 ASP D C 1
ATOM 10671 O O . ASP D 1 330 ? -51.778 -39.251 -51.975 1.00 53.33 328 ASP D O 1
ATOM 10676 N N . PRO D 1 331 ? -50.343 -39.172 -50.232 1.00 48.79 329 PRO D N 1
ATOM 10677 C CA . PRO D 1 331 ? -49.590 -38.000 -50.698 1.00 45.82 329 PRO D CA 1
ATOM 10678 C C . PRO D 1 331 ? -48.909 -38.209 -52.051 1.00 43.95 329 PRO D C 1
ATOM 10679 O O . PRO D 1 331 ? -48.817 -37.261 -52.829 1.00 43.69 329 PRO D O 1
ATOM 10683 N N . GLN D 1 332 ? -48.430 -39.418 -52.324 1.00 48.84 330 GLN D N 1
ATOM 10684 C CA . GLN D 1 332 ? -47.745 -39.690 -53.586 1.00 55.80 330 GLN D CA 1
ATOM 10685 C C . GLN D 1 332 ? -48.686 -40.128 -54.715 1.00 55.65 330 GLN D C 1
ATOM 10686 O O . GLN D 1 332 ? -48.227 -40.496 -55.799 1.00 51.41 330 GLN D O 1
ATOM 10692 N N . ALA D 1 333 ? -49.994 -40.068 -54.477 1.00 57.35 331 ALA D N 1
ATOM 10693 C CA . ALA D 1 333 ? -50.963 -40.504 -55.482 1.00 51.93 331 ALA D CA 1
ATOM 10694 C C . ALA D 1 333 ? -50.869 -39.661 -56.747 1.00 49.72 331 ALA D C 1
ATOM 10695 O O . ALA D 1 333 ? -51.192 -40.131 -57.837 1.00 61.38 331 ALA D O 1
ATOM 10697 N N . GLY D 1 334 ? -50.400 -38.426 -56.594 1.00 50.91 332 GLY D N 1
ATOM 10698 C CA . GLY D 1 334 ? -50.306 -37.476 -57.690 1.00 45.76 332 GLY D CA 1
ATOM 10699 C C . GLY D 1 334 ? -49.428 -37.908 -58.853 1.00 40.22 332 GLY D C 1
ATOM 10700 O O . GLY D 1 334 ? -49.574 -37.401 -59.965 1.00 44.74 332 GLY D O 1
ATOM 10701 N N . GLN D 1 335 ? -48.493 -38.817 -58.594 1.00 52.15 333 GLN D N 1
ATOM 10702 C CA . GLN D 1 335 ? -47.611 -39.332 -59.638 1.00 57.65 333 GLN D CA 1
ATOM 10703 C C . GLN D 1 335 ? -48.393 -40.113 -60.688 1.00 60.98 333 GLN D C 1
ATOM 10704 O O . GLN D 1 335 ? -48.067 -40.077 -61.874 1.00 71.65 333 GLN D O 1
ATOM 10710 N N . ARG D 1 336 ? -49.416 -40.833 -60.242 1.00 58.04 334 ARG D N 1
ATOM 10711 C CA . ARG D 1 336 ? -50.252 -41.613 -61.143 1.00 57.14 334 ARG D CA 1
ATOM 10712 C C . ARG D 1 336 ? -51.150 -40.706 -61.984 1.00 64.82 334 ARG D C 1
ATOM 10713 O O . ARG D 1 336 ? -51.500 -39.601 -61.565 1.00 61.68 334 ARG D O 1
ATOM 10729 N N . ASP D 1 338 ? -54.148 -41.730 -62.987 1.00 64.90 336 ASP D N 1
ATOM 10730 C CA . ASP D 1 338 ? -55.519 -42.162 -62.731 1.00 67.51 336 ASP D CA 1
ATOM 10731 C C . ASP D 1 338 ? -55.966 -41.821 -61.316 1.00 75.65 336 ASP D C 1
ATOM 10732 O O . ASP D 1 338 ? -56.857 -42.469 -60.767 1.00 84.40 336 ASP D O 1
ATOM 10737 N N . SER D 1 339 ? -55.344 -40.809 -60.724 1.00 73.92 337 SER D N 1
ATOM 10738 C CA . SER D 1 339 ? -55.626 -40.453 -59.340 1.00 60.56 337 SER D CA 1
ATOM 10739 C C . SER D 1 339 ? -56.382 -39.136 -59.253 1.00 64.47 337 SER D C 1
ATOM 10740 O O . SER D 1 339 ? -57.594 -39.095 -59.453 1.00 78.83 337 SER D O 1
ATOM 10743 N N . TRP D 1 340 ? -55.665 -38.061 -58.950 1.00 66.42 338 TRP D N 1
ATOM 10744 C CA . TRP D 1 340 ? -56.300 -36.766 -58.754 1.00 59.25 338 TRP D CA 1
ATOM 10745 C C . TRP D 1 340 ? -56.867 -36.243 -60.058 1.00 54.35 338 TRP D C 1
ATOM 10746 O O . TRP D 1 340 ? -56.323 -36.495 -61.134 1.00 58.76 338 TRP D O 1
ATOM 10757 N N . SER D 1 341 ? -57.971 -35.514 -59.951 1.00 46.57 339 SER D N 1
ATOM 10758 C CA . SER D 1 341 ? -58.592 -34.910 -61.114 1.00 46.42 339 SER D CA 1
ATOM 10759 C C . SER D 1 341 ? -57.785 -33.694 -61.532 1.00 52.98 339 SER D C 1
ATOM 10760 O O . SER D 1 341 ? -56.896 -33.252 -60.804 1.00 58.11 339 SER D O 1
ATOM 10763 N N . LEU D 1 342 ? -58.101 -33.153 -62.702 1.00 43.47 340 LEU D N 1
ATOM 10764 C CA . LEU D 1 342 ? -57.386 -31.998 -63.220 1.00 50.28 340 LEU D CA 1
ATOM 10765 C C . LEU D 1 342 ? -57.599 -30.818 -62.274 1.00 45.70 340 LEU D C 1
ATOM 10766 O O . LEU D 1 342 ? -56.660 -30.089 -61.952 1.00 49.37 340 LEU D O 1
ATOM 10771 N N . ARG D 1 343 ? -58.841 -30.644 -61.834 1.00 44.46 341 ARG D N 1
ATOM 10772 C CA . ARG D 1 343 ? -59.201 -29.568 -60.913 1.00 52.83 341 ARG D CA 1
ATOM 10773 C C . ARG D 1 343 ? -58.429 -29.692 -59.604 1.00 47.45 341 ARG D C 1
ATOM 10774 O O . ARG D 1 343 ? -57.952 -28.697 -59.052 1.00 37.51 341 ARG D O 1
ATOM 10782 N N . GLU D 1 344 ? -58.306 -30.921 -59.117 1.00 49.50 342 GLU D N 1
ATOM 10783 C CA . GLU D 1 344 ? -57.552 -31.187 -57.900 1.00 44.99 342 GLU D CA 1
ATOM 10784 C C . GLU D 1 344 ? -56.070 -30.863 -58.090 1.00 46.81 342 GLU D C 1
ATOM 10785 O O . GLU D 1 344 ? -55.406 -30.391 -57.168 1.00 37.71 342 GLU D O 1
ATOM 10791 N N . ARG D 1 345 ? -55.560 -31.114 -59.292 1.00 40.04 343 ARG D N 1
ATOM 10792 C CA . ARG D 1 345 ? -54.158 -30.853 -59.589 1.00 39.11 343 ARG D CA 1
ATOM 10793 C C . ARG D 1 345 ? -53.875 -29.359 -59.613 1.00 42.17 343 ARG D C 1
ATOM 10794 O O . ARG D 1 345 ? -52.817 -28.913 -59.164 1.00 49.24 343 ARG D O 1
ATOM 10802 N N . ILE D 1 346 ? -54.822 -28.587 -60.132 1.00 42.75 344 ILE D N 1
ATOM 10803 C CA . ILE D 1 346 ? -54.678 -27.140 -60.146 1.00 41.58 344 ILE D CA 1
ATOM 10804 C C . ILE D 1 346 ? -54.711 -26.577 -58.726 1.00 41.98 344 ILE D C 1
ATOM 10805 O O . ILE D 1 346 ? -53.965 -25.652 -58.406 1.00 42.08 344 ILE D O 1
ATOM 10810 N N . ILE D 1 347 ? -55.568 -27.137 -57.877 1.00 41.47 345 ILE D N 1
ATOM 10811 C CA . ILE D 1 347 ? -55.604 -26.736 -56.475 1.00 32.21 345 ILE D CA 1
ATOM 10812 C C . ILE D 1 347 ? -54.286 -27.123 -55.810 1.00 41.31 345 ILE D C 1
ATOM 10813 O O . ILE D 1 347 ? -53.669 -26.318 -55.111 1.00 32.29 345 ILE D O 1
ATOM 10818 N N . ALA D 1 348 ? -53.841 -28.347 -56.082 1.00 39.46 346 ALA D N 1
ATOM 10819 C CA . ALA D 1 348 ? -52.607 -28.873 -55.515 1.00 34.60 346 ALA D CA 1
ATOM 10820 C C . ALA D 1 348 ? -51.406 -28.023 -55.901 1.00 42.03 346 ALA D C 1
ATOM 10821 O O . ALA D 1 348 ? -50.539 -27.740 -55.069 1.00 31.21 346 ALA D O 1
ATOM 10823 N N . TYR D 1 349 ? -51.370 -27.604 -57.161 1.00 39.44 347 TYR D N 1
ATOM 10824 C CA . TYR D 1 349 ? -50.265 -26.802 -57.657 1.00 33.92 347 TYR D CA 1
ATOM 10825 C C . TYR D 1 349 ? -50.237 -25.447 -56.948 1.00 40.20 347 TYR D C 1
ATOM 10826 O O . TYR D 1 349 ? -49.168 -24.888 -56.705 1.00 39.67 347 TYR D O 1
ATOM 10835 N N . ALA D 1 350 ? -51.413 -24.909 -56.640 1.00 32.49 348 ALA D N 1
ATOM 10836 C CA . ALA D 1 350 ? -51.492 -23.651 -55.904 1.00 37.24 348 ALA D CA 1
ATOM 10837 C C . ALA D 1 350 ? -50.895 -23.801 -54.502 1.00 38.22 348 ALA D C 1
ATOM 10838 O O . ALA D 1 350 ? -50.170 -22.924 -54.030 1.00 29.73 348 ALA D O 1
ATOM 10840 N N . LEU D 1 351 ? -51.184 -24.927 -53.855 1.00 27.76 349 LEU D N 1
ATOM 10841 C CA . LEU D 1 351 ? -50.644 -25.209 -52.534 1.00 29.51 349 LEU D CA 1
ATOM 10842 C C . LEU D 1 351 ? -49.133 -25.350 -52.618 1.00 42.17 349 LEU D C 1
ATOM 10843 O O . LEU D 1 351 ? -48.398 -24.860 -51.753 1.00 33.93 349 LEU D O 1
ATOM 10848 N N . SER D 1 352 ? -48.681 -25.987 -53.695 1.00 38.38 350 SER D N 1
ATOM 10849 C CA . SER D 1 352 ? -47.264 -26.208 -53.927 1.00 30.07 350 SER D CA 1
ATOM 10850 C C . SER D 1 352 ? -46.536 -24.882 -54.019 1.00 35.88 350 SER D C 1
ATOM 10851 O O . SER D 1 352 ? -45.415 -24.742 -53.530 1.00 32.98 350 SER D O 1
ATOM 10854 N N . ALA D 1 353 ? -47.195 -23.908 -54.635 1.00 24.29 351 ALA D N 1
ATOM 10855 C CA . ALA D 1 353 ? -46.631 -22.579 -54.804 1.00 27.58 351 ALA D CA 1
ATOM 10856 C C . ALA D 1 353 ? -46.384 -21.901 -53.458 1.00 36.22 351 ALA D C 1
ATOM 10857 O O . ALA D 1 353 ? -45.425 -21.146 -53.304 1.00 43.11 351 ALA D O 1
ATOM 10859 N N . ILE D 1 354 ? -47.255 -22.165 -52.487 1.00 35.51 352 ILE D N 1
ATOM 10860 C CA . ILE D 1 354 ? -47.107 -21.589 -51.153 1.00 31.92 352 ILE D CA 1
ATOM 10861 C C . ILE D 1 354 ? -45.838 -22.090 -50.460 1.00 33.04 352 ILE D C 1
ATOM 10862 O O . ILE D 1 354 ? -45.052 -21.300 -49.935 1.00 29.84 352 ILE D O 1
ATOM 10867 N N . PHE D 1 355 ? -45.665 -23.406 -50.442 1.00 29.41 353 PHE D N 1
ATOM 10868 C CA . PHE D 1 355 ? -44.514 -24.037 -49.805 1.00 25.28 353 PHE D CA 1
ATOM 10869 C C . PHE D 1 355 ? -43.195 -23.826 -50.559 1.00 37.12 353 PHE D C 1
ATOM 10870 O O . PHE D 1 355 ? -42.120 -23.890 -49.961 1.00 26.19 353 PHE D O 1
ATOM 10878 N N . LYS D 1 356 ? -43.281 -23.590 -51.866 1.00 29.21 354 LYS D N 1
ATOM 10879 C CA . LYS D 1 356 ? -42.111 -23.259 -52.675 1.00 24.88 354 LYS D CA 1
ATOM 10880 C C . LYS D 1 356 ? -41.582 -21.860 -52.349 1.00 32.26 354 LYS D C 1
ATOM 10881 O O . LYS D 1 356 ? -40.374 -21.622 -52.399 1.00 26.55 354 LYS D O 1
ATOM 10887 N N . ASP D 1 357 ? -42.491 -20.930 -52.056 1.00 26.34 355 ASP D N 1
ATOM 10888 C CA . ASP D 1 357 ? -42.119 -19.533 -51.809 1.00 33.86 355 ASP D CA 1
ATOM 10889 C C . ASP D 1 357 ? -42.169 -19.142 -50.330 1.00 32.94 355 ASP D C 1
ATOM 10890 O O . ASP D 1 357 ? -42.051 -17.963 -49.994 1.00 28.81 355 ASP D O 1
ATOM 10895 N N . CYS D 1 358 ? -42.342 -20.121 -49.449 1.00 23.44 356 CYS D N 1
ATOM 10896 C CA . CYS D 1 358 ? -42.476 -19.828 -48.022 1.00 22.23 356 CYS D CA 1
ATOM 10897 C C . CYS D 1 358 ? -41.134 -19.532 -47.357 1.00 31.26 356 CYS D C 1
ATOM 10898 O O . CYS D 1 358 ? -40.083 -19.584 -47.997 1.00 30.45 356 CYS D O 1
ATOM 10901 N N . SER D 1 359 ? -41.176 -19.187 -46.076 1.00 27.69 357 SER D N 1
ATOM 10902 C CA . SER D 1 359 ? -39.956 -18.870 -45.351 1.00 31.90 357 SER D CA 1
ATOM 10903 C C . SER D 1 359 ? -39.810 -19.730 -44.114 1.00 26.15 357 SER D C 1
ATOM 10904 O O . SER D 1 359 ? -40.790 -20.236 -43.570 1.00 21.95 357 SER D O 1
ATOM 10907 N N . LEU D 1 360 ? -38.573 -19.865 -43.658 1.00 25.83 358 LEU D N 1
ATOM 10908 C CA . LEU D 1 360 ? -38.303 -20.585 -42.432 1.00 26.53 358 LEU D CA 1
ATOM 10909 C C . LEU D 1 360 ? -37.824 -19.576 -41.413 1.00 22.29 358 LEU D C 1
ATOM 10910 O O . LEU D 1 360 ? -37.032 -18.686 -41.729 1.00 24.29 358 LEU D O 1
ATOM 10915 N N . PHE D 1 361 ? -38.319 -19.728 -40.192 1.00 31.15 359 PHE D N 1
ATOM 10916 C CA . PHE D 1 361 ? -38.011 -18.839 -39.084 1.00 25.70 359 PHE D CA 1
ATOM 10917 C C . PHE D 1 361 ? -37.269 -19.596 -38.000 1.00 25.69 359 PHE D C 1
ATOM 10918 O O . PHE D 1 361 ? -37.760 -20.597 -37.480 1.00 26.07 359 PHE D O 1
ATOM 10926 N N . VAL D 1 362 ? -36.077 -19.108 -37.679 1.00 21.55 360 VAL D N 1
ATOM 10927 C CA . VAL D 1 362 ? -35.236 -19.705 -36.656 1.00 17.15 360 VAL D CA 1
ATOM 10928 C C . VAL D 1 362 ? -34.957 -18.735 -35.516 1.00 22.28 360 VAL D C 1
ATOM 10929 O O . VAL D 1 362 ? -34.429 -17.645 -35.729 1.00 19.37 360 VAL D O 1
ATOM 10933 N N . ARG D 1 363 ? -35.305 -19.143 -34.302 1.00 25.18 361 ARG D N 1
ATOM 10934 C CA . ARG D 1 363 ? -35.160 -18.273 -33.149 1.00 24.07 361 ARG D CA 1
ATOM 10935 C C . ARG D 1 363 ? -34.047 -18.743 -32.228 1.00 18.79 361 ARG D C 1
ATOM 10936 O O . ARG D 1 363 ? -33.910 -19.935 -31.950 1.00 24.73 361 ARG D O 1
ATOM 10944 N N . GLY D 1 364 ? -33.250 -17.793 -31.759 1.00 23.49 362 GLY D N 1
ATOM 10945 C CA . GLY D 1 364 ? -32.176 -18.081 -30.833 1.00 26.86 362 GLY D CA 1
ATOM 10946 C C . GLY D 1 364 ? -32.115 -17.017 -29.753 1.00 30.06 362 GLY D C 1
ATOM 10947 O O . GLY D 1 364 ? -32.773 -15.977 -29.841 1.00 19.62 362 GLY D O 1
ATOM 10948 N N . VAL D 1 365 ? -31.325 -17.289 -28.725 1.00 24.58 363 VAL D N 1
ATOM 10949 C CA . VAL D 1 365 ? -31.125 -16.352 -27.636 1.00 27.33 363 VAL D CA 1
ATOM 10950 C C . VAL D 1 365 ? -29.633 -16.216 -27.359 1.00 34.90 363 VAL D C 1
ATOM 10951 O O . VAL D 1 365 ? -28.933 -17.212 -27.152 1.00 27.31 363 VAL D O 1
ATOM 10955 N N . LEU D 1 366 ? -29.144 -14.981 -27.379 1.00 24.81 364 LEU D N 1
ATOM 10956 C CA . LEU D 1 366 ? -27.760 -14.713 -27.026 1.00 23.82 364 LEU D CA 1
ATOM 10957 C C . LEU D 1 366 ? -27.701 -14.461 -25.520 1.00 37.94 364 LEU D C 1
ATOM 10958 O O . LEU D 1 366 ? -28.227 -13.459 -25.021 1.00 32.74 364 LEU D O 1
ATOM 10963 N N . LYS D 1 367 ? -27.061 -15.371 -24.794 1.00 33.54 365 LYS D N 1
ATOM 10964 C CA . LYS D 1 367 ? -27.150 -15.360 -23.342 1.00 20.94 365 LYS D CA 1
ATOM 10965 C C . LYS D 1 367 ? -25.812 -15.220 -22.623 1.00 41.80 365 LYS D C 1
ATOM 10966 O O . LYS D 1 367 ? -24.765 -15.657 -23.109 1.00 31.48 365 LYS D O 1
ATOM 10972 N N . HIS D 1 368 ? -25.883 -14.642 -21.430 1.00 46.91 366 HIS D N 1
ATOM 10973 C CA . HIS D 1 368 ? -24.732 -14.439 -20.569 1.00 49.31 366 HIS D CA 1
ATOM 10974 C C . HIS D 1 368 ? -24.944 -15.266 -19.312 1.00 50.20 366 HIS D C 1
ATOM 10975 O O . HIS D 1 368 ? -25.925 -15.063 -18.596 1.00 57.07 366 HIS D O 1
ATOM 10982 N N . ALA D 1 369 ? -24.034 -16.185 -19.022 1.00 61.68 367 ALA D N 1
ATOM 10983 C CA . ALA D 1 369 ? -24.262 -17.082 -17.894 1.00 80.88 367 ALA D CA 1
ATOM 10984 C C . ALA D 1 369 ? -22.985 -17.727 -17.371 1.00 81.04 367 ALA D C 1
ATOM 10985 O O . ALA D 1 369 ? -22.000 -17.868 -18.100 1.00 78.71 367 ALA D O 1
ATOM 10987 N N . GLU D 1 370 ? -23.031 -18.106 -16.094 1.00 80.68 368 GLU D N 1
ATOM 10988 C CA . GLU D 1 370 ? -21.927 -18.746 -15.379 1.00 75.91 368 GLU D CA 1
ATOM 10989 C C . GLU D 1 370 ? -20.547 -18.114 -15.589 1.00 75.50 368 GLU D C 1
ATOM 10990 O O . GLU D 1 370 ? -20.139 -17.240 -14.820 1.00 60.32 368 GLU D O 1
ATOM 10996 N N . ASP D 1 371 ? -19.836 -18.549 -16.629 1.00 72.47 369 ASP D N 1
ATOM 10997 C CA . ASP D 1 371 ? -18.452 -18.129 -16.846 1.00 63.96 369 ASP D CA 1
ATOM 10998 C C . ASP D 1 371 ? -18.303 -16.657 -17.221 1.00 67.94 369 ASP D C 1
ATOM 10999 O O . ASP D 1 371 ? -17.237 -16.066 -17.040 1.00 87.53 369 ASP D O 1
ATOM 11004 N N . GLY D 1 372 ? -19.380 -16.036 -17.682 1.00 67.73 370 GLY D N 1
ATOM 11005 C CA . GLY D 1 372 ? -19.284 -14.650 -18.092 1.00 70.78 370 GLY D CA 1
ATOM 11006 C C . GLY D 1 372 ? -19.052 -14.568 -19.588 1.00 68.94 370 GLY D C 1
ATOM 11007 O O . GLY D 1 372 ? -18.762 -13.501 -20.133 1.00 63.33 370 GLY D O 1
ATOM 11008 N N . ALA D 1 373 ? -19.190 -15.706 -20.257 1.00 57.80 371 ALA D N 1
ATOM 11009 C CA . ALA D 1 373 ? -19.036 -15.766 -21.701 1.00 56.56 371 ALA D CA 1
ATOM 11010 C C . ALA D 1 373 ? -20.417 -15.716 -22.327 1.00 52.70 371 ALA D C 1
ATOM 11011 O O . ALA D 1 373 ? -21.387 -16.211 -21.746 1.00 42.31 371 ALA D O 1
ATOM 11013 N N . TRP D 1 374 ? -20.510 -15.115 -23.508 1.00 40.51 372 TRP D N 1
ATOM 11014 C CA . TRP D 1 374 ? -21.792 -15.016 -24.184 1.00 38.99 372 TRP D CA 1
ATOM 11015 C C . TRP D 1 374 ? -21.932 -16.144 -25.186 1.00 35.23 372 TRP D C 1
ATOM 11016 O O . TRP D 1 374 ? -21.024 -16.422 -25.969 1.00 38.14 372 TRP D O 1
ATOM 11027 N N . ARG D 1 375 ? -23.078 -16.806 -25.138 1.00 33.02 373 ARG D N 1
ATOM 11028 C CA . ARG D 1 375 ? -23.327 -17.947 -25.994 1.00 40.69 373 ARG D CA 1
ATOM 11029 C C . ARG D 1 375 ? -24.675 -17.820 -26.693 1.00 41.63 373 ARG D C 1
ATOM 11030 O O . ARG D 1 375 ? -25.624 -17.245 -26.151 1.00 29.87 373 ARG D O 1
ATOM 11038 N N . LEU D 1 376 ? -24.744 -18.367 -27.900 1.00 35.72 374 LEU D N 1
ATOM 11039 C CA . LEU D 1 376 ? -25.976 -18.409 -28.664 1.00 29.59 374 LEU D CA 1
ATOM 11040 C C . LEU D 1 376 ? -26.641 -19.761 -28.462 1.00 39.19 374 LEU D C 1
ATOM 11041 O O . LEU D 1 376 ? -26.106 -20.797 -28.853 1.00 39.07 374 LEU D O 1
ATOM 11046 N N . VAL D 1 377 ? -27.836 -19.726 -27.888 1.00 33.27 375 VAL D N 1
ATOM 11047 C CA . VAL D 1 377 ? -28.513 -20.920 -27.424 1.00 34.65 375 VAL D CA 1
ATOM 11048 C C . VAL D 1 377 ? -29.898 -21.044 -28.059 1.00 31.96 375 VAL D C 1
ATOM 11049 O O . VAL D 1 377 ? -30.536 -20.038 -28.360 1.00 31.34 375 VAL D O 1
ATOM 11053 N N . SER D 1 378 ? -30.336 -22.274 -28.322 1.00 39.27 376 SER D N 1
ATOM 11054 C CA . SER D 1 378 ? -31.680 -22.506 -28.845 1.00 41.50 376 SER D CA 1
ATOM 11055 C C . SER D 1 378 ? -32.376 -23.608 -28.058 1.00 41.82 376 SER D C 1
ATOM 11056 O O . SER D 1 378 ? -31.767 -24.628 -27.747 1.00 44.05 376 SER D O 1
ATOM 11059 N N . GLY D 1 379 ? -33.652 -23.403 -27.754 1.00 54.58 377 GLY D N 1
ATOM 11060 C CA . GLY D 1 379 ? -34.421 -24.346 -26.964 1.00 53.29 377 GLY D CA 1
ATOM 11061 C C . GLY D 1 379 ? -35.788 -24.668 -27.533 1.00 49.56 377 GLY D C 1
ATOM 11062 O O . GLY D 1 379 ? -36.421 -23.803 -28.136 1.00 50.29 377 GLY D O 1
ATOM 11063 N N . GLY D 1 380 ? -36.217 -25.920 -27.391 1.00 38.06 378 GLY D N 1
ATOM 11064 C CA . GLY D 1 380 ? -37.563 -26.327 -27.765 1.00 34.30 378 GLY D CA 1
ATOM 11065 C C . GLY D 1 380 ? -38.022 -26.055 -29.184 1.00 44.89 378 GLY D C 1
ATOM 11066 O O . GLY D 1 380 ? -37.325 -26.391 -30.142 1.00 43.12 378 GLY D O 1
ATOM 11067 N N . GLU D 1 381 ? -39.213 -25.473 -29.320 1.00 36.52 379 GLU D N 1
ATOM 11068 C CA . GLU D 1 381 ? -39.760 -25.177 -30.642 1.00 41.62 379 GLU D CA 1
ATOM 11069 C C . GLU D 1 381 ? -39.309 -23.800 -31.141 1.00 41.32 379 GLU D C 1
ATOM 11070 O O . GLU D 1 381 ? -40.061 -22.826 -31.086 1.00 35.14 379 GLU D O 1
ATOM 11076 N N . SER D 1 382 ? -38.053 -23.747 -31.584 1.00 36.41 380 SER D N 1
ATOM 11077 C CA . SER D 1 382 ? -37.379 -22.555 -32.110 1.00 37.13 380 SER D CA 1
ATOM 11078 C C . SER D 1 382 ? -37.598 -22.277 -33.602 1.00 34.52 380 SER D C 1
ATOM 11079 O O . SER D 1 382 ? -37.197 -21.228 -34.109 1.00 18.55 380 SER D O 1
ATOM 11082 N N . VAL D 1 383 ? -38.114 -23.269 -34.319 1.00 31.18 381 VAL D N 1
ATOM 11083 C CA . VAL D 1 383 ? -38.288 -23.175 -35.764 1.00 23.76 381 VAL D CA 1
ATOM 11084 C C . VAL D 1 383 ? -39.746 -23.086 -36.192 1.00 35.69 381 VAL D C 1
ATOM 11085 O O . VAL D 1 383 ? -40.595 -23.837 -35.710 1.00 33.69 381 VAL D O 1
ATOM 11089 N N . LYS D 1 384 ? -40.040 -22.146 -37.086 1.00 32.14 382 LYS D N 1
ATOM 11090 C CA . LYS D 1 384 ? -41.403 -21.981 -37.572 1.00 23.87 382 LYS D CA 1
ATOM 11091 C C . LYS D 1 384 ? -41.409 -21.920 -39.091 1.00 24.36 382 LYS D C 1
ATOM 11092 O O . LYS D 1 384 ? -40.438 -21.474 -39.705 1.00 23.08 382 LYS D O 1
ATOM 11098 N N . VAL D 1 385 ? -42.513 -22.348 -39.692 1.00 25.00 383 VAL D N 1
ATOM 11099 C CA . VAL D 1 385 ? -42.709 -22.187 -41.124 1.00 20.55 383 VAL D CA 1
ATOM 11100 C C . VAL D 1 385 ? -43.686 -21.031 -41.264 1.00 24.19 383 VAL D C 1
ATOM 11101 O O . VAL D 1 385 ? -44.792 -21.081 -40.733 1.00 26.69 383 VAL D O 1
ATOM 11105 N N . ILE D 1 386 ? -43.235 -19.955 -41.896 1.00 24.21 384 ILE D N 1
ATOM 11106 C CA . ILE D 1 386 ? -44.047 -18.757 -42.035 1.00 27.97 384 ILE D CA 1
ATOM 11107 C C . ILE D 1 386 ? -44.324 -18.400 -43.501 1.00 36.59 384 ILE D C 1
ATOM 11108 O O . ILE D 1 386 ? -43.856 -19.087 -44.418 1.00 29.35 384 ILE D O 1
ATOM 11113 N N . ASP D 1 387 ? -45.075 -17.314 -43.698 1.00 32.91 385 ASP D N 1
ATOM 11114 C CA . ASP D 1 387 ? -45.488 -16.841 -45.021 1.00 28.44 385 ASP D CA 1
ATOM 11115 C C . ASP D 1 387 ? -46.266 -17.904 -45.789 1.00 34.24 385 ASP D C 1
ATOM 11116 O O . ASP D 1 387 ? -45.920 -18.254 -46.920 1.00 34.57 385 ASP D O 1
ATOM 11121 N N . LEU D 1 388 ? -47.331 -18.394 -45.166 1.00 33.17 386 LEU D N 1
ATOM 11122 C CA . LEU D 1 388 ? -48.137 -19.476 -45.717 1.00 41.95 386 LEU D CA 1
ATOM 11123 C C . LEU D 1 388 ? -49.522 -18.983 -46.132 1.00 35.06 386 LEU D C 1
ATOM 11124 O O . LEU D 1 388 ? -50.511 -19.710 -46.021 1.00 35.11 386 LEU D O 1
ATOM 11129 N N . ASP D 1 389 ? -49.594 -17.740 -46.594 1.00 36.76 387 ASP D N 1
ATOM 11130 C CA . ASP D 1 389 ? -50.866 -17.191 -47.040 1.00 40.29 387 ASP D CA 1
ATOM 11131 C C . ASP D 1 389 ? -51.299 -17.950 -48.287 1.00 38.55 387 ASP D C 1
ATOM 11132 O O . ASP D 1 389 ? -50.460 -18.469 -49.025 1.00 42.86 387 ASP D O 1
ATOM 11137 N N . LEU D 1 390 ? -52.601 -17.993 -48.538 1.00 38.21 388 LEU D N 1
ATOM 11138 C CA . LEU D 1 390 ? -53.108 -18.676 -49.717 1.00 31.95 388 LEU D CA 1
ATOM 11139 C C . LEU D 1 390 ? -52.709 -17.945 -50.988 1.00 37.57 388 LEU D C 1
ATOM 11140 O O . LEU D 1 390 ? -52.576 -16.722 -51.004 1.00 39.73 388 LEU D O 1
ATOM 11145 N N . LYS D 1 391 ? -52.499 -18.711 -52.049 1.00 35.73 389 LYS D N 1
ATOM 11146 C CA . LYS D 1 391 ? -52.173 -18.142 -53.345 1.00 46.13 389 LYS D CA 1
ATOM 11147 C C . LYS D 1 391 ? -53.331 -18.302 -54.317 1.00 42.02 389 LYS D C 1
ATOM 11148 O O . LYS D 1 391 ? -53.980 -19.350 -54.338 1.00 51.44 389 LYS D O 1
ATOM 11154 N N . PRO D 1 392 ? -53.597 -17.257 -55.122 1.00 51.82 390 PRO D N 1
ATOM 11155 C CA . PRO D 1 392 ? -54.723 -17.255 -56.066 1.00 38.02 390 PRO D CA 1
ATOM 11156 C C . PRO D 1 392 ? -54.589 -18.373 -57.084 1.00 37.08 390 PRO D C 1
ATOM 11157 O O . PRO D 1 392 ? -53.552 -18.479 -57.737 1.00 45.40 390 PRO D O 1
ATOM 11161 N N . VAL D 1 393 ? -55.623 -19.198 -57.204 1.00 32.66 391 VAL D N 1
ATOM 11162 C CA . VAL D 1 393 ? -55.600 -20.343 -58.102 1.00 28.83 391 VAL D CA 1
ATOM 11163 C C . VAL D 1 393 ? -55.560 -19.888 -59.567 1.00 45.93 391 VAL D C 1
ATOM 11164 O O . VAL D 1 393 ? -55.056 -20.604 -60.433 1.00 47.42 391 VAL D O 1
ATOM 11168 N N . LYS D 1 394 ? -56.083 -18.690 -59.833 1.00 48.53 392 LYS D N 1
ATOM 11169 C CA . LYS D 1 394 ? -56.113 -18.127 -61.183 1.00 50.15 392 LYS D CA 1
ATOM 11170 C C . LYS D 1 394 ? -54.735 -17.728 -61.694 1.00 56.58 392 LYS D C 1
ATOM 11171 O O . LYS D 1 394 ? -54.564 -17.462 -62.885 1.00 50.44 392 LYS D O 1
ATOM 11177 N N . ASN D 1 395 ? -53.756 -17.689 -60.794 1.00 40.86 393 ASN D N 1
ATOM 11178 C CA . ASN D 1 395 ? -52.423 -17.222 -61.147 1.00 35.99 393 ASN D CA 1
ATOM 11179 C C . ASN D 1 395 ? -51.549 -18.298 -61.780 1.00 45.77 393 ASN D C 1
ATOM 11180 O O . ASN D 1 395 ? -50.404 -18.032 -62.155 1.00 43.49 393 ASN D O 1
ATOM 11185 N N . ILE D 1 396 ? -52.095 -19.504 -61.906 1.00 41.30 394 ILE D N 1
ATOM 11186 C CA . ILE D 1 396 ? -51.346 -20.627 -62.459 1.00 33.26 394 ILE D CA 1
ATOM 11187 C C . ILE D 1 396 ? -50.935 -20.338 -63.902 1.00 44.91 394 ILE D C 1
ATOM 11188 O O . ILE D 1 396 ? -49.931 -20.858 -64.382 1.00 51.53 394 ILE D O 1
ATOM 11193 N N . GLN D 1 397 ? -51.708 -19.506 -64.590 1.00 53.09 395 GLN D N 1
ATOM 11194 C CA . GLN D 1 397 ? -51.358 -19.113 -65.948 1.00 50.13 395 GLN D CA 1
ATOM 11195 C C . GLN D 1 397 ? -50.028 -18.369 -65.970 1.00 49.11 395 GLN D C 1
ATOM 11196 O O . GLN D 1 397 ? -49.153 -18.658 -66.788 1.00 44.29 395 GLN D O 1
ATOM 11202 N N . LYS D 1 398 ? -49.876 -17.430 -65.042 1.00 45.52 396 LYS D N 1
ATOM 11203 C CA . LYS D 1 398 ? -48.650 -16.654 -64.917 1.00 47.62 396 LYS D CA 1
ATOM 11204 C C . LYS D 1 398 ? -47.471 -17.532 -64.504 1.00 51.43 396 LYS D C 1
ATOM 11205 O O . LYS D 1 398 ? -46.355 -17.354 -64.997 1.00 43.98 396 LYS D O 1
ATOM 11211 N N . TRP D 1 399 ? -47.727 -18.485 -63.612 1.00 46.90 397 TRP D N 1
ATOM 11212 C CA . TRP D 1 399 ? -46.680 -19.382 -63.134 1.00 43.91 397 TRP D CA 1
ATOM 11213 C C . TRP D 1 399 ? -46.176 -20.256 -64.277 1.00 43.04 397 TRP D C 1
ATOM 11214 O O . TRP D 1 399 ? -44.973 -20.432 -64.451 1.00 42.85 397 TRP D O 1
ATOM 11225 N N . ALA D 1 400 ? -47.106 -20.777 -65.071 1.00 45.36 398 ALA D N 1
ATOM 11226 C CA . ALA D 1 400 ? -46.762 -21.607 -66.223 1.00 40.83 398 ALA D CA 1
ATOM 11227 C C . ALA D 1 400 ? -45.977 -20.808 -67.255 1.00 38.52 398 ALA D C 1
ATOM 11228 O O . ALA D 1 400 ? -45.052 -21.329 -67.877 1.00 39.16 398 ALA D O 1
ATOM 11230 N N . GLU D 1 401 ? -46.363 -19.550 -67.452 1.00 42.14 399 GLU D N 1
ATOM 11231 C CA . GLU D 1 401 ? -45.649 -18.676 -68.376 1.00 35.89 399 GLU D CA 1
ATOM 11232 C C . GLU D 1 401 ? -44.257 -18.306 -67.864 1.00 47.00 399 GLU D C 1
ATOM 11233 O O . GLU D 1 401 ? -43.307 -18.237 -68.645 1.00 53.43 399 GLU D O 1
ATOM 11239 N N . THR D 1 402 ? -44.133 -18.081 -66.558 1.00 54.67 400 THR D N 1
ATOM 11240 C CA . THR D 1 402 ? -42.842 -17.749 -65.961 1.00 45.89 400 THR D CA 1
ATOM 11241 C C . THR D 1 402 ? -41.878 -18.914 -66.144 1.00 43.60 400 THR D C 1
ATOM 11242 O O . THR D 1 402 ? -40.703 -18.722 -66.460 1.00 46.85 400 THR D O 1
ATOM 11246 N N . ASP D 1 403 ? -42.397 -20.124 -65.971 1.00 37.02 401 ASP D N 1
ATOM 11247 C CA . ASP D 1 403 ? -41.598 -21.336 -66.097 1.00 40.76 401 ASP D CA 1
ATOM 11248 C C . ASP D 1 403 ? -41.045 -21.500 -67.512 1.00 46.66 401 ASP D C 1
ATOM 11249 O O . ASP D 1 403 ? -39.877 -21.852 -67.691 1.00 47.21 401 ASP D O 1
ATOM 11254 N N . GLU D 1 404 ? -41.894 -21.266 -68.509 1.00 51.47 402 GLU D N 1
ATOM 11255 C CA . GLU D 1 404 ? -41.489 -21.370 -69.909 1.00 44.48 402 GLU D CA 1
ATOM 11256 C C . GLU D 1 404 ? -40.391 -20.385 -70.271 1.00 38.53 402 GLU D C 1
ATOM 11257 O O . GLU D 1 404 ? -39.376 -20.757 -70.862 1.00 39.38 402 GLU D O 1
ATOM 11263 N N . LYS D 1 405 ? -40.595 -19.138 -69.862 1.00 35.41 403 LYS D N 1
ATOM 11264 C CA . LYS D 1 405 ? -39.676 -18.047 -70.146 1.00 42.91 403 LYS D CA 1
ATOM 11265 C C . LYS D 1 405 ? -38.304 -18.368 -69.597 1.00 54.35 403 LYS D C 1
ATOM 11266 O O . LYS D 1 405 ? -37.280 -18.141 -70.241 1.00 57.58 403 LYS D O 1
ATOM 11272 N N . VAL D 1 406 ? -38.311 -18.918 -68.392 1.00 41.98 404 VAL D N 1
ATOM 11273 C CA . VAL D 1 406 ? -37.101 -19.162 -67.635 1.00 40.85 404 VAL D CA 1
ATOM 11274 C C . VAL D 1 406 ? -36.213 -20.290 -68.181 1.00 30.57 404 VAL D C 1
ATOM 11275 O O . VAL D 1 406 ? -34.991 -20.147 -68.193 1.00 36.01 404 VAL D O 1
ATOM 11279 N N . TRP D 1 407 ? -36.796 -21.400 -68.629 1.00 40.76 405 TRP D N 1
ATOM 11280 C CA . TRP D 1 407 ? -35.982 -22.464 -69.231 1.00 46.89 405 TRP D CA 1
ATOM 11281 C C . TRP D 1 407 ? -35.561 -22.124 -70.670 1.00 50.36 405 TRP D C 1
ATOM 11282 O O . TRP D 1 407 ? -34.459 -22.475 -71.103 1.00 41.02 405 TRP D O 1
ATOM 11293 N N . LYS D 1 408 ? -36.444 -21.457 -71.409 1.00 42.53 406 LYS D N 1
ATOM 11294 C CA . LYS D 1 408 ? -36.141 -21.051 -72.781 1.00 50.41 406 LYS D CA 1
ATOM 11295 C C . LYS D 1 408 ? -34.980 -20.071 -72.819 1.00 52.81 406 LYS D C 1
ATOM 11296 O O . LYS D 1 408 ? -34.110 -20.155 -73.686 1.00 55.55 406 LYS D O 1
ATOM 11302 N N . HIS D 1 409 ? -34.976 -19.139 -71.873 1.00 40.97 407 HIS D N 1
ATOM 11303 C CA . HIS D 1 409 ? -33.916 -18.144 -71.792 1.00 48.33 407 HIS D CA 1
ATOM 11304 C C . HIS D 1 409 ? -32.584 -18.808 -71.465 1.00 47.49 407 HIS D C 1
ATOM 11305 O O . HIS D 1 409 ? -31.534 -18.366 -71.926 1.00 47.25 407 HIS D O 1
ATOM 11312 N N . TRP D 1 410 ? -32.632 -19.855 -70.648 1.00 40.22 408 TRP D N 1
ATOM 11313 C CA . TRP D 1 410 ? -31.435 -20.616 -70.314 1.00 46.14 408 TRP D CA 1
ATOM 11314 C C . TRP D 1 410 ? -30.891 -21.353 -71.544 1.00 49.82 408 TRP D C 1
ATOM 11315 O O . TRP D 1 410 ? -29.682 -21.370 -71.779 1.00 49.53 408 TRP D O 1
ATOM 11326 N N . LEU D 1 411 ? -31.780 -21.959 -72.327 1.00 50.87 409 LEU D N 1
ATOM 11327 C CA . LEU D 1 411 ? -31.362 -22.659 -73.543 1.00 55.88 409 LEU D CA 1
ATOM 11328 C C . LEU D 1 411 ? -30.744 -21.679 -74.531 1.00 51.83 409 LEU D C 1
ATOM 11329 O O . LEU D 1 411 ? -29.710 -21.956 -75.137 1.00 46.79 409 LEU D O 1
ATOM 11334 N N . LYS D 1 412 ? -31.382 -20.522 -74.658 1.00 49.31 410 LYS D N 1
ATOM 11335 C CA . LYS D 1 412 ? -30.956 -19.480 -75.583 1.00 49.19 410 LYS D CA 1
ATOM 11336 C C . LYS D 1 412 ? -29.606 -18.846 -75.257 1.00 55.28 410 LYS D C 1
ATOM 11337 O O . LYS D 1 412 ? -28.844 -18.508 -76.159 1.00 66.84 410 LYS D O 1
ATOM 11343 N N . THR D 1 413 ? -29.306 -18.683 -73.974 1.00 51.06 411 THR D N 1
ATOM 11344 C CA . THR D 1 413 ? -28.112 -17.940 -73.579 1.00 47.36 411 THR D CA 1
ATOM 11345 C C . THR D 1 413 ? -27.011 -18.778 -72.935 1.00 52.01 411 THR D C 1
ATOM 11346 O O . THR D 1 413 ? -25.831 -18.455 -73.061 1.00 53.31 411 THR D O 1
ATOM 11350 N N . LYS D 1 414 ? -27.382 -19.848 -72.243 1.00 49.87 412 LYS D N 1
ATOM 11351 C CA . LYS D 1 414 ? -26.390 -20.600 -71.485 1.00 46.03 412 LYS D CA 1
ATOM 11352 C C . LYS D 1 414 ? -26.159 -22.027 -71.977 1.00 43.41 412 LYS D C 1
ATOM 11353 O O . LYS D 1 414 ? -25.053 -22.551 -71.863 1.00 45.24 412 LYS D O 1
ATOM 11359 N N . GLY D 1 415 ? -27.187 -22.654 -72.534 1.00 42.55 413 GLY D N 1
ATOM 11360 C CA . GLY D 1 415 ? -27.037 -24.004 -73.043 1.00 43.84 413 GLY D CA 1
ATOM 11361 C C . GLY D 1 415 ? -28.058 -25.001 -72.531 1.00 47.17 413 GLY D C 1
ATOM 11362 O O . GLY D 1 415 ? -29.195 -24.642 -72.234 1.00 41.52 413 GLY D O 1
ATOM 11363 N N . THR D 1 416 ? -27.637 -26.255 -72.403 1.00 43.26 414 THR D N 1
ATOM 11364 C CA . THR D 1 416 ? -28.548 -27.337 -72.057 1.00 49.18 414 THR D CA 1
ATOM 11365 C C . THR D 1 416 ? -28.418 -27.835 -70.622 1.00 62.43 414 THR D C 1
ATOM 11366 O O . THR D 1 416 ? -29.132 -28.760 -70.226 1.00 60.91 414 THR D O 1
ATOM 11370 N N . ARG D 1 417 ? -27.515 -27.238 -69.848 1.00 59.31 415 ARG D N 1
ATOM 11371 C CA . ARG D 1 417 ? -27.329 -27.658 -68.463 1.00 46.41 415 ARG D CA 1
ATOM 11372 C C . ARG D 1 417 ? -26.649 -26.586 -67.615 1.00 49.55 415 ARG D C 1
ATOM 11373 O O . ARG D 1 417 ? -26.450 -25.455 -68.061 1.00 51.52 415 ARG D O 1
#